Protein AF-0000000084534013 (afdb_homodimer)

Secondary structure (DSSP, 8-state):
---------EEE-----HHHHHHHHHHHHT--PPP--TT-TTTTSS-HHHHHHHHHHHHHT--HHHHHHHHTTS-EEEEEETTEEEEEEEE--SSTTPEEEEEE--TT--GGGGHHHHHHHH-GGGGTS-GGG-EEEEEEPPTTSGGG----STT-SHHHHHHHHHHHHHHTT-SSEEEEESHHHHHHHHHHHHH-TTTEEEEEES--TT-S--SPPPHHHHHTS-HHHHHHHHHHHHHHHHHHHHT-HHHHHHHH-HHHHHHHHHH-HHHHHHHHHHHHHHHS--SS-TT-SS-HHHHHHHHHHHHHHT-HHHHHHHHHHHHTSTTTTPPPPPEEEEEEEEE-TBSSS---HHHHTTTEEEEEEEE-SS-BS-HHHH-HHHHHHHHHHHHHHHHHHHH--/---------EEE-----HHHHHHHHHHHHT--PPP--TT-TTTTSS-HHHHHHHHHHHHHT--HHHHHHHHTTS-EEEEEETTEEEEEEEE--SSTTPEEEEEE--TT--GGGGHHHHHHHH-GGGGTS-GGG-EEEEEEPPTTSGGG----STT-SHHHHHHHHHHHHHHTT-SSEEEEESHHHHHHHHHHHHH-TTTEEEEEES--TT-S--SPPPHHHHHTS-HHHHHHHHHHHHHHHHHHHHTTHHHHHHHH-HHHHHHHHHH-HHHHHHHHHHHHHHHS--SS-TT-SS-HHHHHHHHHHHHHHT-HHHHHHHHHHHHTSTTTTPPPPPEEEEEEEEE-TBSSS---HHHHTTTEEEEEEEE-SS-BS-HHHH-HHHHHHHHHHHHHHHHHHHH--

Solvent-accessible surface area (backbone atoms only — not comparable to full-atom values): 41232 Å² total; per-residue (Å²): 132,79,71,70,79,64,79,60,77,39,82,46,72,90,78,81,58,67,66,60,54,51,50,50,47,54,48,64,75,61,63,42,80,54,80,75,61,75,91,51,63,62,66,42,23,55,39,65,69,62,49,50,52,52,49,50,36,54,72,74,65,53,59,63,68,61,51,52,54,57,58,56,70,48,52,31,31,35,29,53,49,97,85,27,47,38,23,30,34,55,42,72,25,89,48,86,83,34,49,38,32,38,42,32,50,29,84,88,57,41,64,64,45,41,67,65,37,49,56,51,37,23,38,9,55,85,58,81,45,53,63,88,55,15,20,25,37,37,36,42,32,55,69,3,26,32,81,6,28,61,48,67,63,87,62,57,16,52,67,52,47,23,54,47,50,52,51,50,38,50,75,73,67,46,70,56,29,35,30,29,14,28,64,53,8,16,52,20,27,50,45,35,22,45,76,34,55,87,28,30,72,32,30,40,24,58,41,63,90,87,13,39,43,86,55,83,79,47,71,70,62,44,70,74,40,55,75,69,57,34,53,48,46,54,52,12,26,53,40,39,52,50,36,68,63,47,60,43,17,65,57,39,24,22,31,20,30,18,45,25,55,14,34,10,36,44,45,11,69,65,12,37,44,37,60,46,49,43,48,59,55,70,27,28,39,33,86,88,29,73,92,48,44,56,58,67,64,63,51,48,53,43,49,44,41,31,61,78,46,45,10,56,28,38,40,30,37,32,43,25,29,42,68,67,35,92,61,51,91,57,78,78,73,65,24,80,27,46,22,34,40,45,43,33,69,36,27,75,62,47,69,35,66,85,52,40,53,72,37,36,34,70,77,43,81,44,80,49,94,59,30,15,58,50,34,45,62,53,33,25,68,61,50,49,51,51,54,39,52,52,57,52,54,53,53,53,57,75,64,56,130,129,80,73,70,80,64,78,59,77,39,83,45,73,90,76,83,58,67,68,58,54,51,50,50,49,53,50,63,75,61,62,43,79,51,81,75,60,74,91,50,64,63,66,41,23,55,40,65,70,63,49,50,52,52,48,48,38,54,70,74,64,54,58,63,69,61,51,51,53,59,60,56,68,48,51,30,30,36,30,53,51,96,85,28,46,38,24,30,34,54,45,71,26,88,48,86,82,34,49,38,31,40,42,33,50,28,84,91,58,42,64,64,45,41,69,65,36,49,57,49,38,22,38,9,55,84,60,83,45,51,63,87,53,15,20,25,38,36,35,41,30,56,69,4,26,31,80,6,28,61,48,67,64,87,62,56,18,52,66,53,48,24,52,45,50,52,50,50,39,52,74,73,67,45,70,56,29,35,30,29,14,28,64,52,8,16,52,20,28,51,46,35,22,47,77,33,54,87,29,29,72,32,30,37,26,56,40,61,89,88,14,39,43,86,54,82,80,47,72,68,61,44,69,73,40,56,72,70,56,34,53,50,47,54,52,12,27,54,43,39,52,51,36,66,62,48,60,42,16,65,58,40,24,20,32,19,27,20,44,25,55,13,34,10,37,46,44,12,69,64,12,36,44,37,61,46,49,41,49,59,54,71,27,28,38,31,86,87,28,72,92,49,43,57,57,67,65,63,51,48,52,42,49,43,40,32,62,78,46,46,11,54,29,38,42,28,36,32,44,25,31,40,68,68,35,91,62,52,93,55,78,79,72,64,24,80,28,47,24,34,40,45,42,33,69,36,26,74,62,46,70,35,67,84,52,40,53,70,38,35,35,69,77,43,80,44,78,49,92,59,31,16,58,50,33,44,63,52,32,26,67,61,50,50,52,52,53,39,53,52,56,52,53,52,54,53,58,73,64,56,131

Sequence (802 aa):
MTTPPDETIRPFRIDVPDEDLDDLNRRLDRTRWPDELPGVGWQYGVPRDHLKELVHHWRHGYDWRAAEARLNEWPQFMTTIDGADVHFAHIRSPEPDATPLLVTHGWPGSIVEFEHIVGPLTDPAAHGGERADAFHLVLPSIPGFGFSGPTRDQGWEYRRVAAAFAELMRRLGYPRYGVQGGDWGSAVSRELGRTRPESVIGVHLNLIPGAAAAAEPTEDELAALGPAERERTLASWERTKAWNRDKQGYADIQSTRPQTLAYALTDSPVGQLAWIAEKFHEWADTRDRPAGAVDRDHLLTNVMVYWLTGTAGSSARIYYERAHADYWGAPPEPSGAPTAFAAFPQENFLVLRHVAERSNNIVRWTEFDRGGHFAAMEEPELLVGDIRAFFRDLESVTLSPMTTPPDETIRPFRIDVPDEDLDDLNRRLDRTRWPDELPGVGWQYGVPRDHLKELVHHWRHGYDWRAAEARLNEWPQFMTTIDGADVHFAHIRSPEPDATPLLVTHGWPGSIVEFEHIVGPLTDPAAHGGERADAFHLVLPSIPGFGFSGPTRDQGWEYRRVAAAFAELMRRLGYPRYGVQGGDWGSAVSRELGRTRPESVIGVHLNLIPGAAAAAEPTEDELAALGPAERERTLASWERTKAWNRDKQGYADIQSTRPQTLAYALTDSPVGQLAWIAEKFHEWADTRDRPAGAVDRDHLLTNVMVYWLTGTAGSSARIYYERAHADYWGAPPEPSGAPTAFAAFPQENFLVLRHVAERSNNIVRWTEFDRGGHFAAMEEPELLVGDIRAFFRDLESVTLSP

Foldseek 3Di:
DPPPFFFDKFWDADDFDPVLVVVVLVQLVPDDADDDDPPCDCQQAHDRVLLNVLSVCLNPPFDLVVVSVLVRVFTKIWGAFPQWIKIKTWAAAPQNPAAAEEEEEAPPFALLLQSQQQCCQRYVVVVVHDPNLHYGYIYIGQQLFFPRDDGDDAQSALLVSLVRVVSVCVSVPQQAHEYEYFHSSLVNRQNNLAPPVRHYQEYEYQDDPPQFAPDDDDPVRLVVDDPVLSVLNNVQVVLNVVCVVGPCVLLVCLQPPLPVVLVCLQVRLSVLLRSRVRCVQQFKFCVPPNPPLFDSNSSVNSSCSCRSRSSSRRSSSNSNSQCPPPCPPPDDAAGPHAYAYEYAPSESGRGRPVRSVVRYNYPYYHYDDHIGRSCSRRPVPVSSVRSSVVVVVSVVVVPDD/DPPPFFFDKFWDADDFDPVLVVVVLVQLVVDDDDDDDPPPDCQQAHDPVLLNVLSVCLNPPFDLVVVSVLVRVFTKIWGADPRWIKIKTWAAAPQPPAAAEEEEEAPPFALLLQSQQQCCQRYVVVVVHDPNLHYGYIYIGQQLFFPRDDGDDAQSALLVSLVRVVSVCVSVPQQAHEYEYFHSSLVNRQNNLAPPVRHHQEYEYQDDPPQFAPDDDDPVRLVVDDPVLSVLNNVQVVLNVVCVVRPCVLLVCLQPPLPVVLVCLQVRLSVLLRSRVRCVQQFKFCVPPNPPLFDSNSSVNSSCSCRSRSSSRRSSSNSNSQCPPPCPPPDDAAGPHEYEYEYAPSESGRGRPVRSVVRYNYPYYHYDDHIGRSCSRRPVPVSSVVSSVVVVVSVVVVPDD

Organism: Streptomyces rubellomurinus (strain ATCC 31215) (NCBI:txid359131)

Structure (mmCIF, N/CA/C/O backbone):
data_AF-0000000084534013-model_v1
#
loop_
_entity.id
_entity.type
_entity.pdbx_description
1 polymer 'Epoxide hydrolase'
#
loop_
_atom_site.group_PDB
_atom_site.id
_atom_site.type_symbol
_atom_site.label_atom_id
_atom_site.label_alt_id
_atom_site.label_comp_id
_atom_site.label_asym_id
_atom_site.label_entity_id
_atom_site.label_seq_id
_atom_site.pdbx_PDB_ins_code
_atom_site.Cartn_x
_atom_site.Cartn_y
_atom_site.Cartn_z
_atom_site.occupancy
_atom_site.B_iso_or_equiv
_atom_site.auth_seq_id
_atom_site.auth_comp_id
_atom_site.auth_asym_id
_atom_site.auth_atom_id
_atom_site.pdbx_PDB_model_num
ATOM 1 N N . MET A 1 1 ? -7.102 -10.688 -44.281 1 31 1 MET A N 1
ATOM 2 C CA . MET A 1 1 ? -6.441 -11.969 -44.031 1 31 1 MET A CA 1
ATOM 3 C C . MET A 1 1 ? -5.84 -12.023 -42.656 1 31 1 MET A C 1
ATOM 5 O O . MET A 1 1 ? -4.895 -11.289 -42.344 1 31 1 MET A O 1
ATOM 9 N N . THR A 1 2 ? -6.551 -12.266 -41.531 1 38.91 2 THR A N 1
ATOM 10 C CA . THR A 1 2 ? -6.105 -12.266 -40.125 1 38.91 2 THR A CA 1
ATOM 11 C C . THR A 1 2 ? -4.973 -13.266 -39.938 1 38.91 2 THR A C 1
ATOM 13 O O . THR A 1 2 ? -5.086 -14.43 -40.344 1 38.91 2 THR A O 1
ATOM 16 N N . THR A 1 3 ? -3.77 -12.844 -40.094 1 43.31 3 THR A N 1
ATOM 17 C CA . THR A 1 3 ? -2.65 -13.742 -39.844 1 43.31 3 THR A CA 1
ATOM 18 C C . THR A 1 3 ? -2.994 -14.703 -38.688 1 43.31 3 THR A C 1
ATOM 20 O O . THR A 1 3 ? -3.455 -14.281 -37.625 1 43.31 3 THR A O 1
ATOM 23 N N . PRO A 1 4 ? -3.225 -15.906 -39.125 1 53.12 4 PRO A N 1
ATOM 24 C CA . PRO A 1 4 ? -3.521 -16.859 -38.031 1 53.12 4 PRO A CA 1
ATOM 25 C C . PRO A 1 4 ? -2.67 -16.609 -36.812 1 53.12 4 PRO A C 1
ATOM 27 O O . PRO A 1 4 ? -1.533 -16.141 -36.906 1 53.12 4 PRO A O 1
ATOM 30 N N . PRO A 1 5 ? -3.316 -16.625 -35.656 1 65.5 5 PRO A N 1
ATOM 31 C CA . PRO A 1 5 ? -2.547 -16.359 -34.438 1 65.5 5 PRO A CA 1
ATOM 32 C C . PRO A 1 5 ? -1.303 -17.234 -34.312 1 65.5 5 PRO A C 1
ATOM 34 O O . PRO A 1 5 ? -1.322 -18.406 -34.719 1 65.5 5 PRO A O 1
ATOM 37 N N . ASP A 1 6 ? -0.08 -16.781 -34.375 1 74.56 6 ASP A N 1
ATOM 38 C CA . ASP A 1 6 ? 1.193 -17.453 -34.156 1 74.56 6 ASP A CA 1
ATOM 39 C C . ASP A 1 6 ? 1.097 -18.406 -32.938 1 74.56 6 ASP A C 1
ATOM 41 O O . ASP A 1 6 ? 0.949 -17.969 -31.812 1 74.56 6 ASP A O 1
ATOM 45 N N . GLU A 1 7 ? 0.979 -19.719 -33.25 1 89.56 7 GLU A N 1
ATOM 46 C CA . GLU A 1 7 ? 0.875 -20.719 -32.188 1 89.56 7 GLU A CA 1
ATOM 47 C C . GLU A 1 7 ? 2.221 -21.391 -31.938 1 89.56 7 GLU A C 1
ATOM 49 O O . GLU A 1 7 ? 2.277 -22.469 -31.344 1 89.56 7 GLU A O 1
ATOM 54 N N . THR A 1 8 ? 3.193 -20.797 -32.312 1 93.19 8 THR A N 1
ATOM 55 C CA . THR A 1 8 ? 4.527 -21.375 -32.188 1 93.19 8 THR A CA 1
ATOM 56 C C . THR A 1 8 ? 4.953 -21.453 -30.734 1 93.19 8 THR A C 1
ATOM 58 O O . THR A 1 8 ? 4.688 -20.547 -29.953 1 93.19 8 THR A O 1
ATOM 61 N N . ILE A 1 9 ? 5.523 -22.578 -30.328 1 97.44 9 ILE A N 1
ATOM 62 C CA . ILE A 1 9 ? 6.188 -22.797 -29.047 1 97.44 9 ILE A CA 1
ATOM 63 C C . ILE A 1 9 ? 7.699 -22.812 -29.25 1 97.44 9 ILE A C 1
ATOM 65 O O . ILE A 1 9 ? 8.227 -23.672 -29.969 1 97.44 9 ILE A O 1
ATOM 69 N N . ARG A 1 10 ? 8.398 -21.891 -28.688 1 97.81 10 ARG A N 1
ATOM 70 C CA . ARG A 1 10 ? 9.844 -21.766 -28.875 1 97.81 10 ARG A CA 1
ATOM 71 C C . ARG A 1 10 ? 10.602 -22.078 -27.594 1 97.81 10 ARG A C 1
ATOM 73 O O . ARG A 1 10 ? 10.148 -21.703 -26.5 1 97.81 10 ARG A O 1
ATOM 80 N N . PRO A 1 11 ? 11.75 -22.766 -27.734 1 98.12 11 PRO A N 1
ATOM 81 C CA . PRO A 1 11 ? 12.555 -23 -26.531 1 98.12 11 PRO A CA 1
ATOM 82 C C . PRO A 1 11 ? 12.953 -21.703 -25.828 1 98.12 11 PRO A C 1
ATOM 84 O O . PRO A 1 11 ? 13.133 -20.672 -26.484 1 98.12 11 PRO A O 1
ATOM 87 N N . PHE A 1 12 ? 13.047 -21.781 -24.562 1 98.56 12 PHE A N 1
ATOM 88 C CA . PHE A 1 12 ? 13.445 -20.656 -23.734 1 98.56 12 PHE A CA 1
ATOM 89 C C . PHE A 1 12 ? 14.508 -21.094 -22.719 1 98.56 12 PHE A C 1
ATOM 91 O O . PHE A 1 12 ? 14.43 -22.188 -22.156 1 98.56 12 PHE A O 1
ATOM 98 N N . ARG A 1 13 ? 15.516 -20.312 -22.562 1 98.62 13 ARG A N 1
ATOM 99 C CA . ARG A 1 13 ? 16.547 -20.516 -21.531 1 98.62 13 ARG A CA 1
ATOM 100 C C . ARG A 1 13 ? 16.812 -19.234 -20.766 1 98.62 13 ARG A C 1
ATOM 102 O O . ARG A 1 13 ? 16.953 -18.156 -21.344 1 98.62 13 ARG A O 1
ATOM 109 N N . ILE A 1 14 ? 16.781 -19.297 -19.422 1 98.81 14 ILE A N 1
ATOM 110 C CA . ILE A 1 14 ? 17.141 -18.141 -18.594 1 98.81 14 ILE A CA 1
ATOM 111 C C . ILE A 1 14 ? 18.609 -17.797 -18.828 1 98.81 14 ILE A C 1
ATOM 113 O O . ILE A 1 14 ? 19.484 -18.656 -18.719 1 98.81 14 ILE A O 1
ATOM 117 N N . ASP A 1 15 ? 18.875 -16.625 -19.203 1 98.5 15 ASP A N 1
ATOM 118 C CA . ASP A 1 15 ? 20.219 -16.141 -19.484 1 98.5 15 ASP A CA 1
ATOM 119 C C . ASP A 1 15 ? 20.375 -14.68 -19.047 1 98.5 15 ASP A C 1
ATOM 121 O O . ASP A 1 15 ? 20.281 -13.766 -19.875 1 98.5 15 ASP A O 1
ATOM 125 N N . VAL A 1 16 ? 20.734 -14.438 -17.781 1 98.56 16 VAL A N 1
ATOM 126 C CA . VAL A 1 16 ? 20.812 -13.102 -17.188 1 98.56 16 VAL A CA 1
ATOM 127 C C . VAL A 1 16 ? 22.203 -12.508 -17.453 1 98.56 16 VAL A C 1
ATOM 129 O O . VAL A 1 16 ? 23.219 -13.117 -17.094 1 98.56 16 VAL A O 1
ATOM 132 N N . PRO A 1 17 ? 22.312 -11.344 -18.016 1 98.38 17 PRO A N 1
ATOM 133 C CA . PRO A 1 17 ? 23.625 -10.727 -18.219 1 98.38 17 PRO A CA 1
ATOM 134 C C . PRO A 1 17 ? 24.312 -10.375 -16.922 1 98.38 17 PRO A C 1
ATOM 136 O O . PRO A 1 17 ? 23.672 -9.984 -15.945 1 98.38 17 PRO A O 1
ATOM 139 N N . ASP A 1 18 ? 25.625 -10.477 -16.953 1 98.5 18 ASP A N 1
ATOM 140 C CA . ASP A 1 18 ? 26.406 -10.141 -15.766 1 98.5 18 ASP A CA 1
ATOM 141 C C . ASP A 1 18 ? 26.172 -8.695 -15.336 1 98.5 18 ASP A C 1
ATOM 143 O O . ASP A 1 18 ? 26.219 -8.383 -14.148 1 98.5 18 ASP A O 1
ATOM 147 N N . GLU A 1 19 ? 25.922 -7.844 -16.25 1 98.38 19 GLU A N 1
ATOM 148 C CA . GLU A 1 19 ? 25.719 -6.426 -15.961 1 98.38 19 GLU A CA 1
ATOM 149 C C . GLU A 1 19 ? 24.516 -6.219 -15.055 1 98.38 19 GLU A C 1
ATOM 151 O O . GLU A 1 19 ? 24.5 -5.301 -14.227 1 98.38 19 GLU A O 1
ATOM 156 N N . ASP A 1 20 ? 23.484 -7.016 -15.258 1 98.44 20 ASP A N 1
ATOM 157 C CA . ASP A 1 20 ? 22.312 -6.918 -14.406 1 98.44 20 ASP A CA 1
ATOM 158 C C . ASP A 1 20 ? 22.625 -7.336 -12.969 1 98.44 20 ASP A C 1
ATOM 160 O O . ASP A 1 20 ? 22.109 -6.742 -12.023 1 98.44 20 ASP A O 1
ATOM 164 N N . LEU A 1 21 ? 23.422 -8.344 -12.82 1 98.81 21 LEU A N 1
ATOM 165 C CA . LEU A 1 21 ? 23.828 -8.789 -11.492 1 98.81 21 LEU A CA 1
ATOM 166 C C . LEU A 1 21 ? 24.75 -7.77 -10.836 1 98.81 21 LEU A C 1
ATOM 168 O O . LEU A 1 21 ? 24.688 -7.539 -9.625 1 98.81 21 LEU A O 1
ATOM 172 N N . ASP A 1 22 ? 25.641 -7.148 -11.633 1 98.62 22 ASP A N 1
ATOM 173 C CA . ASP A 1 22 ? 26.516 -6.098 -11.117 1 98.62 22 ASP A CA 1
ATOM 174 C C . ASP A 1 22 ? 25.703 -4.906 -10.617 1 98.62 22 ASP A C 1
ATOM 176 O O . ASP A 1 22 ? 26.016 -4.34 -9.57 1 98.62 22 ASP A O 1
ATOM 180 N N . ASP A 1 23 ? 24.75 -4.562 -11.391 1 98.5 23 ASP A N 1
ATOM 181 C CA . ASP A 1 23 ? 23.891 -3.461 -10.977 1 98.5 23 ASP A CA 1
ATOM 182 C C . ASP A 1 23 ? 23.172 -3.783 -9.664 1 98.5 23 ASP A C 1
ATOM 184 O O . ASP A 1 23 ? 23.094 -2.934 -8.773 1 98.5 23 ASP A O 1
ATOM 188 N N . LEU A 1 24 ? 22.609 -5.008 -9.602 1 98.81 24 LEU A N 1
ATOM 189 C CA . LEU A 1 24 ? 21.984 -5.441 -8.367 1 98.81 24 LEU A CA 1
ATOM 190 C C . LEU A 1 24 ? 22.938 -5.312 -7.184 1 98.81 24 LEU A C 1
ATOM 192 O O . LEU A 1 24 ? 22.578 -4.766 -6.145 1 98.81 24 LEU A O 1
ATOM 196 N N . ASN A 1 25 ? 24.109 -5.801 -7.355 1 98.75 25 ASN A N 1
ATOM 197 C CA . ASN A 1 25 ? 25.109 -5.766 -6.285 1 98.75 25 ASN A CA 1
ATOM 198 C C . ASN A 1 25 ? 25.422 -4.336 -5.867 1 98.75 25 ASN A C 1
ATOM 200 O O . ASN A 1 25 ? 25.547 -4.043 -4.676 1 98.75 25 ASN A O 1
ATOM 204 N N . ARG A 1 26 ? 25.578 -3.449 -6.832 1 98.38 26 ARG A N 1
ATOM 205 C CA . ARG A 1 26 ? 25.828 -2.047 -6.523 1 98.38 26 ARG A CA 1
ATOM 206 C C . ARG A 1 26 ? 24.688 -1.437 -5.73 1 98.38 26 ARG A C 1
ATOM 208 O O . ARG A 1 26 ? 24.906 -0.678 -4.785 1 98.38 26 ARG A O 1
ATOM 215 N N . ARG A 1 27 ? 23.516 -1.76 -6.109 1 98.75 27 ARG A N 1
ATOM 216 C CA . ARG A 1 27 ? 22.344 -1.236 -5.418 1 98.75 27 ARG A CA 1
ATOM 217 C C . ARG A 1 27 ? 22.266 -1.776 -3.994 1 98.75 27 ARG A C 1
ATOM 219 O O . ARG A 1 27 ? 21.969 -1.029 -3.057 1 98.75 27 ARG A O 1
ATOM 226 N N . LEU A 1 28 ? 22.453 -3.059 -3.855 1 98.88 28 LEU A N 1
ATOM 227 C CA . LEU A 1 28 ? 22.422 -3.648 -2.521 1 98.88 28 LEU A CA 1
ATOM 228 C C . LEU A 1 28 ? 23.469 -3 -1.619 1 98.88 28 LEU A C 1
ATOM 230 O O . LEU A 1 28 ? 23.203 -2.725 -0.448 1 98.88 28 LEU A O 1
ATOM 234 N N . ASP A 1 29 ? 24.641 -2.707 -2.16 1 98.56 29 ASP A N 1
ATOM 235 C CA . ASP A 1 29 ? 25.75 -2.137 -1.4 1 98.56 29 ASP A CA 1
ATOM 236 C C . ASP A 1 29 ? 25.438 -0.711 -0.953 1 98.56 29 ASP A C 1
ATOM 238 O O . ASP A 1 29 ? 26.016 -0.215 0.015 1 98.56 29 ASP A O 1
ATOM 242 N N . ARG A 1 30 ? 24.5 -0.074 -1.621 1 97.75 30 ARG A N 1
ATOM 243 C CA . ARG A 1 30 ? 24.25 1.337 -1.35 1 97.75 30 ARG A CA 1
ATOM 244 C C . ARG A 1 30 ? 22.875 1.536 -0.73 1 97.75 30 ARG A C 1
ATOM 246 O O . ARG A 1 30 ? 22.328 2.645 -0.745 1 97.75 30 ARG A O 1
ATOM 253 N N . THR A 1 31 ? 22.344 0.505 -0.217 1 98.75 31 THR A N 1
ATOM 254 C CA . THR A 1 31 ? 21.016 0.566 0.348 1 98.75 31 THR A CA 1
ATOM 255 C C . THR A 1 31 ? 20.906 1.685 1.381 1 98.75 31 THR A C 1
ATOM 257 O O . THR A 1 31 ? 21.766 1.813 2.252 1 98.75 31 THR A O 1
ATOM 260 N N . ARG A 1 32 ? 19.891 2.502 1.241 1 98.62 32 ARG A N 1
ATOM 261 C CA . ARG A 1 32 ? 19.516 3.451 2.281 1 98.62 32 ARG A CA 1
ATOM 262 C C . ARG A 1 32 ? 18.438 2.867 3.186 1 98.62 32 ARG A C 1
ATOM 264 O O . ARG A 1 32 ? 17.312 2.604 2.738 1 98.62 32 ARG A O 1
ATOM 271 N N . TRP A 1 33 ? 18.75 2.666 4.43 1 98.69 33 TRP A N 1
ATOM 272 C CA . TRP A 1 33 ? 17.875 1.952 5.352 1 98.69 33 TRP A CA 1
ATOM 273 C C . TRP A 1 33 ? 16.938 2.92 6.086 1 98.69 33 TRP A C 1
ATOM 275 O O . TRP A 1 33 ? 17.375 3.994 6.512 1 98.69 33 TRP A O 1
ATOM 285 N N . PRO A 1 34 ? 15.68 2.596 6.215 1 98.38 34 PRO A N 1
ATOM 286 C CA . PRO A 1 34 ? 14.781 3.414 7.035 1 98.38 34 PRO A CA 1
ATOM 287 C C . PRO A 1 34 ? 15.008 3.213 8.531 1 98.38 34 PRO A C 1
ATOM 289 O O . PRO A 1 34 ? 15.641 2.234 8.938 1 98.38 34 PRO A O 1
ATOM 292 N N . ASP A 1 35 ? 14.391 4.199 9.281 1 96.81 35 ASP A N 1
ATOM 293 C CA . ASP A 1 35 ? 14.281 4.051 10.727 1 96.81 35 ASP A CA 1
ATOM 294 C C . ASP A 1 35 ? 13.289 2.945 11.094 1 96.81 35 ASP A C 1
ATOM 296 O O . ASP A 1 35 ? 12.508 2.502 10.25 1 96.81 35 ASP A O 1
ATOM 300 N N . GLU A 1 36 ? 13.438 2.402 12.305 1 96.75 36 GLU A N 1
ATOM 301 C CA . GLU A 1 36 ? 12.5 1.42 12.844 1 96.75 36 GLU A CA 1
ATOM 302 C C . GLU A 1 36 ? 12.203 1.692 14.32 1 96.75 36 GLU A C 1
ATOM 304 O O . GLU A 1 36 ? 13.094 2.084 15.078 1 96.75 36 GLU A O 1
ATOM 309 N N . LEU A 1 37 ? 10.953 1.488 14.719 1 97.56 37 LEU A N 1
ATOM 310 C CA . LEU A 1 37 ? 10.609 1.547 16.141 1 97.56 37 LEU A CA 1
ATOM 311 C C . LEU A 1 37 ? 11.234 0.387 16.891 1 97.56 37 LEU A C 1
ATOM 313 O O . LEU A 1 37 ? 11.211 -0.755 16.438 1 97.56 37 LEU A O 1
ATOM 317 N N . PRO A 1 38 ? 11.797 0.686 18.062 1 95.88 38 PRO A N 1
ATOM 318 C CA . PRO A 1 38 ? 12.414 -0.395 18.828 1 95.88 38 PRO A CA 1
ATOM 319 C C . PRO A 1 38 ? 11.383 -1.349 19.438 1 95.88 38 PRO A C 1
ATOM 321 O O . PRO A 1 38 ? 10.312 -0.914 19.875 1 95.88 38 PRO A O 1
ATOM 324 N N . GLY A 1 39 ? 11.672 -2.629 19.406 1 95.44 39 GLY A N 1
ATOM 325 C CA . GLY A 1 39 ? 10.953 -3.627 20.172 1 95.44 39 GLY A CA 1
ATOM 326 C C . GLY A 1 39 ? 9.602 -3.98 19.594 1 95.44 39 GLY A C 1
ATOM 327 O O . GLY A 1 39 ? 8.75 -4.555 20.281 1 95.44 39 GLY A O 1
ATOM 328 N N . VAL A 1 40 ? 9.375 -3.699 18.312 1 96.12 40 VAL A N 1
ATOM 329 C CA . VAL A 1 40 ? 8.016 -3.898 17.797 1 96.12 40 VAL A CA 1
ATOM 330 C C . VAL A 1 40 ? 7.961 -5.172 16.969 1 96.12 40 VAL A C 1
ATOM 332 O O . VAL A 1 40 ? 6.883 -5.594 16.531 1 96.12 40 VAL A O 1
ATOM 335 N N . GLY A 1 41 ? 9.117 -5.809 16.734 1 95.25 41 GLY A N 1
ATOM 336 C CA . GLY A 1 41 ? 9.148 -7.027 15.938 1 95.25 41 GLY A CA 1
ATOM 337 C C . GLY A 1 41 ? 8.531 -6.859 14.562 1 95.25 41 GLY A C 1
ATOM 338 O O . GLY A 1 41 ? 8.867 -5.926 13.828 1 95.25 41 GLY A O 1
ATOM 339 N N . TRP A 1 42 ? 7.586 -7.77 14.242 1 94.94 42 TRP A N 1
ATOM 340 C CA . TRP A 1 42 ? 7 -7.809 12.906 1 94.94 42 TRP A CA 1
ATOM 341 C C . TRP A 1 42 ? 5.715 -6.988 12.852 1 94.94 42 TRP A C 1
ATOM 343 O O . TRP A 1 42 ? 5.055 -6.926 11.812 1 94.94 42 TRP A O 1
ATOM 353 N N . GLN A 1 43 ? 5.305 -6.285 13.898 1 96.06 43 GLN A N 1
ATOM 354 C CA . GLN A 1 43 ? 4.012 -5.621 14.023 1 96.06 43 GLN A CA 1
ATOM 355 C C . GLN A 1 43 ? 3.82 -4.582 12.922 1 96.06 43 GLN A C 1
ATOM 357 O O . GLN A 1 43 ? 2.711 -4.398 12.414 1 96.06 43 GLN A O 1
ATOM 362 N N . TYR A 1 44 ? 4.891 -3.859 12.539 1 97.5 44 TYR A N 1
ATOM 363 C CA . TYR A 1 44 ? 4.793 -2.771 11.57 1 97.5 44 TYR A CA 1
ATOM 364 C C . TYR A 1 44 ? 5.242 -3.229 10.188 1 97.5 44 TYR A C 1
ATOM 366 O O . TYR A 1 44 ? 5.188 -2.461 9.227 1 97.5 44 TYR A O 1
ATOM 374 N N . GLY A 1 45 ? 5.758 -4.434 10.016 1 97.5 45 GLY A N 1
ATOM 375 C CA . GLY A 1 45 ? 6.359 -4.992 8.812 1 97.5 45 GLY A CA 1
ATOM 376 C C . GLY A 1 45 ? 7.676 -5.699 9.078 1 97.5 45 GLY A C 1
ATOM 377 O O . GLY A 1 45 ? 7.949 -6.113 10.203 1 97.5 45 GLY A O 1
ATOM 378 N N . VAL A 1 46 ? 8.477 -5.859 8.141 1 97.62 46 VAL A N 1
ATOM 379 C CA . VAL A 1 46 ? 9.734 -6.602 8.227 1 97.62 46 VAL A CA 1
ATOM 380 C C . VAL A 1 46 ? 10.688 -5.895 9.188 1 97.62 46 VAL A C 1
ATOM 382 O O . VAL A 1 46 ? 10.984 -4.711 9.016 1 97.62 46 VAL A O 1
ATOM 385 N N . PRO A 1 47 ? 11.211 -6.625 10.18 1 97.75 47 PRO A N 1
ATOM 386 C CA . PRO A 1 47 ? 12.227 -6.004 11.031 1 97.75 47 PRO A CA 1
ATOM 387 C C . PRO A 1 47 ? 13.508 -5.672 10.266 1 97.75 47 PRO A C 1
ATOM 389 O O . PRO A 1 47 ? 13.945 -6.457 9.422 1 97.75 47 PRO A O 1
ATOM 392 N N . ARG A 1 48 ? 14.055 -4.578 10.602 1 97.94 48 ARG A N 1
ATOM 393 C CA . ARG A 1 48 ? 15.219 -4.082 9.875 1 97.94 48 ARG A CA 1
ATOM 394 C C . ARG A 1 48 ? 16.406 -5.039 10.008 1 97.94 48 ARG A C 1
ATOM 396 O O . ARG A 1 48 ? 17.094 -5.32 9.031 1 97.94 48 ARG A O 1
ATOM 403 N N . ASP A 1 49 ? 16.641 -5.516 11.242 1 97.12 49 ASP A N 1
ATOM 404 C CA . ASP A 1 49 ? 17.781 -6.418 11.445 1 97.12 49 ASP A CA 1
ATOM 405 C C . ASP A 1 49 ? 17.609 -7.699 10.625 1 97.12 49 ASP A C 1
ATOM 407 O O . ASP A 1 49 ? 18.578 -8.203 10.055 1 97.12 49 ASP A O 1
ATOM 411 N N . HIS A 1 50 ? 16.406 -8.234 10.633 1 95.56 50 HIS A N 1
ATOM 412 C CA . HIS A 1 50 ? 16.125 -9.422 9.828 1 95.56 50 HIS A CA 1
ATOM 413 C C . HIS A 1 50 ? 16.422 -9.164 8.352 1 95.56 50 HIS A C 1
ATOM 415 O O . HIS A 1 50 ? 17.062 -9.977 7.691 1 95.56 50 HIS A O 1
ATOM 421 N N . LEU A 1 51 ? 15.984 -8.055 7.836 1 98.12 51 LEU A N 1
ATOM 422 C CA . LEU A 1 51 ? 16.172 -7.75 6.422 1 98.12 51 LEU A CA 1
ATOM 423 C C . LEU A 1 51 ? 17.641 -7.492 6.113 1 98.12 51 LEU A C 1
ATOM 425 O O . LEU A 1 51 ? 18.125 -7.863 5.043 1 98.12 51 LEU A O 1
ATOM 429 N N . LYS A 1 52 ? 18.328 -6.824 6.988 1 98.5 52 LYS A N 1
ATOM 430 C CA . LYS A 1 52 ? 19.75 -6.59 6.797 1 98.5 52 LYS A CA 1
ATOM 431 C C . LYS A 1 52 ? 20.516 -7.906 6.68 1 98.5 52 LYS A C 1
ATOM 433 O O . LYS A 1 52 ? 21.422 -8.039 5.859 1 98.5 52 LYS A O 1
ATOM 438 N N . GLU A 1 53 ? 20.141 -8.836 7.535 1 97.5 53 GLU A N 1
ATOM 439 C CA . GLU A 1 53 ? 20.766 -10.148 7.457 1 97.5 53 GLU A CA 1
ATOM 440 C C . GLU A 1 53 ? 20.484 -10.82 6.117 1 97.5 53 GLU A C 1
ATOM 442 O O . GLU A 1 53 ? 21.375 -11.414 5.508 1 97.5 53 GLU A O 1
ATOM 447 N N . LEU A 1 54 ? 19.266 -10.781 5.707 1 97.75 54 LEU A N 1
ATOM 448 C CA . LEU A 1 54 ? 18.875 -11.375 4.434 1 97.75 54 LEU A CA 1
ATOM 449 C C . LEU A 1 54 ? 19.578 -10.688 3.27 1 97.75 54 LEU A C 1
ATOM 451 O O . LEU A 1 54 ? 20.016 -11.352 2.328 1 97.75 54 LEU A O 1
ATOM 455 N N . VAL A 1 55 ? 19.719 -9.359 3.314 1 98.81 55 VAL A N 1
ATOM 456 C CA . VAL A 1 55 ? 20.391 -8.594 2.271 1 98.81 55 VAL A CA 1
ATOM 457 C C . VAL A 1 55 ? 21.891 -8.945 2.252 1 98.81 55 VAL A C 1
ATOM 459 O O . VAL A 1 55 ? 22.484 -9.07 1.182 1 98.81 55 VAL A O 1
ATOM 462 N N . HIS A 1 56 ? 22.453 -9.086 3.43 1 98.69 56 HIS A N 1
ATOM 463 C CA . HIS A 1 56 ? 23.844 -9.492 3.5 1 98.69 56 HIS A CA 1
ATOM 464 C C . HIS A 1 56 ? 24.062 -10.859 2.85 1 98.69 56 HIS A C 1
ATOM 466 O O . HIS A 1 56 ? 25 -11.039 2.076 1 98.69 56 HIS A O 1
ATOM 472 N N . HIS A 1 57 ? 23.188 -11.789 3.207 1 98.5 57 HIS A N 1
ATOM 473 C CA . HIS A 1 57 ? 23.266 -13.109 2.594 1 98.5 57 HIS A CA 1
ATOM 474 C C . HIS A 1 57 ? 23.047 -13.031 1.088 1 98.5 57 HIS A C 1
ATOM 476 O O . HIS A 1 57 ? 23.75 -13.695 0.319 1 98.5 57 HIS A O 1
ATOM 482 N N . TRP A 1 58 ? 22.094 -12.219 0.677 1 98.81 58 TRP A N 1
ATOM 483 C CA . TRP A 1 58 ? 21.812 -12.016 -0.74 1 98.81 58 TRP A CA 1
ATOM 484 C C . TRP A 1 58 ? 23.047 -11.508 -1.475 1 98.81 58 TRP A C 1
ATOM 486 O O . TRP A 1 58 ? 23.391 -12.008 -2.549 1 98.81 58 TRP A O 1
ATOM 496 N N . ARG A 1 59 ? 23.75 -10.578 -0.898 1 98.81 59 ARG A N 1
ATOM 497 C CA . ARG A 1 59 ? 24.891 -9.891 -1.499 1 98.81 59 ARG A CA 1
ATOM 498 C C . ARG A 1 59 ? 26.141 -10.773 -1.481 1 98.81 59 ARG A C 1
ATOM 500 O O . ARG A 1 59 ? 26.953 -10.727 -2.404 1 98.81 59 ARG A O 1
ATOM 507 N N . HIS A 1 60 ? 26.312 -11.625 -0.462 1 98.56 60 HIS A N 1
ATOM 508 C CA . HIS A 1 60 ? 27.625 -12.203 -0.255 1 98.56 60 HIS A CA 1
ATOM 509 C C . HIS A 1 60 ? 27.562 -13.727 -0.16 1 98.56 60 HIS A C 1
ATOM 511 O O . HIS A 1 60 ? 28.578 -14.406 -0.229 1 98.56 60 HIS A O 1
ATOM 517 N N . GLY A 1 61 ? 26.391 -14.227 0.063 1 98.5 61 GLY A N 1
ATOM 518 C CA . GLY A 1 61 ? 26.266 -15.656 0.292 1 98.5 61 GLY A CA 1
ATOM 519 C C . GLY A 1 61 ? 25.453 -16.359 -0.772 1 98.5 61 GLY A C 1
ATOM 520 O O . GLY A 1 61 ? 25.719 -17.516 -1.104 1 98.5 61 GLY A O 1
ATOM 521 N N . TYR A 1 62 ? 24.5 -15.797 -1.327 1 98.56 62 TYR A N 1
ATOM 522 C CA . TYR A 1 62 ? 23.594 -16.328 -2.336 1 98.56 62 TYR A CA 1
ATOM 523 C C . TYR A 1 62 ? 24.266 -16.375 -3.705 1 98.56 62 TYR A C 1
ATOM 525 O O . TYR A 1 62 ? 25 -15.445 -4.07 1 98.56 62 TYR A O 1
ATOM 533 N N . ASP A 1 63 ? 23.938 -17.422 -4.461 1 98.62 63 ASP A N 1
ATOM 534 C CA . ASP A 1 63 ? 24.531 -17.625 -5.781 1 98.62 63 ASP A CA 1
ATOM 535 C C . ASP A 1 63 ? 23.453 -17.734 -6.855 1 98.62 63 ASP A C 1
ATOM 537 O O . ASP A 1 63 ? 22.938 -18.812 -7.125 1 98.62 63 ASP A O 1
ATOM 541 N N . TRP A 1 64 ? 23.219 -16.688 -7.645 1 98.81 64 TRP A N 1
ATOM 542 C CA . TRP A 1 64 ? 22.219 -16.703 -8.711 1 98.81 64 TRP A CA 1
ATOM 543 C C . TRP A 1 64 ? 22.594 -17.688 -9.805 1 98.81 64 TRP A C 1
ATOM 545 O O . TRP A 1 64 ? 21.734 -18.375 -10.359 1 98.81 64 TRP A O 1
ATOM 555 N N . ARG A 1 65 ? 23.859 -17.703 -10.125 1 98.81 65 ARG A N 1
ATOM 556 C CA . ARG A 1 65 ? 24.281 -18.562 -11.227 1 98.81 65 ARG A CA 1
ATOM 557 C C . ARG A 1 65 ? 23.969 -20.031 -10.93 1 98.81 65 ARG A C 1
ATOM 559 O O . ARG A 1 65 ? 23.578 -20.781 -11.828 1 98.81 65 ARG A O 1
ATOM 566 N N . ALA A 1 66 ? 24.141 -20.391 -9.711 1 98.81 66 ALA A N 1
ATOM 567 C CA . ALA A 1 66 ? 23.734 -21.75 -9.32 1 98.81 66 ALA A CA 1
ATOM 568 C C . ALA A 1 66 ? 22.234 -21.938 -9.461 1 98.81 66 ALA A C 1
ATOM 570 O O . ALA A 1 66 ? 21.766 -22.984 -9.938 1 98.81 66 ALA A O 1
ATOM 571 N N . ALA A 1 67 ? 21.469 -20.969 -9.023 1 98.75 67 ALA A N 1
ATOM 572 C CA . ALA A 1 67 ? 20 -21.031 -9.133 1 98.75 67 ALA A CA 1
ATOM 573 C C . ALA A 1 67 ? 19.578 -21.062 -10.602 1 98.75 67 ALA A C 1
ATOM 575 O O . ALA A 1 67 ? 18.672 -21.828 -10.969 1 98.75 67 ALA A O 1
ATOM 576 N N . GLU A 1 68 ? 20.172 -20.219 -11.359 1 98.81 68 GLU A N 1
ATOM 577 C CA . GLU A 1 68 ? 19.922 -20.156 -12.797 1 98.81 68 GLU A CA 1
ATOM 578 C C . GLU A 1 68 ? 20.156 -21.516 -13.461 1 98.81 68 GLU A C 1
ATOM 580 O O . GLU A 1 68 ? 19.344 -21.969 -14.266 1 98.81 68 GLU A O 1
ATOM 585 N N . ALA A 1 69 ? 21.25 -22.109 -13.164 1 98.75 69 ALA A N 1
ATOM 586 C CA . ALA A 1 69 ? 21.578 -23.422 -13.703 1 98.75 69 ALA A CA 1
ATOM 587 C C . ALA A 1 69 ? 20.547 -24.469 -13.297 1 98.75 69 ALA A C 1
ATOM 589 O O . ALA A 1 69 ? 20.141 -25.297 -14.109 1 98.75 69 ALA A O 1
ATOM 590 N N . ARG A 1 70 ? 20.125 -24.438 -12.078 1 98.38 70 ARG A N 1
ATOM 591 C CA . ARG A 1 70 ? 19.141 -25.391 -11.578 1 98.38 70 ARG A CA 1
ATOM 592 C C . ARG A 1 70 ? 17.812 -25.219 -12.305 1 98.38 70 ARG A C 1
ATOM 594 O O . ARG A 1 70 ? 17.188 -26.219 -12.703 1 98.38 70 ARG A O 1
ATOM 601 N N . LEU A 1 71 ? 17.344 -24.016 -12.477 1 98.75 71 LEU A N 1
ATOM 602 C CA . LEU A 1 71 ? 16.094 -23.766 -13.188 1 98.75 71 LEU A CA 1
ATOM 603 C C . LEU A 1 71 ? 16.203 -24.219 -14.641 1 98.75 71 LEU A C 1
ATOM 605 O O . LEU A 1 71 ? 15.25 -24.75 -15.203 1 98.75 71 LEU A O 1
ATOM 609 N N . ASN A 1 72 ? 17.375 -24.047 -15.188 1 98.75 72 ASN A N 1
ATOM 610 C CA . ASN A 1 72 ? 17.594 -24.375 -16.594 1 98.75 72 ASN A CA 1
ATOM 611 C C . ASN A 1 72 ? 17.734 -25.875 -16.797 1 98.75 72 ASN A C 1
ATOM 613 O O . ASN A 1 72 ? 17.875 -26.344 -17.922 1 98.75 72 ASN A O 1
ATOM 617 N N . GLU A 1 73 ? 17.734 -26.609 -15.727 1 98.31 73 GLU A N 1
ATOM 618 C CA . GLU A 1 73 ? 17.625 -28.062 -15.891 1 98.31 73 GLU A CA 1
ATOM 619 C C . GLU A 1 73 ? 16.266 -28.453 -16.469 1 98.31 73 GLU A C 1
ATOM 621 O O . GLU A 1 73 ? 16.125 -29.531 -17.062 1 98.31 73 GLU A O 1
ATOM 626 N N . TRP A 1 74 ? 15.211 -27.688 -16.234 1 98.69 74 TRP A N 1
ATOM 627 C CA . TRP A 1 74 ? 13.898 -27.922 -16.812 1 98.69 74 TRP A CA 1
ATOM 628 C C . TRP A 1 74 ? 13.852 -27.469 -18.266 1 98.69 74 TRP A C 1
ATOM 630 O O . TRP A 1 74 ? 14.367 -26.406 -18.609 1 98.69 74 TRP A O 1
ATOM 640 N N . PRO A 1 75 ? 13.258 -28.344 -19.172 1 98.75 75 PRO A N 1
ATOM 641 C CA . PRO A 1 75 ? 12.914 -27.766 -20.469 1 98.75 75 PRO A CA 1
ATOM 642 C C . PRO A 1 75 ? 11.914 -26.609 -20.359 1 98.75 75 PRO A C 1
ATOM 644 O O . PRO A 1 75 ? 10.859 -26.766 -19.734 1 98.75 75 PRO A O 1
ATOM 647 N N . GLN A 1 76 ? 12.258 -25.453 -20.844 1 98.88 76 GLN A N 1
ATOM 648 C CA . GLN A 1 76 ? 11.414 -24.266 -20.766 1 98.88 76 GLN A CA 1
ATOM 649 C C . GLN A 1 76 ? 11.086 -23.719 -22.156 1 98.88 76 GLN A C 1
ATOM 651 O O . GLN A 1 76 ? 11.852 -23.922 -23.109 1 98.88 76 GLN A O 1
ATOM 656 N N . PHE A 1 77 ? 9.945 -23.016 -22.219 1 98.88 77 PHE A N 1
ATOM 657 C CA . PHE A 1 77 ? 9.438 -22.578 -23.516 1 98.88 77 PHE A CA 1
ATOM 658 C C . PHE A 1 77 ? 8.695 -21.25 -23.391 1 98.88 77 PHE A C 1
ATOM 660 O O . PHE A 1 77 ? 8.391 -20.812 -22.266 1 98.88 77 PHE A O 1
ATOM 667 N N . MET A 1 78 ? 8.492 -20.609 -24.531 1 98.5 78 MET A N 1
ATOM 668 C CA . MET A 1 78 ? 7.715 -19.375 -24.656 1 98.5 78 MET A CA 1
ATOM 669 C C . MET A 1 78 ? 6.707 -19.484 -25.797 1 98.5 78 MET A C 1
ATOM 671 O O . MET A 1 78 ? 7.012 -20.047 -26.844 1 98.5 78 MET A O 1
ATOM 675 N N . THR A 1 79 ? 5.566 -19.031 -25.609 1 98.44 79 THR A N 1
ATOM 676 C CA . THR A 1 79 ? 4.562 -18.875 -26.656 1 98.44 79 THR A CA 1
ATOM 677 C C . THR A 1 79 ? 3.746 -17.594 -26.422 1 98.44 79 THR A C 1
ATOM 679 O O . THR A 1 79 ? 3.889 -16.938 -25.391 1 98.44 79 THR A O 1
ATOM 682 N N . THR A 1 80 ? 3.092 -17.094 -27.453 1 97.88 80 THR A N 1
ATOM 683 C CA . THR A 1 80 ? 2.248 -15.906 -27.312 1 97.88 80 THR A CA 1
ATOM 684 C C . THR A 1 80 ? 0.773 -16.281 -27.422 1 97.88 80 THR A C 1
ATOM 686 O O . THR A 1 80 ? 0.346 -16.844 -28.438 1 97.88 80 THR A O 1
ATOM 689 N N . ILE A 1 81 ? 0.083 -16.031 -26.359 1 97.88 81 ILE A N 1
ATOM 690 C CA . ILE A 1 81 ? -1.346 -16.328 -26.312 1 97.88 81 ILE A CA 1
ATOM 691 C C . ILE A 1 81 ? -2.123 -15.062 -25.969 1 97.88 81 ILE A C 1
ATOM 693 O O . ILE A 1 81 ? -1.839 -14.414 -24.969 1 97.88 81 ILE A O 1
ATOM 697 N N . ASP A 1 82 ? -3.084 -14.703 -26.797 1 96.75 82 ASP A N 1
ATOM 698 C CA . ASP A 1 82 ? -3.939 -13.547 -26.562 1 96.75 82 ASP A CA 1
ATOM 699 C C . ASP A 1 82 ? -3.107 -12.289 -26.328 1 96.75 82 ASP A C 1
ATOM 701 O O . ASP A 1 82 ? -3.363 -11.531 -25.391 1 96.75 82 ASP A O 1
ATOM 705 N N . GLY A 1 83 ? -2.016 -12.164 -26.984 1 94.88 83 GLY A N 1
ATOM 706 C CA . GLY A 1 83 ? -1.2 -10.961 -26.984 1 94.88 83 GLY A CA 1
ATOM 707 C C . GLY A 1 83 ? -0.167 -10.938 -25.875 1 94.88 83 GLY A C 1
ATOM 708 O O . GLY A 1 83 ? 0.642 -10.016 -25.797 1 94.88 83 GLY A O 1
ATOM 709 N N . ALA A 1 84 ? -0.134 -11.961 -25.047 1 96.69 84 ALA A N 1
ATOM 710 C CA . ALA A 1 84 ? 0.825 -12.016 -23.953 1 96.69 84 ALA A CA 1
ATOM 711 C C . ALA A 1 84 ? 1.809 -13.164 -24.125 1 96.69 84 ALA A C 1
ATOM 713 O O . ALA A 1 84 ? 1.427 -14.25 -24.578 1 96.69 84 ALA A O 1
ATOM 714 N N . ASP A 1 85 ? 3.012 -12.852 -23.781 1 96.44 85 ASP A N 1
ATOM 715 C CA . ASP A 1 85 ? 3.986 -13.93 -23.719 1 96.44 85 ASP A CA 1
ATOM 716 C C . ASP A 1 85 ? 3.732 -14.828 -22.5 1 96.44 85 ASP A C 1
ATOM 718 O O . ASP A 1 85 ? 3.512 -14.336 -21.391 1 96.44 85 ASP A O 1
ATOM 722 N N . VAL A 1 86 ? 3.717 -16.125 -22.797 1 98.62 86 VAL A N 1
ATOM 723 C CA . VAL A 1 86 ? 3.525 -17.109 -21.75 1 98.62 86 VAL A CA 1
ATOM 724 C C . VAL A 1 86 ? 4.742 -18.031 -21.672 1 98.62 86 VAL A C 1
ATOM 726 O O . VAL A 1 86 ? 4.945 -18.875 -22.547 1 98.62 86 VAL A O 1
ATOM 729 N N . HIS A 1 87 ? 5.523 -17.828 -20.672 1 98.94 87 HIS A N 1
ATOM 730 C CA . HIS A 1 87 ? 6.629 -18.703 -20.328 1 98.94 87 HIS A CA 1
ATOM 731 C C . HIS A 1 87 ? 6.141 -19.922 -19.562 1 98.94 87 HIS A C 1
ATOM 733 O O . HIS A 1 87 ? 5.246 -19.812 -18.719 1 98.94 87 HIS A O 1
ATOM 739 N N . PHE A 1 88 ? 6.746 -21.094 -19.859 1 98.94 88 PHE A N 1
ATOM 740 C CA . PHE A 1 88 ? 6.402 -22.266 -19.062 1 98.94 88 PHE A CA 1
ATOM 741 C C . PHE A 1 88 ? 7.52 -23.297 -19.109 1 98.94 88 PHE A C 1
ATOM 743 O O . PHE A 1 88 ? 8.281 -23.344 -20.078 1 98.94 88 PHE A O 1
ATOM 750 N N . ALA A 1 89 ? 7.637 -24.047 -18.031 1 98.94 89 ALA A N 1
ATOM 751 C CA . ALA A 1 89 ? 8.406 -25.281 -18.062 1 98.94 89 ALA A CA 1
ATOM 752 C C . ALA A 1 89 ? 7.516 -26.469 -18.438 1 98.94 89 ALA A C 1
ATOM 754 O O . ALA A 1 89 ? 6.355 -26.531 -18.016 1 98.94 89 ALA A O 1
ATOM 755 N N . HIS A 1 90 ? 8.008 -27.297 -19.25 1 98.88 90 HIS A N 1
ATOM 756 C CA . HIS A 1 90 ? 7.348 -28.547 -19.641 1 98.88 90 HIS A CA 1
ATOM 757 C C . HIS A 1 90 ? 8.25 -29.75 -19.375 1 98.88 90 HIS A C 1
ATOM 759 O O . HIS A 1 90 ? 9.109 -30.062 -20.203 1 98.88 90 HIS A O 1
ATOM 765 N N . ILE A 1 91 ? 7.961 -30.422 -18.25 1 98.75 91 ILE A N 1
ATOM 766 C CA . ILE A 1 91 ? 8.797 -31.547 -17.828 1 98.75 91 ILE A CA 1
ATOM 767 C C . ILE A 1 91 ? 8.055 -32.875 -18.047 1 98.75 91 ILE A C 1
ATOM 769 O O . ILE A 1 91 ? 7.141 -33.188 -17.297 1 98.75 91 ILE A O 1
ATOM 773 N N . ARG A 1 92 ? 8.469 -33.625 -18.969 1 98.25 92 ARG A N 1
ATOM 774 C CA . ARG A 1 92 ? 7.82 -34.875 -19.297 1 98.25 92 ARG A CA 1
ATOM 775 C C . ARG A 1 92 ? 8.352 -36 -18.422 1 98.25 92 ARG A C 1
ATOM 777 O O . ARG A 1 92 ? 9.547 -36.062 -18.109 1 98.25 92 ARG A O 1
ATOM 784 N N . SER A 1 93 ? 7.469 -36.781 -18.016 1 98.5 93 SER A N 1
ATOM 785 C CA . SER A 1 93 ? 7.824 -37.969 -17.234 1 98.5 93 SER A CA 1
ATOM 786 C C . SER A 1 93 ? 8.508 -39 -18.109 1 98.5 93 SER A C 1
ATOM 788 O O . SER A 1 93 ? 8.258 -39.062 -19.312 1 98.5 93 SER A O 1
ATOM 790 N N . PRO A 1 94 ? 9.367 -39.844 -17.469 1 97.19 94 PRO A N 1
ATOM 791 C CA . PRO A 1 94 ? 9.859 -41 -18.203 1 97.19 94 PRO A CA 1
ATOM 792 C C . PRO A 1 94 ? 8.758 -42.031 -18.516 1 97.19 94 PRO A C 1
ATOM 794 O O . PRO A 1 94 ? 8.953 -42.906 -19.375 1 97.19 94 PRO A O 1
ATOM 797 N N . GLU A 1 95 ? 7.668 -41.906 -17.828 1 97.5 95 GLU A N 1
ATOM 798 C CA . GLU A 1 95 ? 6.5 -42.719 -18.125 1 97.5 95 GLU A CA 1
ATOM 799 C C . GLU A 1 95 ? 5.652 -42.125 -19.234 1 97.5 95 GLU A C 1
ATOM 801 O O . GLU A 1 95 ? 5.012 -41.062 -19.031 1 97.5 95 GLU A O 1
ATOM 806 N N . PRO A 1 96 ? 5.609 -42.719 -20.391 1 95.94 96 PRO A N 1
ATOM 807 C CA . PRO A 1 96 ? 4.969 -42.094 -21.547 1 95.94 96 PRO A CA 1
ATOM 808 C C . PRO A 1 96 ? 3.471 -41.875 -21.359 1 95.94 96 PRO A C 1
ATOM 810 O O . PRO A 1 96 ? 2.895 -40.938 -21.938 1 95.94 96 PRO A O 1
ATOM 813 N N . ASP A 1 97 ? 2.83 -42.688 -20.5 1 94.88 97 ASP A N 1
ATOM 814 C CA . ASP A 1 97 ? 1.384 -42.594 -20.328 1 94.88 97 ASP A CA 1
ATOM 815 C C . ASP A 1 97 ? 1.033 -41.781 -19.094 1 94.88 97 ASP A C 1
ATOM 817 O O . ASP A 1 97 ? -0.088 -41.844 -18.578 1 94.88 97 ASP A O 1
ATOM 821 N N . ALA A 1 98 ? 2.027 -41.031 -18.562 1 98 98 ALA A N 1
ATOM 822 C CA . ALA A 1 98 ? 1.787 -40.188 -17.391 1 98 98 ALA A CA 1
ATOM 823 C C . ALA A 1 98 ? 0.675 -39.188 -17.656 1 98 98 ALA A C 1
ATOM 825 O O . ALA A 1 98 ? 0.469 -38.781 -18.797 1 98 98 ALA A O 1
ATOM 826 N N . THR A 1 99 ? -0.084 -38.812 -16.625 1 97.75 99 THR A N 1
ATOM 827 C CA . THR A 1 99 ? -1.172 -37.844 -16.719 1 97.75 99 THR A CA 1
ATOM 828 C C . THR A 1 99 ? -0.625 -36.438 -16.812 1 97.75 99 THR A C 1
ATOM 830 O O . THR A 1 99 ? 0.166 -36 -15.969 1 97.75 99 THR A O 1
ATOM 833 N N . PRO A 1 100 ? -0.977 -35.656 -17.875 1 98.75 100 PRO A N 1
ATOM 834 C CA . PRO A 1 100 ? -0.582 -34.25 -17.875 1 98.75 100 PRO A CA 1
ATOM 835 C C . PRO A 1 100 ? -1.178 -33.469 -16.703 1 98.75 100 PRO A C 1
ATOM 837 O O . PRO A 1 100 ? -2.352 -33.656 -16.375 1 98.75 100 PRO A O 1
ATOM 840 N N . LEU A 1 101 ? -0.402 -32.688 -16.031 1 98.94 101 LEU A N 1
ATOM 841 C CA . LEU A 1 101 ? -0.821 -31.891 -14.891 1 98.94 101 LEU A CA 1
ATOM 842 C C . LEU A 1 101 ? -0.316 -30.469 -15.023 1 98.94 101 LEU A C 1
ATOM 844 O O . LEU A 1 101 ? 0.885 -30.234 -15.188 1 98.94 101 LEU A O 1
ATOM 848 N N . LEU A 1 102 ? -1.224 -29.531 -15.047 1 98.94 102 LEU A N 1
ATOM 849 C CA . LEU A 1 102 ? -0.918 -28.094 -15.016 1 98.94 102 LEU A CA 1
ATOM 850 C C . LEU A 1 102 ? -0.859 -27.594 -13.578 1 98.94 102 LEU A C 1
ATOM 852 O O . LEU A 1 102 ? -1.825 -27.734 -12.82 1 98.94 102 LEU A O 1
ATOM 856 N N . VAL A 1 103 ? 0.294 -27.062 -13.18 1 98.94 103 VAL A N 1
ATOM 857 C CA . VAL A 1 103 ? 0.461 -26.5 -11.836 1 98.94 103 VAL A CA 1
ATOM 858 C C . VAL A 1 103 ? 0.715 -25 -11.922 1 98.94 103 VAL A C 1
ATOM 860 O O . VAL A 1 103 ? 1.652 -24.562 -12.594 1 98.94 103 VAL A O 1
ATOM 863 N N . THR A 1 104 ? -0.113 -24.219 -11.266 1 98.94 104 THR A N 1
ATOM 864 C CA . THR A 1 104 ? -0.06 -22.766 -11.383 1 98.94 104 THR A CA 1
ATOM 865 C C . THR A 1 104 ? 0.274 -22.125 -10.039 1 98.94 104 THR A C 1
ATOM 867 O O . THR A 1 104 ? -0.316 -22.484 -9.016 1 98.94 104 THR A O 1
ATOM 870 N N . HIS A 1 105 ? 1.229 -21.188 -10.031 1 98.81 105 HIS A N 1
ATOM 871 C CA . HIS A 1 105 ? 1.636 -20.469 -8.836 1 98.81 105 HIS A CA 1
ATOM 872 C C . HIS A 1 105 ? 0.716 -19.281 -8.562 1 98.81 105 HIS A C 1
ATOM 874 O O . HIS A 1 105 ? -0.202 -19.016 -9.344 1 98.81 105 HIS A O 1
ATOM 880 N N . GLY A 1 106 ? 0.9 -18.641 -7.406 1 98.62 106 GLY A N 1
ATOM 881 C CA . GLY A 1 106 ? 0.222 -17.406 -7.07 1 98.62 106 GLY A CA 1
ATOM 882 C C . GLY A 1 106 ? 1.176 -16.25 -6.828 1 98.62 106 GLY A C 1
ATOM 883 O O . GLY A 1 106 ? 2.281 -16.219 -7.375 1 98.62 106 GLY A O 1
ATOM 884 N N . TRP A 1 107 ? 0.738 -15.242 -6.172 1 98.56 107 TRP A N 1
ATOM 885 C CA . TRP A 1 107 ? 1.548 -14.102 -5.746 1 98.56 107 TRP A CA 1
ATOM 886 C C . TRP A 1 107 ? 1.935 -14.234 -4.273 1 98.56 107 TRP A C 1
ATOM 888 O O . TRP A 1 107 ? 1.127 -14.664 -3.449 1 98.56 107 TRP A O 1
ATOM 898 N N . PRO A 1 108 ? 3.121 -13.922 -3.92 1 98.38 108 PRO A N 1
ATOM 899 C CA . PRO A 1 108 ? 4.246 -13.422 -4.719 1 98.38 108 PRO A CA 1
ATOM 900 C C . PRO A 1 108 ? 5.207 -14.539 -5.133 1 98.38 108 PRO A C 1
ATOM 902 O O . PRO A 1 108 ? 6.426 -14.367 -5.047 1 98.38 108 PRO A O 1
ATOM 905 N N . GLY A 1 109 ? 4.629 -15.617 -5.57 1 98.38 109 GLY A N 1
ATOM 906 C CA . GLY A 1 109 ? 5.438 -16.75 -6.012 1 98.38 109 GLY A CA 1
ATOM 907 C C . GLY A 1 109 ? 5.723 -16.719 -7.504 1 98.38 109 GLY A C 1
ATOM 908 O O . GLY A 1 109 ? 5.48 -15.719 -8.172 1 98.38 109 GLY A O 1
ATOM 909 N N . SER A 1 110 ? 6.352 -17.734 -8.008 1 98.75 110 SER A N 1
ATOM 910 C CA . SER A 1 110 ? 6.707 -18.078 -9.383 1 98.75 110 SER A CA 1
ATOM 911 C C . SER A 1 110 ? 6.91 -19.578 -9.531 1 98.75 110 SER A C 1
ATOM 913 O O . SER A 1 110 ? 6.641 -20.344 -8.609 1 98.75 110 SER A O 1
ATOM 915 N N . ILE A 1 111 ? 7.371 -19.969 -10.719 1 98.81 111 ILE A N 1
ATOM 916 C CA . ILE A 1 111 ? 7.598 -21.391 -10.945 1 98.81 111 ILE A CA 1
ATOM 917 C C . ILE A 1 111 ? 8.672 -21.906 -9.992 1 98.81 111 ILE A C 1
ATOM 919 O O . ILE A 1 111 ? 8.828 -23.109 -9.805 1 98.81 111 ILE A O 1
ATOM 923 N N . VAL A 1 112 ? 9.406 -20.969 -9.336 1 98.75 112 VAL A N 1
ATOM 924 C CA . VAL A 1 112 ? 10.469 -21.328 -8.398 1 98.75 112 VAL A CA 1
ATOM 925 C C . VAL A 1 112 ? 9.883 -22.094 -7.215 1 98.75 112 VAL A C 1
ATOM 927 O O . VAL A 1 112 ? 10.539 -22.969 -6.648 1 98.75 112 VAL A O 1
ATOM 930 N N . GLU A 1 113 ? 8.648 -21.891 -6.922 1 98 113 GLU A N 1
ATOM 931 C CA . GLU A 1 113 ? 7.973 -22.531 -5.805 1 98 113 GLU A CA 1
ATOM 932 C C . GLU A 1 113 ? 7.941 -24.047 -5.977 1 98 113 GLU A C 1
ATOM 934 O O . GLU A 1 113 ? 7.824 -24.781 -4.996 1 98 113 GLU A O 1
ATOM 939 N N . PHE A 1 114 ? 8.109 -24.5 -7.199 1 98.62 114 PHE A N 1
ATOM 940 C CA . PHE A 1 114 ? 7.762 -25.891 -7.492 1 98.62 114 PHE A CA 1
ATOM 941 C C . PHE A 1 114 ? 9.016 -26.75 -7.57 1 98.62 114 PHE A C 1
ATOM 943 O O . PHE A 1 114 ? 8.938 -27.922 -7.945 1 98.62 114 PHE A O 1
ATOM 950 N N . GLU A 1 115 ? 10.141 -26.203 -7.211 1 97.88 115 GLU A N 1
ATOM 951 C CA . GLU A 1 115 ? 11.422 -26.891 -7.363 1 97.88 115 GLU A CA 1
ATOM 952 C C . GLU A 1 115 ? 11.406 -28.25 -6.668 1 97.88 115 GLU A C 1
ATOM 954 O O . GLU A 1 115 ? 11.977 -29.219 -7.172 1 97.88 115 GLU A O 1
ATOM 959 N N . HIS A 1 116 ? 10.68 -28.344 -5.559 1 97.31 116 HIS A N 1
ATOM 960 C CA . HIS A 1 116 ? 10.781 -29.547 -4.746 1 97.31 116 HIS A CA 1
ATOM 961 C C . HIS A 1 116 ? 9.68 -30.547 -5.094 1 97.31 116 HIS A C 1
ATOM 963 O O . HIS A 1 116 ? 9.711 -31.688 -4.648 1 97.31 116 HIS A O 1
ATOM 969 N N . ILE A 1 117 ? 8.773 -30.141 -5.945 1 98.56 117 ILE A N 1
ATOM 970 C CA . ILE A 1 117 ? 7.684 -31.078 -6.223 1 98.56 117 ILE A CA 1
ATOM 971 C C . ILE A 1 117 ? 7.832 -31.641 -7.637 1 98.56 117 ILE A C 1
ATOM 973 O O . ILE A 1 117 ? 7.203 -32.625 -7.988 1 98.56 117 ILE A O 1
ATOM 977 N N . VAL A 1 118 ? 8.664 -31.062 -8.453 1 98.69 118 VAL A N 1
ATOM 978 C CA . VAL A 1 118 ? 8.797 -31.438 -9.859 1 98.69 118 VAL A CA 1
ATOM 979 C C . VAL A 1 118 ? 9.305 -32.875 -9.953 1 98.69 118 VAL A C 1
ATOM 981 O O . VAL A 1 118 ? 8.695 -33.719 -10.617 1 98.69 118 VAL A O 1
ATOM 984 N N . GLY A 1 119 ? 10.422 -33.219 -9.312 1 98.25 119 GLY A N 1
ATOM 985 C CA . GLY A 1 119 ? 10.984 -34.562 -9.352 1 98.25 119 GLY A CA 1
ATOM 986 C C . GLY A 1 119 ? 10.016 -35.625 -8.883 1 98.25 119 GLY A C 1
ATOM 987 O O . GLY A 1 119 ? 9.648 -36.5 -9.648 1 98.25 119 GLY A O 1
ATOM 988 N N . PRO A 1 120 ? 9.492 -35.469 -7.676 1 98.5 120 PRO A N 1
ATOM 989 C CA . PRO A 1 120 ? 8.578 -36.438 -7.102 1 98.5 120 PRO A CA 1
ATOM 990 C C . PRO A 1 120 ? 7.309 -36.625 -7.93 1 98.5 120 PRO A C 1
ATOM 992 O O . PRO A 1 120 ? 6.742 -37.719 -7.965 1 98.5 120 PRO A O 1
ATOM 995 N N . LEU A 1 121 ? 6.867 -35.625 -8.664 1 98.81 121 LEU A N 1
ATOM 996 C CA . LEU A 1 121 ? 5.637 -35.719 -9.445 1 98.81 121 LEU A CA 1
ATOM 997 C C . LEU A 1 121 ? 5.914 -36.344 -10.82 1 98.81 121 LEU A C 1
ATOM 999 O O . LEU A 1 121 ? 5.09 -37.062 -11.359 1 98.81 121 LEU A O 1
ATOM 1003 N N . THR A 1 122 ? 7.086 -36.062 -11.422 1 98.69 122 THR A N 1
ATOM 1004 C CA . THR A 1 122 ? 7.359 -36.5 -12.781 1 98.69 122 THR A CA 1
ATOM 1005 C C . THR A 1 122 ? 7.988 -37.875 -12.773 1 98.69 122 THR A C 1
ATOM 1007 O O . THR A 1 122 ? 7.836 -38.656 -13.734 1 98.69 122 THR A O 1
ATOM 1010 N N . ASP A 1 123 ? 8.719 -38.188 -11.75 1 98.19 123 ASP A N 1
ATOM 1011 C CA . ASP A 1 123 ? 9.422 -39.469 -11.656 1 98.19 123 ASP A CA 1
ATOM 1012 C C . ASP A 1 123 ? 9.234 -40.094 -10.273 1 98.19 123 ASP A C 1
ATOM 1014 O O . ASP A 1 123 ? 10.211 -40.281 -9.531 1 98.19 123 ASP A O 1
ATOM 1018 N N . PRO A 1 124 ? 8 -40.469 -10 1 97.25 124 PRO A N 1
ATOM 1019 C CA . PRO A 1 124 ? 7.742 -41.031 -8.672 1 97.25 124 PRO A CA 1
ATOM 1020 C C . PRO A 1 124 ? 8.609 -42.25 -8.375 1 97.25 124 PRO A C 1
ATOM 1022 O O . PRO A 1 124 ? 9.023 -42.438 -7.227 1 97.25 124 PRO A O 1
ATOM 1025 N N . ALA A 1 125 ? 8.938 -43.031 -9.344 1 96.25 125 ALA A N 1
ATOM 1026 C CA . ALA A 1 125 ? 9.75 -44.219 -9.125 1 96.25 125 ALA A CA 1
ATOM 1027 C C . ALA A 1 125 ? 11.109 -43.844 -8.547 1 96.25 125 ALA A C 1
ATOM 1029 O O . ALA A 1 125 ? 11.641 -44.562 -7.688 1 96.25 125 ALA A O 1
ATOM 1030 N N . ALA A 1 126 ? 11.664 -42.844 -8.977 1 96.62 126 ALA A N 1
ATOM 1031 C CA . ALA A 1 126 ? 12.977 -42.375 -8.516 1 96.62 126 ALA A CA 1
ATOM 1032 C C . ALA A 1 126 ? 12.867 -41.688 -7.164 1 96.62 126 ALA A C 1
ATOM 1034 O O . ALA A 1 126 ? 13.883 -41.406 -6.516 1 96.62 126 ALA A O 1
ATOM 1035 N N . HIS A 1 127 ? 11.656 -41.438 -6.703 1 95.56 127 HIS A N 1
ATOM 1036 C CA . HIS A 1 127 ? 11.461 -40.688 -5.473 1 95.56 127 HIS A CA 1
ATOM 1037 C C . HIS A 1 127 ? 10.586 -41.469 -4.488 1 95.56 127 HIS A C 1
ATOM 1039 O O . HIS A 1 127 ? 9.82 -40.875 -3.73 1 95.56 127 HIS A O 1
ATOM 1045 N N . GLY A 1 128 ? 10.539 -42.688 -4.602 1 92.62 128 GLY A N 1
ATOM 1046 C CA . GLY A 1 128 ? 9.914 -43.562 -3.609 1 92.62 128 GLY A CA 1
ATOM 1047 C C . GLY A 1 128 ? 8.438 -43.781 -3.863 1 92.62 128 GLY A C 1
ATOM 1048 O O . GLY A 1 128 ? 7.711 -44.25 -2.977 1 92.62 128 GLY A O 1
ATOM 1049 N N . GLY A 1 129 ? 7.961 -43.406 -5.062 1 94.12 129 GLY A N 1
ATOM 1050 C CA . GLY A 1 129 ? 6.559 -43.594 -5.41 1 94.12 129 GLY A CA 1
ATOM 1051 C C . GLY A 1 129 ? 6.344 -44.625 -6.5 1 94.12 129 GLY A C 1
ATOM 1052 O O . GLY A 1 129 ? 7.262 -45.375 -6.844 1 94.12 129 GLY A O 1
ATOM 1053 N N . GLU A 1 130 ? 5.098 -44.719 -6.938 1 95.88 130 GLU A N 1
ATOM 1054 C CA . GLU A 1 130 ? 4.719 -45.656 -7.98 1 95.88 130 GLU A CA 1
ATOM 1055 C C . GLU A 1 130 ? 4.773 -45.031 -9.359 1 95.88 130 GLU A C 1
ATOM 1057 O O . GLU A 1 130 ? 4.348 -43.875 -9.531 1 95.88 130 GLU A O 1
ATOM 1062 N N . ARG A 1 131 ? 5.219 -45.75 -10.344 1 96.38 131 ARG A N 1
ATOM 1063 C CA . ARG A 1 131 ? 5.332 -45.25 -11.719 1 96.38 131 ARG A CA 1
ATOM 1064 C C . ARG A 1 131 ? 3.984 -44.781 -12.242 1 96.38 131 ARG A C 1
ATOM 1066 O O . ARG A 1 131 ? 3.92 -43.812 -13.016 1 96.38 131 ARG A O 1
ATOM 1073 N N . ALA A 1 132 ? 2.963 -45.438 -11.781 1 95.25 132 ALA A N 1
ATOM 1074 C CA . ALA A 1 132 ? 1.624 -45.156 -12.289 1 95.25 132 ALA A CA 1
ATOM 1075 C C . ALA A 1 132 ? 1.134 -43.781 -11.828 1 95.25 132 ALA A C 1
ATOM 1077 O O . ALA A 1 132 ? 0.174 -43.25 -12.383 1 95.25 132 ALA A O 1
ATOM 1078 N N . ASP A 1 133 ? 1.852 -43.219 -10.859 1 96.69 133 ASP A N 1
ATOM 1079 C CA . ASP A 1 133 ? 1.434 -41.938 -10.289 1 96.69 133 ASP A CA 1
ATOM 1080 C C . ASP A 1 133 ? 2.168 -40.781 -10.945 1 96.69 133 ASP A C 1
ATOM 1082 O O . ASP A 1 133 ? 2.15 -39.656 -10.438 1 96.69 133 ASP A O 1
ATOM 1086 N N . ALA A 1 134 ? 2.797 -41.031 -12.039 1 98.38 134 ALA A N 1
ATOM 1087 C CA . ALA A 1 134 ? 3.645 -40.031 -12.68 1 98.38 134 ALA A CA 1
ATOM 1088 C C . ALA A 1 134 ? 2.807 -39.031 -13.445 1 98.38 134 ALA A C 1
ATOM 1090 O O . ALA A 1 134 ? 1.726 -39.344 -13.945 1 98.38 134 ALA A O 1
ATOM 1091 N N . PHE A 1 135 ? 3.348 -37.812 -13.57 1 98.81 135 PHE A N 1
ATOM 1092 C CA . PHE A 1 135 ? 2.701 -36.75 -14.312 1 98.81 135 PHE A CA 1
ATOM 1093 C C . PHE A 1 135 ? 3.658 -36.125 -15.336 1 98.81 135 PHE A C 1
ATOM 1095 O O . PHE A 1 135 ? 4.859 -36.031 -15.086 1 98.81 135 PHE A O 1
ATOM 1102 N N . HIS A 1 136 ? 3.193 -35.781 -16.547 1 98.81 136 HIS A N 1
ATOM 1103 C CA . HIS A 1 136 ? 3.816 -34.75 -17.344 1 98.81 136 HIS A CA 1
ATOM 1104 C C . HIS A 1 136 ? 3.469 -33.344 -16.797 1 98.81 136 HIS A C 1
ATOM 1106 O O . HIS A 1 136 ? 2.305 -32.938 -16.828 1 98.81 136 HIS A O 1
ATOM 1112 N N . LEU A 1 137 ? 4.461 -32.594 -16.359 1 98.88 137 LEU A N 1
ATOM 1113 C CA . LEU A 1 137 ? 4.18 -31.359 -15.656 1 98.88 137 LEU A CA 1
ATOM 1114 C C . LEU A 1 137 ? 4.324 -30.156 -16.578 1 98.88 137 LEU A C 1
ATOM 1116 O O . LEU A 1 137 ? 5.293 -30.062 -17.344 1 98.88 137 LEU A O 1
ATOM 1120 N N . VAL A 1 138 ? 3.346 -29.312 -16.547 1 98.94 138 VAL A N 1
ATOM 1121 C CA . VAL A 1 138 ? 3.396 -27.984 -17.172 1 98.94 138 VAL A CA 1
ATOM 1122 C C . VAL A 1 138 ? 3.312 -26.906 -16.109 1 98.94 138 VAL A C 1
ATOM 1124 O O . VAL A 1 138 ? 2.342 -26.844 -15.344 1 98.94 138 VAL A O 1
ATOM 1127 N N . LEU A 1 139 ? 4.348 -26.078 -16 1 98.94 139 LEU A N 1
ATOM 1128 C CA . LEU A 1 139 ? 4.457 -25.016 -15.008 1 98.94 139 LEU A CA 1
ATOM 1129 C C . LEU A 1 139 ? 4.531 -23.656 -15.68 1 98.94 139 LEU A C 1
ATOM 1131 O O . LEU A 1 139 ? 5.621 -23.141 -15.922 1 98.94 139 LEU A O 1
ATOM 1135 N N . PRO A 1 140 ? 3.455 -23.016 -15.922 1 98.94 140 PRO A N 1
ATOM 1136 C CA . PRO A 1 140 ? 3.51 -21.688 -16.547 1 98.94 140 PRO A CA 1
ATOM 1137 C C . PRO A 1 140 ? 3.672 -20.562 -15.523 1 98.94 140 PRO A C 1
ATOM 1139 O O . PRO A 1 140 ? 3.174 -20.672 -14.398 1 98.94 140 PRO A O 1
ATOM 1142 N N . SER A 1 141 ? 4.402 -19.562 -15.961 1 98.94 141 SER A N 1
ATOM 1143 C CA . SER A 1 141 ? 4.316 -18.297 -15.25 1 98.94 141 SER A CA 1
ATOM 1144 C C . SER A 1 141 ? 3.049 -17.531 -15.633 1 98.94 141 SER A C 1
ATOM 1146 O O . SER A 1 141 ? 2.697 -17.453 -16.812 1 98.94 141 SER A O 1
ATOM 1148 N N . ILE A 1 142 ? 2.35 -17.062 -14.648 1 98.94 142 ILE A N 1
ATOM 1149 C CA . ILE A 1 142 ? 1.142 -16.281 -14.898 1 98.94 142 ILE A CA 1
ATOM 1150 C C . ILE A 1 142 ? 1.486 -15.047 -15.719 1 98.94 142 ILE A C 1
ATOM 1152 O O . ILE A 1 142 ? 2.498 -14.383 -15.477 1 98.94 142 ILE A O 1
ATOM 1156 N N . PRO A 1 143 ? 0.691 -14.711 -16.781 1 98.75 143 PRO A N 1
ATOM 1157 C CA . PRO A 1 143 ? 0.95 -13.469 -17.5 1 98.75 143 PRO A CA 1
ATOM 1158 C C . PRO A 1 143 ? 1.13 -12.273 -16.562 1 98.75 143 PRO A C 1
ATOM 1160 O O . PRO A 1 143 ? 0.312 -12.055 -15.664 1 98.75 143 PRO A O 1
ATOM 1163 N N . GLY A 1 144 ? 2.207 -11.539 -16.781 1 98.56 144 GLY A N 1
ATOM 1164 C CA . GLY A 1 144 ? 2.535 -10.414 -15.922 1 98.56 144 GLY A CA 1
ATOM 1165 C C . GLY A 1 144 ? 3.555 -10.758 -14.859 1 98.56 144 GLY A C 1
ATOM 1166 O O . GLY A 1 144 ? 4.145 -9.867 -14.242 1 98.56 144 GLY A O 1
ATOM 1167 N N . PHE A 1 145 ? 3.799 -12.078 -14.648 1 98.81 145 PHE A N 1
ATOM 1168 C CA . PHE A 1 145 ? 4.719 -12.547 -13.617 1 98.81 145 PHE A CA 1
ATOM 1169 C C . PHE A 1 145 ? 6.012 -13.062 -14.234 1 98.81 145 PHE A C 1
ATOM 1171 O O . PHE A 1 145 ? 5.984 -13.789 -15.227 1 98.81 145 PHE A O 1
ATOM 1178 N N . GLY A 1 146 ? 7.09 -12.75 -13.602 1 98.62 146 GLY A N 1
ATOM 1179 C CA . GLY A 1 146 ? 8.359 -13.344 -13.969 1 98.62 146 GLY A CA 1
ATOM 1180 C C . GLY A 1 146 ? 8.625 -13.305 -15.461 1 98.62 146 GLY A C 1
ATOM 1181 O O . GLY A 1 146 ? 8.516 -12.25 -16.094 1 98.62 146 GLY A O 1
ATOM 1182 N N . PHE A 1 147 ? 8.82 -14.461 -16.047 1 98.69 147 PHE A N 1
ATOM 1183 C CA . PHE A 1 147 ? 9.273 -14.562 -17.422 1 98.69 147 PHE A CA 1
ATOM 1184 C C . PHE A 1 147 ? 8.102 -14.406 -18.391 1 98.69 147 PHE A C 1
ATOM 1186 O O . PHE A 1 147 ? 8.297 -14.227 -19.594 1 98.69 147 PHE A O 1
ATOM 1193 N N . SER A 1 148 ? 6.863 -14.406 -17.859 1 98.69 148 SER A N 1
ATOM 1194 C CA . SER A 1 148 ? 5.688 -14.133 -18.688 1 98.69 148 SER A CA 1
ATOM 1195 C C . SER A 1 148 ? 5.367 -12.641 -18.719 1 98.69 148 SER A C 1
ATOM 1197 O O . SER A 1 148 ? 4.367 -12.227 -19.312 1 98.69 148 SER A O 1
ATOM 1199 N N . GLY A 1 149 ? 6.133 -11.836 -18.031 1 95.25 149 GLY A N 1
ATOM 1200 C CA . GLY A 1 149 ? 5.797 -10.422 -17.922 1 95.25 149 GLY A CA 1
ATOM 1201 C C . GLY A 1 149 ? 6.773 -9.523 -18.641 1 95.25 149 GLY A C 1
ATOM 1202 O O . GLY A 1 149 ? 7.855 -9.961 -19.047 1 95.25 149 GLY A O 1
ATOM 1203 N N . PRO A 1 150 ? 6.395 -8.328 -18.766 1 97.88 150 PRO A N 1
ATOM 1204 C CA . PRO A 1 150 ? 5.129 -7.703 -18.375 1 97.88 150 PRO A CA 1
ATOM 1205 C C . PRO A 1 150 ? 4.027 -7.895 -19.422 1 97.88 150 PRO A C 1
ATOM 1207 O O . PRO A 1 150 ? 4.32 -8.141 -20.594 1 97.88 150 PRO A O 1
ATOM 1210 N N . THR A 1 151 ? 2.713 -7.832 -18.938 1 96.88 151 THR A N 1
ATOM 1211 C CA . THR A 1 151 ? 1.597 -7.805 -19.875 1 96.88 151 THR A CA 1
ATOM 1212 C C . THR A 1 151 ? 1.49 -6.438 -20.547 1 96.88 151 THR A C 1
ATOM 1214 O O . THR A 1 151 ? 1.937 -5.43 -20 1 96.88 151 THR A O 1
ATOM 1217 N N . ARG A 1 152 ? 0.812 -6.398 -21.703 1 94.56 152 ARG A N 1
ATOM 1218 C CA . ARG A 1 152 ? 0.703 -5.16 -22.469 1 94.56 152 ARG A CA 1
ATOM 1219 C C . ARG A 1 152 ? -0.753 -4.734 -22.609 1 94.56 152 ARG A C 1
ATOM 1221 O O . ARG A 1 152 ? -1.038 -3.633 -23.094 1 94.56 152 ARG A O 1
ATOM 1228 N N . ASP A 1 153 ? -1.647 -5.621 -22.188 1 96.5 153 ASP A N 1
ATOM 1229 C CA . ASP A 1 153 ? -3.074 -5.324 -22.266 1 96.5 153 ASP A CA 1
ATOM 1230 C C . ASP A 1 153 ? -3.736 -5.445 -20.906 1 96.5 153 ASP A C 1
ATOM 1232 O O . ASP A 1 153 ? -3.252 -6.176 -20.031 1 96.5 153 ASP A O 1
ATOM 1236 N N . GLN A 1 154 ? -4.852 -4.715 -20.812 1 97.44 154 GLN A N 1
ATOM 1237 C CA . GLN A 1 154 ? -5.645 -4.785 -19.594 1 97.44 154 GLN A CA 1
ATOM 1238 C C . GLN A 1 154 ? -6.395 -6.109 -19.5 1 97.44 154 GLN A C 1
ATOM 1240 O O . GLN A 1 154 ? -6.531 -6.824 -20.484 1 97.44 154 GLN A O 1
ATOM 1245 N N . GLY A 1 155 ? -6.801 -6.473 -18.344 1 97.88 155 GLY A N 1
ATOM 1246 C CA . GLY A 1 155 ? -7.805 -7.516 -18.188 1 97.88 155 GLY A CA 1
ATOM 1247 C C . GLY A 1 155 ? -7.219 -8.844 -17.734 1 97.88 155 GLY A C 1
ATOM 1248 O O . GLY A 1 155 ? -7.953 -9.805 -17.516 1 97.88 155 GLY A O 1
ATOM 1249 N N . TRP A 1 156 ? -5.895 -8.914 -17.562 1 98.25 156 TRP A N 1
ATOM 1250 C CA . TRP A 1 156 ? -5.277 -10.18 -17.172 1 98.25 156 TRP A CA 1
ATOM 1251 C C . TRP A 1 156 ? -5.551 -10.5 -15.711 1 98.25 156 TRP A C 1
ATOM 1253 O O . TRP A 1 156 ? -4.637 -10.469 -14.883 1 98.25 156 TRP A O 1
ATOM 1263 N N . GLU A 1 157 ? -6.777 -10.805 -15.422 1 97.69 157 GLU A N 1
ATOM 1264 C CA . GLU A 1 157 ? -7.199 -11.43 -14.172 1 97.69 157 GLU A CA 1
ATOM 1265 C C . GLU A 1 157 ? -7.359 -12.938 -14.344 1 97.69 157 GLU A C 1
ATOM 1267 O O . GLU A 1 157 ? -6.973 -13.5 -15.367 1 97.69 157 GLU A O 1
ATOM 1272 N N . TYR A 1 158 ? -7.797 -13.742 -13.312 1 97.56 158 TYR A N 1
ATOM 1273 C CA . TYR A 1 158 ? -7.645 -15.188 -13.273 1 97.56 158 TYR A CA 1
ATOM 1274 C C . TYR A 1 158 ? -8.477 -15.852 -14.359 1 97.56 158 TYR A C 1
ATOM 1276 O O . TYR A 1 158 ? -8.102 -16.906 -14.875 1 97.56 158 TYR A O 1
ATOM 1284 N N . ARG A 1 159 ? -9.625 -15.305 -14.828 1 98.06 159 ARG A N 1
ATOM 1285 C CA . ARG A 1 159 ? -10.43 -15.93 -15.875 1 98.06 159 ARG A CA 1
ATOM 1286 C C . ARG A 1 159 ? -9.703 -15.875 -17.219 1 98.06 159 ARG A C 1
ATOM 1288 O O . ARG A 1 159 ? -9.688 -16.859 -17.969 1 98.06 159 ARG A O 1
ATOM 1295 N N . ARG A 1 160 ? -9.148 -14.703 -17.531 1 98.5 160 ARG A N 1
ATOM 1296 C CA . ARG A 1 160 ? -8.383 -14.562 -18.766 1 98.5 160 ARG A CA 1
ATOM 1297 C C . ARG A 1 160 ? -7.137 -15.438 -18.734 1 98.5 160 ARG A C 1
ATOM 1299 O O . ARG A 1 160 ? -6.762 -16.031 -19.75 1 98.5 160 ARG A O 1
ATOM 1306 N N . VAL A 1 161 ? -6.477 -15.539 -17.594 1 98.81 161 VAL A N 1
ATOM 1307 C CA . VAL A 1 161 ? -5.316 -16.406 -17.438 1 98.81 161 VAL A CA 1
ATOM 1308 C C . VAL A 1 161 ? -5.723 -17.859 -17.672 1 98.81 161 VAL A C 1
ATOM 1310 O O . VAL A 1 161 ? -5.023 -18.609 -18.359 1 98.81 161 VAL A O 1
ATOM 1313 N N . ALA A 1 162 ? -6.852 -18.266 -17.062 1 98.81 162 ALA A N 1
ATOM 1314 C CA . ALA A 1 162 ? -7.336 -19.625 -17.25 1 98.81 162 ALA A CA 1
ATOM 1315 C C . ALA A 1 162 ? -7.566 -19.938 -18.719 1 98.81 162 ALA A C 1
ATOM 1317 O O . ALA A 1 162 ? -7.199 -21.016 -19.203 1 98.81 162 ALA A O 1
ATOM 1318 N N . ALA A 1 163 ? -8.172 -18.984 -19.406 1 98.75 163 ALA A N 1
ATOM 1319 C CA . ALA A 1 163 ? -8.398 -19.156 -20.828 1 98.75 163 ALA A CA 1
ATOM 1320 C C . ALA A 1 163 ? -7.086 -19.328 -21.578 1 98.75 163 ALA A C 1
ATOM 1322 O O . ALA A 1 163 ? -6.977 -20.172 -22.484 1 98.75 163 ALA A O 1
ATOM 1323 N N . ALA A 1 164 ? -6.117 -18.562 -21.219 1 98.69 164 ALA A N 1
ATOM 1324 C CA . ALA A 1 164 ? -4.801 -18.656 -21.859 1 98.69 164 ALA A CA 1
ATOM 1325 C C . ALA A 1 164 ? -4.156 -20 -21.578 1 98.69 164 ALA A C 1
ATOM 1327 O O . ALA A 1 164 ? -3.541 -20.594 -22.469 1 98.69 164 ALA A O 1
ATOM 1328 N N . PHE A 1 165 ? -4.293 -20.516 -20.375 1 98.88 165 PHE A N 1
ATOM 1329 C CA . PHE A 1 165 ? -3.658 -21.781 -20 1 98.88 165 PHE A CA 1
ATOM 1330 C C . PHE A 1 165 ? -4.391 -22.953 -20.641 1 98.88 165 PHE A C 1
ATOM 1332 O O . PHE A 1 165 ? -3.771 -23.969 -20.969 1 98.88 165 PHE A O 1
ATOM 1339 N N . ALA A 1 166 ? -5.723 -22.812 -20.859 1 98.81 166 ALA A N 1
ATOM 1340 C CA . ALA A 1 166 ? -6.438 -23.812 -21.641 1 98.81 166 ALA A CA 1
ATOM 1341 C C . ALA A 1 166 ? -5.871 -23.906 -23.047 1 98.81 166 ALA A C 1
ATOM 1343 O O . ALA A 1 166 ? -5.664 -25 -23.578 1 98.81 166 ALA A O 1
ATOM 1344 N N . GLU A 1 167 ? -5.645 -22.734 -23.625 1 98.62 167 GLU A N 1
ATOM 1345 C CA . GLU A 1 167 ? -5.051 -22.688 -24.953 1 98.62 167 GLU A CA 1
ATOM 1346 C C . GLU A 1 167 ? -3.646 -23.297 -24.953 1 98.62 167 GLU A C 1
ATOM 1348 O O . GLU A 1 167 ? -3.268 -24 -25.891 1 98.62 167 GLU A O 1
ATOM 1353 N N . LEU A 1 168 ? -2.852 -23.016 -23.906 1 98.81 168 LEU A N 1
ATOM 1354 C CA . LEU A 1 168 ? -1.514 -23.578 -23.781 1 98.81 168 LEU A CA 1
ATOM 1355 C C . LEU A 1 168 ? -1.564 -25.109 -23.781 1 98.81 168 LEU A C 1
ATOM 1357 O O . LEU A 1 168 ? -0.817 -25.75 -24.531 1 98.81 168 LEU A O 1
ATOM 1361 N N . MET A 1 169 ? -2.428 -25.734 -22.984 1 98.75 169 MET A N 1
ATOM 1362 C CA . MET A 1 169 ? -2.547 -27.188 -22.906 1 98.75 169 MET A CA 1
ATOM 1363 C C . MET A 1 169 ? -3.002 -27.781 -24.234 1 98.75 169 MET A C 1
ATOM 1365 O O . MET A 1 169 ? -2.539 -28.844 -24.625 1 98.75 169 MET A O 1
ATOM 1369 N N . ARG A 1 170 ? -3.9 -27.062 -24.906 1 98.12 170 ARG A N 1
ATOM 1370 C CA . ARG A 1 170 ? -4.316 -27.484 -26.234 1 98.12 170 ARG A CA 1
ATOM 1371 C C . ARG A 1 170 ? -3.131 -27.531 -27.203 1 98.12 170 ARG A C 1
ATOM 1373 O O . ARG A 1 170 ? -2.945 -28.516 -27.906 1 98.12 170 ARG A O 1
ATOM 1380 N N . ARG A 1 171 ? -2.332 -26.484 -27.172 1 97.94 171 ARG A N 1
ATOM 1381 C CA . ARG A 1 171 ? -1.175 -26.406 -28.062 1 97.94 171 ARG A CA 1
ATOM 1382 C C . ARG A 1 171 ? -0.181 -27.516 -27.766 1 97.94 171 ARG A C 1
ATOM 1384 O O . ARG A 1 171 ? 0.511 -28 -28.672 1 97.94 171 ARG A O 1
ATOM 1391 N N . LEU A 1 172 ? -0.086 -27.906 -26.516 1 98.31 172 LEU A N 1
ATOM 1392 C CA . LEU A 1 172 ? 0.863 -28.938 -26.109 1 98.31 172 LEU A CA 1
ATOM 1393 C C . LEU A 1 172 ? 0.333 -30.328 -26.422 1 98.31 172 LEU A C 1
ATOM 1395 O O . LEU A 1 172 ? 1.023 -31.328 -26.203 1 98.31 172 LEU A O 1
ATOM 1399 N N . GLY A 1 173 ? -0.927 -30.391 -26.891 1 97.56 173 GLY A N 1
ATOM 1400 C CA . GLY A 1 173 ? -1.513 -31.641 -27.312 1 97.56 173 GLY A CA 1
ATOM 1401 C C . GLY A 1 173 ? -2.133 -32.438 -26.172 1 97.56 173 GLY A C 1
ATOM 1402 O O . GLY A 1 173 ? -2.217 -33.656 -26.234 1 97.56 173 GLY A O 1
ATOM 1403 N N . TYR A 1 174 ? -2.504 -31.766 -25.125 1 98.31 174 TYR A N 1
ATOM 1404 C CA . TYR A 1 174 ? -3.137 -32.438 -24 1 98.31 174 TYR A CA 1
ATOM 1405 C C . TYR A 1 174 ? -4.648 -32.25 -24.016 1 98.31 174 TYR A C 1
ATOM 1407 O O . TYR A 1 174 ? -5.156 -31.25 -23.484 1 98.31 174 TYR A O 1
ATOM 1415 N N . PRO A 1 175 ? -5.43 -33.156 -24.516 1 96.88 175 PRO A N 1
ATOM 1416 C CA . PRO A 1 175 ? -6.887 -33 -24.531 1 96.88 175 PRO A CA 1
ATOM 1417 C C . PRO A 1 175 ? -7.52 -33.219 -23.156 1 96.88 175 PRO A C 1
ATOM 1419 O O . PRO A 1 175 ? -8.625 -32.719 -22.906 1 96.88 175 PRO A O 1
ATOM 1422 N N . ARG A 1 176 ? -6.875 -34.031 -22.375 1 97.69 176 ARG A N 1
ATOM 1423 C CA . ARG A 1 176 ? -7.297 -34.281 -20.984 1 97.69 176 ARG A CA 1
ATOM 1424 C C . ARG A 1 176 ? -6.137 -34.062 -20.016 1 97.69 176 ARG A C 1
ATOM 1426 O O . ARG A 1 176 ? -5.023 -34.531 -20.281 1 97.69 176 ARG A O 1
ATOM 1433 N N . TYR A 1 177 ? -6.359 -33.344 -18.969 1 98.69 177 TYR A N 1
ATOM 1434 C CA . TYR A 1 177 ? -5.281 -33 -18.031 1 98.69 177 TYR A CA 1
ATOM 1435 C C . TYR A 1 177 ? -5.836 -32.656 -16.672 1 98.69 177 TYR A C 1
ATOM 1437 O O . TYR A 1 177 ? -7.023 -32.344 -16.531 1 98.69 177 TYR A O 1
ATOM 1445 N N . GLY A 1 178 ? -5.027 -32.781 -15.617 1 98.88 178 GLY A N 1
ATOM 1446 C CA . GLY A 1 178 ? -5.332 -32.281 -14.289 1 98.88 178 GLY A CA 1
ATOM 1447 C C . GLY A 1 178 ? -4.836 -30.859 -14.07 1 98.88 178 GLY A C 1
ATOM 1448 O O . GLY A 1 178 ? -4.012 -30.359 -14.844 1 98.88 178 GLY A O 1
ATOM 1449 N N . VAL A 1 179 ? -5.355 -30.203 -13.047 1 98.94 179 VAL A N 1
ATOM 1450 C CA . VAL A 1 179 ? -4.898 -28.875 -12.688 1 98.94 179 VAL A CA 1
ATOM 1451 C C . VAL A 1 179 ? -4.703 -28.781 -11.172 1 98.94 179 VAL A C 1
ATOM 1453 O O . VAL A 1 179 ? -5.461 -29.391 -10.406 1 98.94 179 VAL A O 1
ATOM 1456 N N . GLN A 1 180 ? -3.686 -28.109 -10.773 1 98.94 180 GLN A N 1
ATOM 1457 C CA . GLN A 1 180 ? -3.33 -27.906 -9.375 1 98.94 180 GLN A CA 1
ATOM 1458 C C . GLN A 1 180 ? -2.896 -26.469 -9.117 1 98.94 180 GLN A C 1
ATOM 1460 O O . GLN A 1 180 ? -2.195 -25.859 -9.938 1 98.94 180 GLN A O 1
ATOM 1465 N N . GLY A 1 181 ? -3.316 -25.875 -7.969 1 98.62 181 GLY A N 1
ATOM 1466 C CA . GLY A 1 181 ? -2.775 -24.562 -7.637 1 98.62 181 GLY A CA 1
ATOM 1467 C C . GLY A 1 181 ? -3.221 -24.062 -6.277 1 98.62 181 GLY A C 1
ATOM 1468 O O . GLY A 1 181 ? -4.238 -24.516 -5.742 1 98.62 181 GLY A O 1
ATOM 1469 N N . GLY A 1 182 ? -2.461 -23.219 -5.672 1 98.06 182 GLY A N 1
ATOM 1470 C CA . GLY A 1 182 ? -2.795 -22.391 -4.527 1 98.06 182 GLY A CA 1
ATOM 1471 C C . GLY A 1 182 ? -2.908 -20.922 -4.875 1 98.06 182 GLY A C 1
ATOM 1472 O O . GLY A 1 182 ? -2.648 -20.516 -6.016 1 98.06 182 GLY A O 1
ATOM 1473 N N . ASP A 1 183 ? -3.418 -20.109 -3.932 1 97.88 183 ASP A N 1
ATOM 1474 C CA . ASP A 1 183 ? -3.484 -18.672 -4.137 1 97.88 183 ASP A CA 1
ATOM 1475 C C . ASP A 1 183 ? -4.164 -18.328 -5.461 1 97.88 183 ASP A C 1
ATOM 1477 O O . ASP A 1 183 ? -5.262 -18.812 -5.742 1 97.88 183 ASP A O 1
ATOM 1481 N N . TRP A 1 184 ? -3.535 -17.531 -6.371 1 98.62 184 TRP A N 1
ATOM 1482 C CA . TRP A 1 184 ? -4.086 -17.25 -7.691 1 98.62 184 TRP A CA 1
ATOM 1483 C C . TRP A 1 184 ? -4.148 -18.531 -8.531 1 98.62 184 TRP A C 1
ATOM 1485 O O . TRP A 1 184 ? -5.047 -18.688 -9.359 1 98.62 184 TRP A O 1
ATOM 1495 N N . GLY A 1 185 ? -3.197 -19.391 -8.32 1 98.75 185 GLY A N 1
ATOM 1496 C CA . GLY A 1 185 ? -3.252 -20.688 -8.992 1 98.75 185 GLY A CA 1
ATOM 1497 C C . GLY A 1 185 ? -4.512 -21.469 -8.688 1 98.75 185 GLY A C 1
ATOM 1498 O O . GLY A 1 185 ? -5.008 -22.203 -9.539 1 98.75 185 GLY A O 1
ATOM 1499 N N . SER A 1 186 ? -5.004 -21.312 -7.492 1 98.25 186 SER A N 1
ATOM 1500 C CA . SER A 1 186 ? -6.262 -21.953 -7.145 1 98.25 186 SER A CA 1
ATOM 1501 C C . SER A 1 186 ? -7.43 -21.359 -7.922 1 98.25 186 SER A C 1
ATOM 1503 O O . SER A 1 186 ? -8.312 -22.094 -8.383 1 98.25 186 SER A O 1
ATOM 1505 N N . ALA A 1 187 ? -7.422 -20.016 -8.055 1 97.38 187 ALA A N 1
ATOM 1506 C CA . ALA A 1 187 ? -8.477 -19.359 -8.828 1 97.38 187 ALA A CA 1
ATOM 1507 C C . ALA A 1 187 ? -8.43 -19.781 -10.289 1 97.38 187 ALA A C 1
ATOM 1509 O O . ALA A 1 187 ? -9.469 -20.094 -10.883 1 97.38 187 ALA A O 1
ATOM 1510 N N . VAL A 1 188 ? -7.254 -19.844 -10.812 1 98.62 188 VAL A N 1
ATOM 1511 C CA . VAL A 1 188 ? -7.059 -20.219 -12.211 1 98.62 188 VAL A CA 1
ATOM 1512 C C . VAL A 1 188 ? -7.469 -21.672 -12.422 1 98.62 188 VAL A C 1
ATOM 1514 O O . VAL A 1 188 ? -8.195 -21.984 -13.367 1 98.62 188 VAL A O 1
ATOM 1517 N N . SER A 1 189 ? -7.047 -22.562 -11.539 1 98.69 189 SER A N 1
ATOM 1518 C CA . SER A 1 189 ? -7.336 -23.984 -11.656 1 98.69 189 SER A CA 1
ATOM 1519 C C . SER A 1 189 ? -8.828 -24.25 -11.547 1 98.69 189 SER A C 1
ATOM 1521 O O . SER A 1 189 ? -9.391 -25.031 -12.328 1 98.69 189 SER A O 1
ATOM 1523 N N . ARG A 1 190 ? -9.438 -23.625 -10.594 1 97.56 190 ARG A N 1
ATOM 1524 C CA . ARG A 1 190 ? -10.883 -23.766 -10.438 1 97.56 190 ARG A CA 1
ATOM 1525 C C . ARG A 1 190 ? -11.625 -23.281 -11.672 1 97.56 190 ARG A C 1
ATOM 1527 O O . ARG A 1 190 ? -12.594 -23.906 -12.109 1 97.56 190 ARG A O 1
ATOM 1534 N N . GLU A 1 191 ? -11.188 -22.156 -12.18 1 97.94 191 GLU A N 1
ATOM 1535 C CA . GLU A 1 191 ? -11.812 -21.609 -13.375 1 97.94 191 GLU A CA 1
ATOM 1536 C C . GLU A 1 191 ? -11.672 -22.547 -14.562 1 97.94 191 GLU A C 1
ATOM 1538 O O . GLU A 1 191 ? -12.609 -22.719 -15.344 1 97.94 191 GLU A O 1
ATOM 1543 N N . LEU A 1 192 ? -10.531 -23.172 -14.703 1 98.56 192 LEU A N 1
ATOM 1544 C CA . LEU A 1 192 ? -10.32 -24.172 -15.758 1 98.56 192 LEU A CA 1
ATOM 1545 C C . LEU A 1 192 ? -11.281 -25.344 -15.594 1 98.56 192 LEU A C 1
ATOM 1547 O O . LEU A 1 192 ? -11.891 -25.781 -16.562 1 98.56 192 LEU A O 1
ATOM 1551 N N . GLY A 1 193 ? -11.398 -25.859 -14.375 1 98.12 193 GLY A N 1
ATOM 1552 C CA . GLY A 1 193 ? -12.352 -26.938 -14.117 1 98.12 193 GLY A CA 1
ATOM 1553 C C . GLY A 1 193 ? -13.773 -26.578 -14.508 1 98.12 193 GLY A C 1
ATOM 1554 O O . GLY A 1 193 ? -14.5 -27.406 -15.055 1 98.12 193 GLY A O 1
ATOM 1555 N N . ARG A 1 194 ? -14.133 -25.359 -14.242 1 97.44 194 ARG A N 1
ATOM 1556 C CA . ARG A 1 194 ? -15.492 -24.891 -14.5 1 97.44 194 ARG A CA 1
ATOM 1557 C C . ARG A 1 194 ? -15.742 -24.719 -15.992 1 97.44 194 ARG A C 1
ATOM 1559 O O . ARG A 1 194 ? -16.797 -25.125 -16.5 1 97.44 194 ARG A O 1
ATOM 1566 N N . THR A 1 195 ? -14.781 -24.172 -16.719 1 97.81 195 THR A N 1
ATOM 1567 C CA . THR A 1 195 ? -15.016 -23.719 -18.094 1 97.81 195 THR A CA 1
ATOM 1568 C C . THR A 1 195 ? -14.602 -24.797 -19.094 1 97.81 195 THR A C 1
ATOM 1570 O O . THR A 1 195 ? -14.992 -24.734 -20.266 1 97.81 195 THR A O 1
ATOM 1573 N N . ARG A 1 196 ? -13.789 -25.75 -18.641 1 97.75 196 ARG A N 1
ATOM 1574 C CA . ARG A 1 196 ? -13.312 -26.812 -19.531 1 97.75 196 ARG A CA 1
ATOM 1575 C C . ARG A 1 196 ? -13.57 -28.188 -18.922 1 97.75 196 ARG A C 1
ATOM 1577 O O . ARG A 1 196 ? -12.648 -29 -18.797 1 97.75 196 ARG A O 1
ATOM 1584 N N . PRO A 1 197 ? -14.773 -28.531 -18.578 1 95.31 197 PRO A N 1
ATOM 1585 C CA . PRO A 1 197 ? -15.062 -29.781 -17.891 1 95.31 197 PRO A CA 1
ATOM 1586 C C . PRO A 1 197 ? -14.742 -31.016 -18.75 1 95.31 197 PRO A C 1
ATOM 1588 O O . PRO A 1 197 ? -14.5 -32.094 -18.219 1 95.31 197 PRO A O 1
ATOM 1591 N N . GLU A 1 198 ? -14.727 -30.828 -20.047 1 96.31 198 GLU A N 1
ATOM 1592 C CA . GLU A 1 198 ? -14.43 -31.953 -20.938 1 96.31 198 GLU A CA 1
ATOM 1593 C C . GLU A 1 198 ? -12.938 -32.281 -20.953 1 96.31 198 GLU A C 1
ATOM 1595 O O . GLU A 1 198 ? -12.539 -33.406 -21.234 1 96.31 198 GLU A O 1
ATOM 1600 N N . SER A 1 199 ? -12.125 -31.266 -20.625 1 98 199 SER A N 1
ATOM 1601 C CA . SER A 1 199 ? -10.68 -31.422 -20.703 1 98 199 SER A CA 1
ATOM 1602 C C . SER A 1 199 ? -10.062 -31.625 -19.328 1 98 199 SER A C 1
ATOM 1604 O O . SER A 1 199 ? -9.055 -32.312 -19.188 1 98 199 SER A O 1
ATOM 1606 N N . VAL A 1 200 ? -10.656 -31.047 -18.297 1 98.62 200 VAL A N 1
ATOM 1607 C CA . VAL A 1 200 ? -10.078 -31.094 -16.953 1 98.62 200 VAL A CA 1
ATOM 1608 C C . VAL A 1 200 ? -10.617 -32.312 -16.203 1 98.62 200 VAL A C 1
ATOM 1610 O O . VAL A 1 200 ? -11.805 -32.375 -15.875 1 98.62 200 VAL A O 1
ATOM 1613 N N . ILE A 1 201 ? -9.711 -33.219 -15.883 1 97.69 201 ILE A N 1
ATOM 1614 C CA . ILE A 1 201 ? -10.148 -34.5 -15.305 1 97.69 201 ILE A CA 1
ATOM 1615 C C . ILE A 1 201 ? -10.312 -34.344 -13.797 1 97.69 201 ILE A C 1
ATOM 1617 O O . ILE A 1 201 ? -11.055 -35.094 -13.164 1 97.69 201 ILE A O 1
ATOM 1621 N N . GLY A 1 202 ? -9.609 -33.375 -13.195 1 98.62 202 GLY A N 1
ATOM 1622 C CA . GLY A 1 202 ? -9.648 -33.125 -11.766 1 98.62 202 GLY A CA 1
ATOM 1623 C C . GLY A 1 202 ? -8.953 -31.828 -11.375 1 98.62 202 GLY A C 1
ATOM 1624 O O . GLY A 1 202 ? -7.996 -31.406 -12.023 1 98.62 202 GLY A O 1
ATOM 1625 N N . VAL A 1 203 ? -9.43 -31.219 -10.297 1 98.81 203 VAL A N 1
ATOM 1626 C CA . VAL A 1 203 ? -8.906 -29.969 -9.766 1 98.81 203 VAL A CA 1
ATOM 1627 C C . VAL A 1 203 ? -8.367 -30.188 -8.352 1 98.81 203 VAL A C 1
ATOM 1629 O O . VAL A 1 203 ? -9.117 -30.594 -7.461 1 98.81 203 VAL A O 1
ATOM 1632 N N . HIS A 1 204 ? -7.105 -29.984 -8.148 1 98.94 204 HIS A N 1
ATOM 1633 C CA . HIS A 1 204 ? -6.504 -30.062 -6.82 1 98.94 204 HIS A CA 1
ATOM 1634 C C . HIS A 1 204 ? -6.121 -28.688 -6.301 1 98.94 204 HIS A C 1
ATOM 1636 O O . HIS A 1 204 ? -5.402 -27.938 -6.973 1 98.94 204 HIS A O 1
ATOM 1642 N N . LEU A 1 205 ? -6.586 -28.344 -5.113 1 98.81 205 LEU A N 1
ATOM 1643 C CA . LEU A 1 205 ? -6.391 -27 -4.586 1 98.81 205 LEU A CA 1
ATOM 1644 C C . LEU A 1 205 ? -5.809 -27.047 -3.18 1 98.81 205 LEU A C 1
ATOM 1646 O O . LEU A 1 205 ? -6.145 -27.922 -2.391 1 98.81 205 LEU A O 1
ATOM 1650 N N . ASN A 1 206 ? -4.934 -26.109 -2.867 1 98.69 206 ASN A N 1
ATOM 1651 C CA . ASN A 1 206 ? -4.512 -25.938 -1.48 1 98.69 206 ASN A CA 1
ATOM 1652 C C . ASN A 1 206 ? -4.941 -24.578 -0.933 1 98.69 206 ASN A C 1
ATOM 1654 O O . ASN A 1 206 ? -4.375 -24.094 0.052 1 98.69 206 ASN A O 1
ATOM 1658 N N . LEU A 1 207 ? -5.852 -23.922 -1.59 1 97.94 207 LEU A N 1
ATOM 1659 C CA . LEU A 1 207 ? -6.672 -22.781 -1.179 1 97.94 207 LEU A CA 1
ATOM 1660 C C . LEU A 1 207 ? -7.953 -22.719 -1.997 1 97.94 207 LEU A C 1
ATOM 1662 O O . LEU A 1 207 ? -7.949 -23.016 -3.193 1 97.94 207 LEU A O 1
ATOM 1666 N N . ILE A 1 208 ? -9.07 -22.438 -1.402 1 97.06 208 ILE A N 1
ATOM 1667 C CA . ILE A 1 208 ? -10.312 -22.188 -2.123 1 97.06 208 ILE A CA 1
ATOM 1668 C C . ILE A 1 208 ? -10.773 -20.75 -1.859 1 97.06 208 ILE A C 1
ATOM 1670 O O . ILE A 1 208 ? -11.406 -20.469 -0.838 1 97.06 208 ILE A O 1
ATOM 1674 N N . PRO A 1 209 ? -10.508 -19.859 -2.789 1 93.12 209 PRO A N 1
ATOM 1675 C CA . PRO A 1 209 ? -10.914 -18.469 -2.572 1 93.12 209 PRO A CA 1
ATOM 1676 C C . PRO A 1 209 ? -12.406 -18.328 -2.285 1 93.12 209 PRO A C 1
ATOM 1678 O O . PRO A 1 209 ? -13.227 -19 -2.924 1 93.12 209 PRO A O 1
ATOM 1681 N N . GLY A 1 210 ? -12.758 -17.516 -1.279 1 92.69 210 GLY A N 1
ATOM 1682 C CA . GLY A 1 210 ? -14.148 -17.203 -0.988 1 92.69 210 GLY A CA 1
ATOM 1683 C C . GLY A 1 210 ? -14.805 -18.234 -0.086 1 92.69 210 GLY A C 1
ATOM 1684 O O . GLY A 1 210 ? -16.016 -18.172 0.156 1 92.69 210 GLY A O 1
ATOM 1685 N N . ALA A 1 211 ? -14.023 -19.172 0.45 1 96.5 211 ALA A N 1
ATOM 1686 C CA . ALA A 1 211 ? -14.641 -20.25 1.221 1 96.5 211 ALA A CA 1
ATOM 1687 C C . ALA A 1 211 ? -14.344 -20.094 2.709 1 96.5 211 ALA A C 1
ATOM 1689 O O . ALA A 1 211 ? -14.547 -21.031 3.488 1 96.5 211 ALA A O 1
ATOM 1690 N N . ALA A 1 212 ? -13.758 -19 3.158 1 97.19 212 ALA A N 1
ATOM 1691 C CA . ALA A 1 212 ? -13.594 -18.656 4.566 1 97.19 212 ALA A CA 1
ATOM 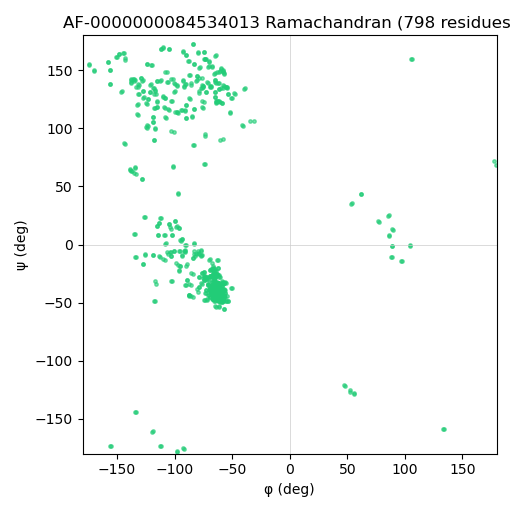1692 C C . ALA A 1 212 ? -14.75 -17.781 5.055 1 97.19 212 ALA A C 1
ATOM 1694 O O . ALA A 1 212 ? -15.555 -17.312 4.254 1 97.19 212 ALA A O 1
ATOM 1695 N N . ALA A 1 213 ? -14.852 -17.641 6.348 1 96.75 213 ALA A N 1
ATOM 1696 C CA . ALA A 1 213 ? -15.875 -16.766 6.898 1 96.75 213 ALA A CA 1
ATOM 1697 C C . ALA A 1 213 ? -15.633 -15.312 6.484 1 96.75 213 ALA A C 1
ATOM 1699 O O . ALA A 1 213 ? -14.562 -14.75 6.758 1 96.75 213 ALA A O 1
ATOM 1700 N N . ALA A 1 214 ? -16.594 -14.742 5.828 1 93 214 ALA A N 1
ATOM 1701 C CA . ALA A 1 214 ? -16.453 -13.391 5.312 1 93 214 ALA A CA 1
ATOM 1702 C C . ALA A 1 214 ? -17.078 -12.367 6.258 1 93 214 ALA A C 1
ATOM 1704 O O . ALA A 1 214 ? -16.844 -11.164 6.133 1 93 214 ALA A O 1
ATOM 1705 N N . ALA A 1 215 ? -17.875 -12.773 7.105 1 95.5 215 ALA A N 1
ATOM 1706 C CA . ALA A 1 215 ? -18.531 -11.961 8.117 1 95.5 215 ALA A CA 1
ATOM 1707 C C . ALA A 1 215 ? -18.688 -12.727 9.43 1 95.5 215 ALA A C 1
ATOM 1709 O O . ALA A 1 215 ? -18.453 -13.938 9.477 1 95.5 215 ALA A O 1
ATOM 1710 N N . GLU A 1 216 ? -18.969 -12.039 10.445 1 96.88 216 GLU A N 1
ATOM 1711 C CA . GLU A 1 216 ? -19.25 -12.703 11.719 1 96.88 216 GLU A CA 1
ATOM 1712 C C . GLU A 1 216 ? -20.422 -13.672 11.594 1 96.88 216 GLU A C 1
ATOM 1714 O O . GLU A 1 216 ? -21.516 -13.289 11.172 1 96.88 216 GLU A O 1
ATOM 1719 N N . PRO A 1 217 ? -20.141 -14.93 11.914 1 97.62 217 PRO A N 1
ATOM 1720 C CA . PRO A 1 217 ? -21.25 -15.891 11.797 1 97.62 217 PRO A CA 1
ATOM 1721 C C . PRO A 1 217 ? -22.406 -15.57 12.734 1 97.62 217 PRO A C 1
ATOM 1723 O O . PRO A 1 217 ? -22.188 -15.18 13.883 1 97.62 217 PRO A O 1
ATOM 1726 N N . THR A 1 218 ? -23.594 -15.711 12.234 1 97.38 218 THR A N 1
ATOM 1727 C CA . THR A 1 218 ? -24.781 -15.484 13.047 1 97.38 218 THR A CA 1
ATOM 1728 C C . THR A 1 218 ? -25.078 -16.703 13.93 1 97.38 218 THR A C 1
ATOM 1730 O O . THR A 1 218 ? -24.562 -17.797 13.68 1 97.38 218 THR A O 1
ATOM 1733 N N . GLU A 1 219 ? -25.953 -16.422 14.906 1 96.88 219 GLU A N 1
ATOM 1734 C CA . GLU A 1 219 ? -26.375 -17.516 15.773 1 96.88 219 GLU A CA 1
ATOM 1735 C C . GLU A 1 219 ? -27.078 -18.609 14.977 1 96.88 219 GLU A C 1
ATOM 1737 O O . GLU A 1 219 ? -26.891 -19.812 15.242 1 96.88 219 GLU A O 1
ATOM 1742 N N . ASP A 1 220 ? -27.844 -18.219 14.07 1 97.06 220 ASP A N 1
ATOM 1743 C CA . ASP A 1 220 ? -28.578 -19.172 13.234 1 97.06 220 ASP A CA 1
ATOM 1744 C C . ASP A 1 220 ? -27.625 -20 12.383 1 97.06 220 ASP A C 1
ATOM 1746 O O . ASP A 1 220 ? -27.812 -21.219 12.227 1 97.06 220 ASP A O 1
ATOM 1750 N N . GLU A 1 221 ? -26.641 -19.438 11.812 1 95.69 221 GLU A N 1
ATOM 1751 C CA . GLU A 1 221 ? -25.625 -20.125 11.016 1 95.69 221 GLU A CA 1
ATOM 1752 C C . GLU A 1 221 ? -24.875 -21.156 11.852 1 95.69 221 GLU A C 1
ATOM 1754 O O . GLU A 1 221 ? -24.641 -22.281 11.414 1 95.69 221 GLU A O 1
ATOM 1759 N N . LEU A 1 222 ? -24.531 -20.719 13.047 1 97.25 222 LEU A N 1
ATOM 1760 C CA . LEU A 1 222 ? -23.766 -21.594 13.938 1 97.25 222 LEU A CA 1
ATOM 1761 C C . LEU A 1 222 ? -24.609 -22.766 14.422 1 97.25 222 LEU A C 1
ATOM 1763 O O . LEU A 1 222 ? -24.109 -23.875 14.562 1 97.25 222 LEU A O 1
ATOM 1767 N N . ALA A 1 223 ? -25.891 -22.5 14.648 1 96.88 223 ALA A N 1
ATOM 1768 C CA . ALA A 1 223 ? -26.797 -23.516 15.156 1 96.88 223 ALA A CA 1
ATOM 1769 C C . ALA A 1 223 ? -27 -24.625 14.133 1 96.88 223 ALA A C 1
ATOM 1771 O O . ALA A 1 223 ? -27.281 -25.781 14.492 1 96.88 223 ALA A O 1
ATOM 1772 N N . ALA A 1 224 ? -26.812 -24.312 12.922 1 96.88 224 ALA A N 1
ATOM 1773 C CA . ALA A 1 224 ? -27.047 -25.25 11.836 1 96.88 224 ALA A CA 1
ATOM 1774 C C . ALA A 1 224 ? -25.844 -26.156 11.625 1 96.88 224 ALA A C 1
ATOM 1776 O O . ALA A 1 224 ? -25.906 -27.141 10.883 1 96.88 224 ALA A O 1
ATOM 1777 N N . LEU A 1 225 ? -24.766 -25.938 12.312 1 97.12 225 LEU A N 1
ATOM 1778 C CA . LEU A 1 225 ? -23.5 -26.656 12.094 1 97.12 225 LEU A CA 1
ATOM 1779 C C . LEU A 1 225 ? -23.234 -27.625 13.234 1 97.12 225 LEU A C 1
ATOM 1781 O O . LEU A 1 225 ? -23.672 -27.406 14.367 1 97.12 225 LEU A O 1
ATOM 1785 N N . GLY A 1 226 ? -22.578 -28.719 12.922 1 96.56 226 GLY A N 1
ATOM 1786 C CA . GLY A 1 226 ? -22.062 -29.594 13.969 1 96.56 226 GLY A CA 1
ATOM 1787 C C . GLY A 1 226 ? -20.984 -28.938 14.82 1 96.56 226 GLY A C 1
ATOM 1788 O O . GLY A 1 226 ? -20.453 -27.891 14.445 1 96.56 226 GLY A O 1
ATOM 1789 N N . PRO A 1 227 ? -20.703 -29.469 15.977 1 96 227 PRO A N 1
ATOM 1790 C CA . PRO A 1 227 ? -19.781 -28.844 16.922 1 96 227 PRO A CA 1
ATOM 1791 C C . PRO A 1 227 ? -18.406 -28.547 16.328 1 96 227 PRO A C 1
ATOM 1793 O O . PRO A 1 227 ? -17.875 -27.453 16.5 1 96 227 PRO A O 1
ATOM 1796 N N . ALA A 1 228 ? -17.844 -29.469 15.602 1 94.81 228 ALA A N 1
ATOM 1797 C CA . ALA A 1 228 ? -16.516 -29.281 15.031 1 94.81 228 ALA A CA 1
ATOM 1798 C C . ALA A 1 228 ? -16.531 -28.188 13.977 1 94.81 228 ALA A C 1
ATOM 1800 O O . ALA A 1 228 ? -15.609 -27.359 13.93 1 94.81 228 ALA A O 1
ATOM 1801 N N . GLU A 1 229 ? -17.531 -28.141 13.148 1 95.38 229 GLU A N 1
ATOM 1802 C CA . GLU A 1 229 ? -17.641 -27.141 12.094 1 95.38 229 GLU A CA 1
ATOM 1803 C C . GLU A 1 229 ? -17.938 -25.766 12.672 1 95.38 229 GLU A C 1
ATOM 1805 O O . GLU A 1 229 ? -17.484 -24.75 12.133 1 95.38 229 GLU A O 1
ATOM 1810 N N . ARG A 1 230 ? -18.688 -25.75 13.742 1 96.75 230 ARG A N 1
ATOM 1811 C CA . ARG A 1 230 ? -18.938 -24.5 14.445 1 96.75 230 ARG A CA 1
ATOM 1812 C C . ARG A 1 230 ? -17.641 -23.875 14.945 1 96.75 230 ARG A C 1
ATOM 1814 O O . ARG A 1 230 ? -17.406 -22.688 14.742 1 96.75 230 ARG A O 1
ATOM 1821 N N . GLU A 1 231 ? -16.891 -24.719 15.578 1 97 231 GLU A N 1
ATOM 1822 C CA . GLU A 1 231 ? -15.602 -24.25 16.094 1 97 231 GLU A CA 1
ATOM 1823 C C . GLU A 1 231 ? -14.711 -23.75 14.953 1 97 231 GLU A C 1
ATOM 1825 O O . GLU A 1 231 ? -14.07 -22.703 15.078 1 97 231 GLU A O 1
ATOM 1830 N N . ARG A 1 232 ? -14.672 -24.469 13.883 1 97.19 232 ARG A N 1
ATOM 1831 C CA . ARG A 1 232 ? -13.867 -24.094 12.727 1 97.19 232 ARG A CA 1
ATOM 1832 C C . ARG A 1 232 ? -14.359 -22.781 12.117 1 97.19 232 ARG A C 1
ATOM 1834 O O . ARG A 1 232 ? -13.555 -21.953 11.68 1 97.19 232 ARG A O 1
ATOM 1841 N N . THR A 1 233 ? -15.641 -22.625 12.094 1 98.44 233 THR A N 1
ATOM 1842 C CA . THR A 1 233 ? -16.234 -21.422 11.539 1 98.44 233 THR A CA 1
ATOM 1843 C C . THR A 1 233 ? -15.836 -20.188 12.359 1 98.44 233 THR A C 1
ATOM 1845 O O . THR A 1 233 ? -15.484 -19.156 11.805 1 98.44 233 THR A O 1
ATOM 1848 N N . LEU A 1 234 ? -15.891 -20.328 13.641 1 98.31 234 LEU A N 1
ATOM 1849 C CA . LEU A 1 234 ? -15.484 -19.234 14.523 1 98.31 234 LEU A CA 1
ATOM 1850 C C . LEU A 1 234 ? -14 -18.938 14.375 1 98.31 234 LEU A C 1
ATOM 1852 O O . LEU A 1 234 ? -13.602 -17.766 14.336 1 98.31 234 LEU A O 1
ATOM 1856 N N . ALA A 1 235 ? -13.203 -19.953 14.258 1 98.12 235 ALA A N 1
ATOM 1857 C CA . ALA A 1 235 ? -11.766 -19.781 14.039 1 98.12 235 ALA A CA 1
ATOM 1858 C C . ALA A 1 235 ? -11.5 -19.094 12.695 1 98.12 235 ALA A C 1
ATOM 1860 O O . ALA A 1 235 ? -10.602 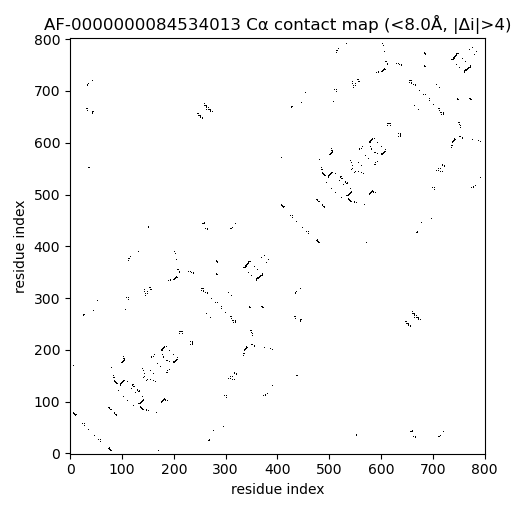-18.25 12.586 1 98.12 235 ALA A O 1
ATOM 1861 N N . SER A 1 236 ? -12.25 -19.516 11.719 1 98.62 236 SER A N 1
ATOM 1862 C CA . SER A 1 236 ? -12.148 -18.922 10.391 1 98.62 236 SER A CA 1
ATOM 1863 C C . SER A 1 236 ? -12.445 -17.438 10.43 1 98.62 236 SER A C 1
ATOM 1865 O O . SER A 1 236 ? -11.727 -16.641 9.82 1 98.62 236 SER A O 1
ATOM 1867 N N . TRP A 1 237 ? -13.43 -17.047 11.141 1 98.5 237 TRP A N 1
ATOM 1868 C CA . TRP A 1 237 ? -13.797 -15.648 11.258 1 98.5 237 TRP A CA 1
ATOM 1869 C C . TRP A 1 237 ? -12.711 -14.859 11.984 1 98.5 237 TRP A C 1
ATOM 1871 O O . TRP A 1 237 ? -12.359 -13.75 11.578 1 98.5 237 TRP A O 1
ATOM 1881 N N . GLU A 1 238 ? -12.188 -15.414 13.055 1 98 238 GLU A N 1
ATOM 1882 C CA . GLU A 1 238 ? -11.117 -14.75 13.789 1 98 238 GLU A CA 1
ATOM 1883 C C . GLU A 1 238 ? -9.914 -14.5 12.883 1 98 238 GLU A C 1
ATOM 1885 O O . GLU A 1 238 ? -9.289 -13.43 12.953 1 98 238 GLU A O 1
ATOM 1890 N N . ARG A 1 239 ? -9.586 -15.453 12.055 1 97.62 239 ARG A N 1
ATOM 1891 C CA . ARG A 1 239 ? -8.461 -15.32 11.133 1 97.62 239 ARG A CA 1
ATOM 1892 C C . ARG A 1 239 ? -8.75 -14.258 10.07 1 97.62 239 ARG A C 1
ATOM 1894 O O . ARG A 1 239 ? -7.863 -13.484 9.711 1 97.62 239 ARG A O 1
ATOM 1901 N N . THR A 1 240 ? -9.969 -14.266 9.617 1 97.88 240 THR A N 1
ATOM 1902 C CA . THR A 1 240 ? -10.367 -13.258 8.633 1 97.88 240 THR A CA 1
ATOM 1903 C C . THR A 1 240 ? -10.312 -11.859 9.242 1 97.88 240 THR A C 1
ATOM 1905 O O . THR A 1 240 ? -9.844 -10.922 8.594 1 97.88 240 THR A O 1
ATOM 1908 N N . LYS A 1 241 ? -10.766 -11.703 10.438 1 96.5 241 LYS A N 1
ATOM 1909 C CA . LYS A 1 241 ? -10.719 -10.422 11.141 1 96.5 241 LYS A CA 1
ATOM 1910 C C . LYS A 1 241 ? -9.281 -9.914 11.273 1 96.5 241 LYS A C 1
ATOM 1912 O O . LYS A 1 241 ? -9.008 -8.742 11.031 1 96.5 241 LYS A O 1
ATOM 1917 N N . ALA A 1 242 ? -8.422 -10.812 11.633 1 95.75 242 ALA A N 1
ATOM 1918 C CA . ALA A 1 242 ? -7.016 -10.453 11.781 1 95.75 242 ALA A CA 1
ATOM 1919 C C . ALA A 1 242 ? -6.406 -10.062 10.438 1 95.75 242 ALA A C 1
ATOM 1921 O O . ALA A 1 242 ? -5.602 -9.125 10.367 1 95.75 242 ALA A O 1
ATOM 1922 N N . TRP A 1 243 ? -6.758 -10.797 9.383 1 96.38 243 TRP A N 1
ATOM 1923 C CA . TRP A 1 243 ? -6.293 -10.5 8.031 1 96.38 243 TRP A CA 1
ATOM 1924 C C . TRP A 1 243 ? -6.715 -9.094 7.609 1 96.38 243 TRP A C 1
ATOM 1926 O O . TRP A 1 243 ? -5.891 -8.305 7.145 1 96.38 243 TRP A O 1
ATOM 1936 N N . ASN A 1 244 ? -7.996 -8.805 7.805 1 94.44 244 ASN A N 1
ATOM 1937 C CA . ASN A 1 244 ? -8.555 -7.516 7.41 1 94.44 244 ASN A CA 1
ATOM 1938 C C . ASN A 1 244 ? -7.914 -6.367 8.188 1 94.44 244 ASN A C 1
ATOM 1940 O O . ASN A 1 244 ? -7.719 -5.277 7.645 1 94.44 244 ASN A O 1
ATOM 1944 N N . ARG A 1 245 ? -7.57 -6.582 9.328 1 93.31 245 ARG A N 1
ATOM 1945 C CA . ARG A 1 245 ? -7.051 -5.543 10.211 1 93.31 245 ARG A CA 1
ATOM 1946 C C . ARG A 1 245 ? -5.59 -5.242 9.906 1 93.31 245 ARG A C 1
ATOM 1948 O O . ARG A 1 245 ? -5.18 -4.078 9.898 1 93.31 245 ARG A O 1
ATOM 1955 N N . ASP A 1 246 ? -4.832 -6.312 9.547 1 95.44 246 ASP A N 1
ATOM 1956 C CA . ASP A 1 246 ? -3.395 -6.078 9.641 1 95.44 246 ASP A CA 1
ATOM 1957 C C . ASP A 1 246 ? -2.666 -6.578 8.398 1 95.44 246 ASP A C 1
ATOM 1959 O O . ASP A 1 246 ? -1.486 -6.281 8.203 1 95.44 246 ASP A O 1
ATOM 1963 N N . LYS A 1 247 ? -3.311 -7.309 7.535 1 96.5 247 LYS A N 1
ATOM 1964 C CA . LYS A 1 247 ? -2.5 -8.039 6.566 1 96.5 247 LYS A CA 1
ATOM 1965 C C . LYS A 1 247 ? -2.941 -7.738 5.137 1 96.5 247 LYS A C 1
ATOM 1967 O O . LYS A 1 247 ? -2.244 -8.078 4.18 1 96.5 247 LYS A O 1
ATOM 1972 N N . GLN A 1 248 ? -4.016 -7.051 4.953 1 96.94 248 GLN A N 1
ATOM 1973 C CA . GLN A 1 248 ? -4.629 -6.93 3.637 1 96.94 248 GLN A CA 1
ATOM 1974 C C . GLN A 1 248 ? -4.102 -5.703 2.895 1 96.94 248 GLN A C 1
ATOM 1976 O O . GLN A 1 248 ? -4.363 -5.535 1.702 1 96.94 248 GLN A O 1
ATOM 1981 N N . GLY A 1 249 ? -3.291 -4.859 3.514 1 98.31 249 GLY A N 1
ATOM 1982 C CA . GLY A 1 249 ? -2.867 -3.59 2.943 1 98.31 249 GLY A CA 1
ATOM 1983 C C . GLY A 1 249 ? -2.15 -3.742 1.615 1 98.31 249 GLY A C 1
ATOM 1984 O O . GLY A 1 249 ? -2.334 -2.928 0.708 1 98.31 249 GLY A O 1
ATOM 1985 N N . TYR A 1 250 ? -1.292 -4.789 1.447 1 98.56 250 TYR A N 1
ATOM 1986 C CA . TYR A 1 250 ? -0.568 -5.008 0.2 1 98.56 250 TYR A CA 1
ATOM 1987 C C . TYR A 1 250 ? -1.533 -5.215 -0.961 1 98.56 250 TYR A C 1
ATOM 1989 O O . TYR A 1 250 ? -1.325 -4.676 -2.053 1 98.56 250 TYR A O 1
ATOM 1997 N N . ALA A 1 251 ? -2.588 -6.02 -0.722 1 98.44 251 ALA A N 1
ATOM 1998 C CA . ALA A 1 251 ? -3.57 -6.316 -1.763 1 98.44 251 ALA A CA 1
ATOM 1999 C C . ALA A 1 251 ? -4.367 -5.07 -2.135 1 98.44 251 ALA A C 1
ATOM 2001 O O . ALA A 1 251 ? -4.695 -4.863 -3.305 1 98.44 251 ALA A O 1
ATOM 2002 N N . ASP A 1 252 ? -4.637 -4.219 -1.141 1 98.5 252 ASP A N 1
ATOM 2003 C CA . ASP A 1 252 ? -5.414 -3.006 -1.386 1 98.5 252 ASP A CA 1
ATOM 2004 C C . ASP A 1 252 ? -4.652 -2.039 -2.291 1 98.5 252 ASP A C 1
ATOM 2006 O O . ASP A 1 252 ? -5.219 -1.489 -3.236 1 98.5 252 ASP A O 1
ATOM 2010 N N . ILE A 1 253 ? -3.4 -1.827 -1.975 1 98.81 253 ILE A N 1
ATOM 2011 C CA . ILE A 1 253 ? -2.635 -0.894 -2.793 1 98.81 253 ILE A CA 1
ATOM 2012 C C . ILE A 1 253 ? -2.428 -1.481 -4.188 1 98.81 253 ILE A C 1
ATOM 2014 O O . ILE A 1 253 ? -2.479 -0.759 -5.188 1 98.81 253 ILE A O 1
ATOM 2018 N N . GLN A 1 254 ? -2.232 -2.779 -4.336 1 98.81 254 GLN A N 1
ATOM 2019 C CA . GLN A 1 254 ? -2.092 -3.404 -5.648 1 98.81 254 GLN A CA 1
ATOM 2020 C C . GLN A 1 254 ? -3.404 -3.357 -6.426 1 98.81 254 GLN A C 1
ATOM 2022 O O . GLN A 1 254 ? -3.4 -3.279 -7.656 1 98.81 254 GLN A O 1
ATOM 2027 N N . SER A 1 255 ? -4.551 -3.322 -5.723 1 98.44 255 SER A N 1
ATOM 2028 C CA . SER A 1 255 ? -5.867 -3.318 -6.355 1 98.44 255 SER A CA 1
ATOM 2029 C C . SER A 1 255 ? -6.277 -1.907 -6.762 1 98.44 255 SER A C 1
ATOM 2031 O O . SER A 1 255 ? -7.277 -1.725 -7.465 1 98.44 255 SER A O 1
ATOM 2033 N N . THR A 1 256 ? -5.543 -0.868 -6.297 1 98.44 256 THR A N 1
ATOM 2034 C CA . THR A 1 256 ? -5.977 0.5 -6.555 1 98.44 256 THR A CA 1
ATOM 2035 C C . THR A 1 256 ? -4.949 1.246 -7.398 1 98.44 256 THR A C 1
ATOM 2037 O O . THR A 1 256 ? -5.293 1.872 -8.406 1 98.44 256 THR A O 1
ATOM 2040 N N . ARG A 1 257 ? -3.648 1.144 -6.961 1 98.38 257 ARG A N 1
ATOM 2041 C CA . ARG A 1 257 ? -2.609 1.911 -7.637 1 98.38 257 ARG A CA 1
ATOM 2042 C C . ARG A 1 257 ? -1.345 1.079 -7.82 1 98.38 257 ARG A C 1
ATOM 2044 O O . ARG A 1 257 ? -0.271 1.462 -7.348 1 98.38 257 ARG A O 1
ATOM 2051 N N . PRO A 1 258 ? -1.378 0.016 -8.586 1 98.56 258 PRO A N 1
ATOM 2052 C CA . PRO A 1 258 ? -0.203 -0.843 -8.742 1 98.56 258 PRO A CA 1
ATOM 2053 C C . PRO A 1 258 ? 0.958 -0.131 -9.438 1 98.56 258 PRO A C 1
ATOM 2055 O O . PRO A 1 258 ? 2.123 -0.413 -9.141 1 98.56 258 PRO A O 1
ATOM 2058 N N . GLN A 1 259 ? 0.674 0.802 -10.336 1 98.69 259 GLN A N 1
ATOM 2059 C CA . GLN A 1 259 ? 1.729 1.496 -11.062 1 98.69 259 GLN A CA 1
ATOM 2060 C C . GLN A 1 259 ? 2.529 2.408 -10.141 1 98.69 259 GLN A C 1
ATOM 2062 O O . GLN A 1 259 ? 3.754 2.498 -10.25 1 98.69 259 GLN A O 1
ATOM 2067 N N . THR A 1 260 ? 1.863 3.107 -9.258 1 98.81 260 THR A N 1
ATOM 2068 C CA . THR A 1 260 ? 2.553 3.969 -8.297 1 98.81 260 THR A CA 1
ATOM 2069 C C . THR A 1 260 ? 3.506 3.156 -7.43 1 98.81 260 THR A C 1
ATOM 2071 O O . THR A 1 260 ? 4.66 3.539 -7.238 1 98.81 260 THR A O 1
ATOM 2074 N N . LEU A 1 261 ? 3.027 2.049 -6.914 1 98.81 261 LEU A N 1
ATOM 2075 C CA . LEU A 1 261 ? 3.832 1.15 -6.094 1 98.81 261 LEU A CA 1
ATOM 2076 C C . LEU A 1 261 ? 5.012 0.602 -6.891 1 98.81 261 LEU A C 1
ATOM 2078 O O . LEU A 1 261 ? 6.113 0.456 -6.352 1 98.81 261 LEU A O 1
ATOM 2082 N N . ALA A 1 262 ? 4.832 0.36 -8.164 1 98.88 262 ALA A N 1
ATOM 2083 C CA . ALA A 1 262 ? 5.801 -0.315 -9.023 1 98.88 262 ALA A CA 1
ATOM 2084 C C . ALA A 1 262 ? 7.09 0.493 -9.141 1 98.88 262 ALA A C 1
ATOM 2086 O O . ALA A 1 262 ? 8.18 -0.076 -9.273 1 98.88 262 ALA A O 1
ATOM 2087 N N . TYR A 1 263 ? 7.004 1.813 -9.109 1 98.94 263 TYR A N 1
ATOM 2088 C CA . TYR A 1 263 ? 8.195 2.637 -9.258 1 98.94 263 TYR A CA 1
ATOM 2089 C C . TYR A 1 263 ? 9.203 2.33 -8.156 1 98.94 263 TYR A C 1
ATOM 2091 O O . TYR A 1 263 ? 10.398 2.16 -8.422 1 98.94 263 TYR A O 1
ATOM 2099 N N . ALA A 1 264 ? 8.734 2.219 -6.934 1 98.94 264 ALA A N 1
ATOM 2100 C CA . ALA A 1 264 ? 9.625 1.96 -5.809 1 98.94 264 ALA A CA 1
ATOM 2101 C C . ALA A 1 264 ? 10.172 0.537 -5.863 1 98.94 264 ALA A C 1
ATOM 2103 O O . ALA A 1 264 ? 11.383 0.323 -5.699 1 98.94 264 ALA A O 1
ATOM 2104 N N . LEU A 1 265 ? 9.336 -0.423 -6.152 1 98.94 265 LEU A N 1
ATOM 2105 C CA . LEU A 1 265 ? 9.711 -1.829 -6.074 1 98.94 265 LEU A CA 1
ATOM 2106 C C . LEU A 1 265 ? 10.617 -2.217 -7.238 1 98.94 265 LEU A C 1
ATOM 2108 O O . LEU A 1 265 ? 11.438 -3.131 -7.113 1 98.94 265 LEU A O 1
ATOM 2112 N N . THR A 1 266 ? 10.492 -1.53 -8.367 1 98.81 266 THR A N 1
ATOM 2113 C CA . THR A 1 266 ? 11.352 -1.799 -9.516 1 98.81 266 THR A CA 1
ATOM 2114 C C . THR A 1 266 ? 12.727 -1.155 -9.32 1 98.81 266 THR A C 1
ATOM 2116 O O . THR A 1 266 ? 13.734 -1.68 -9.805 1 98.81 266 THR A O 1
ATOM 2119 N N . ASP A 1 267 ? 12.75 -0.098 -8.578 1 98.88 267 ASP A N 1
ATOM 2120 C CA . ASP A 1 267 ? 13.961 0.706 -8.477 1 98.88 267 ASP A CA 1
ATOM 2121 C C . ASP A 1 267 ? 14.773 0.317 -7.246 1 98.88 267 ASP A C 1
ATOM 2123 O O . ASP A 1 267 ? 15.977 0.589 -7.18 1 98.88 267 ASP A O 1
ATOM 2127 N N . SER A 1 268 ? 14.18 -0.287 -6.223 1 98.94 268 SER A N 1
ATOM 2128 C CA . SER A 1 268 ? 14.852 -0.674 -4.984 1 98.94 268 SER A CA 1
ATOM 2129 C C . SER A 1 268 ? 14.797 -2.184 -4.777 1 98.94 268 SER A C 1
ATOM 2131 O O . SER A 1 268 ? 13.758 -2.73 -4.414 1 98.94 268 SER A O 1
ATOM 2133 N N . PRO A 1 269 ? 15.953 -2.863 -4.918 1 98.88 269 PRO A N 1
ATOM 2134 C CA . PRO A 1 269 ? 15.922 -4.309 -4.684 1 98.88 269 PRO A CA 1
ATOM 2135 C C . PRO A 1 269 ? 15.602 -4.664 -3.232 1 98.88 269 PRO A C 1
ATOM 2137 O O . PRO A 1 269 ? 14.93 -5.664 -2.975 1 98.88 269 PRO A O 1
ATOM 2140 N N . VAL A 1 270 ? 16.047 -3.848 -2.305 1 98.94 270 VAL A N 1
ATOM 2141 C CA . VAL A 1 270 ? 15.75 -4.121 -0.903 1 98.94 270 VAL A CA 1
ATOM 2142 C C . VAL A 1 270 ? 14.258 -3.904 -0.636 1 98.94 270 VAL A C 1
ATOM 2144 O O . VAL A 1 270 ? 13.648 -4.633 0.154 1 98.94 270 VAL A O 1
ATOM 2147 N N . GLY A 1 271 ? 13.703 -2.869 -1.278 1 98.94 271 GLY A N 1
ATOM 2148 C CA . GLY A 1 271 ? 12.266 -2.699 -1.212 1 98.94 271 GLY A CA 1
ATOM 2149 C C . GLY A 1 271 ? 11.492 -3.895 -1.745 1 98.94 271 GLY A C 1
ATOM 2150 O O . GLY A 1 271 ? 10.523 -4.34 -1.131 1 98.94 271 GLY A O 1
ATOM 2151 N N . GLN A 1 272 ? 11.922 -4.406 -2.869 1 98.81 272 GLN A N 1
ATOM 2152 C CA . GLN A 1 272 ? 11.273 -5.578 -3.449 1 98.81 272 GLN A CA 1
ATOM 2153 C C . GLN A 1 272 ? 11.422 -6.793 -2.535 1 98.81 272 GLN A C 1
ATOM 2155 O O . GLN A 1 272 ? 10.461 -7.543 -2.336 1 98.81 272 GLN A O 1
ATOM 2160 N N . LEU A 1 273 ? 12.609 -6.957 -2 1 98.88 273 LEU A N 1
ATOM 2161 C CA . LEU A 1 273 ? 12.844 -8.055 -1.065 1 98.88 273 LEU A CA 1
ATOM 2162 C C . LEU A 1 273 ? 11.906 -7.953 0.134 1 98.88 273 LEU A C 1
ATOM 2164 O O . LEU A 1 273 ? 11.266 -8.938 0.511 1 98.88 273 LEU A O 1
ATOM 2168 N N . ALA A 1 274 ? 11.797 -6.789 0.733 1 98.88 274 ALA A N 1
ATOM 2169 C CA . ALA A 1 274 ? 10.938 -6.605 1.9 1 98.88 274 ALA A CA 1
ATOM 2170 C C . ALA A 1 274 ? 9.484 -6.93 1.567 1 98.88 274 ALA A C 1
ATOM 2172 O O . ALA A 1 274 ? 8.789 -7.59 2.348 1 98.88 274 ALA A O 1
ATOM 2173 N N . TRP A 1 275 ? 9.031 -6.48 0.394 1 98.88 275 TRP A N 1
ATOM 2174 C CA . TRP A 1 275 ? 7.648 -6.641 -0.057 1 98.88 275 TRP A CA 1
ATOM 2175 C C . TRP A 1 275 ? 7.281 -8.117 -0.177 1 98.88 275 TRP A C 1
ATOM 2177 O O . TRP A 1 275 ? 6.184 -8.523 0.218 1 98.88 275 TRP A O 1
ATOM 2187 N N . ILE A 1 276 ? 8.203 -8.906 -0.66 1 98.62 276 ILE A N 1
ATOM 2188 C CA . ILE A 1 276 ? 7.965 -10.328 -0.894 1 98.62 276 ILE A CA 1
ATOM 2189 C C . ILE A 1 276 ? 8.273 -11.117 0.376 1 98.62 276 ILE A C 1
ATOM 2191 O O . ILE A 1 276 ? 7.473 -11.961 0.801 1 98.62 276 ILE A O 1
ATOM 2195 N N . ALA A 1 277 ? 9.344 -10.836 1.065 1 97.12 277 ALA A N 1
ATOM 2196 C CA . ALA A 1 277 ? 9.805 -11.594 2.225 1 97.12 277 ALA A CA 1
ATOM 2197 C C . ALA A 1 277 ? 8.805 -11.508 3.373 1 97.12 277 ALA A C 1
ATOM 2199 O O . ALA A 1 277 ? 8.633 -12.469 4.129 1 97.12 277 ALA A O 1
ATOM 2200 N N . GLU A 1 278 ? 8.188 -10.367 3.467 1 97.06 278 GLU A N 1
ATOM 2201 C CA . GLU A 1 278 ? 7.176 -10.25 4.516 1 97.06 278 GLU A CA 1
ATOM 2202 C C . GLU A 1 278 ? 6.098 -11.32 4.359 1 97.06 278 GLU A C 1
ATOM 2204 O O . GLU A 1 278 ? 5.668 -11.93 5.344 1 97.06 278 GLU A O 1
ATOM 2209 N N . LYS A 1 279 ? 5.629 -11.531 3.143 1 97.31 279 LYS A N 1
ATOM 2210 C CA . LYS A 1 279 ? 4.551 -12.484 2.902 1 97.31 279 LYS A CA 1
ATOM 2211 C C . LYS A 1 279 ? 5.031 -13.922 3.123 1 97.31 279 LYS A C 1
ATOM 2213 O O . LYS A 1 279 ? 4.301 -14.75 3.668 1 97.31 279 LYS A O 1
ATOM 2218 N N . PHE A 1 280 ? 6.254 -14.203 2.684 1 96.19 280 PHE A N 1
ATOM 2219 C CA . PHE A 1 280 ? 6.801 -15.539 2.908 1 96.19 280 PHE A CA 1
ATOM 2220 C C . PHE A 1 280 ? 6.93 -15.828 4.398 1 96.19 280 PHE A C 1
ATOM 2222 O O . PHE A 1 280 ? 6.766 -16.969 4.832 1 96.19 280 PHE A O 1
ATOM 2229 N N . HIS A 1 281 ? 7.211 -14.805 5.137 1 94.44 281 HIS A N 1
ATOM 2230 C CA . HIS A 1 281 ? 7.266 -14.969 6.582 1 94.44 281 HIS A CA 1
ATOM 2231 C C . HIS A 1 281 ? 5.867 -15.109 7.176 1 94.44 281 HIS A C 1
ATOM 2233 O O . HIS A 1 281 ? 5.605 -16.047 7.945 1 94.44 281 HIS A O 1
ATOM 2239 N N . GLU A 1 282 ? 4.977 -14.266 6.805 1 94.81 282 GLU A N 1
ATOM 2240 C CA . GLU A 1 282 ? 3.658 -14.18 7.426 1 94.81 282 GLU A CA 1
ATOM 2241 C C . GLU A 1 282 ? 2.783 -15.367 7.031 1 94.81 282 GLU A C 1
ATOM 2243 O O . GLU A 1 282 ? 1.939 -15.812 7.812 1 94.81 282 GLU A O 1
ATOM 2248 N N . TRP A 1 283 ? 3.021 -15.891 5.863 1 96.38 283 TRP A N 1
ATOM 2249 C CA . TRP A 1 283 ? 2.072 -16.844 5.309 1 96.38 283 TRP A CA 1
ATOM 2250 C C . TRP A 1 283 ? 2.598 -18.281 5.441 1 96.38 283 TRP A C 1
ATOM 2252 O O . TRP A 1 283 ? 1.862 -19.234 5.211 1 96.38 283 TRP A O 1
ATOM 2262 N N . ALA A 1 284 ? 3.822 -18.406 5.809 1 95.81 284 ALA A N 1
ATOM 2263 C CA . ALA A 1 284 ? 4.402 -19.719 6.031 1 95.81 284 ALA A CA 1
ATOM 2264 C C . ALA A 1 284 ? 4.168 -20.188 7.469 1 95.81 284 ALA A C 1
ATOM 2266 O O . ALA A 1 284 ? 3.822 -19.391 8.336 1 95.81 284 ALA A O 1
ATOM 2267 N N . ASP A 1 285 ? 4.223 -21.438 7.684 1 95 285 ASP A N 1
ATOM 2268 C CA . ASP A 1 285 ? 4.152 -22.016 9.023 1 95 285 ASP A CA 1
ATOM 2269 C C . ASP A 1 285 ? 5.457 -21.781 9.789 1 95 285 ASP A C 1
ATOM 2271 O O . ASP A 1 285 ? 6.375 -22.594 9.703 1 95 285 ASP A O 1
ATOM 2275 N N . THR A 1 286 ? 5.496 -20.688 10.57 1 86.56 286 THR A N 1
ATOM 2276 C CA . THR A 1 286 ? 6.719 -20.344 11.281 1 86.56 286 THR A CA 1
ATOM 2277 C C . THR A 1 286 ? 6.609 -20.703 12.758 1 86.56 286 THR A C 1
ATOM 2279 O O . THR A 1 286 ? 7.41 -20.25 13.578 1 86.56 286 THR A O 1
ATOM 2282 N N . ARG A 1 287 ? 5.652 -21.5 13.188 1 77.12 287 ARG A N 1
ATOM 2283 C CA . ARG A 1 287 ? 5.418 -21.828 14.594 1 77.12 287 ARG A CA 1
ATOM 2284 C C . ARG A 1 287 ? 6.625 -22.531 15.195 1 77.12 287 ARG A C 1
ATOM 2286 O O . ARG A 1 287 ? 7.105 -22.141 16.266 1 77.12 287 ARG A O 1
ATOM 2293 N N . ASP A 1 288 ? 7.043 -23.453 14.367 1 64.19 288 ASP A N 1
ATOM 2294 C CA . ASP A 1 288 ? 8.156 -24.219 14.922 1 64.19 288 ASP A CA 1
ATOM 2295 C C . ASP A 1 288 ? 9.469 -23.844 14.242 1 64.19 288 ASP A C 1
ATOM 2297 O O . ASP A 1 288 ? 10.523 -24.391 14.57 1 64.19 288 ASP A O 1
ATOM 2301 N N . ARG A 1 289 ? 9.422 -23.047 13.234 1 64.44 289 ARG A N 1
ATOM 2302 C CA . ARG A 1 289 ? 10.625 -22.641 12.508 1 64.44 289 ARG A CA 1
ATOM 2303 C C . ARG A 1 289 ? 10.609 -21.141 12.234 1 64.44 289 ARG A C 1
ATOM 2305 O O . ARG A 1 289 ? 10.586 -20.719 11.078 1 64.44 289 ARG A O 1
ATOM 2312 N N . PRO A 1 290 ? 10.594 -20.453 13.383 1 54.38 290 PRO A N 1
ATOM 2313 C CA . PRO A 1 290 ? 10.406 -19.016 13.164 1 54.38 290 PRO A CA 1
ATOM 2314 C C . PRO A 1 290 ? 11.383 -18.438 12.141 1 54.38 290 PRO A C 1
ATOM 2316 O O . PRO A 1 290 ? 11.008 -17.594 11.336 1 54.38 290 PRO A O 1
ATOM 2319 N N . ALA A 1 291 ? 12.625 -19.016 12.242 1 56.34 291 ALA A N 1
ATOM 2320 C CA . ALA A 1 291 ? 13.648 -18.453 11.367 1 56.34 291 ALA A CA 1
ATOM 2321 C C . ALA A 1 291 ? 13.57 -19.062 9.969 1 56.34 291 ALA A C 1
ATOM 2323 O O . ALA A 1 291 ? 14.109 -18.5 9.016 1 56.34 291 ALA A O 1
ATOM 2324 N N . GLY A 1 292 ? 12.516 -20.062 9.734 1 63.72 292 GLY A N 1
ATOM 2325 C CA . GLY A 1 292 ? 12.773 -20.484 8.367 1 63.72 292 GLY A CA 1
ATOM 2326 C C . GLY A 1 292 ? 11.828 -21.594 7.902 1 63.72 292 GLY A C 1
ATOM 2327 O O . GLY A 1 292 ? 12.227 -22.75 7.797 1 63.72 292 GLY A O 1
ATOM 2328 N N . ALA A 1 293 ? 10.656 -21.281 7.688 1 75.19 293 ALA A N 1
ATOM 2329 C CA . ALA A 1 293 ? 9.781 -22.266 7.051 1 75.19 293 ALA A CA 1
ATOM 2330 C C . ALA A 1 293 ? 10.094 -22.406 5.562 1 75.19 293 ALA A C 1
ATOM 2332 O O . ALA A 1 293 ? 9.906 -23.469 4.977 1 75.19 293 ALA A O 1
ATOM 2333 N N . VAL A 1 294 ? 10.664 -21.391 5.059 1 87.56 294 VAL A N 1
ATOM 2334 C CA . VAL A 1 294 ? 11.102 -21.359 3.666 1 87.56 294 VAL A CA 1
ATOM 2335 C C . VAL A 1 294 ? 12.602 -21.109 3.598 1 87.56 294 VAL A C 1
ATOM 2337 O O . VAL A 1 294 ? 13.117 -20.219 4.293 1 87.56 294 VAL A O 1
ATOM 2340 N N . ASP A 1 295 ? 13.25 -21.938 2.82 1 92.25 295 ASP A N 1
ATOM 2341 C CA . ASP A 1 295 ? 14.688 -21.781 2.631 1 92.25 295 ASP A CA 1
ATOM 2342 C C . ASP A 1 295 ? 15.023 -20.391 2.082 1 92.25 295 ASP A C 1
ATOM 2344 O O . ASP A 1 295 ? 14.375 -19.922 1.143 1 92.25 295 ASP A O 1
ATOM 2348 N N . ARG A 1 296 ? 16.109 -19.766 2.658 1 94.38 296 ARG A N 1
ATOM 2349 C CA . ARG A 1 296 ? 16.453 -18.406 2.305 1 94.38 296 ARG A CA 1
ATOM 2350 C C . ARG A 1 296 ? 16.859 -18.297 0.841 1 94.38 296 ARG A C 1
ATOM 2352 O O . ARG A 1 296 ? 16.5 -17.344 0.154 1 94.38 296 ARG A O 1
ATOM 2359 N N . ASP A 1 297 ? 17.641 -19.25 0.384 1 97.31 297 ASP A N 1
ATOM 2360 C CA . ASP A 1 297 ? 18.078 -19.203 -1.008 1 97.31 297 ASP A CA 1
ATOM 2361 C C . ASP A 1 297 ? 16.906 -19.422 -1.961 1 97.31 297 ASP A C 1
ATOM 2363 O O . ASP A 1 297 ? 16.844 -18.828 -3.037 1 97.31 297 ASP A O 1
ATOM 2367 N N . HIS A 1 298 ? 16.016 -20.359 -1.568 1 97.25 298 HIS A N 1
ATOM 2368 C CA . HIS A 1 298 ? 14.805 -20.609 -2.354 1 97.25 298 HIS A CA 1
ATOM 2369 C C . HIS A 1 298 ? 13.953 -19.344 -2.451 1 97.25 298 HIS A C 1
ATOM 2371 O O . HIS A 1 298 ? 13.461 -19 -3.527 1 97.25 298 HIS A O 1
ATOM 2377 N N . LEU A 1 299 ? 13.812 -18.625 -1.352 1 97.31 299 LEU A N 1
ATOM 2378 C CA . LEU A 1 299 ? 13.109 -17.344 -1.325 1 97.31 299 LEU A CA 1
ATOM 2379 C C . LEU A 1 299 ? 13.812 -16.312 -2.211 1 97.31 299 LEU A C 1
ATOM 2381 O O . LEU A 1 299 ? 13.172 -15.641 -3.016 1 97.31 299 LEU A O 1
ATOM 2385 N N . LEU A 1 300 ? 15.117 -16.203 -2.084 1 98.62 300 LEU A N 1
ATOM 2386 C CA . LEU A 1 300 ? 15.883 -15.203 -2.83 1 98.62 300 LEU A CA 1
ATOM 2387 C C . LEU A 1 300 ? 15.836 -15.492 -4.328 1 98.62 300 LEU A C 1
ATOM 2389 O O . LEU A 1 300 ? 15.805 -14.562 -5.141 1 98.62 300 LEU A O 1
ATOM 2393 N N . THR A 1 301 ? 15.836 -16.781 -4.715 1 98.81 301 THR A N 1
ATOM 2394 C CA . THR A 1 301 ? 15.688 -17.109 -6.125 1 98.81 301 THR A CA 1
ATOM 2395 C C . THR A 1 301 ? 14.359 -16.594 -6.668 1 98.81 301 THR A C 1
ATOM 2397 O O . THR A 1 301 ? 14.305 -16.062 -7.777 1 98.81 301 THR A O 1
ATOM 2400 N N . ASN A 1 302 ? 13.336 -16.766 -5.871 1 98.75 302 ASN A N 1
ATOM 2401 C CA . ASN A 1 302 ? 12.039 -16.219 -6.246 1 98.75 302 ASN A CA 1
ATOM 2402 C C . ASN A 1 302 ? 12.094 -14.695 -6.387 1 98.75 302 ASN A C 1
ATOM 2404 O O . ASN A 1 302 ? 11.594 -14.141 -7.367 1 98.75 302 ASN A O 1
ATOM 2408 N N . VAL A 1 303 ? 12.703 -14 -5.457 1 98.88 303 VAL A N 1
ATOM 2409 C CA . VAL A 1 303 ? 12.852 -12.547 -5.488 1 98.88 303 VAL A CA 1
ATOM 2410 C C . VAL A 1 303 ? 13.648 -12.133 -6.723 1 98.88 303 VAL A C 1
ATOM 2412 O O . VAL A 1 303 ? 13.32 -11.141 -7.379 1 98.88 303 VAL A O 1
ATOM 2415 N N . MET A 1 304 ? 14.664 -12.914 -7.066 1 98.94 304 MET A N 1
ATOM 2416 C CA . MET A 1 304 ? 15.5 -12.641 -8.227 1 98.94 304 MET A CA 1
ATOM 2417 C C . MET A 1 304 ? 14.68 -12.656 -9.516 1 98.94 304 MET A C 1
ATOM 2419 O O . MET A 1 304 ? 14.898 -11.836 -10.406 1 98.94 304 MET A O 1
ATOM 2423 N N . VAL A 1 305 ? 13.727 -13.594 -9.594 1 98.88 305 VAL A N 1
ATOM 2424 C CA . VAL A 1 305 ? 12.891 -13.672 -10.789 1 98.88 305 VAL A CA 1
ATOM 2425 C C . VAL A 1 305 ? 12.117 -12.367 -10.969 1 98.88 305 VAL A C 1
ATOM 2427 O O . VAL A 1 305 ? 12.086 -11.805 -12.07 1 98.88 305 VAL A O 1
ATOM 2430 N N . TYR A 1 306 ? 11.578 -11.828 -9.938 1 98.81 306 TYR A N 1
ATOM 2431 C CA . TYR A 1 306 ? 10.844 -10.562 -10.008 1 98.81 306 TYR A CA 1
ATOM 2432 C C . TYR A 1 306 ? 11.789 -9.406 -10.336 1 98.81 306 TYR A C 1
ATOM 2434 O O . TYR A 1 306 ? 11.461 -8.555 -11.164 1 98.81 306 TYR A O 1
ATOM 2442 N N . TRP A 1 307 ? 12.953 -9.383 -9.688 1 98.81 307 TRP A N 1
ATOM 2443 C CA . TRP A 1 307 ? 13.898 -8.281 -9.852 1 98.81 307 TRP A CA 1
ATOM 2444 C C . TRP A 1 307 ? 14.445 -8.242 -11.273 1 98.81 307 TRP A C 1
ATOM 2446 O O . TRP A 1 307 ? 14.414 -7.195 -11.93 1 98.81 307 TRP A O 1
ATOM 2456 N N . LEU A 1 308 ? 14.875 -9.391 -11.75 1 98.81 308 LEU A N 1
ATOM 2457 C CA . LEU A 1 308 ? 15.586 -9.453 -13.023 1 98.81 308 LEU A CA 1
ATOM 2458 C C . LEU A 1 308 ? 14.625 -9.234 -14.195 1 98.81 308 LEU A C 1
ATOM 2460 O O . LEU A 1 308 ? 15.016 -8.672 -15.219 1 98.81 308 LEU A O 1
ATOM 2464 N N . THR A 1 309 ? 13.336 -9.594 -14.008 1 98.62 309 THR A N 1
ATOM 2465 C CA . THR A 1 309 ? 12.359 -9.422 -15.078 1 98.62 309 THR A CA 1
ATOM 2466 C C . THR A 1 309 ? 11.633 -8.086 -14.938 1 98.62 309 THR A C 1
ATOM 2468 O O . THR A 1 309 ? 10.891 -7.68 -15.836 1 98.62 309 THR A O 1
ATOM 2471 N N . GLY A 1 310 ? 11.805 -7.344 -13.82 1 98.38 310 GLY A N 1
ATOM 2472 C CA . GLY A 1 310 ? 11.133 -6.074 -13.594 1 98.38 310 GLY A CA 1
ATOM 2473 C C . GLY A 1 310 ? 9.625 -6.199 -13.555 1 98.38 310 GLY A C 1
ATOM 2474 O O . GLY A 1 310 ? 8.906 -5.398 -14.164 1 98.38 310 GLY A O 1
ATOM 2475 N N . THR A 1 311 ? 9.125 -7.266 -12.844 1 98.75 311 THR A N 1
ATOM 2476 C CA . THR A 1 311 ? 7.703 -7.562 -12.977 1 98.75 311 THR A CA 1
ATOM 2477 C C . THR A 1 311 ? 6.973 -7.293 -11.664 1 98.75 311 THR A C 1
ATOM 2479 O O . THR A 1 311 ? 5.887 -7.828 -11.43 1 98.75 311 THR A O 1
ATOM 2482 N N . ALA A 1 312 ? 7.559 -6.414 -10.781 1 98.38 312 ALA A N 1
ATOM 2483 C CA . ALA A 1 312 ? 6.824 -6.039 -9.578 1 98.38 312 ALA A CA 1
ATOM 2484 C C . ALA A 1 312 ? 5.48 -5.406 -9.93 1 98.38 312 ALA A C 1
ATOM 2486 O O . ALA A 1 312 ? 4.445 -5.793 -9.383 1 98.38 312 ALA A O 1
ATOM 2487 N N . GLY A 1 313 ? 5.469 -4.488 -10.867 1 98.25 313 GLY A N 1
ATOM 2488 C CA . GLY A 1 313 ? 4.266 -3.771 -11.258 1 98.25 313 GLY A CA 1
ATOM 2489 C C . GLY A 1 313 ? 3.283 -4.629 -12.023 1 98.25 313 GLY A C 1
ATOM 2490 O O . GLY A 1 313 ? 2.102 -4.691 -11.68 1 98.25 313 GLY A O 1
ATOM 2491 N N . SER A 1 314 ? 3.742 -5.359 -13 1 98.56 314 SER A N 1
ATOM 2492 C CA . SER A 1 314 ? 2.846 -6.113 -13.875 1 98.56 314 SER A CA 1
ATOM 2493 C C . SER A 1 314 ? 2.221 -7.289 -13.133 1 98.56 314 SER A C 1
ATOM 2495 O O . SER A 1 314 ? 1.069 -7.648 -13.391 1 98.56 314 SER A O 1
ATOM 2497 N N . SER A 1 315 ? 2.957 -7.914 -12.227 1 98.75 315 SER A N 1
ATOM 2498 C CA . SER A 1 315 ? 2.375 -8.992 -11.438 1 98.75 315 SER A CA 1
ATOM 2499 C C . SER A 1 315 ? 1.302 -8.469 -10.492 1 98.75 315 SER A C 1
ATOM 2501 O O . SER A 1 315 ? 0.316 -9.156 -10.219 1 98.75 315 SER A O 1
ATOM 2503 N N . ALA A 1 316 ? 1.483 -7.246 -10.016 1 98.62 316 ALA A N 1
ATOM 2504 C CA . ALA A 1 316 ? 0.521 -6.637 -9.102 1 98.62 316 ALA A CA 1
ATOM 2505 C C . ALA A 1 316 ? -0.793 -6.332 -9.812 1 98.62 316 ALA A C 1
ATOM 2507 O O . ALA A 1 316 ? -1.849 -6.262 -9.18 1 98.62 316 ALA A O 1
ATOM 2508 N N . ARG A 1 317 ? -0.795 -6.203 -11.141 1 98.62 317 ARG A N 1
ATOM 2509 C CA . ARG A 1 317 ? -1.96 -5.773 -11.906 1 98.62 317 ARG A CA 1
ATOM 2510 C C . ARG A 1 317 ? -3.084 -6.801 -11.82 1 98.62 317 ARG A C 1
ATOM 2512 O O . ARG A 1 317 ? -4.25 -6.469 -12.031 1 98.62 317 ARG A O 1
ATOM 2519 N N . ILE A 1 318 ? -2.738 -8.031 -11.492 1 98.69 318 ILE A N 1
ATOM 2520 C CA . ILE A 1 318 ? -3.781 -9.055 -11.406 1 98.69 318 ILE A CA 1
ATOM 2521 C C . ILE A 1 318 ? -4.785 -8.672 -10.32 1 98.69 318 ILE A C 1
ATOM 2523 O O . ILE A 1 318 ? -5.98 -8.945 -10.453 1 98.69 318 ILE A O 1
ATOM 2527 N N . TYR A 1 319 ? -4.352 -8.031 -9.281 1 98.44 319 TYR A N 1
ATOM 2528 C CA . TYR A 1 319 ? -5.23 -7.562 -8.219 1 98.44 319 TYR A CA 1
ATOM 2529 C C . TYR A 1 319 ? -6.152 -6.461 -8.719 1 98.44 319 TYR A C 1
ATOM 2531 O O . TYR A 1 319 ? -7.355 -6.477 -8.445 1 98.44 319 TYR A O 1
ATOM 2539 N N . TYR A 1 320 ? -5.582 -5.484 -9.422 1 98.56 320 TYR A N 1
ATOM 2540 C CA . TYR A 1 320 ? -6.367 -4.383 -9.961 1 98.56 320 TYR A CA 1
ATOM 2541 C C . TYR A 1 320 ? -7.406 -4.891 -10.953 1 98.56 320 TYR A C 1
ATOM 2543 O O . TYR A 1 320 ? -8.578 -4.516 -10.883 1 98.56 320 TYR A O 1
ATOM 2551 N N . GLU A 1 321 ? -6.898 -5.754 -11.898 1 98.44 321 GLU A N 1
ATOM 2552 C CA . GLU A 1 321 ? -7.781 -6.277 -12.938 1 98.44 321 GLU A CA 1
ATOM 2553 C C . 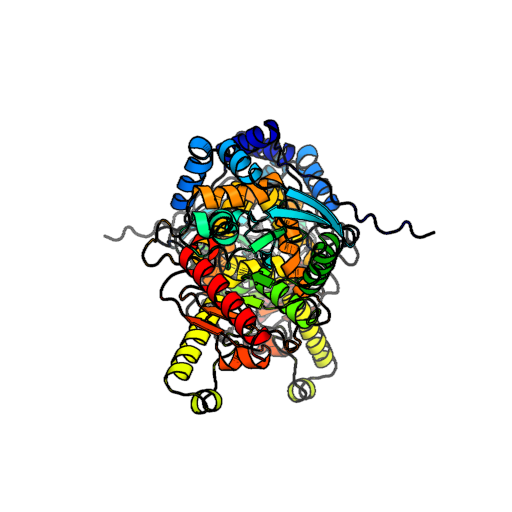GLU A 1 321 ? -8.945 -7.055 -12.336 1 98.44 321 GLU A C 1
ATOM 2555 O O . GLU A 1 321 ? -10.086 -6.922 -12.781 1 98.44 321 GLU A O 1
ATOM 2560 N N . ARG A 1 322 ? -8.672 -7.805 -11.328 1 97.56 322 ARG A N 1
ATOM 2561 C CA . ARG A 1 322 ? -9.727 -8.555 -10.656 1 97.56 322 ARG A CA 1
ATOM 2562 C C . ARG A 1 322 ? -10.719 -7.609 -9.977 1 97.56 322 ARG A C 1
ATOM 2564 O O . ARG A 1 322 ? -11.93 -7.789 -10.086 1 97.56 322 ARG A O 1
ATOM 2571 N N . ALA A 1 323 ? -10.234 -6.625 -9.289 1 96.88 323 ALA A N 1
ATOM 2572 C CA . ALA A 1 323 ? -11.062 -5.707 -8.516 1 96.88 323 ALA A CA 1
ATOM 2573 C C . ALA A 1 323 ? -11.945 -4.867 -9.438 1 96.88 323 ALA A C 1
ATOM 2575 O O . ALA A 1 323 ? -12.969 -4.32 -9 1 96.88 323 ALA A O 1
ATOM 2576 N N . HIS A 1 324 ? -11.578 -4.762 -10.727 1 96.81 324 HIS A N 1
ATOM 2577 C CA . HIS A 1 324 ? -12.312 -3.9 -11.641 1 96.81 324 HIS A CA 1
ATOM 2578 C C . HIS A 1 324 ? -13.008 -4.715 -12.734 1 96.81 324 HIS A C 1
ATOM 2580 O O . HIS A 1 324 ? -13.484 -4.156 -13.719 1 96.81 324 HIS A O 1
ATOM 2586 N N . ALA A 1 325 ? -12.938 -6.023 -12.508 1 96.5 325 ALA A N 1
ATOM 2587 C CA . ALA A 1 325 ? -13.641 -6.883 -13.453 1 96.5 325 ALA A CA 1
ATOM 2588 C C . ALA A 1 325 ? -15.148 -6.691 -13.344 1 96.5 325 ALA A C 1
ATOM 2590 O O . ALA A 1 325 ? -15.672 -6.422 -12.266 1 96.5 325 ALA A O 1
ATOM 2591 N N . ASP A 1 326 ? -15.906 -6.934 -14.398 1 93.19 326 ASP A N 1
ATOM 2592 C CA . ASP A 1 326 ? -17.359 -6.719 -14.461 1 93.19 326 ASP A CA 1
ATOM 2593 C C . ASP A 1 326 ? -18.094 -7.625 -13.477 1 93.19 326 ASP A C 1
ATOM 2595 O O . ASP A 1 326 ? -19.156 -7.27 -12.969 1 93.19 326 ASP A O 1
ATOM 2599 N N . TYR A 1 327 ? -17.484 -8.742 -13.188 1 90.31 327 TYR A N 1
ATOM 2600 C CA . TYR A 1 327 ? -18.156 -9.727 -12.352 1 90.31 327 TYR A CA 1
ATOM 2601 C C . TYR A 1 327 ? -17.766 -9.562 -10.891 1 90.31 327 TYR A C 1
ATOM 2603 O O . TYR A 1 327 ? -18.156 -10.367 -10.039 1 90.31 327 TYR A O 1
ATOM 2611 N N . TRP A 1 328 ? -17 -8.578 -10.688 1 87.94 328 TRP A N 1
ATOM 2612 C CA . TRP A 1 328 ? -16.562 -8.359 -9.312 1 87.94 328 TRP A CA 1
ATOM 2613 C C . TRP A 1 328 ? -17.75 -8.258 -8.367 1 87.94 328 TRP A C 1
ATOM 2615 O O . TRP A 1 328 ? -18.734 -7.582 -8.672 1 87.94 328 TRP A O 1
ATOM 2625 N N . GLY A 1 329 ? -17.672 -8.953 -7.207 1 82.88 329 GLY A N 1
ATOM 2626 C CA . GLY A 1 329 ? -18.734 -8.914 -6.223 1 82.88 329 GLY A CA 1
ATOM 2627 C C . GLY A 1 329 ? -19.797 -9.977 -6.449 1 82.88 329 GLY A C 1
ATOM 2628 O O . GLY A 1 329 ? -20.625 -10.242 -5.566 1 82.88 329 GLY A O 1
ATOM 2629 N N . ALA A 1 330 ? -19.734 -10.625 -7.617 1 86.44 330 ALA A N 1
ATOM 2630 C CA . ALA A 1 330 ? -20.688 -11.695 -7.902 1 86.44 330 ALA A CA 1
ATOM 2631 C C . ALA A 1 330 ? -20.281 -13 -7.234 1 86.44 330 ALA A C 1
ATOM 2633 O O . ALA A 1 330 ? -19.078 -13.266 -7.062 1 86.44 330 ALA A O 1
ATOM 2634 N N . PRO A 1 331 ? -21.25 -13.75 -6.797 1 85.31 331 PRO A N 1
ATOM 2635 C CA . PRO A 1 331 ? -20.906 -15.062 -6.242 1 85.31 331 PRO A CA 1
ATOM 2636 C C . PRO A 1 331 ? -20.203 -15.961 -7.258 1 85.31 331 PRO A C 1
ATOM 2638 O O . PRO A 1 331 ? -20.422 -15.828 -8.461 1 85.31 331 PRO A O 1
ATOM 2641 N N . PRO A 1 332 ? -19.391 -16.812 -6.727 1 85.31 332 PRO A N 1
ATOM 2642 C CA . PRO A 1 332 ? -18.719 -17.734 -7.641 1 85.31 332 PRO A CA 1
ATOM 2643 C C . PRO A 1 332 ? -19.688 -18.672 -8.352 1 85.31 332 PRO A C 1
ATOM 2645 O O . PRO A 1 332 ? -20.688 -19.109 -7.754 1 85.31 332 PRO A O 1
ATOM 2648 N N . GLU A 1 333 ? -19.453 -18.891 -9.586 1 89 333 GLU A N 1
ATOM 2649 C CA . GLU A 1 333 ? -20.234 -19.875 -10.336 1 89 333 GLU A CA 1
ATOM 2650 C C . GLU A 1 333 ? -19.812 -21.297 -9.977 1 89 333 GLU A C 1
ATOM 2652 O O . GLU A 1 333 ? -18.609 -21.594 -9.852 1 89 333 GLU A O 1
ATOM 2657 N N . PRO A 1 334 ? -20.766 -22.141 -9.797 1 92.5 334 PRO A N 1
ATOM 2658 C CA . PRO A 1 334 ? -20.438 -23.516 -9.43 1 92.5 334 PRO A CA 1
ATOM 2659 C C . PRO A 1 334 ? -19.609 -24.234 -10.492 1 92.5 334 PRO A C 1
ATOM 2661 O O . PRO A 1 334 ? -19.734 -23.938 -11.688 1 92.5 334 PRO A O 1
ATOM 2664 N N . SER A 1 335 ? -18.781 -25.109 -10.031 1 93.62 335 SER A N 1
ATOM 2665 C CA . SER A 1 335 ? -18.016 -26 -10.891 1 93.62 335 SER A CA 1
ATOM 2666 C C . SER A 1 335 ? -18.359 -27.453 -10.617 1 93.62 335 SER A C 1
ATOM 2668 O O . SER A 1 335 ? -18.406 -27.875 -9.453 1 93.62 335 SER A O 1
ATOM 2670 N N . GLY A 1 336 ? -18.562 -28.234 -11.68 1 93.94 336 GLY A N 1
ATOM 2671 C CA . GLY A 1 336 ? -18.859 -29.641 -11.531 1 93.94 336 GLY A CA 1
ATOM 2672 C C . GLY A 1 336 ? -17.609 -30.516 -11.547 1 93.94 336 GLY A C 1
ATOM 2673 O O . GLY A 1 336 ? -17.688 -31.734 -11.328 1 93.94 336 GLY A O 1
ATOM 2674 N N . ALA A 1 337 ? -16.469 -29.953 -11.789 1 96.62 337 ALA A N 1
ATOM 2675 C CA . ALA A 1 337 ? -15.234 -30.719 -11.883 1 96.62 337 ALA A CA 1
ATOM 2676 C C . ALA A 1 337 ? -14.875 -31.359 -10.547 1 96.62 337 ALA A C 1
ATOM 2678 O O . ALA A 1 337 ? -14.977 -30.703 -9.5 1 96.62 337 ALA A O 1
ATOM 2679 N N . PRO A 1 338 ? -14.539 -32.75 -10.562 1 98.25 338 PRO A N 1
ATOM 2680 C CA . PRO A 1 338 ? -14.039 -33.312 -9.305 1 98.25 338 PRO A CA 1
ATOM 2681 C C . PRO A 1 338 ? -12.906 -32.469 -8.703 1 98.25 338 PRO A C 1
ATOM 2683 O O . PRO A 1 338 ? -11.93 -32.156 -9.391 1 98.25 338 PRO A O 1
ATOM 2686 N N . THR A 1 339 ? -13.07 -32.062 -7.414 1 98.56 339 THR A N 1
ATOM 2687 C CA . THR A 1 339 ? -12.141 -31.141 -6.777 1 98.56 339 THR A CA 1
ATOM 2688 C C . THR A 1 339 ? -11.625 -31.719 -5.461 1 98.56 339 THR A C 1
ATOM 2690 O O . THR A 1 339 ? -12.398 -32.219 -4.648 1 98.56 339 THR A O 1
ATOM 2693 N N . ALA A 1 340 ? -10.336 -31.75 -5.328 1 98.88 340 ALA A N 1
ATOM 2694 C CA . ALA A 1 340 ? -9.688 -32.094 -4.062 1 98.88 340 ALA A CA 1
ATOM 2695 C C . ALA A 1 340 ? -9.164 -30.828 -3.369 1 98.88 340 ALA A C 1
ATOM 2697 O O . ALA A 1 340 ? -8.688 -29.906 -4.027 1 98.88 340 ALA A O 1
ATOM 2698 N N . PHE A 1 341 ? -9.312 -30.859 -2.041 1 98.69 341 PHE A N 1
ATOM 2699 C CA . PHE A 1 341 ? -8.789 -29.766 -1.238 1 98.69 341 PHE A CA 1
ATOM 2700 C C . PHE A 1 341 ? -7.82 -30.281 -0.18 1 98.69 341 PHE A C 1
ATOM 2702 O O . PHE A 1 341 ? -8.172 -31.141 0.622 1 98.69 341 PHE A O 1
ATOM 2709 N N . ALA A 1 342 ? -6.574 -29.766 -0.27 1 98.81 342 ALA A N 1
ATOM 2710 C CA . ALA A 1 342 ? -5.559 -29.984 0.752 1 98.81 342 ALA A CA 1
ATOM 2711 C C . ALA A 1 342 ? -5.469 -28.797 1.711 1 98.81 342 ALA A C 1
ATOM 2713 O O . ALA A 1 342 ? -5.027 -27.719 1.327 1 98.81 342 ALA A O 1
ATOM 2714 N N . ALA A 1 343 ? -5.832 -29.031 2.969 1 98.19 343 ALA A N 1
ATOM 2715 C CA . ALA A 1 343 ? -5.875 -27.953 3.967 1 98.19 343 ALA A CA 1
ATOM 2716 C C . ALA A 1 343 ? -4.605 -27.938 4.809 1 98.19 343 ALA A C 1
ATOM 2718 O O . ALA A 1 343 ? -4.34 -28.875 5.562 1 98.19 343 ALA A O 1
ATOM 2719 N N . PHE A 1 344 ? -3.875 -26.922 4.66 1 97.88 344 PHE A N 1
ATOM 2720 C CA . PHE A 1 344 ? -2.719 -26.703 5.523 1 97.88 344 PHE A CA 1
ATOM 2721 C C . PHE A 1 344 ? -3.062 -25.734 6.656 1 97.88 344 PHE A C 1
ATOM 2723 O O . PHE A 1 344 ? -3.734 -24.734 6.438 1 97.88 344 PHE A O 1
ATOM 2730 N N . PRO A 1 345 ? -2.65 -26 7.875 1 95.56 345 PRO A N 1
ATOM 2731 C CA . PRO A 1 345 ? -3.188 -25.312 9.055 1 95.56 345 PRO A CA 1
ATOM 2732 C C . PRO A 1 345 ? -2.795 -23.844 9.109 1 95.56 345 PRO A C 1
ATOM 2734 O O . PRO A 1 345 ? -3.52 -23.031 9.695 1 95.56 345 PRO A O 1
ATOM 2737 N N . GLN A 1 346 ? -1.661 -23.438 8.523 1 95.19 346 GLN A N 1
ATOM 2738 C CA . GLN A 1 346 ? -1.207 -22.047 8.641 1 95.19 346 GLN A CA 1
ATOM 2739 C C . GLN A 1 346 ? -1.447 -21.281 7.348 1 95.19 346 GLN A C 1
ATOM 2741 O O . GLN A 1 346 ? -0.798 -20.266 7.094 1 95.19 346 GLN A O 1
ATOM 2746 N N . GLU A 1 347 ? -2.35 -21.891 6.527 1 96.44 347 GLU A N 1
ATOM 2747 C CA . GLU A 1 347 ? -2.85 -21.125 5.395 1 96.44 347 GLU A CA 1
ATOM 2748 C C . GLU A 1 347 ? -3.516 -19.828 5.855 1 96.44 347 GLU A C 1
ATOM 2750 O O . GLU A 1 347 ? -4.023 -19.75 6.977 1 96.44 347 GLU A O 1
ATOM 2755 N N . ASN A 1 348 ? -3.486 -18.766 5.066 1 95.94 348 ASN A N 1
ATOM 2756 C CA . ASN A 1 348 ? -3.98 -17.438 5.414 1 95.94 348 ASN A CA 1
ATOM 2757 C C . ASN A 1 348 ? -5.449 -17.469 5.816 1 95.94 348 ASN A C 1
ATOM 2759 O O . ASN A 1 348 ? -5.875 -16.734 6.707 1 95.94 348 ASN A O 1
ATOM 2763 N N . PHE A 1 349 ? -6.199 -18.297 5.098 1 97.38 349 PHE A N 1
ATOM 2764 C CA . PHE A 1 349 ? -7.629 -18.422 5.34 1 97.38 349 PHE A CA 1
ATOM 2765 C C . PHE A 1 349 ? -8 -19.844 5.703 1 97.38 349 PHE A C 1
ATOM 2767 O O . PHE A 1 349 ? -7.453 -20.797 5.141 1 97.38 349 PHE A O 1
ATOM 2774 N N . LEU A 1 350 ? -8.867 -19.906 6.688 1 97.69 350 LEU A N 1
ATOM 2775 C CA . LEU A 1 350 ? -9.383 -21.219 7.066 1 97.69 350 LEU A CA 1
ATOM 2776 C C . LEU A 1 350 ? -10.641 -21.547 6.273 1 97.69 350 LEU A C 1
ATOM 2778 O O . LEU A 1 350 ? -11.727 -21.031 6.566 1 97.69 350 LEU A O 1
ATOM 2782 N N . VAL A 1 351 ? -10.477 -22.484 5.371 1 97.81 351 VAL A N 1
ATOM 2783 C CA . VAL A 1 351 ? -11.555 -22.844 4.453 1 97.81 351 VAL A CA 1
ATOM 2784 C C . VAL A 1 351 ? -12.609 -23.672 5.188 1 97.81 351 VAL A C 1
ATOM 2786 O O . VAL A 1 351 ? -12.273 -24.562 5.98 1 97.81 351 VAL A O 1
ATOM 2789 N N . LEU A 1 352 ? -13.82 -23.328 4.938 1 97.88 352 LEU A N 1
ATOM 2790 C CA . LEU A 1 352 ? -14.961 -24.031 5.508 1 97.88 352 LEU A CA 1
ATOM 2791 C C . LEU A 1 352 ? -15.602 -24.969 4.477 1 97.88 352 LEU A C 1
ATOM 2793 O O . LEU A 1 352 ? -16.016 -24.516 3.41 1 97.88 352 LEU A O 1
ATOM 2797 N N . ARG A 1 353 ? -15.703 -26.234 4.793 1 96.69 353 ARG A N 1
ATOM 2798 C CA . ARG A 1 353 ? -16.188 -27.219 3.832 1 96.69 353 ARG A CA 1
ATOM 2799 C C . ARG A 1 353 ? -17.609 -26.891 3.387 1 96.69 353 ARG A C 1
ATOM 2801 O O . ARG A 1 353 ? -17.922 -26.969 2.197 1 96.69 353 ARG A O 1
ATOM 2808 N N . HIS A 1 354 ? -18.484 -26.484 4.375 1 95.69 354 HIS A N 1
ATOM 2809 C CA . HIS A 1 354 ? -19.891 -26.219 4.051 1 95.69 354 HIS A CA 1
ATOM 2810 C C . HIS A 1 354 ? -20.016 -25 3.143 1 95.69 354 HIS A C 1
ATOM 2812 O O . HIS A 1 354 ? -21.031 -24.844 2.449 1 95.69 354 HIS A O 1
ATOM 2818 N N . VAL A 1 355 ? -19.047 -24.125 3.133 1 96.25 355 VAL A N 1
ATOM 2819 C CA . VAL A 1 355 ? -19.047 -22.984 2.215 1 96.25 355 VAL A CA 1
ATOM 2820 C C . VAL A 1 355 ? -18.438 -23.406 0.878 1 96.25 355 VAL A C 1
ATOM 2822 O O . VAL A 1 355 ? -18.984 -23.094 -0.184 1 96.25 355 VAL A O 1
ATOM 2825 N N . ALA A 1 356 ? -17.312 -24.156 0.922 1 97.12 356 ALA A N 1
ATOM 2826 C CA . ALA A 1 356 ? -16.609 -24.594 -0.277 1 97.12 356 ALA A CA 1
ATOM 2827 C C . ALA A 1 356 ? -17.531 -25.438 -1.167 1 97.12 356 ALA A C 1
ATOM 2829 O O . ALA A 1 356 ? -17.469 -25.344 -2.395 1 97.12 356 ALA A O 1
ATOM 2830 N N . GLU A 1 357 ? -18.375 -26.219 -0.616 1 96.5 357 GLU A N 1
ATOM 2831 C CA . GLU A 1 357 ? -19.203 -27.172 -1.348 1 96.5 357 GLU A CA 1
ATOM 2832 C C . GLU A 1 357 ? -20.359 -26.469 -2.053 1 96.5 357 GLU A C 1
ATOM 2834 O O . GLU A 1 357 ? -21.016 -27.047 -2.918 1 96.5 357 GLU A O 1
ATOM 2839 N N . ARG A 1 358 ? -20.516 -25.188 -1.737 1 94.38 358 ARG A N 1
ATOM 2840 C CA . ARG A 1 358 ? -21.562 -24.422 -2.416 1 94.38 358 ARG A CA 1
ATOM 2841 C C . ARG A 1 358 ? -21.219 -24.203 -3.885 1 94.38 358 ARG A C 1
ATOM 2843 O O . ARG A 1 358 ? -22.109 -24.047 -4.723 1 94.38 358 ARG A O 1
ATOM 2850 N N . SER A 1 359 ? -19.891 -24.203 -4.16 1 95.69 359 SER A N 1
ATOM 2851 C CA . SER A 1 359 ? -19.516 -23.859 -5.527 1 95.69 359 SER A CA 1
ATOM 2852 C C . SER A 1 359 ? -18.469 -24.812 -6.074 1 95.69 359 SER A C 1
ATOM 2854 O O . SER A 1 359 ? -17.859 -24.562 -7.113 1 95.69 359 SER A O 1
ATOM 2856 N N . ASN A 1 360 ? -18.172 -25.875 -5.395 1 96.81 360 ASN A N 1
ATOM 2857 C CA . ASN A 1 360 ? -17.203 -26.875 -5.832 1 96.81 360 ASN A CA 1
ATOM 2858 C C . ASN A 1 360 ? -17.734 -28.281 -5.625 1 96.81 360 ASN A C 1
ATOM 2860 O O . ASN A 1 360 ? -18.422 -28.562 -4.641 1 96.81 360 ASN A O 1
ATOM 2864 N N . ASN A 1 361 ? -17.453 -29.188 -6.531 1 97.69 361 ASN A N 1
ATOM 2865 C CA . ASN A 1 361 ? -17.688 -30.625 -6.359 1 97.69 361 ASN A CA 1
ATOM 2866 C C . ASN A 1 361 ? -16.531 -31.281 -5.613 1 97.69 361 ASN A C 1
ATOM 2868 O O . ASN A 1 361 ? -15.672 -31.922 -6.23 1 97.69 361 ASN A O 1
ATOM 2872 N N . ILE A 1 362 ? -16.594 -31.234 -4.293 1 98.19 362 ILE A N 1
ATOM 2873 C CA . ILE A 1 362 ? -15.492 -31.719 -3.475 1 98.19 362 ILE A CA 1
ATOM 2874 C C . ILE A 1 362 ? -15.586 -33.219 -3.312 1 98.19 362 ILE A C 1
ATOM 2876 O O . ILE A 1 362 ? -16.531 -33.75 -2.691 1 98.19 362 ILE A O 1
ATOM 2880 N N . VAL A 1 363 ? -14.594 -33.938 -3.824 1 98.25 363 VAL A N 1
ATOM 2881 C CA . VAL A 1 363 ? -14.625 -35.375 -3.762 1 98.25 363 VAL A CA 1
ATOM 2882 C C . VAL A 1 363 ? -13.508 -35.875 -2.848 1 98.25 363 VAL A C 1
ATOM 2884 O O . VAL A 1 363 ? -13.461 -37.062 -2.502 1 98.25 363 VAL A O 1
ATOM 2887 N N . ARG A 1 364 ? -12.594 -35 -2.439 1 98.19 364 ARG A N 1
ATOM 2888 C CA . ARG A 1 364 ? -11.516 -35.312 -1.503 1 98.19 364 ARG A CA 1
ATOM 2889 C C . ARG A 1 364 ? -11.195 -34.094 -0.637 1 98.19 364 ARG A C 1
ATOM 2891 O O . ARG A 1 364 ? -11.109 -32.969 -1.139 1 98.19 364 ARG A O 1
ATOM 2898 N N . TRP A 1 365 ? -11.117 -34.312 0.671 1 98.19 365 TRP A N 1
ATOM 2899 C CA . TRP A 1 365 ? -10.766 -33.281 1.66 1 98.19 365 TRP A CA 1
ATOM 2900 C C . TRP A 1 365 ? -9.703 -33.812 2.619 1 98.19 365 TRP A C 1
ATOM 2902 O O . TRP A 1 365 ? -9.953 -34.719 3.396 1 98.19 365 TRP A O 1
ATOM 2912 N N . THR A 1 366 ? -8.539 -33.25 2.523 1 98.56 366 THR A N 1
ATOM 2913 C CA . THR A 1 366 ? -7.43 -33.656 3.369 1 98.56 366 THR A CA 1
ATOM 2914 C C . THR A 1 366 ? -6.973 -32.531 4.285 1 98.56 366 THR A C 1
ATOM 2916 O O . THR A 1 366 ? -6.746 -31.422 3.83 1 98.56 366 THR A O 1
ATOM 2919 N N . GLU A 1 367 ? -6.852 -32.781 5.559 1 97.56 367 GLU A N 1
ATOM 2920 C CA . GLU A 1 367 ? -6.324 -31.828 6.523 1 97.56 367 GLU A CA 1
ATOM 2921 C C . GLU A 1 367 ? -4.961 -32.25 7.047 1 97.56 367 GLU A C 1
ATOM 2923 O O . GLU A 1 367 ? -4.793 -33.406 7.5 1 97.56 367 GLU A O 1
ATOM 2928 N N . PHE A 1 368 ? -4.035 -31.391 6.957 1 97.94 368 PHE A N 1
ATOM 2929 C CA . PHE A 1 368 ? -2.693 -31.672 7.457 1 97.94 368 PHE A CA 1
ATOM 2930 C C . PHE A 1 368 ? -2.449 -30.938 8.773 1 97.94 368 PHE A C 1
ATOM 2932 O O . PHE A 1 368 ? -3.23 -30.078 9.172 1 97.94 368 PHE A O 1
ATOM 2939 N N . ASP A 1 369 ? -1.342 -31.297 9.492 1 95.88 369 ASP A N 1
ATOM 2940 C CA . ASP A 1 369 ? -1.087 -30.719 10.805 1 95.88 369 ASP A CA 1
ATOM 2941 C C . ASP A 1 369 ? 0.068 -29.719 10.758 1 95.88 369 ASP A C 1
ATOM 2943 O O . ASP A 1 369 ? 0.425 -29.125 11.773 1 95.88 369 ASP A O 1
ATOM 2947 N N . ARG A 1 370 ? 0.626 -29.531 9.547 1 95.5 370 ARG A N 1
ATOM 2948 C CA . ARG A 1 370 ? 1.7 -28.562 9.375 1 95.5 370 ARG A CA 1
ATOM 2949 C C . ARG A 1 370 ? 1.696 -27.984 7.965 1 95.5 370 ARG A C 1
ATOM 2951 O O . ARG A 1 370 ? 1.129 -28.578 7.047 1 95.5 370 ARG A O 1
ATOM 2958 N N . GLY A 1 371 ? 2.361 -26.844 7.836 1 96.19 371 GLY A N 1
ATOM 2959 C CA . GLY A 1 371 ? 2.445 -26.172 6.547 1 96.19 371 GLY A CA 1
ATOM 2960 C C . GLY A 1 371 ? 1.557 -24.953 6.449 1 96.19 371 GLY A C 1
ATOM 2961 O O . GLY A 1 371 ? 0.586 -24.812 7.199 1 96.19 371 GLY A O 1
ATOM 2962 N N . GLY A 1 372 ? 1.905 -24.109 5.508 1 96.62 372 GLY A N 1
ATOM 2963 C CA . GLY A 1 372 ? 1.166 -22.875 5.293 1 96.62 372 GLY A CA 1
ATOM 2964 C C . GLY A 1 372 ? 0.855 -22.609 3.834 1 96.62 372 GLY A C 1
ATOM 2965 O O . GLY A 1 372 ? 0.502 -23.531 3.092 1 96.62 372 GLY A O 1
ATOM 2966 N N . HIS A 1 373 ? 0.89 -21.359 3.473 1 97.06 373 HIS A N 1
ATOM 2967 C CA . HIS A 1 373 ? 0.429 -20.844 2.188 1 97.06 373 HIS A CA 1
ATOM 2968 C C . HIS A 1 373 ? 1.291 -21.359 1.044 1 97.06 373 HIS A C 1
ATOM 2970 O O . HIS A 1 373 ? 0.805 -21.547 -0.075 1 97.06 373 HIS A O 1
ATOM 2976 N N . PHE A 1 374 ? 2.574 -21.562 1.34 1 97.12 374 PHE A N 1
ATOM 2977 C CA . PHE A 1 374 ? 3.514 -22.016 0.318 1 97.12 374 PHE A CA 1
ATOM 2978 C C . PHE A 1 374 ? 3.785 -23.5 0.448 1 97.12 374 PHE A C 1
ATOM 2980 O O . PHE A 1 374 ? 4.938 -23.922 0.595 1 97.12 374 PHE A O 1
ATOM 2987 N N . ALA A 1 375 ? 2.752 -24.266 0.182 1 97.31 375 ALA A N 1
ATOM 2988 C CA . ALA A 1 375 ? 2.729 -25.688 0.464 1 97.31 375 ALA A CA 1
ATOM 2989 C C . ALA A 1 375 ? 3.822 -26.422 -0.312 1 97.31 375 ALA A C 1
ATOM 2991 O O . ALA A 1 375 ? 4.492 -27.297 0.23 1 97.31 375 ALA A O 1
ATOM 2992 N N . ALA A 1 376 ? 4.02 -26.031 -1.567 1 97.81 376 ALA A N 1
ATOM 2993 C CA . ALA A 1 376 ? 5.004 -26.719 -2.41 1 97.81 376 ALA A CA 1
ATOM 2994 C C . ALA A 1 376 ? 6.418 -26.5 -1.874 1 97.81 376 ALA A C 1
ATOM 2996 O O . ALA A 1 376 ? 7.281 -27.375 -2.035 1 97.81 376 ALA A O 1
ATOM 2997 N N . MET A 1 377 ? 6.652 -25.375 -1.182 1 96.25 377 MET A N 1
ATOM 2998 C CA . MET A 1 377 ? 7.969 -25.047 -0.641 1 96.25 377 MET A CA 1
ATOM 2999 C C . MET A 1 377 ? 8.125 -25.594 0.775 1 96.25 377 MET A C 1
ATOM 3001 O O . MET A 1 377 ? 9.203 -26.062 1.154 1 96.25 377 MET A O 1
ATOM 3005 N N . GLU A 1 378 ? 7 -25.578 1.521 1 95.75 378 GLU A N 1
ATOM 3006 C CA . GLU A 1 378 ? 7.062 -25.875 2.949 1 95.75 378 GLU A CA 1
ATOM 3007 C C . GLU A 1 378 ? 6.938 -27.375 3.201 1 95.75 378 GLU A C 1
ATOM 3009 O O . GLU A 1 378 ? 7.641 -27.938 4.051 1 95.75 378 GLU A O 1
ATOM 3014 N N . GLU A 1 379 ? 6.02 -27.953 2.5 1 96.25 379 GLU A N 1
ATOM 3015 C CA . GLU A 1 379 ? 5.672 -29.344 2.742 1 96.25 379 GLU A CA 1
ATOM 3016 C C . GLU A 1 379 ? 5.48 -30.109 1.43 1 96.25 379 GLU A C 1
ATOM 3018 O O . GLU A 1 379 ? 4.406 -30.656 1.171 1 96.25 379 GLU A O 1
ATOM 3023 N N . PRO A 1 380 ? 6.578 -30.219 0.633 1 97.25 380 PRO A N 1
ATOM 3024 C CA . PRO A 1 380 ? 6.445 -30.812 -0.695 1 97.25 380 PRO A CA 1
ATOM 3025 C C . PRO A 1 380 ? 5.98 -32.281 -0.639 1 97.25 380 PRO A C 1
ATOM 3027 O O . PRO A 1 380 ? 5.191 -32.719 -1.482 1 97.25 380 PRO A O 1
ATOM 3030 N N . GLU A 1 381 ? 6.375 -33.031 0.346 1 97.38 381 GLU A N 1
ATOM 3031 C CA . GLU A 1 381 ? 5.992 -34.438 0.429 1 97.38 381 GLU A CA 1
ATOM 3032 C C . GLU A 1 381 ? 4.496 -34.594 0.687 1 97.38 381 GLU A C 1
ATOM 3034 O O . GLU A 1 381 ? 3.838 -35.438 0.071 1 97.38 381 GLU A O 1
ATOM 3039 N N . LEU A 1 382 ? 4.008 -33.781 1.581 1 98.25 382 LEU A N 1
ATOM 3040 C CA . LEU A 1 382 ? 2.58 -33.844 1.887 1 98.25 382 LEU A CA 1
ATOM 3041 C C . LEU A 1 382 ? 1.748 -33.438 0.674 1 98.25 382 LEU A C 1
ATOM 3043 O O . LEU A 1 382 ? 0.758 -34.094 0.348 1 98.25 382 LEU A O 1
ATOM 3047 N N . LEU A 1 383 ? 2.146 -32.344 0.047 1 98.75 383 LEU A N 1
ATOM 3048 C CA . LEU A 1 383 ? 1.417 -31.875 -1.121 1 98.75 383 LEU A CA 1
ATOM 3049 C C . LEU A 1 383 ? 1.458 -32.906 -2.246 1 98.75 383 LEU A C 1
ATOM 3051 O O . LEU A 1 383 ? 0.42 -33.25 -2.816 1 98.75 383 LEU A O 1
ATOM 3055 N N . VAL A 1 384 ? 2.641 -33.438 -2.566 1 98.75 384 VAL A N 1
ATOM 3056 C CA . VAL A 1 384 ? 2.824 -34.438 -3.627 1 98.75 384 VAL A CA 1
ATOM 3057 C C . VAL A 1 384 ? 1.985 -35.688 -3.33 1 98.75 384 VAL A C 1
ATOM 3059 O O . VAL A 1 384 ? 1.301 -36.188 -4.215 1 98.75 384 VAL A O 1
ATOM 3062 N N . GLY A 1 385 ? 2.08 -36.125 -2.078 1 98.56 385 GLY A N 1
ATOM 3063 C CA . GLY A 1 385 ? 1.303 -37.281 -1.69 1 98.56 385 GLY A CA 1
ATOM 3064 C C . GLY A 1 385 ? -0.186 -37.125 -1.924 1 98.56 385 GLY A C 1
ATOM 3065 O O . GLY A 1 385 ? -0.852 -38.031 -2.422 1 98.56 385 GLY A O 1
ATOM 3066 N N . ASP A 1 386 ? -0.688 -35.969 -1.611 1 98.75 386 ASP A N 1
ATOM 3067 C CA . ASP A 1 386 ? -2.121 -35.719 -1.745 1 98.75 386 ASP A CA 1
ATOM 3068 C C . ASP A 1 386 ? -2.523 -35.594 -3.215 1 98.75 386 ASP A C 1
ATOM 3070 O O . ASP A 1 386 ? -3.594 -36.062 -3.609 1 98.75 386 ASP A O 1
ATOM 3074 N N . ILE A 1 387 ? -1.689 -34.938 -4.031 1 98.81 387 ILE A N 1
ATOM 3075 C CA . ILE A 1 387 ? -1.937 -34.844 -5.465 1 98.81 387 ILE A CA 1
ATOM 3076 C C . ILE A 1 387 ? -2.012 -36.219 -6.082 1 98.81 387 ILE A C 1
ATOM 3078 O O . ILE A 1 387 ? -2.969 -36.562 -6.789 1 98.81 387 ILE A O 1
ATOM 3082 N N . ARG A 1 388 ? -1.067 -37.094 -5.793 1 98.25 388 ARG A N 1
ATOM 3083 C CA . ARG A 1 388 ? -1.02 -38.469 -6.344 1 98.25 388 ARG A CA 1
ATOM 3084 C C . ARG A 1 388 ? -2.238 -39.25 -5.914 1 98.25 388 ARG A C 1
ATOM 3086 O O . ARG A 1 388 ? -2.865 -39.938 -6.738 1 98.25 388 ARG A O 1
ATOM 3093 N N . ALA A 1 389 ? -2.559 -39.156 -4.656 1 97.75 389 ALA A N 1
ATOM 3094 C CA . ALA A 1 389 ? -3.693 -39.906 -4.137 1 97.75 389 ALA A CA 1
ATOM 3095 C C . ALA A 1 389 ? -4.988 -39.5 -4.832 1 97.75 389 ALA A C 1
ATOM 3097 O O . ALA A 1 389 ? -5.801 -40.375 -5.195 1 97.75 389 ALA A O 1
ATOM 3098 N N . PHE A 1 390 ? -5.191 -38.281 -5.031 1 98.56 390 PHE A N 1
ATOM 3099 C CA . PHE A 1 390 ? -6.395 -37.75 -5.66 1 98.56 390 PHE A CA 1
ATOM 3100 C C . PHE A 1 390 ? -6.535 -38.281 -7.086 1 98.56 390 PHE A C 1
ATOM 3102 O O . PHE A 1 390 ? -7.582 -38.812 -7.453 1 98.56 390 PHE A O 1
ATOM 3109 N N . PHE A 1 391 ? -5.5 -38.125 -7.883 1 97.69 391 PHE A N 1
ATOM 3110 C CA . PHE A 1 391 ? -5.605 -38.469 -9.289 1 97.69 391 PHE A CA 1
ATOM 3111 C C . PHE A 1 391 ? -5.625 -40 -9.469 1 97.69 391 PHE A C 1
ATOM 3113 O O . PHE A 1 391 ? -6.23 -40.5 -10.414 1 97.69 391 PHE A O 1
ATOM 3120 N N . ARG A 1 392 ? -5.008 -40.75 -8.531 1 95.62 392 ARG A N 1
ATOM 3121 C CA . ARG A 1 392 ? -5.148 -42.188 -8.523 1 95.62 392 ARG A CA 1
ATOM 3122 C C . ARG A 1 392 ? -6.602 -42.594 -8.312 1 95.62 392 ARG A C 1
ATOM 3124 O O . ARG A 1 392 ? -7.105 -43.5 -9 1 95.62 392 ARG A O 1
ATOM 3131 N N . ASP A 1 393 ? -7.215 -41.969 -7.391 1 95.19 393 ASP A N 1
ATOM 3132 C CA . ASP A 1 393 ? -8.609 -42.25 -7.078 1 95.19 393 ASP A CA 1
ATOM 3133 C C . ASP A 1 393 ? -9.508 -41.969 -8.281 1 95.19 393 ASP A C 1
ATOM 3135 O O . ASP A 1 393 ? -10.492 -42.656 -8.508 1 95.19 393 ASP A O 1
ATOM 3139 N N . LEU A 1 394 ? -9.266 -40.875 -9.039 1 94.81 394 LEU A N 1
ATOM 3140 C CA . LEU A 1 394 ? -10.078 -40.531 -10.195 1 94.81 394 LEU A CA 1
ATOM 3141 C C . LEU A 1 394 ? -9.953 -41.562 -11.297 1 94.81 394 LEU A C 1
ATOM 3143 O O . LEU A 1 394 ? -10.922 -41.844 -12.016 1 94.81 394 LEU A O 1
ATOM 3147 N N . GLU A 1 395 ? -8.836 -42.156 -11.555 1 86.56 395 GLU A N 1
ATOM 3148 C CA . GLU A 1 395 ? -8.633 -43.188 -12.555 1 86.56 395 GLU A CA 1
ATOM 3149 C C . GLU A 1 395 ? -9.375 -44.469 -12.188 1 86.56 395 GLU A C 1
ATOM 3151 O O . GLU A 1 395 ? -9.898 -45.156 -13.062 1 86.56 395 GLU A O 1
ATOM 3156 N N . SER A 1 396 ? -9.43 -44.688 -10.938 1 77.56 396 SER A N 1
ATOM 3157 C CA . SER A 1 396 ? -10.102 -45.875 -10.469 1 77.56 396 SER A CA 1
ATOM 3158 C C . SER A 1 396 ? -11.609 -45.781 -10.672 1 77.56 396 SER A C 1
ATOM 3160 O O . SER A 1 396 ? -12.273 -46.812 -10.922 1 77.56 396 SER A O 1
ATOM 3162 N N . VAL A 1 397 ? -12.141 -44.656 -10.633 1 71.56 397 VAL A N 1
ATOM 3163 C CA . VAL A 1 397 ? -13.578 -44.469 -10.797 1 71.56 397 VAL A CA 1
ATOM 3164 C C . VAL A 1 397 ? -13.938 -44.531 -12.281 1 71.56 397 VAL A C 1
ATOM 3166 O O . VAL A 1 397 ? -15 -45.031 -12.648 1 71.56 397 VAL A O 1
ATOM 3169 N N . THR A 1 398 ? -13.094 -43.906 -13.109 1 55.72 398 THR A N 1
ATOM 3170 C CA . THR A 1 398 ? -13.375 -43.906 -14.539 1 55.72 398 THR A CA 1
ATOM 3171 C C . THR A 1 398 ? -13.281 -45.344 -15.102 1 55.72 398 THR A C 1
ATOM 3173 O O . THR A 1 398 ? -13.922 -45.656 -16.109 1 55.72 398 THR A O 1
ATOM 3176 N N . LEU A 1 399 ? -12.453 -46.219 -14.422 1 43.75 399 LEU A N 1
ATOM 3177 C CA . LEU A 1 399 ? -12.266 -47.594 -14.891 1 43.75 399 LEU A CA 1
ATOM 3178 C C . LEU A 1 399 ? -13.312 -48.531 -14.289 1 43.75 399 LEU A C 1
ATOM 3180 O O . LEU A 1 399 ? -13.406 -49.688 -14.672 1 43.75 399 LEU A O 1
ATOM 3184 N N . SER A 1 400 ? -14.039 -48.188 -13.203 1 37.72 400 SER A N 1
ATOM 3185 C CA . SER A 1 400 ? -15.078 -49.094 -12.734 1 37.72 400 SER A CA 1
ATOM 3186 C C . SER A 1 400 ? -16.172 -49.281 -13.789 1 37.72 400 SER A C 1
ATOM 3188 O O . SER A 1 400 ? -16.734 -48.312 -14.273 1 37.72 400 SER A O 1
ATOM 3190 N N . PRO A 1 401 ? -16.469 -50.625 -14.242 1 42.91 401 PRO A N 1
ATOM 3191 C CA . PRO A 1 401 ? -17.484 -50.969 -15.25 1 42.91 401 PRO A CA 1
ATOM 3192 C C . PRO A 1 401 ? -18.875 -50.531 -14.852 1 42.91 401 PRO A C 1
ATOM 3194 O O . PRO A 1 401 ? -19.188 -50.438 -13.664 1 42.91 401 PRO A O 1
ATOM 3197 N N . MET B 1 1 ? 15.031 11.344 41.5 1 30.89 1 MET B N 1
ATOM 3198 C CA . MET B 1 1 ? 15.094 12.734 41.062 1 30.89 1 MET B CA 1
ATOM 3199 C C . MET B 1 1 ? 14.789 12.836 39.562 1 30.89 1 MET B C 1
ATOM 3201 O O . MET B 1 1 ? 15.578 12.367 38.75 1 30.89 1 MET B O 1
ATOM 3205 N N . THR B 1 2 ? 13.555 12.82 39.062 1 38.34 2 THR B N 1
ATOM 3206 C CA . THR B 1 2 ? 13.141 12.82 37.656 1 38.34 2 THR B CA 1
ATOM 3207 C C . THR B 1 2 ? 13.648 14.07 36.938 1 38.34 2 THR B C 1
ATOM 3209 O O . THR B 1 2 ? 13.477 15.188 37.438 1 38.34 2 THR B O 1
ATOM 3212 N N . THR B 1 3 ? 14.812 14.008 36.375 1 43.28 3 THR B N 1
ATOM 3213 C CA . THR B 1 3 ? 15.312 15.148 35.594 1 43.28 3 THR B CA 1
ATOM 3214 C C . THR B 1 3 ? 14.156 15.891 34.938 1 43.28 3 THR B C 1
ATOM 3216 O O . THR B 1 3 ? 13.32 15.281 34.281 1 43.28 3 THR B O 1
ATOM 3219 N N . PRO B 1 4 ? 13.891 17.016 35.5 1 53.47 4 PRO B N 1
ATOM 3220 C CA . PRO B 1 4 ? 12.812 17.766 34.875 1 53.47 4 PRO B CA 1
ATOM 3221 C C . PRO B 1 4 ? 12.867 17.688 33.344 1 53.47 4 PRO B C 1
ATOM 3223 O O . PRO B 1 4 ? 13.953 17.562 32.781 1 53.47 4 PRO B O 1
ATOM 3226 N N . PRO B 1 5 ? 11.703 17.438 32.75 1 65.5 5 PRO B N 1
ATOM 3227 C CA . PRO B 1 5 ? 11.719 17.312 31.297 1 65.5 5 PRO B CA 1
ATOM 3228 C C . PRO B 1 5 ? 12.391 18.484 30.609 1 65.5 5 PRO B C 1
ATOM 3230 O O . PRO B 1 5 ? 12.281 19.625 31.078 1 65.5 5 PRO B O 1
ATOM 3233 N N . ASP B 1 6 ? 13.5 18.422 29.938 1 74.5 6 ASP B N 1
ATOM 3234 C CA . ASP B 1 6 ? 14.18 19.406 29.109 1 74.5 6 ASP B CA 1
ATOM 3235 C C . ASP B 1 6 ? 13.18 20.188 28.25 1 74.5 6 ASP B C 1
ATOM 3237 O O . ASP B 1 6 ? 12.594 19.625 27.312 1 74.5 6 ASP B O 1
ATOM 3241 N N . GLU B 1 7 ? 12.875 21.422 28.672 1 89.5 7 GLU B N 1
ATOM 3242 C CA . GLU B 1 7 ? 11.93 22.25 27.938 1 89.5 7 GLU B CA 1
ATOM 3243 C C . GLU B 1 7 ? 12.656 23.266 27.062 1 89.5 7 GLU B C 1
ATOM 3245 O O . GLU B 1 7 ? 12.062 24.266 26.625 1 89.5 7 GLU B O 1
ATOM 3250 N N . THR B 1 8 ? 13.805 23.016 26.797 1 93.19 8 THR B N 1
ATOM 3251 C CA . THR B 1 8 ? 14.617 23.953 26.031 1 93.19 8 THR B CA 1
ATOM 3252 C C . THR B 1 8 ? 14.141 24.031 24.578 1 93.19 8 THR B C 1
ATOM 3254 O O . THR B 1 8 ? 13.766 23.016 24 1 93.19 8 THR B O 1
ATOM 3257 N N . ILE B 1 9 ? 14.062 25.234 24.031 1 97.44 9 ILE B N 1
ATOM 3258 C CA . ILE B 1 9 ? 13.836 25.516 22.625 1 97.44 9 ILE B CA 1
ATOM 3259 C C . ILE B 1 9 ? 15.133 25.984 21.969 1 97.44 9 ILE B C 1
ATOM 3261 O O . ILE B 1 9 ? 15.688 27.016 22.359 1 97.44 9 ILE B O 1
ATOM 3265 N N . ARG B 1 10 ? 15.648 25.25 21.031 1 97.81 10 ARG B N 1
ATOM 3266 C CA . ARG B 1 10 ? 16.938 25.562 20.406 1 97.81 10 ARG B CA 1
ATOM 3267 C C . ARG B 1 10 ? 16.75 25.969 18.953 1 97.81 10 ARG B C 1
ATOM 3269 O O . ARG B 1 10 ? 15.906 25.406 18.25 1 97.81 10 ARG B O 1
ATOM 3276 N N . PRO B 1 11 ? 17.547 26.984 18.531 1 98.12 11 PRO B N 1
ATOM 3277 C CA . PRO B 1 11 ? 17.469 27.328 17.109 1 98.12 11 PRO B CA 1
ATOM 3278 C C . PRO B 1 11 ? 17.781 26.156 16.188 1 98.12 11 PRO B C 1
ATOM 3280 O O . PRO B 1 11 ? 18.578 25.281 16.547 1 98.12 11 PRO B O 1
ATOM 3283 N N . PHE B 1 12 ? 17.141 26.141 15.094 1 98.56 12 PHE B N 1
ATOM 3284 C CA . PHE B 1 12 ? 17.344 25.109 14.078 1 98.56 12 PHE B CA 1
ATOM 3285 C C . PHE B 1 12 ? 17.516 25.734 12.703 1 98.56 12 PHE B C 1
ATOM 3287 O O . PHE B 1 12 ? 16.828 26.719 12.367 1 98.56 12 PHE B O 1
ATOM 3294 N N . ARG B 1 13 ? 18.453 25.281 11.953 1 98.62 13 ARG B N 1
ATOM 3295 C CA . ARG B 1 13 ? 18.656 25.688 10.562 1 98.62 13 ARG B CA 1
ATOM 3296 C C . ARG B 1 13 ? 18.812 24.469 9.656 1 98.62 13 ARG B C 1
ATOM 3298 O O . ARG B 1 13 ? 19.562 23.531 9.984 1 98.62 13 ARG B O 1
ATOM 3305 N N . ILE B 1 14 ? 18.062 24.406 8.555 1 98.81 14 ILE B N 1
ATOM 3306 C CA . ILE B 1 14 ? 18.234 23.344 7.57 1 98.81 14 ILE B CA 1
ATOM 3307 C C . ILE B 1 14 ? 19.625 23.453 6.94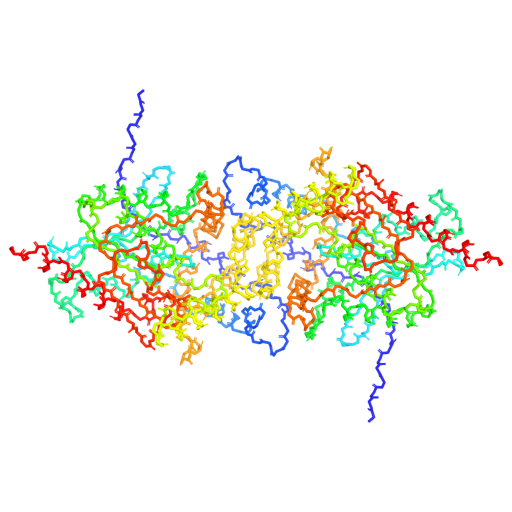1 1 98.81 14 ILE B C 1
ATOM 3309 O O . ILE B 1 14 ? 20.016 24.516 6.461 1 98.81 14 ILE B O 1
ATOM 3313 N N . ASP B 1 15 ? 20.375 22.453 7.02 1 98.5 15 ASP B N 1
ATOM 3314 C CA . ASP B 1 15 ? 21.734 22.391 6.488 1 98.5 15 ASP B CA 1
ATOM 3315 C C . ASP B 1 15 ? 22.047 21.016 5.922 1 98.5 15 ASP B C 1
ATOM 3317 O O . ASP B 1 15 ? 22.672 20.188 6.59 1 98.5 15 ASP B O 1
ATOM 3321 N N . VAL B 1 16 ? 21.719 20.766 4.652 1 98.56 16 VAL B N 1
ATOM 3322 C CA . VAL B 1 16 ? 21.859 19.469 3.994 1 98.56 16 VAL B CA 1
ATOM 3323 C C . VAL B 1 16 ? 23.266 19.328 3.416 1 98.56 16 VAL B C 1
ATOM 3325 O O . VAL B 1 16 ? 23.703 20.172 2.631 1 98.56 16 VAL B O 1
ATOM 3328 N N . PRO B 1 17 ? 24 18.312 3.727 1 98.38 17 PRO B N 1
ATOM 3329 C CA . PRO B 1 17 ? 25.328 18.125 3.139 1 98.38 17 PRO B CA 1
ATOM 3330 C C . PRO B 1 17 ? 25.281 17.875 1.632 1 98.38 17 PRO B C 1
ATOM 3332 O O . PRO B 1 17 ? 24.359 17.234 1.137 1 98.38 17 PRO B O 1
ATOM 3335 N N . ASP B 1 18 ? 26.297 18.344 0.971 1 98.5 18 ASP B N 1
ATOM 3336 C CA . ASP B 1 18 ? 26.391 18.156 -0.474 1 98.5 18 ASP B CA 1
ATOM 3337 C C . ASP B 1 18 ? 26.391 16.672 -0.835 1 98.5 18 ASP B C 1
ATOM 3339 O O . ASP B 1 18 ? 25.875 16.281 -1.881 1 98.5 18 ASP B O 1
ATOM 3343 N N . GLU B 1 19 ? 26.938 15.867 -0.007 1 98.38 19 GLU B N 1
ATOM 3344 C CA . GLU B 1 19 ? 27.031 14.438 -0.271 1 98.38 19 GLU B CA 1
ATOM 3345 C C . GLU B 1 19 ? 25.641 13.805 -0.399 1 98.38 19 GLU B C 1
ATOM 3347 O O . GLU B 1 19 ? 25.453 12.859 -1.167 1 98.38 19 GLU B O 1
ATOM 3352 N N . ASP B 1 20 ? 24.719 14.289 0.394 1 98.44 20 ASP B N 1
ATOM 3353 C CA . ASP B 1 20 ? 23.344 13.773 0.308 1 98.44 20 ASP B CA 1
ATOM 3354 C C . ASP B 1 20 ? 22.703 14.141 -1.029 1 98.44 20 ASP B C 1
ATOM 3356 O O . ASP B 1 20 ? 21.969 13.344 -1.605 1 98.44 20 ASP B O 1
ATOM 3360 N N . LEU B 1 21 ? 22.953 15.312 -1.498 1 98.81 21 LEU B N 1
ATOM 3361 C CA . LEU B 1 21 ? 22.438 15.742 -2.793 1 98.81 21 LEU B CA 1
ATOM 3362 C C . LEU B 1 21 ? 23.125 14.984 -3.928 1 98.81 21 LEU B C 1
ATOM 3364 O O . LEU B 1 21 ? 22.484 14.633 -4.922 1 98.81 21 LEU B O 1
ATOM 3368 N N . ASP B 1 22 ? 24.438 14.727 -3.787 1 98.62 22 ASP B N 1
ATOM 3369 C CA . ASP B 1 22 ? 25.156 13.938 -4.781 1 98.62 22 ASP B CA 1
ATOM 3370 C C . ASP B 1 22 ? 24.594 12.523 -4.875 1 98.62 22 ASP B C 1
ATOM 3372 O O . ASP B 1 22 ? 24.438 11.977 -5.969 1 98.62 22 ASP B O 1
ATOM 3376 N N . ASP B 1 23 ? 24.344 11.984 -3.742 1 98.5 23 ASP B N 1
ATOM 3377 C CA . ASP B 1 23 ? 23.766 10.641 -3.723 1 98.5 23 ASP B CA 1
ATOM 3378 C C . ASP B 1 23 ? 22.406 10.625 -4.406 1 98.5 23 ASP B C 1
ATOM 3380 O O . ASP B 1 23 ? 22.109 9.711 -5.18 1 98.5 23 ASP B O 1
ATOM 3384 N N . LEU B 1 24 ? 21.578 11.617 -4.047 1 98.81 24 LEU B N 1
ATOM 3385 C CA . LEU B 1 24 ? 20.281 11.742 -4.703 1 98.81 24 LEU B CA 1
ATOM 3386 C C . LEU B 1 24 ? 20.438 11.797 -6.219 1 98.81 24 LEU B C 1
ATOM 3388 O O . LEU B 1 24 ? 19.75 11.07 -6.949 1 98.81 24 LEU B O 1
ATOM 3392 N N . ASN B 1 25 ? 21.312 12.625 -6.676 1 98.81 25 ASN B N 1
ATOM 3393 C CA . ASN B 1 25 ? 21.531 12.789 -8.109 1 98.81 25 ASN B CA 1
ATOM 3394 C C . ASN B 1 25 ? 21.984 11.484 -8.758 1 98.81 25 ASN B C 1
ATOM 3396 O O . ASN B 1 25 ? 21.516 11.141 -9.844 1 98.81 25 ASN B O 1
ATOM 3400 N N . ARG B 1 26 ? 22.875 10.758 -8.102 1 98.38 26 ARG B N 1
ATOM 3401 C CA . ARG B 1 26 ? 23.328 9.477 -8.625 1 98.38 26 ARG B CA 1
ATOM 3402 C C . ARG B 1 26 ? 22.172 8.492 -8.727 1 98.38 26 ARG B C 1
ATOM 3404 O O . ARG B 1 26 ? 22.062 7.75 -9.703 1 98.38 26 ARG B O 1
ATOM 3411 N N . ARG B 1 27 ? 21.359 8.492 -7.754 1 98.75 27 ARG B N 1
ATOM 3412 C CA . ARG B 1 27 ? 20.203 7.586 -7.75 1 98.75 27 ARG B CA 1
ATOM 3413 C C . ARG B 1 27 ? 19.219 7.949 -8.852 1 98.75 27 ARG B C 1
ATOM 3415 O O . ARG B 1 27 ? 18.703 7.07 -9.547 1 98.75 27 ARG B O 1
ATOM 3422 N N . LEU B 1 28 ? 18.922 9.211 -8.961 1 98.88 28 LEU B N 1
ATOM 3423 C CA . LEU B 1 28 ? 18.016 9.648 -10.016 1 98.88 28 LEU B CA 1
ATOM 3424 C C . LEU B 1 28 ? 18.547 9.258 -11.391 1 98.88 28 LEU B C 1
ATOM 3426 O O . LEU B 1 28 ? 17.781 8.812 -12.25 1 98.88 28 LEU B O 1
ATOM 3430 N N . ASP B 1 29 ? 19.844 9.367 -11.594 1 98.56 29 ASP B N 1
ATOM 3431 C CA . ASP B 1 29 ? 20.484 9.078 -12.875 1 98.56 29 ASP B CA 1
ATOM 3432 C C . ASP B 1 29 ? 20.406 7.59 -13.203 1 98.56 29 ASP B C 1
ATOM 3434 O O . ASP B 1 29 ? 20.484 7.199 -14.367 1 98.56 29 ASP B O 1
ATOM 3438 N N . ARG B 1 30 ? 20.203 6.773 -12.195 1 97.75 30 ARG B N 1
ATOM 3439 C CA . ARG B 1 30 ? 20.281 5.332 -12.406 1 97.75 30 ARG B CA 1
ATOM 3440 C C . ARG B 1 30 ? 18.906 4.684 -12.203 1 97.75 30 ARG B C 1
ATOM 3442 O O . ARG B 1 30 ? 18.812 3.473 -12 1 97.75 30 ARG B O 1
ATOM 3449 N N . THR B 1 31 ? 17.938 5.473 -12.258 1 98.75 31 THR B N 1
ATOM 3450 C CA . THR B 1 31 ? 16.578 4.973 -12.016 1 98.75 31 THR B CA 1
ATOM 3451 C C . THR B 1 31 ? 16.266 3.789 -12.922 1 98.75 31 THR B C 1
ATOM 3453 O O . THR B 1 31 ? 16.516 3.844 -14.125 1 98.75 31 THR B O 1
ATOM 3456 N N . ARG B 1 32 ? 15.781 2.725 -12.328 1 98.62 32 ARG B N 1
ATOM 3457 C CA . ARG B 1 32 ? 15.188 1.62 -13.078 1 98.62 32 ARG B CA 1
ATOM 3458 C C . ARG B 1 32 ? 13.68 1.789 -13.203 1 98.62 32 ARG B C 1
ATOM 3460 O O . ARG B 1 32 ? 12.961 1.761 -12.203 1 98.62 32 ARG B O 1
ATOM 3467 N N . TRP B 1 33 ? 13.203 1.956 -14.398 1 98.69 33 TRP B N 1
ATOM 3468 C CA . TRP B 1 33 ? 11.805 2.301 -14.641 1 98.69 33 TRP B CA 1
ATOM 3469 C C . TRP B 1 33 ? 10.961 1.046 -14.844 1 98.69 33 TRP B C 1
ATOM 3471 O O . TRP B 1 33 ? 11.383 0.11 -15.531 1 98.69 33 TRP B O 1
ATOM 3481 N N . PRO B 1 34 ? 9.805 0.971 -14.242 1 98.38 34 PRO B N 1
ATOM 3482 C CA . PRO B 1 34 ? 8.891 -0.141 -14.523 1 98.38 34 PRO B CA 1
ATOM 3483 C C . PRO B 1 34 ? 8.211 -0.012 -15.883 1 98.38 34 PRO B C 1
ATOM 3485 O O . PRO B 1 34 ? 8.203 1.071 -16.469 1 98.38 34 PRO B O 1
ATOM 3488 N N . ASP B 1 35 ? 7.609 -1.188 -16.266 1 96.88 35 ASP B N 1
ATOM 3489 C CA . ASP B 1 35 ? 6.695 -1.206 -17.406 1 96.88 35 ASP B CA 1
ATOM 3490 C C . ASP B 1 35 ? 5.398 -0.471 -17.078 1 96.88 35 ASP B C 1
ATOM 3492 O O . ASP B 1 35 ? 5.102 -0.209 -15.914 1 96.88 35 ASP B O 1
ATOM 3496 N N . GLU B 1 36 ? 4.699 -0.018 -18.125 1 96.81 36 GLU B N 1
ATOM 3497 C CA . GLU B 1 36 ? 3.383 0.599 -17.984 1 96.81 36 GLU B CA 1
ATOM 3498 C C . GLU B 1 36 ? 2.432 0.123 -19.078 1 96.81 36 GLU B C 1
ATOM 3500 O O . GLU B 1 36 ? 2.838 -0.053 -20.234 1 96.81 36 GLU B O 1
ATOM 3505 N N . LEU B 1 37 ? 1.167 -0.081 -18.734 1 97.56 37 LEU B N 1
ATOM 3506 C CA . LEU B 1 37 ? 0.147 -0.364 -19.734 1 97.56 37 LEU B CA 1
ATOM 3507 C C . LEU B 1 37 ? -0.104 0.856 -20.609 1 97.56 37 LEU B C 1
ATOM 3509 O O . LEU B 1 37 ? -0.207 1.978 -20.109 1 97.56 37 LEU B O 1
ATOM 3513 N N . PRO B 1 38 ? -0.201 0.637 -21.922 1 95.88 38 PRO B N 1
ATOM 3514 C CA . PRO B 1 38 ? -0.445 1.776 -22.812 1 95.88 38 PRO B CA 1
ATOM 3515 C C . PRO B 1 38 ? -1.862 2.332 -22.672 1 95.88 38 PRO B C 1
ATOM 3517 O O . PRO B 1 38 ? -2.814 1.568 -22.5 1 95.88 38 PRO B O 1
ATOM 3520 N N . GLY B 1 39 ? -1.992 3.631 -22.688 1 95.38 39 GLY B N 1
ATOM 3521 C CA . GLY B 1 39 ? -3.268 4.305 -22.875 1 95.38 39 GLY B CA 1
ATOM 3522 C C . GLY B 1 39 ? -4.121 4.305 -21.609 1 95.38 39 GLY B C 1
ATOM 3523 O O . GLY B 1 39 ? -5.328 4.555 -21.688 1 95.38 39 GLY B O 1
ATOM 3524 N N . VAL B 1 40 ? -3.525 4.086 -20.453 1 96.06 40 VAL B N 1
ATOM 3525 C CA . VAL B 1 40 ? -4.383 3.93 -19.281 1 96.06 40 VAL B CA 1
ATOM 3526 C C . VAL B 1 40 ? -4.348 5.203 -18.438 1 96.06 40 VAL B C 1
ATOM 3528 O O . VAL B 1 40 ? -5.094 5.332 -17.469 1 96.06 40 VAL B O 1
ATOM 3531 N N . GLY B 1 41 ? -3.49 6.156 -18.797 1 95.19 41 GLY B N 1
ATOM 3532 C CA . GLY B 1 41 ? -3.389 7.395 -18.047 1 95.19 41 GLY B CA 1
ATOM 3533 C C . GLY B 1 41 ? -3.094 7.176 -16.578 1 95.19 41 GLY B C 1
ATOM 3534 O O . GLY B 1 41 ? -2.166 6.445 -16.219 1 95.19 41 GLY B O 1
ATOM 3535 N N . TRP B 1 42 ? -3.928 7.805 -15.719 1 94.88 42 TRP B N 1
ATOM 3536 C CA . TRP B 1 42 ? -3.686 7.789 -14.281 1 94.88 42 TRP B CA 1
ATOM 3537 C C . TRP B 1 42 ? -4.438 6.641 -13.617 1 94.88 42 TRP B C 1
ATOM 3539 O O . TRP B 1 42 ? -4.383 6.48 -12.391 1 94.88 42 TRP B O 1
ATOM 3549 N N . GLN B 1 43 ? -5.125 5.754 -14.328 1 96.06 43 GLN B N 1
ATOM 3550 C CA . GLN B 1 43 ? -6.02 4.738 -13.789 1 96.06 43 GLN B CA 1
ATOM 3551 C C . GLN B 1 43 ? -5.277 3.785 -12.859 1 96.06 43 GLN B C 1
ATOM 3553 O O . GLN B 1 43 ? -5.828 3.338 -11.852 1 96.06 43 GLN B O 1
ATOM 3558 N N . TYR B 1 44 ? -4.008 3.438 -13.18 1 97.5 44 TYR B N 1
ATOM 3559 C CA . TYR B 1 44 ? -3.248 2.455 -12.414 1 97.5 44 TYR B CA 1
ATOM 3560 C C . TYR B 1 44 ? -2.279 3.143 -11.461 1 97.5 44 TYR B C 1
ATOM 3562 O O . TYR B 1 44 ? -1.58 2.479 -10.688 1 97.5 44 TYR B O 1
ATOM 3570 N N . GLY B 1 45 ? -2.125 4.453 -11.484 1 97.44 45 GLY B N 1
ATOM 3571 C CA . GLY B 1 45 ? -1.166 5.262 -10.75 1 97.44 45 GLY B CA 1
ATOM 3572 C C . GLY B 1 45 ? -0.475 6.297 -11.617 1 97.44 45 GLY B C 1
ATOM 3573 O O . GLY B 1 45 ? -0.988 6.672 -12.672 1 97.44 45 GLY B O 1
ATOM 3574 N N . VAL B 1 46 ? 0.618 6.77 -11.258 1 97.56 46 VAL B N 1
ATOM 3575 C CA . VAL B 1 46 ? 1.341 7.836 -11.938 1 97.56 46 VAL B CA 1
ATOM 3576 C C . VAL B 1 46 ? 1.782 7.355 -13.32 1 97.56 46 VAL B C 1
ATOM 3578 O O . VAL B 1 46 ? 2.453 6.328 -13.445 1 97.56 46 VAL B O 1
ATOM 3581 N N . PRO B 1 47 ? 1.442 8.125 -14.367 1 97.75 47 PRO B N 1
ATOM 3582 C CA . PRO B 1 47 ? 1.973 7.754 -15.68 1 97.75 47 PRO B CA 1
ATOM 3583 C C . PRO B 1 47 ? 3.492 7.879 -15.766 1 97.75 47 PRO B C 1
ATOM 3585 O O . PRO B 1 47 ? 4.066 8.828 -15.227 1 97.75 47 PRO B O 1
ATOM 3588 N N . ARG B 1 48 ? 4.066 6.957 -16.438 1 97.88 48 ARG B N 1
ATOM 3589 C CA . ARG B 1 48 ? 5.523 6.891 -16.5 1 97.88 48 ARG B CA 1
ATOM 3590 C C . ARG B 1 48 ? 6.105 8.133 -17.156 1 97.88 48 ARG B C 1
ATOM 3592 O O . ARG B 1 48 ? 7.098 8.688 -16.688 1 97.88 48 ARG B O 1
ATOM 3599 N N . ASP B 1 49 ? 5.504 8.547 -18.281 1 97.12 49 ASP B N 1
ATOM 3600 C CA . ASP B 1 49 ? 6.023 9.719 -18.984 1 97.12 49 ASP B CA 1
ATOM 3601 C C . ASP B 1 49 ? 5.957 10.961 -18.094 1 97.12 49 ASP B C 1
ATOM 3603 O O . ASP B 1 49 ? 6.879 11.781 -18.094 1 97.12 49 ASP B O 1
ATOM 3607 N N . HIS B 1 50 ? 4.848 11.125 -17.406 1 95.5 50 HIS B N 1
ATOM 3608 C CA . HIS B 1 50 ? 4.715 12.242 -16.469 1 95.5 50 HIS B CA 1
ATOM 3609 C C . HIS B 1 50 ? 5.812 12.211 -15.414 1 95.5 50 HIS B C 1
ATOM 3611 O O . HIS B 1 50 ? 6.441 13.234 -15.141 1 95.5 50 HIS B O 1
ATOM 3617 N N . LEU B 1 51 ? 6.07 11.07 -14.852 1 98.06 51 LEU B N 1
ATOM 3618 C CA . LEU B 1 51 ? 7.066 10.961 -13.797 1 98.06 51 LEU B CA 1
ATOM 3619 C C . LEU B 1 51 ? 8.469 11.164 -14.352 1 98.06 51 LEU B C 1
ATOM 3621 O O . LEU B 1 51 ? 9.328 11.758 -13.68 1 98.06 51 LEU B O 1
ATOM 3625 N N . LYS B 1 52 ? 8.734 10.656 -15.508 1 98.5 52 LYS B N 1
ATOM 3626 C CA . LYS B 1 52 ? 10.039 10.867 -16.141 1 98.5 52 LYS B CA 1
ATOM 3627 C C . LYS B 1 52 ? 10.32 12.352 -16.328 1 98.5 52 LYS B C 1
ATOM 3629 O O . LYS B 1 52 ? 11.445 12.812 -16.109 1 98.5 52 LYS B O 1
ATOM 3634 N N . GLU B 1 53 ? 9.297 13.047 -16.766 1 97.5 53 GLU B N 1
ATOM 3635 C CA . GLU B 1 53 ? 9.453 14.492 -16.922 1 97.5 53 GLU B CA 1
ATOM 3636 C C . GLU B 1 53 ? 9.75 15.164 -15.578 1 97.5 53 GLU B C 1
ATOM 3638 O O . GLU B 1 53 ? 10.609 16.047 -15.5 1 97.5 53 GLU B O 1
ATOM 3643 N N . LEU B 1 54 ? 9.023 14.805 -14.586 1 97.75 54 LEU B N 1
ATOM 3644 C CA . LEU B 1 54 ? 9.219 15.367 -13.25 1 97.75 54 LEU B CA 1
ATOM 3645 C C . LEU B 1 54 ? 10.609 15.023 -12.719 1 97.75 54 LEU B C 1
ATOM 3647 O O . LEU B 1 54 ? 11.266 15.867 -12.102 1 97.75 54 LEU B O 1
ATOM 3651 N N . VAL B 1 55 ? 11.078 13.805 -12.953 1 98.75 55 VAL B N 1
ATOM 3652 C CA . VAL B 1 55 ? 12.398 13.359 -12.508 1 98.75 55 VAL B CA 1
ATOM 3653 C C . VAL B 1 55 ? 13.484 14.133 -13.258 1 98.75 55 VAL B C 1
ATOM 3655 O O . VAL B 1 55 ? 14.492 14.523 -12.672 1 98.75 55 VAL B O 1
ATOM 3658 N N . HIS B 1 56 ? 13.258 14.328 -14.539 1 98.69 56 HIS B N 1
ATOM 3659 C CA . HIS B 1 56 ? 14.211 15.117 -15.312 1 98.69 56 HIS B CA 1
ATOM 3660 C C . HIS B 1 56 ? 14.328 16.531 -14.758 1 98.69 56 HIS B C 1
ATOM 3662 O O . HIS B 1 56 ? 15.438 17.047 -14.609 1 98.69 56 HIS B O 1
ATOM 3668 N N . HIS B 1 57 ? 13.172 17.125 -14.508 1 98.5 57 HIS B N 1
ATOM 3669 C CA . HIS B 1 57 ? 13.18 18.469 -13.922 1 98.5 57 HIS B CA 1
ATOM 3670 C C . HIS B 1 57 ? 13.836 18.453 -12.547 1 98.5 57 HIS B C 1
ATOM 3672 O O . HIS B 1 57 ? 14.617 19.359 -12.227 1 98.5 57 HIS B O 1
ATOM 3678 N N . TRP B 1 58 ? 13.539 17.438 -11.766 1 98.75 58 TRP B N 1
ATOM 3679 C CA . TRP B 1 58 ? 14.133 17.281 -10.438 1 98.75 58 TRP B CA 1
ATOM 3680 C C . TRP B 1 58 ? 15.656 17.234 -10.531 1 98.75 58 TRP B C 1
ATOM 3682 O O . TRP B 1 58 ? 16.359 17.906 -9.766 1 98.75 58 TRP B O 1
ATOM 3692 N N . ARG B 1 59 ? 16.188 16.5 -11.477 1 98.81 59 ARG B N 1
ATOM 3693 C CA . ARG B 1 59 ? 17.609 16.234 -11.648 1 98.81 59 ARG B CA 1
ATOM 3694 C C . ARG B 1 59 ? 18.328 17.438 -12.25 1 98.81 59 ARG B C 1
ATOM 3696 O O . ARG B 1 59 ? 19.469 17.719 -11.914 1 98.81 59 ARG B O 1
ATOM 3703 N N . HIS B 1 60 ? 17.672 18.203 -13.125 1 98.56 60 HIS B N 1
ATOM 3704 C CA . HIS B 1 60 ? 18.438 19.125 -13.961 1 98.56 60 HIS B CA 1
ATOM 3705 C C . HIS B 1 60 ? 17.875 20.547 -13.867 1 98.56 60 HIS B C 1
ATOM 3707 O O . HIS B 1 60 ? 18.531 21.5 -14.289 1 98.56 60 HIS B O 1
ATOM 3713 N N . GLY B 1 61 ? 16.672 20.672 -13.375 1 98.5 61 GLY B N 1
ATOM 3714 C CA . GLY B 1 61 ? 16.047 21.969 -13.375 1 98.5 61 GLY B CA 1
ATOM 3715 C C . GLY B 1 61 ? 15.75 22.5 -11.984 1 98.5 61 GLY B C 1
ATOM 3716 O O . GLY B 1 61 ? 15.789 23.703 -11.75 1 98.5 61 GLY B O 1
ATOM 3717 N N . TYR B 1 62 ? 15.484 21.719 -11.07 1 98.56 62 TYR B N 1
ATOM 3718 C CA . TYR B 1 62 ? 15.148 22.062 -9.688 1 98.56 62 TYR B CA 1
ATOM 3719 C C . TYR B 1 62 ? 16.406 22.406 -8.891 1 98.56 62 TYR B C 1
ATOM 3721 O O . TYR B 1 62 ? 17.438 21.781 -9.055 1 98.56 62 TYR B O 1
ATOM 3729 N N . ASP B 1 63 ? 16.25 23.391 -7.996 1 98.62 63 ASP B N 1
ATOM 3730 C CA . ASP B 1 63 ? 17.375 23.875 -7.191 1 98.62 63 ASP B CA 1
ATOM 3731 C C . ASP B 1 63 ? 17.062 23.75 -5.699 1 98.62 63 ASP B C 1
ATOM 3733 O O . ASP B 1 63 ? 16.484 24.672 -5.105 1 98.62 63 ASP B O 1
ATOM 3737 N N . TRP B 1 64 ? 17.594 22.75 -4.996 1 98.81 64 TRP B N 1
ATOM 3738 C CA . TRP B 1 64 ? 17.375 22.562 -3.568 1 98.81 64 TRP B CA 1
ATOM 3739 C C . TRP B 1 64 ? 17.969 23.719 -2.768 1 98.81 64 TRP B C 1
ATOM 3741 O O . TRP B 1 64 ? 17.391 24.172 -1.784 1 98.81 64 TRP B O 1
ATOM 3751 N N . ARG B 1 65 ? 19.125 24.141 -3.176 1 98.81 65 ARG B N 1
ATOM 3752 C CA . ARG B 1 65 ? 19.812 25.172 -2.408 1 98.81 65 ARG B CA 1
ATOM 3753 C C . ARG B 1 65 ? 18.984 26.453 -2.357 1 98.81 65 ARG B C 1
ATOM 3755 O O . ARG B 1 65 ? 18.938 27.125 -1.328 1 98.81 65 ARG B O 1
ATOM 3762 N N . ALA B 1 66 ? 18.344 26.75 -3.436 1 98.81 66 ALA B N 1
ATOM 3763 C CA . ALA B 1 66 ? 17.422 27.891 -3.434 1 98.81 66 ALA B CA 1
ATOM 3764 C C . ALA B 1 66 ? 16.25 27.641 -2.492 1 98.81 66 ALA B C 1
ATOM 3766 O O . ALA B 1 66 ? 15.852 28.531 -1.75 1 98.81 66 ALA B O 1
ATOM 3767 N N . ALA B 1 67 ? 15.695 26.453 -2.527 1 98.75 67 ALA B N 1
ATOM 3768 C CA . ALA B 1 67 ? 14.586 26.109 -1.645 1 98.75 67 ALA B CA 1
ATOM 3769 C C . ALA B 1 67 ? 15.016 26.141 -0.182 1 98.75 67 ALA B C 1
ATOM 3771 O O . ALA B 1 67 ? 14.289 26.641 0.677 1 98.75 67 ALA B O 1
ATOM 3772 N N . GLU B 1 68 ? 16.156 25.578 0.058 1 98.81 68 GLU B N 1
ATOM 3773 C CA . GLU B 1 68 ? 16.75 25.562 1.395 1 98.81 68 GLU B CA 1
ATOM 3774 C C . GLU B 1 68 ? 16.891 26.984 1.942 1 98.81 68 GLU B C 1
ATOM 3776 O O . GLU B 1 68 ? 16.547 27.25 3.096 1 98.81 68 GLU B O 1
ATOM 3781 N N . ALA B 1 69 ? 17.422 27.844 1.153 1 98.75 69 ALA B N 1
ATOM 3782 C CA . ALA B 1 69 ? 17.594 29.234 1.542 1 98.75 69 ALA B CA 1
ATOM 3783 C C . ALA B 1 69 ? 16.25 29.891 1.85 1 98.75 69 ALA B C 1
ATOM 3785 O O . ALA B 1 69 ? 16.125 30.641 2.822 1 98.75 69 ALA B O 1
ATOM 3786 N N . ARG B 1 70 ? 15.266 29.625 1.044 1 98.38 70 ARG B N 1
ATOM 3787 C CA . ARG B 1 70 ? 13.945 30.203 1.241 1 98.38 70 ARG B CA 1
ATOM 3788 C C . ARG B 1 70 ? 13.328 29.734 2.553 1 98.38 70 ARG B C 1
ATOM 3790 O O . ARG B 1 70 ? 12.766 30.531 3.305 1 98.38 70 ARG B O 1
ATOM 3797 N N . LEU B 1 71 ? 13.406 28.453 2.836 1 98.75 71 LEU B N 1
ATOM 3798 C CA . LEU B 1 71 ? 12.867 27.922 4.086 1 98.75 71 LEU B CA 1
ATOM 3799 C C . LEU B 1 71 ? 13.609 28.5 5.285 1 98.75 71 LEU B C 1
ATOM 3801 O O . LEU B 1 71 ? 13 28.766 6.324 1 98.75 71 LEU B O 1
ATOM 3805 N N . ASN B 1 72 ? 14.867 28.734 5.102 1 98.75 72 ASN B N 1
ATOM 3806 C CA . ASN B 1 72 ? 15.711 29.234 6.184 1 98.75 72 ASN B CA 1
ATOM 3807 C C . ASN B 1 72 ? 15.484 30.719 6.418 1 98.75 72 ASN B C 1
ATOM 3809 O O . ASN B 1 72 ? 16.078 31.312 7.324 1 98.75 72 ASN B O 1
ATOM 3813 N N . GLU B 1 73 ? 14.695 31.344 5.594 1 98.31 73 GLU B N 1
ATOM 3814 C CA . GLU B 1 73 ? 14.273 32.688 5.91 1 98.31 73 GLU B CA 1
ATOM 3815 C C . GLU B 1 73 ? 13.398 32.719 7.16 1 98.31 73 GLU B C 1
ATOM 3817 O O . GLU B 1 73 ? 13.297 33.75 7.828 1 98.31 73 GLU B O 1
ATOM 3822 N N . TRP B 1 74 ? 12.664 31.672 7.457 1 98.62 74 TRP B N 1
ATOM 3823 C CA . TRP B 1 74 ? 11.867 31.562 8.672 1 98.62 74 TRP B CA 1
ATOM 3824 C C . TRP B 1 74 ? 12.75 31.25 9.875 1 98.62 74 TRP B C 1
ATOM 3826 O O . TRP B 1 74 ? 13.656 30.406 9.789 1 98.62 74 TRP B O 1
ATOM 3836 N N . PRO B 1 75 ? 12.508 31.984 11.047 1 98.75 75 PRO B N 1
ATOM 3837 C CA . PRO B 1 75 ? 13.109 31.438 12.266 1 98.75 75 PRO B CA 1
ATOM 3838 C C . PRO B 1 75 ? 12.586 30.047 12.594 1 98.75 75 PRO B C 1
ATOM 3840 O O . PRO B 1 75 ? 11.375 29.828 12.664 1 98.75 75 PRO B O 1
ATOM 3843 N N . GLN B 1 76 ? 13.461 29.078 12.711 1 98.88 76 GLN B N 1
ATOM 3844 C CA . GLN B 1 76 ? 13.102 27.688 13 1 98.88 76 GLN B CA 1
ATOM 3845 C C . GLN B 1 76 ? 13.742 27.219 14.297 1 98.88 76 GLN B C 1
ATOM 3847 O O . GLN B 1 76 ? 14.797 27.703 14.695 1 98.88 76 GLN B O 1
ATOM 3852 N N . PHE B 1 77 ? 13.078 26.219 14.906 1 98.88 77 PHE B N 1
ATOM 3853 C CA . PHE B 1 77 ? 13.5 25.766 16.219 1 98.88 77 PHE B CA 1
ATOM 3854 C C . PHE B 1 77 ? 13.219 24.266 16.391 1 98.88 77 PHE B C 1
ATOM 3856 O O . PHE B 1 77 ? 12.508 23.672 15.586 1 98.88 77 PHE B O 1
ATOM 3863 N N . MET B 1 78 ? 13.867 23.688 17.406 1 98.5 78 MET B N 1
ATOM 3864 C CA . MET B 1 78 ? 13.688 22.297 17.828 1 98.5 78 MET B CA 1
ATOM 3865 C C . MET B 1 78 ? 13.469 22.219 19.344 1 98.5 78 MET B C 1
ATOM 3867 O O . MET B 1 78 ? 14.102 22.938 20.109 1 98.5 78 MET B O 1
ATOM 3871 N N . THR B 1 79 ? 12.586 21.438 19.75 1 98.44 79 THR B N 1
ATOM 3872 C CA . THR B 1 79 ? 12.398 21.094 21.141 1 98.44 79 THR B CA 1
ATOM 3873 C C . THR B 1 79 ? 12 19.625 21.281 1 98.44 79 THR B C 1
ATOM 3875 O O . THR B 1 79 ? 11.734 18.953 20.281 1 98.44 79 THR B O 1
ATOM 3878 N N . THR B 1 80 ? 12.195 19.031 22.453 1 97.88 80 THR B N 1
ATOM 3879 C CA . THR B 1 80 ? 11.797 17.641 22.688 1 97.88 80 THR B CA 1
ATOM 3880 C C . THR B 1 80 ? 10.578 17.578 23.609 1 97.88 80 THR B C 1
ATOM 3882 O O . THR B 1 80 ? 10.617 18.078 24.734 1 97.88 80 THR B O 1
ATOM 3885 N N . ILE B 1 81 ? 9.539 17.062 23.078 1 97.88 81 ILE B N 1
ATOM 3886 C CA . ILE B 1 81 ? 8.297 16.922 23.828 1 97.88 81 ILE B CA 1
ATOM 3887 C C . ILE B 1 81 ? 7.867 15.453 23.844 1 97.88 81 ILE B C 1
ATOM 3889 O O . ILE B 1 81 ? 7.738 14.82 22.797 1 97.88 81 ILE B O 1
ATOM 3893 N N . ASP B 1 82 ? 7.652 14.898 25.016 1 96.69 82 ASP B N 1
ATOM 3894 C CA . ASP B 1 82 ? 7.191 13.523 25.188 1 96.69 82 ASP B CA 1
ATOM 3895 C C . ASP B 1 82 ? 8.094 12.547 24.438 1 96.69 82 ASP B C 1
ATOM 3897 O O . ASP B 1 82 ? 7.602 11.672 23.719 1 96.69 82 ASP B O 1
ATOM 3901 N N . GLY B 1 83 ? 9.344 12.82 24.391 1 94.88 83 GLY B N 1
ATOM 3902 C CA . GLY B 1 83 ? 10.344 11.914 23.844 1 94.88 83 GLY B CA 1
ATOM 3903 C C . GLY B 1 83 ? 10.562 12.094 22.344 1 94.88 83 GLY B C 1
ATOM 3904 O O . GLY B 1 83 ? 11.43 11.445 21.766 1 94.88 83 GLY B O 1
ATOM 3905 N N . ALA B 1 84 ? 9.844 12.992 21.719 1 96.69 84 ALA B N 1
ATOM 3906 C CA . ALA B 1 84 ? 9.992 13.219 20.297 1 96.69 84 ALA B CA 1
ATOM 3907 C C . ALA B 1 84 ? 10.531 14.625 20.016 1 96.69 84 ALA B C 1
ATOM 3909 O O . ALA B 1 84 ? 10.148 15.586 20.688 1 96.69 84 ALA B O 1
ATOM 3910 N N . ASP B 1 85 ? 11.398 14.648 19.047 1 96.44 85 ASP B N 1
ATOM 3911 C CA . ASP B 1 85 ? 11.812 15.961 18.562 1 96.44 85 ASP B CA 1
ATOM 3912 C C . ASP B 1 85 ? 10.703 16.625 17.766 1 96.44 85 ASP B C 1
ATOM 3914 O O . ASP B 1 85 ? 10.07 16 16.922 1 96.44 85 ASP B O 1
ATOM 3918 N N . VAL B 1 86 ? 10.477 17.875 18.141 1 98.62 86 VAL B N 1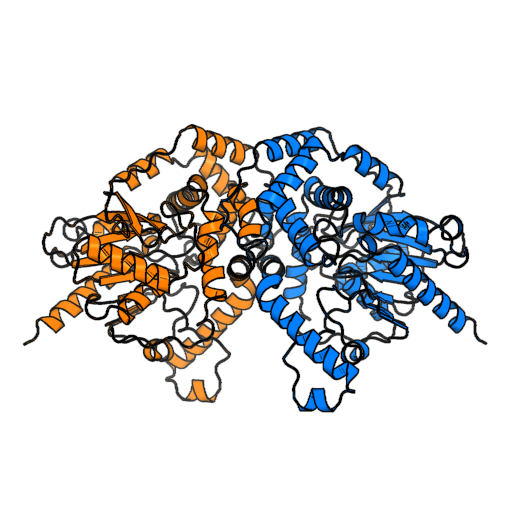
ATOM 3919 C CA . VAL B 1 86 ? 9.469 18.672 17.453 1 98.62 86 VAL B CA 1
ATOM 3920 C C . VAL B 1 86 ? 10.125 19.891 16.812 1 98.62 86 VAL B C 1
ATOM 3922 O O . VAL B 1 86 ? 10.508 20.828 17.516 1 98.62 86 VAL B O 1
ATOM 3925 N N . HIS B 1 87 ? 10.258 19.844 15.531 1 98.94 87 HIS B N 1
ATOM 3926 C CA . HIS B 1 87 ? 10.695 20.969 14.719 1 98.94 87 HIS B CA 1
ATOM 3927 C C . HIS B 1 87 ? 9.531 21.922 14.445 1 98.94 87 HIS B C 1
ATOM 3929 O O . HIS B 1 87 ? 8.406 21.484 14.211 1 98.94 87 HIS B O 1
ATOM 3935 N N . PHE B 1 88 ? 9.844 23.234 14.477 1 98.94 88 PHE B N 1
ATOM 3936 C CA . PHE B 1 88 ? 8.797 24.172 14.102 1 98.94 88 PHE B CA 1
ATOM 3937 C C . PHE B 1 88 ? 9.406 25.484 13.625 1 98.94 88 PHE B C 1
ATOM 3939 O O . PHE B 1 88 ? 10.523 25.844 14.023 1 98.94 88 PHE B O 1
ATOM 3946 N N . ALA B 1 89 ? 8.695 26.141 12.727 1 98.94 89 ALA B N 1
ATOM 3947 C CA . ALA B 1 89 ? 8.961 27.562 12.445 1 98.94 89 ALA B CA 1
ATOM 3948 C C . ALA B 1 89 ? 8.109 28.453 13.336 1 98.94 89 ALA B C 1
ATOM 3950 O O . ALA B 1 89 ? 6.945 28.156 13.609 1 98.94 89 ALA B O 1
ATOM 3951 N N . HIS B 1 90 ? 8.695 29.469 13.828 1 98.88 90 HIS B N 1
ATOM 3952 C CA . HIS B 1 90 ? 8.016 30.5 14.609 1 98.88 90 HIS B CA 1
ATOM 3953 C C . HIS B 1 90 ? 8.234 31.875 14.016 1 98.88 90 HIS B C 1
ATOM 3955 O O . HIS B 1 90 ? 9.266 32.531 14.273 1 98.88 90 HIS B O 1
ATOM 3961 N N . ILE B 1 91 ? 7.211 32.344 13.289 1 98.75 91 ILE B N 1
ATOM 3962 C CA . ILE B 1 91 ? 7.32 33.625 12.578 1 98.75 91 ILE B CA 1
ATOM 3963 C C . ILE B 1 91 ? 6.465 34.656 13.273 1 98.75 91 ILE B C 1
ATOM 3965 O O . ILE B 1 91 ? 5.234 34.656 13.164 1 98.75 91 ILE B O 1
ATOM 3969 N N . ARG B 1 92 ? 7.066 35.594 13.898 1 98.19 92 ARG B N 1
ATOM 3970 C CA . ARG B 1 92 ? 6.359 36.656 14.625 1 98.19 92 ARG B CA 1
ATOM 3971 C C . ARG B 1 92 ? 5.98 37.812 13.695 1 98.19 92 ARG B C 1
ATOM 3973 O O . ARG B 1 92 ? 6.746 38.156 12.805 1 98.19 92 ARG B O 1
ATOM 3980 N N . SER B 1 93 ? 4.84 38.219 13.898 1 98.5 93 SER B N 1
ATOM 3981 C CA . SER B 1 93 ? 4.363 39.375 13.156 1 98.5 93 SER B CA 1
ATOM 3982 C C . SER B 1 93 ? 5.066 40.656 13.617 1 98.5 93 SER B C 1
ATOM 3984 O O . SER B 1 93 ? 5.504 40.75 14.766 1 98.5 93 SER B O 1
ATOM 3986 N N . PRO B 1 94 ? 5.148 41.656 12.695 1 97.12 94 PRO B N 1
ATOM 3987 C CA . PRO B 1 94 ? 5.594 42.969 13.141 1 97.12 94 PRO B CA 1
ATOM 3988 C C . PRO B 1 94 ? 4.602 43.625 14.094 1 97.12 94 PRO B C 1
ATOM 3990 O O . PRO B 1 94 ? 4.953 44.594 14.781 1 97.12 94 PRO B O 1
ATOM 3993 N N . GLU B 1 95 ? 3.4 43.156 14.094 1 97.5 95 GLU B N 1
ATOM 3994 C CA . GLU B 1 95 ? 2.393 43.625 15.039 1 97.5 95 GLU B CA 1
ATOM 3995 C C . GLU B 1 95 ? 2.498 42.875 16.375 1 97.5 95 GLU B C 1
ATOM 3997 O O . GLU B 1 95 ? 2.189 41.688 16.453 1 97.5 95 GLU B O 1
ATOM 4002 N N . PRO B 1 96 ? 2.92 43.531 17.406 1 95.94 96 PRO B N 1
ATOM 4003 C CA . PRO B 1 96 ? 3.217 42.875 18.672 1 95.94 96 PRO B CA 1
ATOM 4004 C C . PRO B 1 96 ? 1.987 42.188 19.297 1 95.94 96 PRO B C 1
ATOM 4006 O O . PRO B 1 96 ? 2.113 41.219 20.016 1 95.94 96 PRO B O 1
ATOM 4009 N N . ASP B 1 97 ? 0.783 42.719 18.984 1 94.88 97 ASP B N 1
ATOM 4010 C CA . ASP B 1 97 ? -0.428 42.188 19.609 1 94.88 97 ASP B CA 1
ATOM 4011 C C . ASP B 1 97 ? -1.128 41.188 18.688 1 94.88 97 ASP B C 1
ATOM 4013 O O . ASP B 1 97 ? -2.309 40.906 18.875 1 94.88 97 ASP B O 1
ATOM 4017 N N . ALA B 1 98 ? -0.401 40.719 17.672 1 97.94 98 ALA B N 1
ATOM 4018 C CA . ALA B 1 98 ? -0.982 39.781 16.734 1 97.94 98 ALA B CA 1
ATOM 4019 C C . ALA B 1 98 ? -1.429 38.5 17.469 1 97.94 98 ALA B C 1
ATOM 4021 O O . ALA B 1 98 ? -0.852 38.125 18.484 1 97.94 98 ALA B O 1
ATOM 4022 N N . THR B 1 99 ? -2.479 37.844 16.984 1 97.75 99 THR B N 1
ATOM 4023 C CA . THR B 1 99 ? -3.012 36.625 17.547 1 97.75 99 THR B CA 1
ATOM 4024 C C . THR B 1 99 ? -2.109 35.438 17.219 1 97.75 99 THR B C 1
ATOM 4026 O O . THR B 1 99 ? -1.81 35.188 16.047 1 97.75 99 THR B O 1
ATOM 4029 N N . PRO B 1 100 ? -1.583 34.688 18.234 1 98.75 100 PRO B N 1
ATOM 4030 C CA . PRO B 1 100 ? -0.858 33.469 17.891 1 98.75 100 PRO B CA 1
ATOM 4031 C C . PRO B 1 100 ? -1.73 32.438 17.156 1 98.75 100 PRO B C 1
ATOM 4033 O O . PRO B 1 100 ? -2.895 32.25 17.531 1 98.75 100 PRO B O 1
ATOM 4036 N N . LEU B 1 101 ? -1.258 31.875 16.109 1 98.94 101 LEU B N 1
ATOM 4037 C CA . LEU B 1 101 ? -1.967 30.891 15.312 1 98.94 101 LEU B CA 1
ATOM 4038 C C . LEU B 1 101 ? -1.077 29.672 15.023 1 98.94 101 LEU B C 1
ATOM 4040 O O . LEU B 1 101 ? 0.029 29.828 14.5 1 98.94 101 LEU B O 1
ATOM 4044 N N . LEU B 1 102 ? -1.513 28.531 15.445 1 98.94 102 LEU B N 1
ATOM 4045 C CA . LEU B 1 102 ? -0.873 27.25 15.125 1 98.94 102 LEU B CA 1
ATOM 4046 C C . LEU B 1 102 ? -1.451 26.656 13.852 1 98.94 102 LEU B C 1
ATOM 4048 O O . LEU B 1 102 ? -2.66 26.438 13.758 1 98.94 102 LEU B O 1
ATOM 4052 N N . VAL B 1 103 ? -0.603 26.453 12.859 1 98.94 103 VAL B N 1
ATOM 4053 C CA . VAL B 1 103 ? -1.033 25.859 11.594 1 98.94 103 VAL B CA 1
ATOM 4054 C C . VAL B 1 103 ? -0.347 24.5 11.398 1 98.94 103 VAL B C 1
ATOM 4056 O O . VAL B 1 103 ? 0.883 24.422 11.422 1 98.94 103 VAL B O 1
ATOM 4059 N N . THR B 1 104 ? -1.121 23.453 11.227 1 98.94 104 THR B N 1
ATOM 4060 C CA . THR B 1 104 ? -0.593 22.094 11.172 1 98.94 104 THR B CA 1
ATOM 4061 C C . THR B 1 104 ? -0.869 21.469 9.805 1 98.94 104 THR B C 1
ATOM 4063 O O . THR B 1 104 ? -1.99 21.531 9.305 1 98.94 104 THR B O 1
ATOM 4066 N N . HIS B 1 105 ? 0.161 20.844 9.211 1 98.81 105 HIS B N 1
ATOM 4067 C CA . HIS B 1 105 ? 0.045 20.172 7.922 1 98.81 105 HIS B CA 1
ATOM 4068 C C . HIS B 1 105 ? -0.481 18.75 8.086 1 98.81 105 HIS B C 1
ATOM 4070 O O . HIS B 1 105 ? -0.71 18.297 9.211 1 98.81 105 HIS B O 1
ATOM 4076 N N . GLY B 1 106 ? -0.77 18.094 6.965 1 98.62 106 GLY B N 1
ATOM 4077 C CA . GLY B 1 106 ? -1.125 16.688 6.941 1 98.62 106 GLY B CA 1
ATOM 4078 C C . GLY B 1 106 ? -0.164 15.844 6.121 1 98.62 106 GLY B C 1
ATOM 4079 O O . GLY B 1 106 ? 1.006 16.203 5.969 1 98.62 106 GLY B O 1
ATOM 4080 N N . TRP B 1 107 ? -0.568 14.695 5.73 1 98.56 107 TRP B N 1
ATOM 4081 C CA . TRP B 1 107 ? 0.172 13.812 4.84 1 98.56 107 TRP B CA 1
ATOM 4082 C C . TRP B 1 107 ? -0.35 13.914 3.41 1 98.56 107 TRP B C 1
ATOM 4084 O O . TRP B 1 107 ? -1.559 14.016 3.191 1 98.56 107 TRP B O 1
ATOM 4094 N N . PRO B 1 108 ? 0.496 13.938 2.455 1 98.38 108 PRO B N 1
ATOM 4095 C CA . PRO B 1 108 ? 1.959 13.867 2.473 1 98.38 108 PRO B CA 1
ATOM 4096 C C . PRO B 1 108 ? 2.619 15.242 2.4 1 98.38 108 PRO B C 1
ATOM 4098 O O . PRO B 1 108 ? 3.59 15.422 1.661 1 98.38 108 PRO B O 1
ATOM 4101 N N . GLY B 1 109 ? 2.072 16.156 3.158 1 98.38 109 GLY B N 1
ATOM 4102 C CA . GLY B 1 109 ? 2.625 17.5 3.195 1 98.38 109 GLY B CA 1
ATOM 4103 C C . GLY B 1 109 ? 3.658 17.688 4.289 1 98.38 109 GLY B C 1
ATOM 4104 O O . GLY B 1 109 ? 4.113 16.719 4.895 1 98.38 109 GLY B O 1
ATOM 4105 N N . SER B 1 110 ? 4.141 18.859 4.461 1 98.75 110 SER B N 1
ATOM 4106 C CA . SER B 1 110 ? 5.059 19.422 5.449 1 98.75 110 SER B CA 1
ATOM 4107 C C . SER B 1 110 ? 4.863 20.922 5.598 1 98.75 110 SER B C 1
ATOM 4109 O O . SER B 1 110 ? 3.934 21.5 5.027 1 98.75 110 SER B O 1
ATOM 4111 N N . ILE B 1 111 ? 5.746 21.531 6.375 1 98.75 111 ILE B N 1
ATOM 4112 C CA . ILE B 1 111 ? 5.629 22.984 6.566 1 98.75 111 ILE B CA 1
ATOM 4113 C C . ILE B 1 111 ? 5.824 23.688 5.23 1 98.75 111 ILE B C 1
ATOM 4115 O O . ILE B 1 111 ? 5.488 24.875 5.098 1 98.75 111 ILE B O 1
ATOM 4119 N N . VAL B 1 112 ? 6.324 22.969 4.211 1 98.75 112 VAL B N 1
ATOM 4120 C CA . VAL B 1 112 ? 6.559 23.531 2.883 1 98.75 112 VAL B CA 1
ATOM 4121 C C . VAL B 1 112 ? 5.234 23.984 2.271 1 98.75 112 VAL B C 1
ATOM 4123 O O . VAL B 1 112 ? 5.195 24.953 1.518 1 98.75 112 VAL B O 1
ATOM 4126 N N . GLU B 1 113 ? 4.168 23.391 2.678 1 97.94 113 GLU B N 1
ATOM 4127 C CA . GLU B 1 113 ? 2.842 23.719 2.156 1 97.94 113 GLU B CA 1
ATOM 4128 C C . GLU B 1 113 ? 2.467 25.172 2.451 1 97.94 113 GLU B C 1
ATOM 4130 O O . GLU B 1 113 ? 1.633 25.75 1.755 1 97.94 113 GLU B O 1
ATOM 4135 N N . PHE B 1 114 ? 3.121 25.766 3.426 1 98.62 114 PHE B N 1
ATOM 4136 C CA . PHE B 1 114 ? 2.602 27 3.977 1 98.62 114 PHE B CA 1
ATOM 4137 C C . PHE B 1 114 ? 3.385 28.203 3.445 1 98.62 114 PHE B C 1
ATOM 4139 O O . PHE B 1 114 ? 3.193 29.328 3.904 1 98.62 114 PHE B O 1
ATOM 4146 N N . GLU B 1 115 ? 4.246 27.969 2.482 1 97.81 115 GLU B N 1
ATOM 4147 C CA . GLU B 1 115 ? 5.141 29.016 1.984 1 97.81 115 GLU B CA 1
ATOM 4148 C C . GLU B 1 115 ? 4.363 30.234 1.518 1 97.81 115 GLU B C 1
ATOM 4150 O O . GLU B 1 115 ? 4.809 31.375 1.702 1 97.81 115 GLU B O 1
ATOM 4155 N N . HIS B 1 116 ? 3.16 30.016 1.005 1 97.25 116 HIS B N 1
ATOM 4156 C CA . HIS B 1 116 ? 2.449 31.125 0.371 1 97.25 116 HIS B CA 1
ATOM 4157 C C . HIS B 1 116 ? 1.473 31.781 1.342 1 97.25 116 HIS B C 1
ATOM 4159 O O . HIS B 1 116 ? 0.912 32.844 1.045 1 97.25 116 HIS B O 1
ATOM 4165 N N . ILE B 1 117 ? 1.334 31.219 2.514 1 98.5 117 ILE B N 1
ATOM 4166 C CA . ILE B 1 117 ? 0.355 31.812 3.414 1 98.5 117 ILE B CA 1
ATOM 4167 C C . ILE B 1 117 ? 1.073 32.5 4.566 1 98.5 117 ILE B C 1
ATOM 4169 O O . ILE B 1 117 ? 0.473 33.312 5.281 1 98.5 117 ILE B O 1
ATOM 4173 N N . VAL B 1 118 ? 2.332 32.281 4.758 1 98.69 118 VAL B N 1
ATOM 4174 C CA . VAL B 1 118 ? 3.078 32.812 5.895 1 98.69 118 VAL B CA 1
ATOM 4175 C C . VAL B 1 118 ? 3.121 34.312 5.824 1 98.69 118 VAL B C 1
ATOM 4177 O O . VAL B 1 118 ? 2.752 35 6.781 1 98.69 118 VAL B O 1
ATOM 4180 N N . GLY B 1 119 ? 3.549 34.906 4.711 1 98.19 119 GLY B N 1
ATOM 4181 C CA . GLY B 1 119 ? 3.623 36.344 4.551 1 98.19 119 GLY B CA 1
ATOM 4182 C C . GLY B 1 119 ? 2.293 37.031 4.77 1 98.19 119 GLY B C 1
ATOM 4183 O O . GLY B 1 119 ? 2.156 37.844 5.684 1 98.19 119 GLY B O 1
ATOM 4184 N N . PRO B 1 120 ? 1.272 36.625 4.031 1 98.5 120 PRO B N 1
ATOM 4185 C CA . PRO B 1 120 ? -0.043 37.25 4.129 1 98.5 120 PRO B CA 1
ATOM 4186 C C . PRO B 1 120 ? -0.656 37.125 5.52 1 98.5 120 PRO B C 1
ATOM 4188 O O . PRO B 1 120 ? -1.405 38.031 5.949 1 98.5 120 PRO B O 1
ATOM 4191 N N . LEU B 1 121 ? -0.313 36.125 6.289 1 98.81 121 LEU B N 1
ATOM 4192 C CA . LEU B 1 121 ? -0.899 35.938 7.613 1 98.81 121 LEU B CA 1
ATOM 4193 C C . LEU B 1 121 ? -0.116 36.719 8.664 1 98.81 121 LEU B C 1
ATOM 4195 O O . LEU B 1 121 ? -0.697 37.219 9.625 1 98.81 121 LEU B O 1
ATOM 4199 N N . THR B 1 122 ? 1.211 36.844 8.516 1 98.69 122 THR B N 1
ATOM 4200 C CA . THR B 1 122 ? 2.027 37.469 9.547 1 98.69 122 THR B CA 1
ATOM 4201 C C . THR B 1 122 ? 2.117 38.969 9.32 1 98.69 122 THR B C 1
ATOM 4203 O O . THR B 1 122 ? 2.289 39.719 10.273 1 98.69 122 THR B O 1
ATOM 4206 N N . ASP B 1 123 ? 2.057 39.375 8.102 1 98.19 123 ASP B N 1
ATOM 4207 C CA . ASP B 1 123 ? 2.184 40.781 7.746 1 98.19 123 ASP B CA 1
ATOM 4208 C C . ASP B 1 123 ? 1.116 41.219 6.738 1 98.19 123 ASP B C 1
ATOM 4210 O O . ASP B 1 123 ? 1.437 41.594 5.613 1 98.19 123 ASP B O 1
ATOM 4214 N N . PRO B 1 124 ? -0.119 41.188 7.215 1 97.19 124 PRO B N 1
ATOM 4215 C CA . PRO B 1 124 ? -1.199 41.531 6.289 1 97.19 124 PRO B CA 1
ATOM 4216 C C . PRO B 1 124 ? -1.025 42.906 5.672 1 97.19 124 PRO B C 1
ATOM 4218 O O . PRO B 1 124 ? -1.367 43.125 4.508 1 97.19 124 PRO B O 1
ATOM 4221 N N . ALA B 1 125 ? -0.47 43.812 6.383 1 96.19 125 ALA B N 1
ATOM 4222 C CA . ALA B 1 125 ? -0.291 45.188 5.863 1 96.19 125 ALA B CA 1
ATOM 4223 C C . ALA B 1 125 ? 0.589 45.188 4.617 1 96.19 125 ALA B C 1
ATOM 4225 O O . ALA B 1 125 ? 0.345 45.938 3.678 1 96.19 125 ALA B O 1
ATOM 4226 N N . ALA B 1 126 ? 1.548 44.406 4.586 1 96.5 126 ALA B N 1
ATOM 4227 C CA . ALA B 1 126 ? 2.471 44.312 3.457 1 96.5 126 ALA B CA 1
ATOM 4228 C C . ALA B 1 126 ? 1.868 43.5 2.318 1 96.5 126 ALA B C 1
ATOM 4230 O O . ALA B 1 126 ? 2.398 43.5 1.205 1 96.5 126 ALA B O 1
ATOM 4231 N N . HIS B 1 127 ? 0.729 42.875 2.561 1 95.44 127 HIS B N 1
ATOM 4232 C CA . HIS B 1 127 ? 0.132 42 1.571 1 95.44 127 HIS B CA 1
ATOM 4233 C C . HIS B 1 127 ? -1.312 42.375 1.278 1 95.44 127 HIS B C 1
ATOM 4235 O O . HIS B 1 127 ? -2.152 41.531 1.016 1 95.44 127 HIS B O 1
ATOM 4241 N N . GLY B 1 128 ? -1.658 43.562 1.509 1 92.38 128 GLY B N 1
ATOM 4242 C CA . GLY B 1 128 ? -2.939 44.094 1.084 1 92.38 128 GLY B CA 1
ATOM 4243 C C . GLY B 1 128 ? -4.039 43.906 2.115 1 92.38 128 GLY B C 1
ATOM 4244 O O . GLY B 1 128 ? -5.223 44.062 1.8 1 92.38 128 GLY B O 1
ATOM 4245 N N . GLY B 1 129 ? -3.65 43.531 3.357 1 94 129 GLY B N 1
ATOM 4246 C CA . GLY B 1 129 ? -4.625 43.344 4.418 1 94 129 GLY B CA 1
ATOM 4247 C C . GLY B 1 129 ? -4.508 44.375 5.535 1 94 129 GLY B C 1
ATOM 4248 O O . GLY B 1 129 ? -3.814 45.375 5.391 1 94 129 GLY B O 1
ATOM 4249 N N . GLU B 1 130 ? -5.297 44.125 6.578 1 95.75 130 GLU B N 1
ATOM 4250 C CA . GLU B 1 130 ? -5.309 45 7.738 1 95.75 130 GLU B CA 1
ATOM 4251 C C . GLU B 1 130 ? -4.336 44.531 8.812 1 95.75 130 GLU B C 1
ATOM 4253 O O . GLU B 1 130 ? -4.242 43.344 9.078 1 95.75 130 GLU B O 1
ATOM 4258 N N . ARG B 1 131 ? -3.67 45.438 9.461 1 96.31 131 ARG B N 1
ATOM 4259 C CA . ARG B 1 131 ? -2.703 45.125 10.508 1 96.31 131 ARG B CA 1
ATOM 4260 C C . ARG B 1 131 ? -3.348 44.312 11.633 1 96.31 131 ARG B C 1
ATOM 4262 O O . ARG B 1 131 ? -2.703 43.469 12.234 1 96.31 131 ARG B O 1
ATOM 4269 N N . ALA B 1 132 ? -4.594 44.625 11.836 1 95.12 132 ALA B N 1
ATOM 4270 C CA . ALA B 1 132 ? -5.297 44 12.961 1 95.12 132 ALA B CA 1
ATOM 4271 C C . ALA B 1 132 ? -5.531 42.531 12.719 1 95.12 132 ALA B C 1
ATOM 4273 O O . ALA B 1 132 ? -5.832 41.781 13.648 1 95.12 132 ALA B O 1
ATOM 4274 N N . ASP B 1 133 ? -5.32 42.094 11.469 1 96.62 133 ASP B N 1
ATOM 4275 C CA . ASP B 1 133 ? -5.582 40.719 11.109 1 96.62 133 ASP B CA 1
ATOM 4276 C C . ASP B 1 133 ? -4.305 39.875 11.164 1 96.62 133 ASP B C 1
ATOM 4278 O O . ASP B 1 133 ? -4.266 38.75 10.656 1 96.62 133 ASP B O 1
ATOM 4282 N N . ALA B 1 134 ? -3.299 40.406 11.766 1 98.38 134 ALA B N 1
ATOM 4283 C CA . ALA B 1 134 ? -1.99 39.75 11.766 1 98.38 134 ALA B CA 1
ATOM 4284 C C . ALA B 1 134 ? -1.945 38.594 12.773 1 98.38 134 ALA B C 1
ATOM 4286 O O . ALA B 1 134 ? -2.627 38.656 13.797 1 98.38 134 ALA B O 1
ATOM 4287 N N . PHE B 1 135 ? -1.097 37.625 12.477 1 98.81 135 PHE B N 1
ATOM 4288 C CA . PHE B 1 135 ? -0.895 36.469 13.359 1 98.81 135 PHE B CA 1
ATOM 4289 C C . PHE B 1 135 ? 0.587 36.281 13.656 1 98.81 135 PHE B C 1
ATOM 4291 O O . PHE B 1 135 ? 1.434 36.5 12.789 1 98.81 135 PHE B O 1
ATOM 4298 N N . HIS B 1 136 ? 0.97 35.906 14.891 1 98.81 136 HIS B N 1
ATOM 4299 C CA . HIS B 1 136 ? 2.197 35.156 15.133 1 98.81 136 HIS B CA 1
ATOM 4300 C C . HIS B 1 136 ? 2.031 33.688 14.742 1 98.81 136 HIS B C 1
ATOM 4302 O O . HIS B 1 136 ? 1.244 32.969 15.352 1 98.81 136 HIS B O 1
ATOM 4308 N N . LEU B 1 137 ? 2.803 33.219 13.781 1 98.88 137 LEU B N 1
ATOM 4309 C CA . LEU B 1 137 ? 2.557 31.891 13.227 1 98.88 137 LEU B CA 1
ATOM 4310 C C . LEU B 1 137 ? 3.52 30.859 13.812 1 98.88 137 LEU B C 1
ATOM 4312 O O . LEU B 1 137 ? 4.719 31.125 13.93 1 98.88 137 LEU B O 1
ATOM 4316 N N . VAL B 1 138 ? 2.973 29.781 14.234 1 98.94 138 VAL B N 1
ATOM 4317 C CA . VAL B 1 138 ? 3.734 28.594 14.617 1 98.94 138 VAL B CA 1
ATOM 4318 C C . VAL B 1 138 ? 3.408 27.438 13.672 1 98.94 138 VAL B C 1
ATOM 4320 O O . VAL B 1 138 ? 2.248 27.031 13.547 1 98.94 138 VAL B O 1
ATOM 4323 N N . LEU B 1 139 ? 4.41 26.953 12.961 1 98.94 139 LEU B N 1
ATOM 4324 C CA . LEU B 1 139 ? 4.273 25.875 11.977 1 98.94 139 LEU B CA 1
ATOM 4325 C C . LEU B 1 139 ? 5.094 24.656 12.383 1 98.94 139 LEU B C 1
ATOM 4327 O O . LEU B 1 139 ? 6.238 24.5 11.953 1 98.94 139 LEU B O 1
ATOM 4331 N N . PRO B 1 140 ? 4.559 23.766 13.102 1 98.94 140 PRO B N 1
ATOM 4332 C CA . PRO B 1 140 ? 5.324 22.562 13.484 1 98.94 140 PRO B CA 1
ATOM 4333 C C . PRO B 1 140 ? 5.234 21.453 12.445 1 98.94 140 PRO B C 1
ATOM 4335 O O . PRO B 1 140 ? 4.211 21.312 11.773 1 98.94 140 PRO B O 1
ATOM 4338 N N . SER B 1 141 ? 6.34 20.734 12.344 1 98.94 141 SER B N 1
ATOM 4339 C CA . SER B 1 141 ? 6.266 19.438 11.688 1 98.94 141 SER B CA 1
ATOM 4340 C C . SER B 1 141 ? 5.688 18.375 12.617 1 98.94 141 SER B C 1
ATOM 4342 O O . SER B 1 141 ? 6.074 18.297 13.781 1 98.94 141 SER B O 1
ATOM 4344 N N . ILE B 1 142 ? 4.734 17.656 12.133 1 98.94 142 ILE B N 1
ATOM 4345 C CA . ILE B 1 142 ? 4.141 16.578 12.914 1 98.94 142 ILE B CA 1
ATOM 4346 C C . ILE B 1 142 ? 5.219 15.578 13.32 1 98.94 142 ILE B C 1
ATOM 4348 O O . ILE B 1 142 ? 6.078 15.219 12.508 1 98.94 142 ILE B O 1
ATOM 4352 N N . PRO B 1 143 ? 5.246 15.125 14.602 1 98.75 143 PRO B N 1
ATOM 4353 C CA . PRO B 1 143 ? 6.203 14.078 14.953 1 98.75 143 PRO B CA 1
ATOM 4354 C C . PRO B 1 143 ? 6.195 12.906 13.969 1 98.75 143 PRO B C 1
ATOM 4356 O O . PRO B 1 143 ? 5.125 12.391 13.641 1 98.75 143 PRO B O 1
ATOM 4359 N N . GLY B 1 144 ? 7.387 12.539 13.523 1 98.56 144 GLY B N 1
ATOM 4360 C CA . GLY B 1 144 ? 7.516 11.492 12.523 1 98.56 144 GLY B CA 1
ATOM 4361 C C . GLY B 1 144 ? 7.648 12.023 11.109 1 98.56 144 GLY B C 1
ATOM 4362 O O . GLY B 1 144 ? 8.047 11.297 10.195 1 98.56 144 GLY B O 1
ATOM 4363 N N . PHE B 1 145 ? 7.34 13.336 10.914 1 98.81 145 PHE B N 1
ATOM 4364 C CA . PHE B 1 145 ? 7.375 13.961 9.602 1 98.81 145 PHE B CA 1
ATOM 4365 C C . PHE B 1 145 ? 8.586 14.875 9.469 1 98.81 145 PHE B C 1
ATOM 4367 O O . PHE B 1 145 ? 8.883 15.648 10.375 1 98.81 145 PHE B O 1
ATOM 4374 N N . GLY B 1 146 ? 9.18 14.844 8.328 1 98.62 146 GLY B N 1
ATOM 4375 C CA . GLY B 1 146 ? 10.219 15.812 8 1 98.62 146 GLY B CA 1
ATOM 4376 C C . GLY B 1 146 ? 11.242 15.984 9.109 1 98.62 146 GLY B C 1
ATOM 4377 O O . GLY B 1 146 ? 11.797 15 9.602 1 98.62 146 GLY B O 1
ATOM 4378 N N . PHE B 1 147 ? 11.367 17.188 9.586 1 98.69 147 PH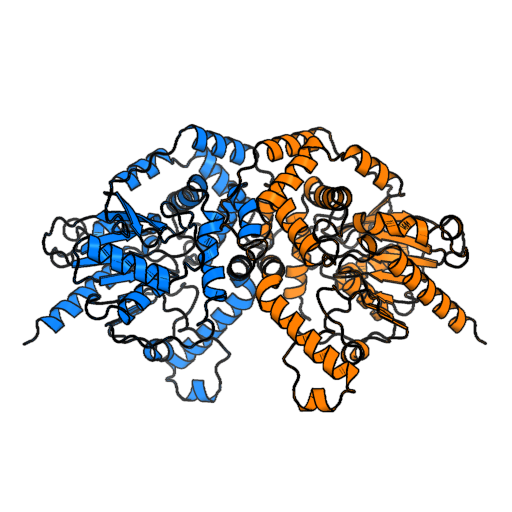E B N 1
ATOM 4379 C CA . PHE B 1 147 ? 12.445 17.531 10.508 1 98.69 147 PHE B CA 1
ATOM 4380 C C . PHE B 1 147 ? 12.078 17.141 11.938 1 98.69 147 PHE B C 1
ATOM 4382 O O . PHE B 1 147 ? 12.938 17.125 12.82 1 98.69 147 PHE B O 1
ATOM 4389 N N . SER B 1 148 ? 10.828 16.719 12.164 1 98.69 148 SER B N 1
ATOM 4390 C CA . SER B 1 148 ? 10.422 16.188 13.461 1 98.69 148 SER B CA 1
ATOM 4391 C C . SER B 1 148 ? 10.617 14.68 13.531 1 98.69 148 SER B C 1
ATOM 4393 O O . SER B 1 148 ? 10.281 14.047 14.531 1 98.69 148 SER B O 1
ATOM 4395 N N . GLY B 1 149 ? 11.086 14.07 12.484 1 95.25 149 GLY B N 1
ATOM 4396 C CA . GLY B 1 149 ? 11.164 12.625 12.445 1 95.25 149 GLY B CA 1
ATOM 4397 C C . GLY B 1 149 ? 12.594 12.109 12.445 1 95.25 149 GLY B C 1
ATOM 4398 O O . GLY B 1 149 ? 13.539 12.875 12.227 1 95.25 149 GLY B O 1
ATOM 4399 N N . PRO B 1 150 ? 12.703 10.867 12.648 1 97.88 150 PRO B N 1
ATOM 4400 C CA . PRO B 1 150 ? 11.664 9.875 12.945 1 97.88 150 PRO B CA 1
ATOM 4401 C C . PRO B 1 150 ? 11.297 9.828 14.43 1 97.88 150 PRO B C 1
ATOM 4403 O O . PRO B 1 150 ? 12.086 10.258 15.273 1 97.88 150 PRO B O 1
ATOM 4406 N N . THR B 1 151 ? 10.016 9.344 14.711 1 96.94 151 THR B N 1
ATOM 4407 C CA . THR B 1 151 ? 9.648 9.078 16.094 1 96.94 151 THR B CA 1
ATOM 4408 C C . THR B 1 151 ? 10.328 7.805 16.609 1 96.94 151 THR B C 1
ATOM 4410 O O . THR B 1 151 ? 10.672 6.926 15.812 1 96.94 151 THR B O 1
ATOM 4413 N N . ARG B 1 152 ? 10.43 7.672 17.922 1 94.62 152 ARG B N 1
ATOM 4414 C CA . ARG B 1 152 ? 11.117 6.535 18.531 1 94.62 152 ARG B CA 1
ATOM 4415 C C . ARG B 1 152 ? 10.172 5.715 19.406 1 94.62 152 ARG B C 1
ATOM 4417 O O . ARG B 1 152 ? 10.523 4.625 19.859 1 94.62 152 ARG B O 1
ATOM 4424 N N . ASP B 1 153 ? 8.977 6.27 19.609 1 96.5 153 ASP B N 1
ATOM 4425 C CA . ASP B 1 153 ? 7.977 5.574 20.406 1 96.5 153 ASP B CA 1
ATOM 4426 C C . ASP B 1 153 ? 6.68 5.379 19.641 1 96.5 153 ASP B C 1
ATOM 4428 O O . ASP B 1 153 ? 6.375 6.145 18.719 1 96.5 153 ASP B O 1
ATOM 4432 N N . GLN B 1 154 ? 5.957 4.34 20.094 1 97.44 154 GLN B N 1
ATOM 4433 C CA . GLN B 1 154 ? 4.652 4.07 19.5 1 97.44 154 GLN B CA 1
ATOM 4434 C C . GLN B 1 154 ? 3.621 5.105 19.953 1 97.44 154 GLN B C 1
ATOM 4436 O O . GLN B 1 154 ? 3.84 5.832 20.922 1 97.44 154 GLN B O 1
ATOM 4441 N N . GLY B 1 155 ? 2.586 5.234 19.234 1 97.88 155 GLY B N 1
ATOM 4442 C CA . GLY B 1 155 ? 1.402 5.918 19.734 1 97.88 155 GLY B CA 1
ATOM 4443 C C . GLY B 1 155 ? 1.232 7.312 19.156 1 97.88 155 GLY B C 1
ATOM 4444 O O . GLY B 1 155 ? 0.257 8 19.453 1 97.88 155 GLY B O 1
ATOM 4445 N N . TRP B 1 156 ? 2.152 7.758 18.297 1 98.19 156 TRP B N 1
ATOM 4446 C CA . TRP B 1 156 ? 2.064 9.109 17.75 1 98.19 156 TRP B CA 1
ATOM 4447 C C . TRP B 1 156 ? 0.965 9.203 16.703 1 98.19 156 TRP B C 1
ATOM 4449 O O . TRP B 1 156 ? 1.248 9.383 15.516 1 98.19 156 TRP B O 1
ATOM 4459 N N . GLU B 1 157 ? -0.248 9.109 17.141 1 97.69 157 GLU B N 1
ATOM 4460 C CA . GLU B 1 157 ? -1.437 9.469 16.375 1 97.69 157 GLU B CA 1
ATOM 4461 C C . GLU B 1 157 ? -1.919 10.875 16.75 1 97.69 157 GLU B C 1
ATOM 4463 O O . GLU B 1 157 ? -1.232 11.602 17.453 1 97.69 157 GLU B O 1
ATOM 4468 N N . TYR B 1 158 ? -3.039 11.414 16.188 1 97.56 158 TYR B N 1
ATOM 4469 C CA . TYR B 1 158 ? -3.367 12.828 16.188 1 97.56 158 TYR B CA 1
ATOM 4470 C C . TYR B 1 158 ? -3.629 13.32 17.609 1 97.56 158 TYR B C 1
ATOM 4472 O O . TYR B 1 158 ? -3.369 14.484 17.922 1 97.56 158 TYR B O 1
ATOM 4480 N N . ARG B 1 159 ? -4.137 12.516 18.578 1 98.06 159 ARG B N 1
ATOM 4481 C CA . ARG B 1 159 ? -4.387 12.969 19.938 1 98.06 159 ARG B CA 1
ATOM 4482 C C . ARG B 1 159 ? -3.076 13.242 20.672 1 98.06 159 ARG B C 1
ATOM 4484 O O . ARG B 1 159 ? -2.949 14.25 21.375 1 98.06 159 ARG B O 1
ATOM 4491 N N . ARG B 1 160 ? -2.127 12.32 20.531 1 98.5 160 ARG B N 1
ATOM 4492 C CA . ARG B 1 160 ? -0.815 12.516 21.141 1 98.5 160 ARG B CA 1
ATOM 4493 C C . ARG B 1 160 ? -0.099 13.711 20.516 1 98.5 160 ARG B C 1
ATOM 4495 O O . ARG B 1 160 ? 0.576 14.469 21.219 1 98.5 160 ARG B O 1
ATOM 4502 N N . VAL B 1 161 ? -0.222 13.906 19.219 1 98.81 161 VAL B N 1
ATOM 4503 C CA . VAL B 1 161 ? 0.351 15.055 18.531 1 98.81 161 VAL B CA 1
ATOM 4504 C C . VAL B 1 161 ? -0.265 16.344 19.062 1 98.81 161 VAL B C 1
ATOM 4506 O O . VAL B 1 161 ? 0.448 17.312 19.328 1 98.81 161 VAL B O 1
ATOM 4509 N N . ALA B 1 162 ? -1.596 16.344 19.219 1 98.81 162 ALA B N 1
ATOM 4510 C CA . ALA B 1 162 ? -2.281 17.516 19.75 1 98.81 162 ALA B CA 1
ATOM 4511 C C . ALA B 1 162 ? -1.759 17.875 21.141 1 98.81 162 ALA B C 1
ATOM 4513 O O . ALA B 1 162 ? -1.521 19.047 21.438 1 98.81 162 ALA B O 1
ATOM 4514 N N . ALA B 1 163 ? -1.59 16.844 21.938 1 98.75 163 ALA B N 1
ATOM 4515 C CA . ALA B 1 163 ? -1.054 17.078 23.266 1 98.75 163 ALA B CA 1
ATOM 4516 C C . ALA B 1 163 ? 0.343 17.688 23.203 1 98.75 163 ALA B C 1
ATOM 4518 O O . ALA B 1 163 ? 0.667 18.594 23.969 1 98.75 163 ALA B O 1
ATOM 4519 N N . ALA B 1 164 ? 1.144 17.203 22.328 1 98.69 164 ALA B N 1
ATOM 4520 C CA . ALA B 1 164 ? 2.494 17.734 22.141 1 98.69 164 ALA B CA 1
ATOM 4521 C C . ALA B 1 164 ? 2.459 19.188 21.688 1 98.69 164 ALA B C 1
ATOM 4523 O O . ALA B 1 164 ? 3.25 20.016 22.141 1 98.69 164 ALA B O 1
ATOM 4524 N N . PHE B 1 165 ? 1.554 19.516 20.797 1 98.88 165 PHE B N 1
ATOM 4525 C CA . PHE B 1 165 ? 1.487 20.875 20.25 1 98.88 165 PHE B CA 1
ATOM 4526 C C . PHE B 1 165 ? 0.908 21.828 21.281 1 98.88 165 PHE B C 1
ATOM 4528 O O . PHE B 1 165 ? 1.279 23.016 21.312 1 98.88 165 PHE B O 1
ATOM 4535 N N . ALA B 1 166 ? 0.01 21.328 22.172 1 98.81 166 ALA B N 1
ATOM 4536 C CA . ALA B 1 166 ? -0.423 22.141 23.297 1 98.81 166 ALA B CA 1
ATOM 4537 C C . ALA B 1 166 ? 0.76 22.531 24.188 1 98.81 166 ALA B C 1
ATOM 4539 O O . ALA B 1 166 ? 0.881 23.672 24.609 1 98.81 166 ALA B O 1
ATOM 4540 N N . GLU B 1 167 ? 1.581 21.531 24.438 1 98.62 167 GLU B N 1
ATOM 4541 C CA . GLU B 1 167 ? 2.785 21.781 25.219 1 98.62 167 GLU B CA 1
ATOM 4542 C C . GLU B 1 167 ? 3.719 22.766 24.516 1 98.62 167 GLU B C 1
ATOM 4544 O O . GLU B 1 167 ? 4.32 23.625 25.156 1 98.62 167 GLU B O 1
ATOM 4549 N N . LEU B 1 168 ? 3.859 22.641 23.188 1 98.81 168 LEU B N 1
ATOM 4550 C CA . LEU B 1 168 ? 4.684 23.547 22.406 1 98.81 168 LEU B CA 1
ATOM 4551 C C . LEU B 1 168 ? 4.203 24.984 22.578 1 98.81 168 LEU B C 1
ATOM 4553 O O . LEU B 1 168 ? 5.004 25.891 22.844 1 98.81 168 LEU B O 1
ATOM 4557 N N . MET B 1 169 ? 2.91 25.266 22.438 1 98.75 169 MET B N 1
ATOM 4558 C CA . MET B 1 169 ? 2.346 26.609 22.547 1 98.75 169 MET B CA 1
ATOM 4559 C C . MET B 1 169 ? 2.527 27.156 23.953 1 98.75 169 MET B C 1
ATOM 4561 O O . MET B 1 169 ? 2.795 28.344 24.141 1 98.75 169 MET B O 1
ATOM 4565 N N . ARG B 1 170 ? 2.393 26.266 24.953 1 98.12 170 ARG B N 1
ATOM 4566 C CA . ARG B 1 170 ? 2.656 26.672 26.328 1 98.12 170 ARG B CA 1
ATOM 4567 C C . ARG B 1 170 ? 4.094 27.156 26.5 1 98.12 170 ARG B C 1
ATOM 4569 O O . ARG B 1 170 ? 4.34 28.203 27.078 1 98.12 170 ARG B O 1
ATOM 4576 N N . ARG B 1 171 ? 5.012 26.375 25.953 1 97.88 171 ARG B N 1
ATOM 4577 C CA . ARG B 1 171 ? 6.43 26.719 26.062 1 97.88 171 ARG B CA 1
ATOM 4578 C C . ARG B 1 171 ? 6.73 28.047 25.375 1 97.88 171 ARG B C 1
ATOM 4580 O O . ARG B 1 171 ? 7.621 28.781 25.797 1 97.88 171 ARG B O 1
ATOM 4587 N N . LEU B 1 172 ? 6.023 28.328 24.328 1 98.25 172 LEU B N 1
ATOM 4588 C CA . LEU B 1 172 ? 6.25 29.547 23.547 1 98.25 172 LEU B CA 1
ATOM 4589 C C . LEU B 1 172 ? 5.598 30.75 24.219 1 98.25 172 LEU B C 1
ATOM 4591 O O . LEU B 1 172 ? 5.734 31.891 23.75 1 98.25 172 LEU B O 1
ATOM 4595 N N . GLY B 1 173 ? 4.836 30.484 25.281 1 97.5 173 GLY B N 1
ATOM 4596 C CA . GLY B 1 173 ? 4.23 31.562 26.062 1 97.5 173 GLY B CA 1
ATOM 4597 C C . GLY B 1 173 ? 2.9 32.031 25.5 1 97.5 173 GLY B C 1
ATOM 4598 O O . GLY B 1 173 ? 2.51 33.188 25.703 1 97.5 173 GLY B O 1
ATOM 4599 N N . TYR B 1 174 ? 2.234 31.172 24.781 1 98.31 174 TYR B N 1
ATOM 4600 C CA . TYR B 1 174 ? 0.93 31.547 24.234 1 98.31 174 TYR B CA 1
ATOM 4601 C C . TYR B 1 174 ? -0.195 30.906 25.047 1 98.31 174 TYR B C 1
ATOM 4603 O O . TYR B 1 174 ? -0.593 29.781 24.781 1 98.31 174 TYR B O 1
ATOM 4611 N N . PRO B 1 175 ? -0.797 31.594 25.969 1 96.81 175 PRO B N 1
ATOM 4612 C CA . PRO B 1 175 ? -1.899 31.031 26.75 1 96.81 175 PRO B CA 1
ATOM 4613 C C . PRO B 1 175 ? -3.199 30.922 25.953 1 96.81 175 PRO B C 1
ATOM 4615 O O . PRO B 1 175 ? -4.066 30.109 26.297 1 96.81 175 PRO B O 1
ATOM 4618 N N . ARG B 1 176 ? -3.359 31.828 25.016 1 97.69 176 ARG B N 1
ATOM 4619 C CA . ARG B 1 176 ? -4.504 31.812 24.109 1 97.69 176 ARG B CA 1
ATOM 4620 C C . ARG B 1 176 ? -4.047 31.875 22.656 1 97.69 176 ARG B C 1
ATOM 4622 O O . ARG B 1 176 ? -3.17 32.656 22.297 1 97.69 176 ARG B O 1
ATOM 4629 N N . TYR B 1 177 ? -4.582 31.016 21.828 1 98.69 177 TYR B N 1
ATOM 4630 C CA . TYR B 1 177 ? -4.133 30.938 20.438 1 98.69 177 TYR B CA 1
ATOM 4631 C C . TYR B 1 177 ? -5.203 30.297 19.562 1 98.69 177 TYR B C 1
ATOM 4633 O O . TYR B 1 177 ? -6.137 29.672 20.062 1 98.69 177 TYR B O 1
ATOM 4641 N N . GLY B 1 178 ? -5.168 30.578 18.25 1 98.88 178 GLY B N 1
ATOM 4642 C CA . GLY B 1 178 ? -5.973 29.891 17.266 1 98.88 178 GLY B CA 1
ATOM 4643 C C . GLY B 1 178 ? -5.281 28.656 16.688 1 98.88 178 GLY B C 1
ATOM 4644 O O . GLY B 1 178 ? -4.07 28.5 16.859 1 98.88 178 GLY B O 1
ATOM 4645 N N . VAL B 1 179 ? -6.051 27.797 16.062 1 98.94 179 VAL B N 1
ATOM 4646 C CA . VAL B 1 179 ? -5.492 26.625 15.391 1 98.94 179 VAL B CA 1
ATOM 4647 C C . VAL B 1 179 ? -6.125 26.469 14.008 1 98.94 179 VAL B C 1
ATOM 4649 O O . VAL B 1 179 ? -7.312 26.75 13.828 1 98.94 179 VAL B O 1
ATOM 4652 N N . GLN B 1 180 ? -5.34 26.078 13.07 1 98.94 180 GLN B N 1
ATOM 4653 C CA . GLN B 1 180 ? -5.754 25.875 11.688 1 98.94 180 GLN B CA 1
ATOM 4654 C C . GLN B 1 180 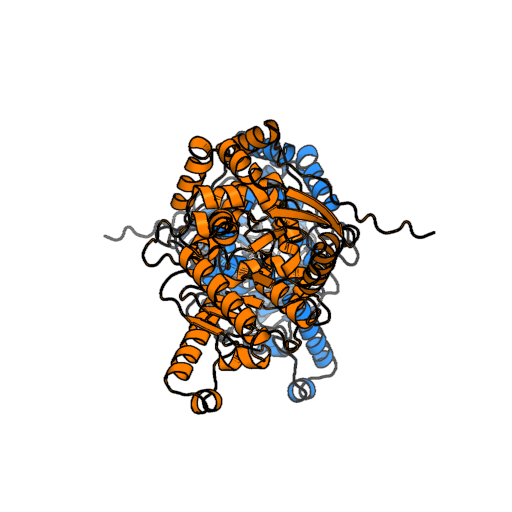? -5.133 24.594 11.117 1 98.94 180 GLN B C 1
ATOM 4656 O O . GLN B 1 180 ? -3.965 24.297 11.383 1 98.94 180 GLN B O 1
ATOM 4661 N N . GLY B 1 181 ? -5.91 23.797 10.328 1 98.62 181 GLY B N 1
ATOM 4662 C CA . GLY B 1 181 ? -5.281 22.688 9.648 1 98.62 181 GLY B CA 1
ATOM 4663 C C . GLY B 1 181 ? -6.219 21.953 8.703 1 98.62 181 GLY B C 1
ATOM 4664 O O . GLY B 1 181 ? -7.441 22.047 8.836 1 98.62 181 GLY B O 1
ATOM 4665 N N . GLY B 1 182 ? -5.695 21.312 7.723 1 98 182 GLY B N 1
ATOM 4666 C CA . GLY B 1 182 ? -6.328 20.328 6.871 1 98 182 GLY B CA 1
ATOM 4667 C C . GLY B 1 182 ? -5.801 18.922 7.094 1 98 182 GLY B C 1
ATOM 4668 O O . GLY B 1 182 ? -4.863 18.719 7.867 1 98 182 GLY B O 1
ATOM 4669 N N . ASP B 1 183 ? -6.477 17.922 6.508 1 97.88 183 ASP B N 1
ATOM 4670 C CA . ASP B 1 183 ? -5.996 16.547 6.59 1 97.88 183 ASP B CA 1
ATOM 4671 C C . ASP B 1 183 ? -5.723 16.156 8.039 1 97.88 183 ASP B C 1
ATOM 4673 O O . ASP B 1 183 ? -6.582 16.312 8.906 1 97.88 183 ASP B O 1
ATOM 4677 N N . TRP B 1 184 ? -4.508 15.641 8.391 1 98.62 184 TRP B N 1
ATOM 4678 C CA . TRP B 1 184 ? -4.152 15.336 9.773 1 98.62 184 TRP B CA 1
ATOM 4679 C C . TRP B 1 184 ? -4.121 16.609 10.617 1 98.62 184 TRP B C 1
ATOM 4681 O O . TRP B 1 184 ? -4.434 16.562 11.812 1 98.62 184 TRP B O 1
ATOM 4691 N N . GLY B 1 185 ? -3.74 17.688 10 1 98.75 185 GLY B N 1
ATOM 4692 C CA . GLY B 1 185 ? -3.793 18.953 10.711 1 98.75 185 GLY B CA 1
ATOM 4693 C C . GLY B 1 185 ? -5.184 19.312 11.203 1 98.75 185 GLY B C 1
ATOM 4694 O O . GLY B 1 185 ? -5.336 19.953 12.242 1 98.75 185 GLY B O 1
ATOM 4695 N N . SER B 1 186 ? -6.168 18.922 10.453 1 98.25 186 SER B N 1
ATOM 4696 C CA . SER B 1 186 ? -7.539 19.141 10.898 1 98.25 186 SER B CA 1
ATOM 4697 C C . SER B 1 186 ? -7.871 18.312 12.125 1 98.25 186 SER B C 1
ATOM 4699 O O . SER B 1 186 ? -8.531 18.781 13.047 1 98.25 186 SER B O 1
ATOM 4701 N N . ALA B 1 187 ? -7.402 17.031 12.117 1 97.38 187 ALA B N 1
ATOM 4702 C CA . ALA B 1 187 ? -7.629 16.172 13.273 1 97.38 187 ALA B CA 1
ATOM 4703 C C . ALA B 1 187 ? -6.93 16.719 14.508 1 97.38 187 ALA B C 1
ATOM 4705 O O . ALA B 1 187 ? -7.52 16.766 15.594 1 97.38 187 ALA B O 1
ATOM 4706 N N . VAL B 1 188 ? -5.738 17.172 14.32 1 98.62 188 VAL B N 1
ATOM 4707 C CA . VAL B 1 188 ? -4.938 17.703 15.414 1 98.62 188 VAL B CA 1
ATOM 4708 C C . VAL B 1 188 ? -5.574 18.984 15.945 1 98.62 188 VAL B C 1
ATOM 4710 O O . VAL B 1 188 ? -5.727 19.156 17.156 1 98.62 188 VAL B O 1
ATOM 4713 N N . SER B 1 189 ? -5.969 19.875 15.055 1 98.69 189 SER B N 1
ATOM 4714 C CA . SER B 1 189 ? -6.547 21.156 15.43 1 98.69 189 SER B CA 1
ATOM 4715 C C . SER B 1 189 ? -7.871 20.969 16.172 1 98.69 189 SER B C 1
ATOM 4717 O O . SER B 1 189 ? -8.117 21.625 17.188 1 98.69 189 SER B O 1
ATOM 4719 N N . ARG B 1 190 ? -8.672 20.109 15.641 1 97.5 190 ARG B N 1
ATOM 4720 C CA . ARG B 1 190 ? -9.945 19.812 16.297 1 97.5 190 ARG B CA 1
ATOM 4721 C C . ARG B 1 190 ? -9.719 19.25 17.688 1 97.5 190 ARG B C 1
ATOM 4723 O O . ARG B 1 190 ? -10.438 19.594 18.641 1 97.5 190 ARG B O 1
ATOM 4730 N N . GLU B 1 191 ? -8.781 18.359 17.781 1 97.94 191 GLU B N 1
ATOM 4731 C CA . GLU B 1 191 ? -8.469 17.75 19.078 1 97.94 191 GLU B CA 1
ATOM 4732 C C . GLU B 1 191 ? -8 18.797 20.078 1 97.94 191 GLU B C 1
ATOM 4734 O O . GLU B 1 191 ? -8.367 18.75 21.25 1 97.94 191 GLU B O 1
ATOM 4739 N N . LEU B 1 192 ? -7.203 19.734 19.625 1 98.56 192 LEU B N 1
ATOM 4740 C CA . LEU B 1 192 ? -6.762 20.828 20.484 1 98.56 192 LEU B CA 1
ATOM 4741 C C . LEU B 1 192 ? -7.949 21.656 20.969 1 98.56 192 LEU B C 1
ATOM 4743 O O . LEU B 1 192 ? -8.039 21.984 22.156 1 98.56 192 LEU B O 1
ATOM 4747 N N . GLY B 1 193 ? -8.852 22 20.062 1 98.12 193 GLY B N 1
ATOM 4748 C CA . GLY B 1 193 ? -10.055 22.719 20.453 1 98.12 193 GLY B CA 1
ATOM 4749 C C . GLY B 1 193 ? -10.867 22 21.5 1 98.12 193 GLY B C 1
ATOM 4750 O O . GLY B 1 193 ? -11.398 22.625 22.422 1 98.12 193 GLY B O 1
ATOM 4751 N N . ARG B 1 194 ? -10.938 20.719 21.391 1 97.44 194 ARG B N 1
ATOM 4752 C CA . ARG B 1 194 ? -11.734 19.906 22.297 1 97.44 194 ARG B CA 1
ATOM 4753 C C . ARG B 1 194 ? -11.078 19.797 23.656 1 97.44 194 ARG B C 1
ATOM 4755 O O . ARG B 1 194 ? -11.75 19.922 24.688 1 97.44 194 ARG B O 1
ATOM 4762 N N . THR B 1 195 ? -9.766 19.609 23.703 1 97.81 195 THR B N 1
ATOM 4763 C CA . THR B 1 195 ? -9.078 19.234 24.938 1 97.81 195 THR B CA 1
ATOM 4764 C C . THR B 1 195 ? -8.531 20.484 25.641 1 97.81 195 THR B C 1
ATOM 4766 O O . THR B 1 195 ? -8.195 20.422 26.828 1 97.81 195 THR B O 1
ATOM 4769 N N . ARG B 1 196 ? -8.406 21.578 24.906 1 97.75 196 ARG B N 1
ATOM 4770 C CA . ARG B 1 196 ? -7.875 22.812 25.484 1 97.75 196 ARG B CA 1
ATOM 4771 C C . ARG B 1 196 ? -8.805 24 25.219 1 97.75 196 ARG B C 1
ATOM 4773 O O . ARG B 1 196 ? -8.367 25.031 24.703 1 97.75 196 ARG B O 1
ATOM 4780 N N . PRO B 1 197 ? -10.039 23.922 25.609 1 95.25 197 PRO B N 1
ATOM 4781 C CA . PRO B 1 197 ? -11 24.984 25.297 1 95.25 197 PRO B CA 1
ATOM 4782 C C . PRO B 1 197 ? -10.641 26.328 25.953 1 95.25 197 PRO B C 1
ATOM 4784 O O . PRO B 1 197 ? -11.055 27.375 25.453 1 95.25 197 PRO B O 1
ATOM 4787 N N . GLU B 1 198 ? -9.891 26.281 27 1 96.25 198 GLU B N 1
ATOM 4788 C CA . GLU B 1 198 ? -9.5 27.516 27.688 1 96.25 198 GLU B CA 1
ATOM 4789 C C . GLU B 1 198 ? -8.398 28.25 26.922 1 96.25 198 GLU B C 1
ATOM 4791 O O . GLU B 1 198 ? -8.266 29.469 27.047 1 96.25 198 GLU B O 1
ATOM 4796 N N . SER B 1 199 ? -7.645 27.5 26.141 1 98 199 SER B N 1
ATOM 4797 C CA . SER B 1 199 ? -6.5 28.078 25.438 1 98 199 SER B CA 1
ATOM 4798 C C . SER B 1 199 ? -6.816 28.328 23.969 1 98 199 SER B C 1
ATOM 4800 O O . SER B 1 199 ? -6.301 29.281 23.375 1 98 199 SER B O 1
ATOM 4802 N N . VAL B 1 200 ? -7.672 27.516 23.375 1 98.56 200 VAL B N 1
ATOM 4803 C CA . VAL B 1 200 ? -7.949 27.609 21.938 1 98.56 200 VAL B CA 1
ATOM 4804 C C . VAL B 1 200 ? -9.133 28.547 21.703 1 98.56 200 VAL B C 1
ATOM 4806 O O . VAL B 1 200 ? -10.266 28.234 22.078 1 98.56 200 VAL B O 1
ATOM 4809 N N . ILE B 1 201 ? -8.852 29.656 21.047 1 97.62 201 ILE B N 1
ATOM 4810 C CA . ILE B 1 201 ? -9.875 30.688 20.891 1 97.62 201 ILE B CA 1
ATOM 4811 C C . ILE B 1 201 ? -10.766 30.359 19.703 1 97.62 201 ILE B C 1
ATOM 4813 O O . ILE B 1 201 ? -11.922 30.797 19.641 1 97.62 201 ILE B O 1
ATOM 4817 N N . GLY B 1 202 ? -10.258 29.594 18.734 1 98.62 202 GLY B N 1
ATOM 4818 C CA . GLY B 1 202 ? -10.977 29.203 17.531 1 98.62 202 GLY B CA 1
ATOM 4819 C C . GLY B 1 202 ? -10.266 28.156 16.719 1 98.62 202 GLY B C 1
ATOM 4820 O O . GLY B 1 202 ? -9.031 28.078 16.719 1 98.62 202 GLY B O 1
ATOM 4821 N N . VAL B 1 203 ? -11.039 27.328 16.031 1 98.81 203 VAL B N 1
ATOM 4822 C CA . VAL B 1 203 ? -10.547 26.234 15.195 1 98.81 203 VAL B CA 1
ATOM 4823 C C . VAL B 1 203 ? -10.953 26.484 13.742 1 98.81 203 VAL B C 1
ATOM 4825 O O . VAL B 1 203 ? -12.141 26.578 13.43 1 98.81 203 VAL B O 1
ATOM 4828 N N . HIS B 1 204 ? -10 26.641 12.867 1 98.94 204 HIS B N 1
ATOM 4829 C CA . HIS B 1 204 ? -10.266 26.781 11.445 1 98.94 204 HIS B CA 1
ATOM 4830 C C . HIS B 1 204 ? -9.836 25.531 10.68 1 98.94 204 HIS B C 1
ATOM 4832 O O . HIS B 1 204 ? -8.688 25.094 10.789 1 98.94 204 HIS B O 1
ATOM 4838 N N . LEU B 1 205 ? -10.75 24.953 9.906 1 98.81 205 LEU B N 1
ATOM 4839 C CA . LEU B 1 205 ? -10.477 23.688 9.242 1 98.81 205 LEU B CA 1
ATOM 4840 C C . LEU B 1 205 ? -10.789 23.766 7.754 1 98.81 205 LEU B C 1
ATOM 4842 O O . LEU B 1 205 ? -11.742 24.438 7.352 1 98.81 205 LEU B O 1
ATOM 4846 N N . ASN B 1 206 ? -10 23.109 6.953 1 98.69 206 ASN B N 1
ATOM 4847 C CA . ASN B 1 206 ? -10.367 22.938 5.551 1 98.69 206 ASN B CA 1
ATOM 4848 C C . ASN B 1 206 ? -10.602 21.469 5.203 1 98.69 206 ASN B C 1
ATOM 4850 O O . ASN B 1 206 ? -10.539 21.094 4.035 1 98.69 206 ASN B O 1
ATOM 4854 N N . LEU B 1 207 ? -10.773 20.641 6.191 1 97.88 207 LEU B N 1
ATOM 4855 C CA . LEU B 1 207 ? -11.305 19.281 6.188 1 97.88 207 LEU B CA 1
ATOM 4856 C C . LEU B 1 207 ? -11.859 18.922 7.559 1 97.88 207 LEU B C 1
ATOM 4858 O O . LEU B 1 207 ? -11.297 19.297 8.586 1 97.88 207 LEU B O 1
ATOM 4862 N N . ILE B 1 208 ? -12.992 18.266 7.633 1 97.06 208 ILE B N 1
ATOM 4863 C CA . ILE B 1 208 ? -13.508 17.719 8.883 1 97.06 208 ILE B CA 1
ATOM 4864 C C . ILE B 1 208 ? -13.602 16.203 8.781 1 97.06 208 ILE B C 1
ATOM 4866 O O . ILE B 1 208 ? -14.578 15.664 8.25 1 97.06 208 ILE B O 1
ATOM 4870 N N . PRO B 1 209 ? -12.625 15.516 9.32 1 93.19 209 PRO B N 1
ATOM 4871 C CA . PRO B 1 209 ? -12.664 14.055 9.242 1 93.19 209 PRO B CA 1
ATOM 4872 C C . PRO B 1 209 ? -13.953 13.469 9.805 1 93.19 209 PRO B C 1
ATOM 4874 O O . PRO B 1 209 ? -14.438 13.914 10.844 1 93.19 209 PRO B O 1
ATOM 4877 N N . GLY B 1 210 ? -14.539 12.5 9.086 1 92.69 210 GLY B N 1
ATOM 4878 C CA . GLY B 1 210 ? -15.703 11.781 9.578 1 92.69 210 GLY B CA 1
ATOM 4879 C C . GLY B 1 210 ? -17.016 12.484 9.266 1 92.69 210 GLY B C 1
ATOM 4880 O O . GLY B 1 210 ? -18.078 12.062 9.711 1 92.69 210 GLY B O 1
ATOM 4881 N N . ALA B 1 211 ? -16.953 13.555 8.469 1 96.56 211 ALA B N 1
ATOM 4882 C CA . ALA B 1 211 ? -18.172 14.336 8.25 1 96.56 211 ALA B CA 1
ATOM 4883 C C . ALA B 1 211 ? -18.688 14.148 6.824 1 96.56 211 ALA B C 1
ATOM 4885 O O . ALA B 1 211 ? -19.547 14.898 6.367 1 96.56 211 ALA B O 1
ATOM 4886 N N . ALA B 1 212 ? -18.141 13.234 6.035 1 97.12 212 ALA B N 1
ATOM 4887 C CA . ALA B 1 212 ? -18.672 12.828 4.738 1 97.12 212 ALA B CA 1
ATOM 4888 C C . ALA B 1 212 ? -19.594 11.617 4.879 1 97.12 212 ALA B C 1
ATOM 4890 O O . ALA B 1 212 ? -19.672 11 5.945 1 97.12 212 ALA B O 1
ATOM 4891 N N . ALA B 1 213 ? -20.344 11.352 3.834 1 96.81 213 ALA B N 1
ATOM 4892 C CA . ALA B 1 213 ? -21.188 10.156 3.852 1 96.81 213 ALA B CA 1
ATOM 4893 C C . ALA B 1 213 ? -20.344 8.891 3.943 1 96.81 213 ALA B C 1
ATOM 4895 O O . ALA B 1 213 ? -19.469 8.648 3.102 1 96.81 213 ALA B O 1
ATOM 4896 N N . ALA B 1 214 ? -20.594 8.109 4.961 1 93 214 ALA B N 1
ATOM 4897 C CA . ALA B 1 214 ? -19.797 6.91 5.195 1 93 214 ALA B CA 1
ATOM 4898 C C . ALA B 1 214 ? -20.516 5.668 4.668 1 93 214 ALA B C 1
ATOM 4900 O O . ALA B 1 214 ? -19.906 4.598 4.547 1 93 214 ALA B O 1
ATOM 4901 N N . ALA B 1 215 ? -21.703 5.746 4.41 1 95.5 215 ALA B N 1
ATOM 4902 C CA . ALA B 1 215 ? -22.547 4.688 3.854 1 95.5 215 ALA B CA 1
ATOM 4903 C C . ALA B 1 215 ? -23.594 5.262 2.9 1 95.5 215 ALA B C 1
ATOM 4905 O O . ALA B 1 215 ? -23.781 6.477 2.838 1 95.5 215 ALA B O 1
ATOM 4906 N N . GLU B 1 216 ? -24.172 4.445 2.148 1 96.88 216 GLU B N 1
ATOM 4907 C CA . GLU B 1 216 ? -25.266 4.883 1.284 1 96.88 216 GLU B CA 1
ATOM 4908 C C . GLU B 1 216 ? -26.406 5.484 2.1 1 96.88 216 GLU B C 1
ATOM 4910 O O . GLU B 1 216 ? -26.938 4.84 3.008 1 96.88 216 GLU B O 1
ATOM 4915 N N . PRO B 1 217 ? -26.719 6.746 1.787 1 97.62 217 PRO B N 1
ATOM 4916 C CA . PRO B 1 217 ? -27.812 7.355 2.555 1 97.62 217 PRO B CA 1
ATOM 4917 C C . PRO B 1 217 ? -29.141 6.625 2.373 1 97.62 217 PRO B C 1
ATOM 4919 O O . PRO B 1 217 ? -29.484 6.215 1.261 1 97.62 217 PRO B O 1
ATOM 4922 N N . THR B 1 218 ? -29.844 6.473 3.445 1 97.38 218 THR B N 1
ATOM 4923 C CA . THR B 1 218 ? -31.172 5.84 3.389 1 97.38 218 THR B CA 1
ATOM 4924 C C . THR B 1 218 ? -32.219 6.832 2.906 1 97.38 218 THR B C 1
ATOM 4926 O O . THR B 1 218 ? -32 8.047 2.928 1 97.38 218 THR B O 1
ATOM 4929 N N . GLU B 1 219 ? -33.375 6.227 2.547 1 96.88 219 GLU B N 1
ATOM 4930 C CA . GLU B 1 219 ? -34.469 7.078 2.137 1 96.88 219 GLU B CA 1
ATOM 4931 C C . GLU B 1 219 ? -34.938 7.984 3.277 1 96.88 219 GLU B C 1
ATOM 4933 O O . GLU B 1 219 ? -35.25 9.148 3.055 1 96.88 219 GLU B O 1
ATOM 4938 N N . ASP B 1 220 ? -34.938 7.465 4.418 1 97.06 220 ASP B N 1
ATOM 4939 C CA . ASP B 1 220 ? -35.344 8.234 5.59 1 97.06 220 ASP B CA 1
ATOM 4940 C C . ASP B 1 220 ? -34.375 9.375 5.867 1 97.06 220 ASP B C 1
ATOM 4942 O O . ASP B 1 220 ? -34.781 10.484 6.207 1 97.06 220 ASP B O 1
ATOM 4946 N N . GLU B 1 221 ? -33.094 9.164 5.754 1 95.75 221 GLU B N 1
ATOM 4947 C CA . GLU B 1 221 ? -32.094 10.195 5.945 1 95.75 221 GLU B CA 1
ATOM 4948 C C . GLU B 1 221 ? -32.25 11.312 4.922 1 95.75 221 GLU B C 1
ATOM 4950 O O . GLU B 1 221 ? -32.156 12.492 5.266 1 95.75 221 GLU B O 1
ATOM 4955 N N . LEU B 1 222 ? -32.469 10.906 3.699 1 97.25 222 LEU B N 1
ATOM 4956 C CA . LEU B 1 222 ? -32.594 11.875 2.617 1 97.25 222 LEU B CA 1
ATOM 4957 C C . LEU B 1 222 ? -33.875 12.703 2.768 1 97.25 222 LEU B C 1
ATOM 4959 O O . LEU B 1 222 ? -33.875 13.898 2.477 1 97.25 222 LEU B O 1
ATOM 4963 N N . ALA B 1 223 ? -34.938 12.062 3.244 1 96.88 223 ALA B N 1
ATOM 4964 C CA . ALA B 1 223 ? -36.219 12.734 3.393 1 96.88 223 ALA B CA 1
ATOM 4965 C C . ALA B 1 223 ? -36.156 13.82 4.465 1 96.88 223 ALA B C 1
ATOM 4967 O O . ALA B 1 223 ? -36.906 14.797 4.41 1 96.88 223 ALA B O 1
ATOM 4968 N N . ALA B 1 224 ? -35.281 13.672 5.352 1 96.94 224 ALA B N 1
ATOM 4969 C CA . ALA B 1 224 ? -35.125 14.602 6.469 1 96.94 224 ALA B CA 1
ATOM 4970 C C . ALA B 1 224 ? -34.344 15.828 6.07 1 96.94 224 ALA B C 1
ATOM 4972 O O . ALA B 1 224 ? -34.281 16.812 6.816 1 96.94 224 ALA B O 1
ATOM 4973 N N . LEU B 1 225 ? -33.781 15.867 4.895 1 97.12 225 LEU B N 1
ATOM 4974 C CA . LEU B 1 225 ? -32.875 16.938 4.461 1 97.12 225 LEU B CA 1
ATOM 4975 C C . LEU B 1 225 ? -33.562 17.844 3.445 1 97.12 225 LEU B C 1
ATOM 4977 O O . LEU B 1 225 ? -34.438 17.406 2.711 1 97.12 225 LEU B O 1
ATOM 4981 N N . GLY B 1 226 ? -33.188 19.094 3.455 1 96.56 226 GLY B N 1
ATOM 4982 C CA . GLY B 1 226 ? -33.594 19.984 2.375 1 96.56 226 GLY B CA 1
ATOM 4983 C C . GLY B 1 226 ? -33.031 19.594 1.028 1 96.56 226 GLY B C 1
ATOM 4984 O O . GLY B 1 226 ? -32.094 18.781 0.957 1 96.56 226 GLY B O 1
ATOM 4985 N N . PRO B 1 227 ? -33.562 20.078 -0.048 1 95.94 227 PRO B N 1
ATOM 4986 C CA . PRO B 1 227 ? -33.188 19.656 -1.396 1 95.94 227 PRO B CA 1
ATOM 4987 C C . PRO B 1 227 ? -31.672 19.828 -1.655 1 95.94 227 PRO B C 1
ATOM 4989 O O . PRO B 1 227 ? -31.031 18.922 -2.188 1 95.94 227 PRO B O 1
ATOM 4992 N N . ALA B 1 228 ? -31.109 20.938 -1.274 1 94.81 228 ALA B N 1
ATOM 4993 C CA . ALA B 1 228 ? -29.688 21.203 -1.522 1 94.81 228 ALA B CA 1
ATOM 4994 C C . ALA B 1 228 ? -28.812 20.234 -0.734 1 94.81 228 ALA B C 1
ATOM 4996 O O . ALA B 1 228 ? -27.812 19.719 -1.259 1 94.81 228 ALA B O 1
ATOM 4997 N N . GLU B 1 229 ? -29.156 19.984 0.493 1 95.38 229 GLU B N 1
ATOM 4998 C CA . GLU B 1 229 ? -28.375 19.094 1.346 1 95.38 229 GLU B CA 1
ATOM 4999 C C . GLU B 1 229 ? -28.516 17.641 0.904 1 95.38 229 GLU B C 1
ATOM 5001 O O . GLU B 1 229 ? -27.578 16.844 1.026 1 95.38 229 GLU B O 1
ATOM 5006 N N . ARG B 1 230 ? -29.688 17.312 0.408 1 96.75 230 ARG B N 1
ATOM 5007 C CA . ARG B 1 230 ? -29.906 15.984 -0.154 1 96.75 230 ARG B CA 1
ATOM 5008 C C . ARG B 1 230 ? -28.969 15.727 -1.328 1 96.75 230 ARG B C 1
ATOM 5010 O O . ARG B 1 230 ? -28.328 14.68 -1.391 1 96.75 230 ARG B O 1
ATOM 5017 N N . GLU B 1 231 ? -28.969 16.688 -2.193 1 97 231 GLU B N 1
ATOM 5018 C CA . GLU B 1 231 ? -28.078 16.578 -3.352 1 97 231 GLU B CA 1
ATOM 5019 C C . GLU B 1 231 ? -26.625 16.453 -2.928 1 97 231 GLU B C 1
ATOM 5021 O O . GLU B 1 231 ? -25.875 15.633 -3.463 1 97 231 GLU B O 1
ATOM 5026 N N . ARG B 1 232 ? -26.234 17.25 -1.987 1 97.12 232 ARG B N 1
ATOM 5027 C CA . ARG B 1 232 ? -24.859 17.219 -1.484 1 97.12 232 ARG B CA 1
ATOM 5028 C C . ARG B 1 232 ? -24.531 15.883 -0.829 1 97.12 232 ARG B C 1
ATOM 5030 O O . ARG B 1 232 ? -23.422 15.359 -0.967 1 97.12 232 ARG B O 1
ATOM 5037 N N . THR B 1 233 ? -25.484 15.367 -0.121 1 98.44 233 THR B N 1
ATOM 5038 C CA . THR B 1 233 ? -25.312 14.094 0.559 1 98.44 233 THR B CA 1
ATOM 5039 C C . THR B 1 233 ? -25.078 12.969 -0.45 1 98.44 233 THR B C 1
ATOM 5041 O O . THR B 1 233 ? -24.203 12.125 -0.262 1 98.44 233 THR B O 1
ATOM 5044 N N . LEU B 1 234 ? -25.859 12.961 -1.486 1 98.31 234 LEU B N 1
ATOM 5045 C CA . LEU B 1 234 ? -25.688 11.961 -2.537 1 98.31 234 LEU B CA 1
ATOM 5046 C C . LEU B 1 234 ? -24.344 12.117 -3.232 1 98.31 234 LEU B C 1
ATOM 5048 O O . LEU B 1 234 ? -23.672 11.125 -3.516 1 98.31 234 LEU B O 1
ATOM 5052 N N . ALA B 1 235 ? -23.953 13.336 -3.482 1 98.12 235 ALA B N 1
ATOM 5053 C CA . ALA B 1 235 ? -22.656 13.602 -4.086 1 98.12 235 ALA B CA 1
ATOM 5054 C C . ALA B 1 235 ? -21.516 13.148 -3.164 1 98.12 235 ALA B C 1
ATOM 5056 O O . ALA B 1 235 ? -20.516 12.625 -3.629 1 98.12 235 ALA B O 1
ATOM 5057 N N . SER B 1 236 ? -21.703 13.422 -1.901 1 98.62 236 SER B N 1
ATOM 5058 C CA . SER B 1 236 ? -20.734 13 -0.897 1 98.62 236 SER B CA 1
ATOM 5059 C C . SER B 1 236 ? -20.547 11.492 -0.9 1 98.62 236 SER B C 1
ATOM 5061 O O . SER B 1 236 ? -19.422 10.992 -0.846 1 98.62 236 SER B O 1
ATOM 5063 N N . TRP B 1 237 ? -21.609 10.773 -1.005 1 98.5 237 TRP B N 1
ATOM 5064 C CA . TRP B 1 237 ? -21.547 9.32 -1.026 1 98.5 237 TRP B CA 1
ATOM 5065 C C . TRP B 1 237 ? -20.844 8.82 -2.285 1 98.5 237 TRP B C 1
ATOM 5067 O O . TRP B 1 237 ? -20.031 7.898 -2.225 1 98.5 237 TRP B O 1
ATOM 5077 N N . GLU B 1 238 ? -21.172 9.406 -3.422 1 97.94 238 GLU B N 1
ATOM 5078 C CA . GLU B 1 238 ? -20.531 9.023 -4.668 1 97.94 238 GLU B CA 1
ATOM 5079 C C . GLU B 1 238 ? -19.016 9.211 -4.582 1 97.94 238 GLU B C 1
ATOM 5081 O O . GLU B 1 238 ? -18.25 8.375 -5.062 1 97.94 238 GLU B O 1
ATOM 5086 N N . ARG B 1 239 ? -18.594 10.289 -3.977 1 97.56 239 ARG B N 1
ATOM 5087 C CA . ARG B 1 239 ? -17.172 10.57 -3.814 1 97.56 239 ARG B CA 1
ATOM 5088 C C . ARG B 1 239 ? -16.516 9.57 -2.867 1 97.56 239 ARG B C 1
ATOM 5090 O O . ARG B 1 239 ? -15.391 9.125 -3.104 1 97.56 239 ARG B O 1
ATOM 5097 N N . THR B 1 240 ? -17.234 9.258 -1.829 1 97.88 240 THR B N 1
ATOM 5098 C CA . THR B 1 240 ? -16.734 8.273 -0.88 1 97.88 240 THR B CA 1
ATOM 5099 C C . THR B 1 240 ? -16.609 6.906 -1.54 1 97.88 240 THR B C 1
ATOM 5101 O O . THR B 1 240 ? -15.609 6.199 -1.335 1 97.88 240 THR B O 1
ATOM 5104 N N . LYS B 1 241 ? -17.562 6.508 -2.316 1 96.44 241 LYS B N 1
ATOM 5105 C CA . LYS B 1 241 ? -17.516 5.242 -3.041 1 96.44 241 LYS B CA 1
ATOM 5106 C C . LYS B 1 241 ? -16.312 5.172 -3.963 1 96.44 241 LYS B C 1
ATOM 5108 O O . LYS B 1 241 ? -15.617 4.148 -4.012 1 96.44 241 LYS B O 1
ATOM 5113 N N . ALA B 1 242 ? -16.094 6.242 -4.648 1 95.75 242 ALA B N 1
ATOM 5114 C CA . ALA B 1 242 ? -14.953 6.305 -5.559 1 95.75 242 ALA B CA 1
ATOM 5115 C C . ALA B 1 242 ? -13.633 6.223 -4.797 1 95.75 242 ALA B C 1
ATOM 5117 O O . ALA B 1 242 ? -12.688 5.57 -5.246 1 95.75 242 ALA B O 1
ATOM 5118 N N . TRP B 1 243 ? -13.555 6.914 -3.66 1 96.38 243 TRP B N 1
ATOM 5119 C CA . TRP B 1 243 ? -12.375 6.887 -2.805 1 96.38 243 TRP B CA 1
ATOM 5120 C C . TRP B 1 243 ? -12.07 5.465 -2.342 1 96.38 243 TRP B C 1
ATOM 5122 O O . TRP B 1 243 ? -10.938 4.992 -2.465 1 96.38 243 TRP B O 1
ATOM 5132 N N . ASN B 1 244 ? -13.109 4.797 -1.841 1 94.5 244 ASN B N 1
ATOM 5133 C CA . ASN B 1 244 ? -12.953 3.443 -1.321 1 94.5 244 ASN B CA 1
ATOM 5134 C C . ASN B 1 244 ? -12.531 2.469 -2.416 1 94.5 244 ASN B C 1
ATOM 5136 O O . ASN B 1 244 ? -11.766 1.536 -2.16 1 94.5 244 ASN B O 1
ATOM 5140 N N . ARG B 1 245 ? -12.938 2.676 -3.541 1 93.38 245 ARG B N 1
ATOM 5141 C CA . ARG B 1 245 ? -12.703 1.759 -4.652 1 93.38 245 ARG B CA 1
ATOM 5142 C C . ARG B 1 245 ? -11.289 1.927 -5.207 1 93.38 245 ARG B C 1
ATOM 5144 O O . ARG B 1 245 ? -10.625 0.941 -5.527 1 93.38 245 ARG B O 1
ATOM 5151 N N . ASP B 1 246 ? -10.812 3.189 -5.223 1 95.5 246 ASP B N 1
ATOM 5152 C CA . ASP B 1 246 ? -9.664 3.377 -6.098 1 95.5 246 ASP B CA 1
ATOM 5153 C C . ASP B 1 246 ? -8.562 4.176 -5.402 1 95.5 246 ASP B C 1
ATOM 5155 O O . ASP B 1 246 ? -7.43 4.242 -5.891 1 95.5 246 ASP B O 1
ATOM 5159 N N . LYS B 1 247 ? -8.812 4.762 -4.27 1 96.5 247 LYS B N 1
ATOM 5160 C CA . LYS B 1 247 ? -7.863 5.777 -3.826 1 96.5 247 LYS B CA 1
ATOM 5161 C C . LYS B 1 247 ? -7.355 5.48 -2.42 1 96.5 247 LYS B C 1
ATOM 5163 O O . LYS B 1 247 ? -6.383 6.086 -1.963 1 96.5 247 LYS B O 1
ATOM 5168 N N . GLN B 1 248 ? -7.914 4.531 -1.747 1 96.94 248 GLN B N 1
ATOM 5169 C CA . GLN B 1 248 ? -7.656 4.352 -0.322 1 96.94 248 GLN B CA 1
ATOM 5170 C C . GLN B 1 248 ? -6.484 3.402 -0.091 1 96.94 248 GLN B C 1
ATOM 5172 O O . GLN B 1 248 ? -6 3.27 1.034 1 96.94 248 GLN B O 1
ATOM 5177 N N . GLY B 1 249 ? -5.938 2.773 -1.118 1 98.38 249 GLY B N 1
ATOM 5178 C CA . GLY B 1 249 ? -4.922 1.739 -0.978 1 98.38 249 GLY B CA 1
ATOM 5179 C C . GLY B 1 249 ? -3.686 2.213 -0.24 1 98.38 249 GLY B C 1
ATOM 5180 O O . GLY B 1 249 ? -3.102 1.465 0.547 1 98.38 249 GLY B O 1
ATOM 5181 N N . TYR B 1 250 ? -3.217 3.471 -0.47 1 98.56 250 TYR B N 1
ATOM 5182 C CA . TYR B 1 250 ? -2.037 4 0.204 1 98.56 250 TYR B CA 1
ATOM 5183 C C . TYR B 1 250 ? -2.234 4.02 1.715 1 98.56 250 TYR B C 1
ATOM 5185 O O . TYR B 1 250 ? -1.327 3.666 2.471 1 98.56 250 TYR B O 1
ATOM 5193 N N . ALA B 1 251 ? -3.43 4.465 2.152 1 98.44 251 ALA B N 1
ATOM 5194 C CA . ALA B 1 251 ? -3.732 4.551 3.578 1 98.44 251 ALA B CA 1
ATOM 5195 C C . ALA B 1 251 ? -3.803 3.166 4.211 1 98.44 251 ALA B C 1
ATOM 5197 O O . ALA B 1 251 ? -3.371 2.977 5.352 1 98.44 251 ALA B O 1
ATOM 5198 N N . ASP B 1 252 ? -4.309 2.186 3.453 1 98.5 252 ASP B N 1
ATOM 5199 C CA . ASP B 1 252 ? -4.438 0.826 3.969 1 98.5 252 ASP B CA 1
ATOM 5200 C C . ASP B 1 252 ? -3.064 0.209 4.234 1 98.5 252 ASP B C 1
ATOM 5202 O O . ASP B 1 252 ? -2.844 -0.399 5.285 1 98.5 252 ASP B O 1
ATOM 5206 N N . ILE B 1 253 ? -2.182 0.342 3.281 1 98.81 253 ILE B N 1
ATOM 5207 C CA . ILE B 1 253 ? -0.862 -0.251 3.475 1 98.81 253 ILE B CA 1
ATOM 5208 C C . ILE B 1 253 ? -0.12 0.492 4.582 1 98.81 253 ILE B C 1
ATOM 5210 O O . ILE B 1 253 ? 0.585 -0.122 5.387 1 98.81 253 ILE B O 1
ATOM 5214 N N . GLN B 1 254 ? -0.261 1.802 4.711 1 98.81 254 GLN B N 1
ATOM 5215 C CA . GLN B 1 254 ? 0.374 2.555 5.789 1 98.81 254 GLN B CA 1
ATOM 5216 C C . GLN B 1 254 ? -0.231 2.195 7.141 1 98.81 254 GLN B C 1
ATOM 5218 O O . GLN B 1 254 ? 0.458 2.23 8.164 1 98.81 254 GLN B O 1
ATOM 5223 N N . SER B 1 255 ? -1.508 1.771 7.176 1 98.44 255 SER B N 1
ATOM 5224 C CA . SER B 1 255 ? -2.207 1.437 8.414 1 98.44 255 SER B CA 1
ATOM 5225 C C . SER B 1 255 ? -1.905 0.007 8.852 1 98.44 255 SER B C 1
ATOM 5227 O O . SER B 1 255 ? -2.264 -0.397 9.953 1 98.44 255 SER B O 1
ATOM 5229 N N . THR B 1 256 ? -1.27 -0.804 7.973 1 98.44 256 THR B N 1
ATOM 5230 C CA . THR B 1 256 ? -1.08 -2.213 8.305 1 98.44 256 THR B CA 1
ATOM 5231 C C . THR B 1 256 ? 0.405 -2.553 8.391 1 98.44 256 THR B C 1
ATOM 5233 O O . THR B 1 256 ? 0.852 -3.164 9.367 1 98.44 256 THR B O 1
ATOM 5236 N N . ARG B 1 257 ? 1.172 -2.111 7.332 1 98.38 257 ARG B N 1
ATOM 5237 C CA . ARG B 1 257 ? 2.582 -2.48 7.277 1 98.38 257 ARG B CA 1
ATOM 5238 C C . ARG B 1 257 ? 3.439 -1.305 6.82 1 98.38 257 ARG B C 1
ATOM 5240 O O . ARG B 1 257 ? 4.145 -1.399 5.812 1 98.38 257 ARG B O 1
ATOM 5247 N N . PRO B 1 258 ? 3.518 -0.24 7.566 1 98.56 258 PRO B N 1
ATOM 5248 C CA . PRO B 1 258 ? 4.285 0.934 7.145 1 98.56 258 PRO B CA 1
ATOM 5249 C C . PRO B 1 258 ? 5.781 0.653 7.035 1 98.56 258 PRO B C 1
ATOM 5251 O O . PRO B 1 258 ? 6.461 1.232 6.188 1 98.56 258 PRO B O 1
ATOM 5254 N N . GLN B 1 259 ? 6.312 -0.235 7.867 1 98.69 259 GLN B N 1
ATOM 5255 C CA . GLN B 1 259 ? 7.742 -0.525 7.848 1 98.69 259 GLN B CA 1
ATOM 5256 C C . GLN B 1 259 ? 8.141 -1.241 6.562 1 98.69 259 GLN B C 1
ATOM 5258 O O . GLN B 1 259 ? 9.195 -0.96 5.992 1 98.69 259 GLN B O 1
ATOM 5263 N N . THR B 1 260 ? 7.336 -2.18 6.121 1 98.81 260 THR B N 1
ATOM 5264 C CA . THR B 1 260 ? 7.617 -2.883 4.875 1 98.81 260 THR B CA 1
ATOM 5265 C C . THR B 1 260 ? 7.668 -1.907 3.703 1 98.81 260 THR B C 1
ATOM 5267 O O . THR B 1 260 ? 8.586 -1.956 2.885 1 98.81 260 THR B O 1
ATOM 5270 N N . LEU B 1 261 ? 6.691 -1.038 3.629 1 98.81 261 LEU B N 1
ATOM 5271 C CA . LEU B 1 261 ? 6.625 -0.02 2.584 1 98.81 261 LEU B CA 1
ATOM 5272 C C . LEU B 1 261 ? 7.828 0.915 2.658 1 98.81 261 LEU B C 1
ATOM 5274 O O . LEU B 1 261 ? 8.367 1.326 1.628 1 98.81 261 LEU B O 1
ATOM 5278 N N . ALA B 1 262 ? 8.297 1.204 3.842 1 98.88 262 ALA B N 1
ATOM 5279 C CA . ALA B 1 262 ? 9.328 2.203 4.102 1 98.88 262 ALA B CA 1
ATOM 5280 C C . ALA B 1 262 ? 10.648 1.82 3.428 1 98.88 262 ALA B C 1
ATOM 5282 O O . ALA B 1 262 ? 11.406 2.689 3.002 1 98.88 262 ALA B O 1
ATOM 5283 N N . TYR B 1 263 ? 10.945 0.534 3.334 1 98.94 263 TYR B N 1
ATOM 5284 C CA . TYR B 1 263 ? 12.211 0.111 2.74 1 98.94 263 TYR B CA 1
ATOM 5285 C C . TYR B 1 263 ? 12.328 0.6 1.301 1 98.94 263 TYR B C 1
ATOM 5287 O O . TYR B 1 263 ? 13.367 1.134 0.903 1 98.94 263 TYR B O 1
ATOM 5295 N N . ALA B 1 264 ? 11.266 0.459 0.548 1 98.94 264 ALA B N 1
ATOM 5296 C CA . ALA B 1 264 ? 11.289 0.869 -0.854 1 98.94 264 ALA B CA 1
ATOM 5297 C C . ALA B 1 264 ? 11.336 2.389 -0.98 1 98.94 264 ALA B C 1
ATOM 5299 O O . ALA B 1 264 ? 12.133 2.93 -1.747 1 98.94 264 ALA B O 1
ATOM 5300 N N . LEU B 1 265 ? 10.555 3.09 -0.198 1 98.94 265 LEU B N 1
ATOM 5301 C CA . LEU B 1 265 ? 10.406 4.535 -0.343 1 98.94 265 LEU B CA 1
ATOM 5302 C C . LEU B 1 265 ? 11.633 5.266 0.182 1 98.94 265 LEU B C 1
ATOM 5304 O O . LEU B 1 265 ? 11.945 6.371 -0.271 1 98.94 265 LEU B O 1
ATOM 5308 N N . THR B 1 266 ? 12.336 4.668 1.124 1 98.81 266 THR B N 1
ATOM 5309 C CA . THR B 1 266 ? 13.555 5.273 1.652 1 98.81 266 THR B CA 1
ATOM 5310 C C . THR B 1 266 ? 14.727 5.047 0.703 1 98.81 266 THR B C 1
ATOM 5312 O O . THR B 1 266 ? 15.633 5.879 0.614 1 98.81 266 THR B O 1
ATOM 5315 N N . ASP B 1 267 ? 14.656 3.982 -0.031 1 98.88 267 ASP B N 1
ATOM 5316 C CA . ASP B 1 267 ? 15.797 3.562 -0.839 1 98.88 267 ASP B CA 1
ATOM 5317 C C . ASP B 1 267 ? 15.664 4.059 -2.277 1 98.88 267 ASP B C 1
ATOM 5319 O O . ASP B 1 267 ? 16.656 4.141 -3.004 1 98.88 267 ASP B O 1
ATOM 5323 N N . SER B 1 268 ? 14.469 4.375 -2.764 1 98.94 268 SER B N 1
ATOM 5324 C CA . SER B 1 268 ? 14.219 4.832 -4.129 1 98.94 268 SER B CA 1
ATOM 5325 C C . SER B 1 268 ? 13.625 6.234 -4.141 1 98.94 268 SER B C 1
ATOM 5327 O O . SER B 1 268 ? 12.445 6.422 -3.832 1 98.94 268 SER B O 1
ATOM 5329 N N . PRO B 1 269 ? 14.414 7.23 -4.586 1 98.88 269 PRO B N 1
ATOM 5330 C CA . PRO B 1 269 ? 13.844 8.578 -4.641 1 98.88 269 PRO B CA 1
ATOM 5331 C C . PRO B 1 269 ? 12.703 8.695 -5.652 1 98.88 269 PRO B C 1
ATOM 5333 O O . PRO B 1 269 ? 11.734 9.422 -5.418 1 98.88 269 PRO B O 1
ATOM 5336 N N . VAL B 1 270 ? 12.789 7.969 -6.742 1 98.94 270 VAL B N 1
ATOM 5337 C CA . VAL B 1 270 ? 11.719 8.016 -7.73 1 98.94 270 VAL B CA 1
ATOM 5338 C C . VAL B 1 270 ? 10.461 7.352 -7.172 1 98.94 270 VAL B C 1
ATOM 5340 O O . VAL B 1 270 ? 9.344 7.793 -7.445 1 98.94 270 VAL B O 1
ATOM 5343 N N . GLY B 1 271 ? 10.68 6.258 -6.418 1 98.94 271 GLY B N 1
ATOM 5344 C CA . GLY B 1 271 ? 9.555 5.672 -5.707 1 98.94 271 GLY B CA 1
ATOM 5345 C C . GLY B 1 271 ? 8.883 6.633 -4.746 1 98.94 271 GLY B C 1
ATOM 5346 O O . GLY B 1 271 ? 7.652 6.723 -4.703 1 98.94 271 GLY B O 1
ATOM 5347 N N . GLN B 1 272 ? 9.672 7.352 -3.992 1 98.81 272 GLN B N 1
ATOM 5348 C CA . GLN B 1 272 ? 9.133 8.336 -3.061 1 98.81 272 GLN B CA 1
ATOM 5349 C C . GLN B 1 272 ? 8.398 9.445 -3.801 1 98.81 272 GLN B C 1
ATOM 5351 O O . GLN B 1 272 ? 7.312 9.867 -3.389 1 98.81 272 GLN B O 1
ATOM 5356 N N . LEU B 1 273 ? 9.008 9.898 -4.879 1 98.88 273 LEU B N 1
ATOM 5357 C CA . LEU B 1 273 ? 8.367 10.93 -5.691 1 98.88 273 LEU B CA 1
ATOM 5358 C C . LEU B 1 273 ? 7.012 10.453 -6.203 1 98.88 273 LEU B C 1
ATOM 5360 O O . LEU B 1 273 ? 6.016 11.172 -6.09 1 98.88 273 LEU B O 1
ATOM 5364 N N . ALA B 1 274 ? 6.938 9.266 -6.746 1 98.88 274 ALA B N 1
ATOM 5365 C CA . ALA B 1 274 ? 5.684 8.734 -7.277 1 98.88 274 ALA B CA 1
ATOM 5366 C C . ALA B 1 274 ? 4.617 8.648 -6.188 1 98.88 274 ALA B C 1
ATOM 5368 O O . ALA B 1 274 ? 3.459 9.008 -6.414 1 98.88 274 ALA B O 1
ATOM 5369 N N . TRP B 1 275 ? 5.027 8.188 -5 1 98.81 275 TRP B N 1
ATOM 5370 C CA . TRP B 1 275 ? 4.133 7.977 -3.865 1 98.81 275 TRP B CA 1
ATOM 5371 C C . TRP B 1 275 ? 3.475 9.289 -3.441 1 98.81 275 TRP B C 1
ATOM 5373 O O . TRP B 1 275 ? 2.275 9.32 -3.152 1 98.81 275 TRP B O 1
ATOM 5383 N N . ILE B 1 276 ? 4.227 10.359 -3.463 1 98.56 276 ILE B N 1
ATOM 5384 C CA . ILE B 1 276 ? 3.748 11.664 -3.016 1 98.56 276 ILE B CA 1
ATOM 5385 C C . ILE B 1 276 ? 3.078 12.398 -4.176 1 98.56 276 ILE B C 1
ATOM 5387 O O . ILE B 1 276 ? 1.974 12.922 -4.031 1 98.56 276 ILE B O 1
ATOM 5391 N N . ALA B 1 277 ? 3.645 12.375 -5.355 1 97.12 277 ALA B N 1
ATOM 5392 C CA . ALA B 1 277 ? 3.166 13.133 -6.508 1 97.12 277 ALA B CA 1
ATOM 5393 C C . ALA B 1 277 ? 1.78 12.656 -6.941 1 97.12 277 ALA B C 1
ATOM 5395 O O . ALA B 1 277 ? 0.96 13.453 -7.402 1 97.12 277 ALA B O 1
ATOM 5396 N N . GLU B 1 278 ? 1.578 11.383 -6.789 1 97 278 GLU B N 1
ATOM 5397 C CA . GLU B 1 278 ? 0.249 10.891 -7.133 1 97 278 GLU B CA 1
ATOM 5398 C C . GLU B 1 278 ? -0.833 11.602 -6.328 1 97 278 GLU B C 1
ATOM 5400 O O . GLU B 1 278 ? -1.879 11.969 -6.867 1 97 278 GLU B O 1
ATOM 5405 N N . LYS B 1 279 ? -0.616 11.766 -5.035 1 97.25 279 LYS B N 1
ATOM 5406 C CA . LYS B 1 279 ? -1.617 12.383 -4.172 1 97.25 279 LYS B CA 1
ATOM 5407 C C . LYS B 1 279 ? -1.773 13.867 -4.488 1 97.25 279 LYS B C 1
ATOM 5409 O O . LYS B 1 279 ? -2.889 14.398 -4.48 1 97.25 279 LYS B O 1
ATOM 5414 N N . PHE B 1 280 ? -0.655 14.531 -4.754 1 96.06 280 PHE B N 1
ATOM 5415 C CA . PHE B 1 280 ? -0.731 15.938 -5.117 1 96.06 280 PHE B CA 1
ATOM 5416 C C . PHE B 1 280 ? -1.513 16.125 -6.414 1 96.06 280 PHE B C 1
ATOM 5418 O O . PHE B 1 280 ? -2.205 17.125 -6.59 1 96.06 280 PHE B O 1
ATOM 5425 N N . HIS B 1 281 ? -1.395 15.172 -7.273 1 94.31 281 HIS B N 1
ATOM 5426 C CA . HIS B 1 281 ? -2.178 15.219 -8.5 1 94.31 281 HIS B CA 1
ATOM 5427 C C . HIS B 1 281 ? -3.645 14.891 -8.234 1 94.31 281 HIS B C 1
ATOM 5429 O O . HIS B 1 281 ? -4.535 15.641 -8.648 1 94.31 281 HIS B O 1
ATOM 5435 N N . GLU B 1 282 ? -3.906 13.859 -7.516 1 94.62 282 GLU B N 1
ATOM 5436 C CA . GLU B 1 282 ? -5.258 13.336 -7.336 1 94.62 282 GLU B CA 1
ATOM 5437 C C . GLU B 1 282 ? -6.082 14.242 -6.426 1 94.62 282 GLU B C 1
ATOM 5439 O O . GLU B 1 282 ? -7.301 14.352 -6.586 1 94.62 282 GLU B O 1
ATOM 5444 N N . TRP B 1 283 ? -5.418 14.914 -5.527 1 96.25 283 TRP B N 1
ATOM 5445 C CA . TRP B 1 283 ? -6.148 15.594 -4.469 1 96.25 283 TRP B CA 1
ATOM 5446 C C . TRP B 1 283 ? -6.223 17.094 -4.738 1 96.25 283 TRP B C 1
ATOM 5448 O O . TRP B 1 283 ? -6.953 17.828 -4.059 1 96.25 283 TRP B O 1
ATOM 5458 N N . ALA B 1 284 ? -5.496 17.547 -5.703 1 95.62 284 ALA B N 1
ATOM 5459 C CA . ALA B 1 284 ? -5.539 18.953 -6.086 1 95.62 284 ALA B CA 1
ATOM 5460 C C . ALA B 1 284 ? -6.629 19.203 -7.121 1 95.62 284 ALA B C 1
ATOM 5462 O O . ALA B 1 284 ? -7.141 18.266 -7.738 1 95.62 284 ALA B O 1
ATOM 5463 N N . ASP B 1 285 ? -7.059 20.375 -7.227 1 94.75 285 ASP B N 1
ATOM 5464 C CA . ASP B 1 285 ? -8 20.781 -8.266 1 94.75 285 ASP B CA 1
ATOM 5465 C C . ASP B 1 285 ? -7.309 20.875 -9.625 1 94.75 285 ASP B C 1
ATOM 5467 O O . ASP B 1 285 ? -6.754 21.922 -9.977 1 94.75 285 ASP B O 1
ATOM 5471 N N . THR B 1 286 ? -7.395 19.781 -10.398 1 86 286 THR B N 1
ATOM 5472 C CA . THR B 1 286 ? -6.715 19.734 -11.688 1 86 286 THR B CA 1
ATOM 5473 C C . THR B 1 286 ? -7.707 19.938 -12.828 1 86 286 THR B C 1
ATOM 5475 O O . THR B 1 286 ? -7.395 19.656 -13.984 1 86 286 THR B O 1
ATOM 5478 N N . ARG B 1 287 ? -8.906 20.375 -12.562 1 75.69 287 ARG B N 1
ATOM 5479 C CA . ARG B 1 287 ? -9.945 20.516 -13.578 1 75.69 287 ARG B CA 1
ATOM 5480 C C . ARG B 1 287 ? -9.492 21.453 -14.695 1 75.69 287 ARG B C 1
ATOM 5482 O O . ARG B 1 287 ? -9.562 21.094 -15.875 1 75.69 287 ARG B O 1
ATOM 5489 N N . ASP B 1 288 ? -8.977 22.531 -14.156 1 61.41 288 ASP B N 1
ATOM 5490 C CA . ASP B 1 288 ? -8.594 23.5 -15.188 1 61.41 288 ASP B CA 1
ATOM 5491 C C . ASP B 1 288 ? -7.078 23.531 -15.359 1 61.41 288 ASP B C 1
ATOM 5493 O O . ASP B 1 288 ? -6.566 24.281 -16.188 1 61.41 288 ASP B O 1
ATOM 5497 N N . ARG B 1 289 ? -6.355 22.891 -14.547 1 63.34 289 ARG B N 1
ATOM 5498 C CA . ARG B 1 289 ? -4.898 22.875 -14.625 1 63.34 289 ARG B CA 1
ATOM 5499 C C . ARG B 1 289 ? -4.344 21.469 -14.477 1 63.34 289 ARG B C 1
ATOM 5501 O O . ARG B 1 289 ? -3.621 21.172 -13.523 1 63.34 289 ARG B O 1
ATOM 5508 N N . PRO B 1 290 ? -4.82 20.688 -15.477 1 53.62 290 PRO B N 1
ATOM 5509 C CA . PRO B 1 290 ? -4.445 19.281 -15.266 1 53.62 290 PRO B CA 1
ATOM 5510 C C . PRO B 1 290 ? -2.959 19.109 -14.969 1 53.62 290 PRO B C 1
ATOM 5512 O O . PRO B 1 290 ? -2.59 18.297 -14.125 1 53.62 290 PRO B O 1
ATOM 5515 N N . ALA B 1 291 ? -2.182 19.984 -15.703 1 55.66 291 ALA B N 1
ATOM 5516 C CA . ALA B 1 291 ? -0.74 19.812 -15.562 1 55.66 291 ALA B CA 1
ATOM 5517 C C . ALA B 1 291 ? -0.221 20.531 -14.32 1 55.66 291 ALA B C 1
ATOM 5519 O O . ALA B 1 291 ? 0.899 20.266 -13.867 1 55.66 291 ALA B O 1
ATOM 5520 N N . GLY B 1 292 ? -1.201 21.219 -13.5 1 63.16 292 GLY B N 1
ATOM 5521 C CA . GLY B 1 292 ? -0.386 21.875 -12.492 1 63.16 292 GLY B CA 1
ATOM 5522 C C . GLY B 1 292 ? -1.199 22.688 -11.5 1 63.16 292 GLY B C 1
ATOM 5523 O O . GLY B 1 292 ? -1.199 23.922 -11.562 1 63.16 292 GLY B O 1
ATOM 5524 N N . ALA B 1 293 ? -1.925 22.094 -10.711 1 73.81 293 ALA B N 1
ATOM 5525 C CA . ALA B 1 293 ? -2.553 22.844 -9.617 1 73.81 293 ALA B CA 1
ATOM 5526 C C . ALA B 1 293 ? -1.538 23.188 -8.539 1 73.81 293 ALA B C 1
ATOM 5528 O O . ALA B 1 293 ? -1.682 24.203 -7.852 1 73.81 293 ALA B O 1
ATOM 5529 N N . VAL B 1 294 ? -0.524 22.422 -8.516 1 87.31 294 VAL B N 1
ATOM 5530 C CA . VAL B 1 294 ? 0.572 22.656 -7.582 1 87.31 294 VAL B CA 1
ATOM 5531 C C . VAL B 1 294 ? 1.876 22.859 -8.352 1 87.31 294 VAL B C 1
ATOM 5533 O O . VAL B 1 294 ? 2.174 22.109 -9.289 1 87.31 294 VAL B O 1
ATOM 5536 N N . ASP B 1 295 ? 2.562 23.922 -7.977 1 92.19 295 ASP B N 1
ATOM 5537 C CA . ASP B 1 295 ? 3.85 24.203 -8.602 1 92.19 295 ASP B CA 1
ATOM 5538 C C . ASP B 1 295 ? 4.816 23.031 -8.438 1 92.19 295 ASP B C 1
ATOM 5540 O O . ASP B 1 295 ? 4.945 22.484 -7.352 1 92.19 295 ASP B O 1
ATOM 5544 N N . ARG B 1 296 ? 5.543 22.703 -9.562 1 94.25 296 ARG B N 1
ATOM 5545 C CA . ARG B 1 296 ? 6.41 21.531 -9.57 1 94.25 296 ARG B CA 1
ATOM 5546 C C . ARG B 1 296 ? 7.551 21.688 -8.57 1 94.25 296 ARG B C 1
ATOM 5548 O O . ARG B 1 296 ? 7.91 20.734 -7.883 1 94.25 296 ARG B O 1
ATOM 5555 N N . ASP B 1 297 ? 8.117 22.875 -8.508 1 97.25 297 ASP B N 1
ATOM 5556 C CA . ASP B 1 297 ? 9.219 23.078 -7.578 1 97.25 297 ASP B CA 1
ATOM 5557 C C . ASP B 1 297 ? 8.742 23.031 -6.133 1 97.25 297 ASP B C 1
ATOM 5559 O O . ASP B 1 297 ? 9.453 22.547 -5.25 1 97.25 297 ASP B O 1
ATOM 5563 N N . HIS B 1 298 ? 7.551 23.609 -5.906 1 97.19 298 HIS B N 1
ATOM 5564 C CA . HIS B 1 298 ? 6.945 23.562 -4.578 1 97.19 298 HIS B CA 1
ATOM 5565 C C . HIS B 1 298 ? 6.695 22.125 -4.148 1 97.19 298 HIS B C 1
ATOM 5567 O O . HIS B 1 298 ? 6.984 21.75 -3.01 1 97.19 298 HIS B O 1
ATOM 5573 N N . LEU B 1 299 ? 6.203 21.297 -5.059 1 97.19 299 LEU B N 1
ATOM 5574 C CA . LEU B 1 299 ? 6.012 19.875 -4.816 1 97.19 299 LEU B CA 1
ATOM 5575 C C . LEU B 1 299 ? 7.344 19.188 -4.539 1 97.19 299 LEU B C 1
ATOM 5577 O O . LEU B 1 299 ? 7.465 18.422 -3.576 1 97.19 299 LEU B O 1
ATOM 5581 N N . LEU B 1 300 ? 8.344 19.438 -5.359 1 98.62 300 LEU B N 1
ATOM 5582 C CA . LEU B 1 300 ? 9.641 18.781 -5.23 1 98.62 300 LEU B CA 1
ATOM 5583 C C . LEU B 1 300 ? 10.32 19.172 -3.922 1 98.62 300 LEU B C 1
ATOM 5585 O O . LEU B 1 300 ? 11 18.359 -3.303 1 98.62 300 LEU B O 1
ATOM 5589 N N . THR B 1 301 ? 10.156 20.438 -3.484 1 98.81 301 THR B N 1
ATOM 5590 C CA . THR B 1 301 ? 10.688 20.828 -2.189 1 98.81 301 THR B CA 1
ATOM 5591 C C . THR B 1 301 ? 10.086 20 -1.067 1 98.81 301 THR B C 1
ATOM 5593 O O . THR B 1 301 ? 10.789 19.578 -0.15 1 98.81 301 THR B O 1
ATOM 5596 N N . ASN B 1 302 ? 8.797 19.797 -1.173 1 98.75 302 ASN B N 1
ATOM 5597 C CA . ASN B 1 302 ? 8.133 18.938 -0.206 1 98.75 302 ASN B CA 1
ATOM 5598 C C . ASN B 1 302 ? 8.688 17.516 -0.248 1 98.75 302 ASN B C 1
ATOM 5600 O O . ASN B 1 302 ? 8.984 16.922 0.795 1 98.75 302 ASN B O 1
ATOM 5604 N N . VAL B 1 303 ? 8.875 16.938 -1.419 1 98.88 303 VAL B N 1
ATOM 5605 C CA . VAL B 1 303 ? 9.43 15.602 -1.591 1 98.88 303 VAL B CA 1
ATOM 5606 C C . VAL B 1 303 ? 10.844 15.555 -1.021 1 98.88 303 VAL B C 1
ATOM 5608 O O . VAL B 1 303 ? 11.227 14.57 -0.38 1 98.88 303 VAL B O 1
ATOM 5611 N N . MET B 1 304 ? 11.609 16.625 -1.21 1 98.94 304 MET B N 1
ATOM 5612 C CA . MET B 1 304 ? 12.977 16.719 -0.711 1 98.94 304 MET B CA 1
ATOM 5613 C C . MET B 1 304 ? 13.008 16.609 0.81 1 98.94 304 MET B C 1
ATOM 5615 O O . MET B 1 304 ? 13.906 15.969 1.371 1 98.94 304 MET B O 1
ATOM 5619 N N . VAL B 1 305 ? 12.023 17.219 1.476 1 98.88 305 VAL B N 1
ATOM 5620 C CA . VAL B 1 305 ? 11.984 17.156 2.934 1 98.88 305 VAL B CA 1
ATOM 5621 C C . VAL B 1 305 ? 11.852 15.695 3.385 1 98.88 305 VAL B C 1
ATOM 5623 O O . VAL B 1 305 ? 12.578 15.25 4.277 1 98.88 305 VAL B O 1
ATOM 5626 N N . TYR B 1 306 ? 11.023 14.938 2.768 1 98.81 306 TYR B N 1
ATOM 5627 C CA . TYR B 1 306 ? 10.852 13.531 3.111 1 98.81 306 TYR B CA 1
ATOM 5628 C C . TYR B 1 306 ? 12.109 12.734 2.783 1 98.81 306 TYR B C 1
ATOM 5630 O O . TYR B 1 306 ? 12.547 11.898 3.576 1 98.81 306 TYR B O 1
ATOM 5638 N N . TRP B 1 307 ? 12.688 12.984 1.597 1 98.81 307 TRP B N 1
ATOM 5639 C CA . TRP B 1 307 ? 13.844 12.227 1.131 1 98.81 307 TRP B CA 1
ATOM 5640 C C . TRP B 1 307 ? 15.055 12.469 2.027 1 98.81 307 TRP B C 1
ATOM 5642 O O . TRP B 1 307 ? 15.695 11.523 2.494 1 98.81 307 TRP B O 1
ATOM 5652 N N . LEU B 1 308 ? 15.32 13.734 2.299 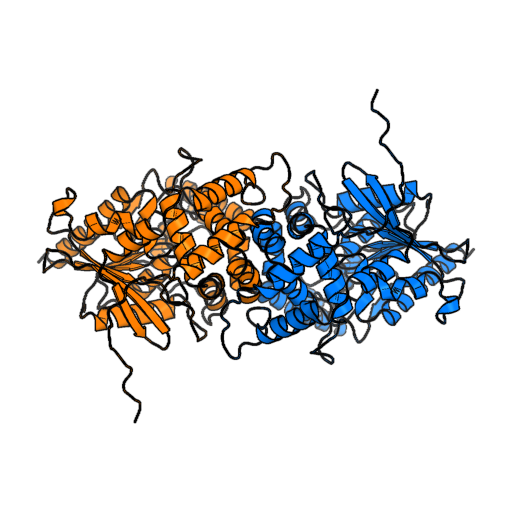1 98.81 308 LEU B N 1
ATOM 5653 C CA . LEU B 1 308 ? 16.547 14.117 2.988 1 98.81 308 LEU B CA 1
ATOM 5654 C C . LEU B 1 308 ? 16.484 13.727 4.461 1 98.81 308 LEU B C 1
ATOM 5656 O O . LEU B 1 308 ? 17.516 13.406 5.066 1 98.81 308 LEU B O 1
ATOM 5660 N N . THR B 1 309 ? 15.258 13.68 5.031 1 98.62 309 THR B N 1
ATOM 5661 C CA . THR B 1 309 ? 15.117 13.328 6.438 1 98.62 309 THR B CA 1
ATOM 5662 C C . THR B 1 309 ? 14.859 11.828 6.594 1 98.62 309 THR B C 1
ATOM 5664 O O . THR B 1 309 ? 14.867 11.305 7.711 1 98.62 309 THR B O 1
ATOM 5667 N N . GLY B 1 310 ? 14.602 11.07 5.504 1 98.38 310 GLY B N 1
ATOM 5668 C CA . GLY B 1 310 ? 14.32 9.648 5.562 1 98.38 310 GLY B CA 1
ATOM 5669 C C . GLY B 1 310 ? 13.07 9.32 6.352 1 98.38 310 GLY B C 1
ATOM 5670 O O . GLY B 1 310 ? 13.062 8.398 7.172 1 98.38 310 GLY B O 1
ATOM 5671 N N . THR B 1 311 ? 11.984 10.133 6.121 1 98.75 311 THR B N 1
ATOM 5672 C CA . THR B 1 311 ? 10.844 10.008 7.023 1 98.75 311 THR B CA 1
ATOM 5673 C C . THR B 1 311 ? 9.641 9.414 6.293 1 98.75 311 THR B C 1
ATOM 5675 O O . THR B 1 311 ? 8.5 9.594 6.727 1 98.75 311 THR B O 1
ATOM 5678 N N . ALA B 1 312 ? 9.883 8.672 5.168 1 98.44 312 ALA B N 1
ATOM 5679 C CA . ALA B 1 312 ? 8.766 7.988 4.52 1 98.44 312 ALA B CA 1
ATOM 5680 C C . ALA B 1 312 ? 8.078 7.027 5.48 1 98.44 312 ALA B C 1
ATOM 5682 O O . ALA B 1 312 ? 6.848 7.039 5.609 1 98.44 312 ALA B O 1
ATOM 5683 N N . GLY B 1 313 ? 8.836 6.234 6.203 1 98.25 313 GLY B N 1
ATOM 5684 C CA . GLY B 1 313 ? 8.305 5.238 7.117 1 98.25 313 GLY B CA 1
ATOM 5685 C C . GLY B 1 313 ? 7.688 5.84 8.367 1 98.25 313 GLY B C 1
ATOM 5686 O O . GLY B 1 313 ? 6.547 5.527 8.711 1 98.25 313 GLY B O 1
ATOM 5687 N N . SER B 1 314 ? 8.367 6.762 8.992 1 98.56 314 SER B N 1
ATOM 5688 C CA . SER B 1 314 ? 7.906 7.297 10.273 1 98.56 314 SER B CA 1
ATOM 5689 C C . SER B 1 314 ? 6.668 8.172 10.086 1 98.56 314 SER B C 1
ATOM 5691 O O . SER B 1 314 ? 5.789 8.203 10.953 1 98.56 314 SER B O 1
ATOM 5693 N N . SER B 1 315 ? 6.582 8.898 8.984 1 98.75 315 SER B N 1
ATOM 5694 C CA . SER B 1 315 ? 5.383 9.688 8.727 1 98.75 315 SER B CA 1
ATOM 5695 C C . SER B 1 315 ? 4.176 8.789 8.461 1 98.75 315 SER B C 1
ATOM 5697 O O . SER B 1 315 ? 3.051 9.133 8.828 1 98.75 315 SER B O 1
ATOM 5699 N N . ALA B 1 316 ? 4.426 7.633 7.863 1 98.62 316 ALA B N 1
ATOM 5700 C CA . ALA B 1 316 ? 3.352 6.691 7.562 1 98.62 316 ALA B CA 1
ATOM 5701 C C . ALA B 1 316 ? 2.783 6.078 8.844 1 98.62 316 ALA B C 1
ATOM 5703 O O . ALA B 1 316 ? 1.628 5.648 8.867 1 98.62 316 ALA B O 1
ATOM 5704 N N . ARG B 1 317 ? 3.531 6.078 9.945 1 98.62 317 ARG B N 1
ATOM 5705 C CA . ARG B 1 317 ? 3.15 5.398 11.18 1 98.62 317 ARG B CA 1
ATOM 5706 C C . ARG B 1 317 ? 1.911 6.039 11.797 1 98.62 317 ARG B C 1
ATOM 5708 O O . ARG B 1 317 ? 1.196 5.402 12.57 1 98.62 317 ARG B O 1
ATOM 5715 N N . ILE B 1 318 ? 1.648 7.285 11.445 1 98.69 318 ILE B N 1
ATOM 5716 C CA . ILE B 1 318 ? 0.483 7.941 12.023 1 98.69 318 ILE B CA 1
ATOM 5717 C C . ILE B 1 318 ? -0.786 7.191 11.617 1 98.69 318 ILE B C 1
ATOM 5719 O O . ILE B 1 318 ? -1.74 7.113 12.398 1 98.69 318 ILE B O 1
ATOM 5723 N N . TYR B 1 319 ? -0.811 6.625 10.453 1 98.44 319 TYR B N 1
ATOM 5724 C CA . TYR B 1 319 ? -1.941 5.828 9.992 1 98.44 319 TYR B CA 1
ATOM 5725 C C . TYR B 1 319 ? -2.08 4.551 10.812 1 98.44 319 TYR B C 1
ATOM 5727 O O . TYR B 1 319 ? -3.184 4.188 11.227 1 98.44 319 TYR B O 1
ATOM 5735 N N . TYR B 1 320 ? -0.964 3.855 11.008 1 98.56 320 TYR B N 1
ATOM 5736 C CA . TYR B 1 320 ? -0.97 2.623 11.789 1 98.56 320 TYR B CA 1
ATOM 5737 C C . TYR B 1 320 ? -1.405 2.891 13.227 1 98.56 320 TYR B C 1
ATOM 5739 O O . TYR B 1 320 ? -2.26 2.182 13.766 1 98.56 320 TYR B O 1
ATOM 5747 N N . GLU B 1 321 ? -0.765 3.949 13.82 1 98.44 321 GLU B N 1
ATOM 5748 C CA . GLU B 1 321 ? -1.058 4.281 15.211 1 98.44 321 GLU B CA 1
ATOM 5749 C C . GLU B 1 321 ? -2.531 4.629 15.398 1 98.44 321 GLU B C 1
ATOM 5751 O O . GLU B 1 321 ? -3.154 4.211 16.375 1 98.44 321 GLU B O 1
ATOM 5756 N N . ARG B 1 322 ? -3.064 5.336 14.469 1 97.56 322 ARG B N 1
ATOM 5757 C CA . ARG B 1 322 ? -4.48 5.676 14.539 1 97.56 322 ARG B CA 1
ATOM 5758 C C . ARG B 1 322 ? -5.352 4.43 14.422 1 97.56 322 ARG B C 1
ATOM 5760 O O . ARG B 1 322 ? -6.305 4.258 15.188 1 97.56 322 ARG B O 1
ATOM 5767 N N . ALA B 1 323 ? -5.055 3.568 13.492 1 96.81 323 ALA B N 1
ATOM 5768 C CA . ALA B 1 323 ? -5.855 2.381 13.219 1 96.81 323 ALA B CA 1
ATOM 5769 C C . ALA B 1 323 ? -5.816 1.407 14.398 1 96.81 323 ALA B C 1
ATOM 5771 O O . ALA B 1 323 ? -6.699 0.56 14.539 1 96.81 323 ALA B O 1
ATOM 5772 N N . HIS B 1 324 ? -4.797 1.532 15.266 1 96.75 324 HIS B N 1
ATOM 5773 C CA . HIS B 1 324 ? -4.629 0.578 16.359 1 96.75 324 HIS B CA 1
ATOM 5774 C C . HIS B 1 324 ? -4.828 1.25 17.703 1 96.75 324 HIS B C 1
ATOM 5776 O O . HIS B 1 324 ? -4.508 0.67 18.75 1 96.75 324 HIS B O 1
ATOM 5782 N N . ALA B 1 325 ? -5.277 2.498 17.609 1 96.38 325 ALA B N 1
ATOM 5783 C CA . ALA B 1 325 ? -5.578 3.191 18.859 1 96.38 325 ALA B CA 1
ATOM 5784 C C . ALA B 1 325 ? -6.773 2.557 19.562 1 96.38 325 ALA B C 1
ATOM 5786 O O . ALA B 1 325 ? -7.695 2.057 18.906 1 96.38 325 ALA B O 1
ATOM 5787 N N . ASP B 1 326 ? -6.879 2.648 20.859 1 93.12 326 ASP B N 1
ATOM 5788 C CA . ASP B 1 326 ? -7.918 2.021 21.672 1 93.12 326 ASP B CA 1
ATOM 5789 C C . ASP B 1 326 ? -9.297 2.588 21.328 1 93.12 326 ASP B C 1
ATOM 5791 O O . ASP B 1 326 ? -10.305 1.892 21.453 1 93.12 326 ASP B O 1
ATOM 5795 N N . TYR B 1 327 ? -9.297 3.812 20.859 1 90.12 327 TYR B N 1
ATOM 5796 C CA . TYR B 1 327 ? -10.578 4.477 20.625 1 90.12 327 TYR B CA 1
ATOM 5797 C C . TYR B 1 327 ? -11.008 4.312 19.172 1 90.12 327 TYR B C 1
ATOM 5799 O O . TYR B 1 327 ? -12.008 4.895 18.75 1 90.12 327 TYR B O 1
ATOM 5807 N N . TRP B 1 328 ? -10.227 3.58 18.5 1 87.81 328 TRP B N 1
ATOM 5808 C CA . TRP B 1 328 ? -10.555 3.383 17.094 1 87.81 328 TRP B CA 1
ATOM 5809 C C . TRP B 1 328 ? -11.984 2.859 16.953 1 87.81 328 TRP B C 1
ATOM 5811 O O . TRP B 1 328 ? -12.398 1.954 17.672 1 87.81 328 TRP B O 1
ATOM 5821 N N . GLY B 1 329 ? -12.734 3.445 15.984 1 82.81 329 GLY B N 1
ATOM 5822 C CA . GLY B 1 329 ? -14.102 3.01 15.742 1 82.81 329 GLY B CA 1
ATOM 5823 C C . GLY B 1 329 ? -15.125 3.732 16.594 1 82.81 329 GLY B C 1
ATOM 5824 O O . GLY B 1 329 ? -16.328 3.67 16.328 1 82.81 329 GLY B O 1
ATOM 5825 N N . ALA B 1 330 ? -14.633 4.48 17.594 1 86.31 330 ALA B N 1
ATOM 5826 C CA . ALA B 1 330 ? -15.547 5.246 18.438 1 86.31 330 ALA B CA 1
ATOM 5827 C C . ALA B 1 330 ? -15.961 6.551 17.766 1 86.31 330 ALA B C 1
ATOM 5829 O O . ALA B 1 330 ? -15.18 7.137 17 1 86.31 330 ALA B O 1
ATOM 5830 N N . PRO B 1 331 ? -17.172 6.938 17.984 1 85.19 331 PRO B N 1
ATOM 5831 C CA . PRO B 1 331 ? -17.578 8.234 17.453 1 85.19 331 PRO B CA 1
ATOM 5832 C C . PRO B 1 331 ? -16.75 9.391 18 1 85.19 331 PRO B C 1
ATOM 5834 O O . PRO B 1 331 ? -16.234 9.305 19.125 1 85.19 331 PRO B O 1
ATOM 5837 N N . PRO B 1 332 ? -16.656 10.398 17.203 1 85.12 332 PRO B N 1
ATOM 5838 C CA . PRO B 1 332 ? -15.906 11.555 17.688 1 85.12 332 PRO B CA 1
ATOM 5839 C C . PRO B 1 332 ? -16.578 12.234 18.891 1 85.12 332 PRO B C 1
ATOM 5841 O O . PRO B 1 332 ? -17.797 12.305 18.953 1 85.12 332 PRO B O 1
ATOM 5844 N N . GLU B 1 333 ? -15.766 12.625 19.797 1 89.19 333 GLU B N 1
ATOM 5845 C CA . GLU B 1 333 ? -16.266 13.406 20.922 1 89.19 333 GLU B CA 1
ATOM 5846 C C . GLU B 1 333 ? -16.547 14.852 20.516 1 89.19 333 GLU B C 1
ATOM 5848 O O . GLU B 1 333 ? -15.75 15.453 19.797 1 89.19 333 GLU B O 1
ATOM 5853 N N . PRO B 1 334 ? -17.641 15.352 20.969 1 92.62 334 PRO B N 1
ATOM 5854 C CA . PRO B 1 334 ? -17.969 16.719 20.578 1 92.62 334 PRO B CA 1
ATOM 5855 C C . PRO B 1 334 ? -16.953 17.75 21.094 1 92.62 334 PRO B C 1
ATOM 5857 O O . PRO B 1 334 ? -16.344 17.531 22.141 1 92.62 334 PRO B O 1
ATOM 5860 N N . SER B 1 335 ? -16.797 18.766 20.328 1 93.75 335 SER B N 1
ATOM 5861 C CA . SER B 1 335 ? -15.992 19.922 20.719 1 93.75 335 SER B CA 1
ATOM 5862 C C . SER B 1 335 ? -16.828 21.188 20.781 1 93.75 335 SER B C 1
ATOM 5864 O O . SER B 1 335 ? -17.625 21.469 19.891 1 93.75 335 SER B O 1
ATOM 5866 N N . GLY B 1 336 ? -16.641 21.969 21.859 1 94.06 336 GLY B N 1
ATOM 5867 C CA . GLY B 1 336 ? -17.375 23.219 22.016 1 94.06 336 GLY B CA 1
ATOM 5868 C C . GLY B 1 336 ? -16.641 24.406 21.438 1 94.06 336 GLY B C 1
ATOM 5869 O O . GLY B 1 336 ? -17.172 25.516 21.406 1 94.06 336 GLY B O 1
ATOM 5870 N N . ALA B 1 337 ? -15.438 24.219 20.969 1 96.56 337 ALA B N 1
ATOM 5871 C CA . ALA B 1 337 ? -14.633 25.312 20.438 1 96.56 337 ALA B CA 1
ATOM 5872 C C . ALA B 1 337 ? -15.266 25.906 19.172 1 96.56 337 ALA B C 1
ATOM 5874 O O . ALA B 1 337 ? -15.719 25.172 18.297 1 96.56 337 ALA B O 1
ATOM 5875 N N . PRO B 1 338 ? -15.391 27.328 19.125 1 98.25 338 PRO B N 1
ATOM 5876 C CA . PRO B 1 338 ? -15.836 27.891 17.859 1 98.25 338 PRO B CA 1
ATOM 5877 C C . PRO B 1 338 ? -15.023 27.375 16.672 1 98.25 338 PRO B C 1
ATOM 5879 O O . PRO B 1 338 ? -13.789 27.438 16.688 1 98.25 338 PRO B O 1
ATOM 5882 N N . THR B 1 339 ? -15.727 26.828 15.641 1 98.56 339 THR B N 1
ATOM 5883 C CA . THR B 1 339 ? -15.062 26.156 14.523 1 98.56 339 THR B CA 1
ATOM 5884 C C . THR B 1 339 ? -15.531 26.734 13.195 1 98.56 339 THR B C 1
ATOM 5886 O O . THR B 1 339 ? -16.734 26.922 12.977 1 98.56 339 THR B O 1
ATOM 5889 N N . ALA B 1 340 ? -14.594 27.141 12.398 1 98.88 340 ALA B N 1
ATOM 5890 C CA . ALA B 1 340 ? -14.852 27.531 11.016 1 98.88 340 ALA B CA 1
ATOM 5891 C C . ALA B 1 340 ? -14.445 26.422 10.047 1 98.88 340 ALA B C 1
ATOM 5893 O O . ALA B 1 340 ? -13.445 25.734 10.258 1 98.88 340 ALA B O 1
ATOM 5894 N N . PHE B 1 341 ? -15.266 26.297 9.016 1 98.75 341 PHE B N 1
ATOM 5895 C CA . PHE B 1 341 ? -14.961 25.328 7.965 1 98.75 341 PHE B CA 1
ATOM 5896 C C . PHE B 1 341 ? -14.914 26.016 6.602 1 98.75 341 PHE B C 1
ATOM 5898 O O . PHE B 1 341 ? -15.867 26.672 6.195 1 98.75 341 PHE B O 1
ATOM 5905 N N . ALA B 1 342 ? -13.758 25.875 5.969 1 98.81 342 ALA B N 1
ATOM 5906 C CA . ALA B 1 342 ? -13.57 26.297 4.586 1 98.81 342 ALA B CA 1
ATOM 5907 C C . ALA B 1 342 ? -13.672 25.109 3.631 1 98.81 342 ALA B C 1
ATOM 5909 O O . ALA B 1 342 ? -12.805 24.234 3.625 1 98.81 342 ALA B O 1
ATOM 5910 N N . ALA B 1 343 ? -14.695 25.094 2.795 1 98.19 343 ALA B N 1
ATOM 5911 C CA . ALA B 1 343 ? -14.953 23.984 1.892 1 98.19 343 ALA B CA 1
ATOM 5912 C C . ALA B 1 343 ? -14.398 24.266 0.498 1 98.19 343 ALA B C 1
ATOM 5914 O O . ALA B 1 343 ? -14.875 25.156 -0.2 1 98.19 343 ALA B O 1
ATOM 5915 N N . PHE B 1 344 ? -13.438 23.516 0.144 1 97.75 344 PHE B N 1
ATOM 5916 C CA . PHE B 1 344 ? -12.922 23.578 -1.22 1 97.75 344 PHE B CA 1
ATOM 5917 C C . PHE B 1 344 ? -13.523 22.453 -2.066 1 97.75 344 PHE B C 1
ATOM 5919 O O . PHE B 1 344 ? -13.641 21.312 -1.608 1 97.75 344 PHE B O 1
ATOM 5926 N N . PRO B 1 345 ? -13.93 22.703 -3.289 1 95.44 345 PRO B N 1
ATOM 5927 C CA . PRO B 1 345 ? -14.789 21.797 -4.047 1 95.44 345 PRO B CA 1
ATOM 5928 C C . PRO B 1 345 ? -14.078 20.5 -4.438 1 95.44 345 PRO B C 1
ATOM 5930 O O . PRO B 1 345 ? -14.727 19.469 -4.602 1 95.44 345 PRO B O 1
ATOM 5933 N N . GLN B 1 346 ? -12.75 20.5 -4.59 1 95 346 GLN B N 1
ATOM 5934 C CA . GLN B 1 346 ? -12.055 19.297 -5.055 1 95 346 GLN B CA 1
ATOM 5935 C C . GLN B 1 346 ? -11.32 18.609 -3.906 1 95 346 GLN B C 1
ATOM 5937 O O . GLN B 1 346 ? -10.375 17.844 -4.133 1 95 346 GLN B O 1
ATOM 5942 N N . GLU B 1 347 ? -11.773 19.016 -2.682 1 96.25 347 GLU B N 1
ATOM 5943 C CA . GLU B 1 347 ? -11.336 18.234 -1.529 1 96.25 347 GLU B CA 1
ATOM 5944 C C . GLU B 1 347 ? -11.734 16.766 -1.671 1 96.25 347 GLU B C 1
ATOM 5946 O O . GLU B 1 347 ? -12.711 16.438 -2.348 1 96.25 347 GLU B O 1
ATOM 5951 N N . ASN B 1 348 ? -10.984 15.82 -1.114 1 95.75 348 ASN B N 1
ATOM 5952 C CA . ASN B 1 348 ? -11.172 14.383 -1.251 1 95.75 348 ASN B CA 1
ATOM 5953 C C . ASN B 1 348 ? -12.562 13.953 -0.796 1 95.75 348 ASN B C 1
ATOM 5955 O O . ASN B 1 348 ? -13.164 13.047 -1.377 1 95.75 348 ASN B O 1
ATOM 5959 N N . PHE B 1 349 ? -13.008 14.594 0.281 1 97.31 349 PHE B N 1
ATOM 5960 C CA . PHE B 1 349 ? -14.305 14.266 0.861 1 97.31 349 PHE B CA 1
ATOM 5961 C C . PHE B 1 349 ? -15.211 15.492 0.881 1 97.31 349 PHE B C 1
ATOM 5963 O O . PHE B 1 349 ? -14.758 16.609 1.139 1 97.31 349 PHE B O 1
ATOM 5970 N N . LEU B 1 350 ? -16.438 15.219 0.524 1 97.69 350 LEU B N 1
ATOM 5971 C CA . LEU B 1 350 ? -17.438 16.281 0.598 1 97.69 350 LEU B CA 1
ATOM 5972 C C . LEU B 1 350 ? -18.109 16.297 1.97 1 97.69 350 LEU B C 1
ATOM 5974 O O . LEU B 1 350 ? -18.969 15.477 2.258 1 97.69 350 LEU B O 1
ATOM 5978 N N . VAL B 1 351 ? -17.766 17.328 2.719 1 97.81 351 VAL B N 1
ATOM 5979 C CA . VAL B 1 351 ? -18.219 17.438 4.098 1 97.81 351 VAL B CA 1
ATOM 5980 C C . VAL B 1 351 ? -19.688 17.844 4.121 1 97.81 351 VAL B C 1
ATOM 5982 O O . VAL B 1 351 ? -20.109 18.703 3.354 1 97.81 351 VAL B O 1
ATOM 5985 N N . LEU B 1 352 ? -20.406 17.203 4.953 1 97.88 352 LEU B N 1
ATOM 5986 C CA . LEU B 1 352 ? -21.828 17.484 5.148 1 97.88 352 LEU B CA 1
ATOM 5987 C C . LEU B 1 352 ? -22.047 18.281 6.438 1 97.88 352 LEU B C 1
ATOM 5989 O O . LEU B 1 352 ? -21.672 17.812 7.52 1 97.88 352 LEU B O 1
ATOM 5993 N N . ARG B 1 353 ? -22.656 19.422 6.344 1 96.69 353 ARG B N 1
ATOM 5994 C CA . ARG B 1 353 ? -22.812 20.312 7.496 1 96.69 353 ARG B CA 1
ATOM 5995 C C . ARG B 1 353 ? -23.609 19.625 8.609 1 96.69 353 ARG B C 1
ATOM 5997 O O . ARG B 1 353 ? -23.234 19.719 9.781 1 96.69 353 ARG B O 1
ATOM 6004 N N . HIS B 1 354 ? -24.719 18.906 8.211 1 95.81 354 HIS B N 1
ATOM 6005 C CA . HIS B 1 354 ? -25.578 18.266 9.211 1 95.81 354 HIS B CA 1
ATOM 6006 C C . HIS B 1 354 ? -24.844 17.156 9.938 1 95.81 354 HIS B C 1
ATOM 6008 O O . HIS B 1 354 ? -25.219 16.766 11.055 1 95.81 354 HIS B O 1
ATOM 6014 N N . VAL B 1 355 ? -23.812 16.578 9.352 1 96.31 355 VAL B N 1
ATOM 6015 C CA . VAL B 1 355 ? -22.969 15.586 10.023 1 96.31 355 VAL B CA 1
ATOM 6016 C C . VAL B 1 355 ? -21.906 16.281 10.852 1 96.31 355 VAL B C 1
ATOM 6018 O O . VAL B 1 355 ? -21.672 15.922 12.008 1 96.31 355 VAL B O 1
ATOM 6021 N N . ALA B 1 356 ? -21.25 17.312 10.281 1 97.12 356 ALA B N 1
ATOM 6022 C CA . ALA B 1 356 ? -20.188 18.047 10.945 1 97.12 356 ALA B CA 1
ATOM 6023 C C . ALA B 1 356 ? -20.672 18.672 12.25 1 97.12 356 ALA B C 1
ATOM 6025 O O . ALA B 1 356 ? -19.938 18.703 13.242 1 97.12 356 ALA B O 1
ATOM 6026 N N . GLU B 1 357 ? -21.859 19.109 12.312 1 96.5 357 GLU B N 1
ATOM 6027 C CA . GLU B 1 357 ? -22.406 19.844 13.453 1 96.5 357 GLU B CA 1
ATOM 6028 C C . GLU B 1 357 ? -22.734 18.906 14.609 1 96.5 357 GLU B C 1
ATOM 6030 O O . GLU B 1 357 ? -22.953 19.344 15.734 1 96.5 357 GLU B O 1
ATOM 6035 N N . ARG B 1 358 ? -22.656 17.609 14.336 1 94.44 358 ARG B N 1
ATOM 6036 C CA . ARG B 1 358 ? -22.891 16.641 15.398 1 94.44 358 ARG B CA 1
ATOM 6037 C C . ARG B 1 358 ? -21.75 16.672 16.422 1 94.44 358 ARG B C 1
ATOM 6039 O O . ARG B 1 358 ? -21.969 16.328 17.594 1 94.44 358 ARG B O 1
ATOM 6046 N N . SER B 1 359 ? -20.562 17.078 15.93 1 95.75 359 SER B N 1
ATOM 6047 C CA . SER B 1 359 ? -19.438 16.969 16.844 1 95.75 359 SER B CA 1
ATOM 6048 C C . SER B 1 359 ? -18.578 18.25 16.812 1 95.75 359 SER B C 1
ATOM 6050 O O . SER B 1 359 ? -17.469 18.266 17.328 1 95.75 359 SER B O 1
ATOM 6052 N N . ASN B 1 360 ? -19.031 19.266 16.172 1 96.88 360 ASN B N 1
ATOM 6053 C CA . ASN B 1 360 ? -18.312 20.547 16.109 1 96.88 360 ASN B CA 1
ATOM 6054 C C . ASN B 1 360 ? -19.266 21.719 16.328 1 96.88 360 ASN B C 1
ATOM 6056 O O . ASN B 1 360 ? -20.422 21.688 15.898 1 96.88 360 ASN B O 1
ATOM 6060 N N . ASN B 1 361 ? -18.828 22.75 17.031 1 97.69 361 ASN B N 1
ATOM 6061 C CA . ASN B 1 361 ? -19.516 24.031 17.125 1 97.69 361 ASN B CA 1
ATOM 6062 C C . ASN B 1 361 ? -19.188 24.938 15.938 1 97.69 361 ASN B C 1
ATOM 6064 O O . ASN B 1 361 ? -18.375 25.844 16.047 1 97.69 361 ASN B O 1
ATOM 6068 N N . ILE B 1 362 ? -19.953 24.75 14.859 1 98.19 362 ILE B N 1
ATOM 6069 C CA . ILE B 1 362 ? -19.656 25.453 13.617 1 98.19 362 ILE B CA 1
ATOM 6070 C C . ILE B 1 362 ? -20.266 26.859 13.664 1 98.19 362 ILE B C 1
ATOM 6072 O O . ILE B 1 362 ? -21.484 27 13.688 1 98.19 362 ILE B O 1
ATOM 6076 N N . VAL B 1 363 ? -19.391 27.844 13.617 1 98.25 363 VAL B N 1
ATOM 6077 C CA . VAL B 1 363 ? -19.875 29.219 13.711 1 98.25 363 VAL B CA 1
ATOM 6078 C C . VAL B 1 363 ? -19.641 29.938 12.383 1 98.25 363 VAL B C 1
ATOM 6080 O O . VAL B 1 363 ? -20.141 31.047 12.172 1 98.25 363 VAL B O 1
ATOM 6083 N N . ARG B 1 364 ? -18.875 29.328 11.477 1 98.12 364 ARG B N 1
ATOM 6084 C CA . ARG B 1 364 ? -18.625 29.844 10.133 1 98.12 364 ARG B CA 1
ATOM 6085 C C . ARG B 1 364 ? -18.484 28.703 9.133 1 98.12 364 ARG B C 1
ATOM 6087 O O . ARG B 1 364 ? -17.812 27.703 9.414 1 98.12 364 ARG B O 1
ATOM 6094 N N . TRP B 1 365 ? -19.172 28.812 8.008 1 98.19 365 TRP B N 1
ATOM 6095 C CA . TRP B 1 365 ? -19.141 27.859 6.902 1 98.19 365 TRP B CA 1
ATOM 6096 C C . TRP B 1 365 ? -18.953 28.578 5.57 1 98.19 365 TRP B C 1
ATOM 6098 O O . TRP B 1 365 ? -19.844 29.312 5.133 1 98.19 365 TRP B O 1
ATOM 6108 N N . THR B 1 366 ? -17.812 28.375 4.98 1 98.56 366 THR B N 1
ATOM 6109 C CA . THR B 1 366 ? -17.531 29.031 3.715 1 98.56 366 THR B CA 1
ATOM 6110 C C . THR B 1 366 ? -17.328 28.016 2.6 1 98.56 366 THR B C 1
ATOM 6112 O O . THR B 1 366 ? -16.562 27.047 2.758 1 98.56 366 THR B O 1
ATOM 6115 N N . GLU B 1 367 ? -17.984 28.156 1.498 1 97.5 367 GLU B N 1
ATOM 6116 C CA . GLU B 1 367 ? -17.812 27.312 0.323 1 97.5 367 GLU B CA 1
ATOM 6117 C C . GLU B 1 367 ? -17.141 28.078 -0.813 1 97.5 367 GLU B C 1
ATOM 6119 O O . GLU B 1 367 ? -17.578 29.172 -1.177 1 97.5 367 GLU B O 1
ATOM 6124 N N . PHE B 1 368 ? -16.109 27.516 -1.32 1 97.88 368 PHE B N 1
ATOM 6125 C CA . PHE B 1 368 ? -15.398 28.125 -2.436 1 97.88 368 PHE B CA 1
ATOM 6126 C C . PHE B 1 368 ? -15.703 27.406 -3.738 1 97.88 368 PHE B C 1
ATOM 6128 O O . PHE B 1 368 ? -16.281 26.312 -3.725 1 97.88 368 PHE B O 1
ATOM 6135 N N . ASP B 1 369 ? -15.305 28 -4.898 1 95.75 369 ASP B N 1
ATOM 6136 C CA . ASP B 1 369 ? -15.648 27.406 -6.191 1 95.75 369 ASP B CA 1
ATOM 6137 C C . ASP B 1 369 ? -14.414 26.797 -6.855 1 95.75 369 ASP B C 1
ATOM 6139 O O . ASP B 1 369 ? -14.516 26.234 -7.949 1 95.75 369 ASP B O 1
ATOM 6143 N N . ARG B 1 370 ? -13.266 26.891 -6.164 1 95.44 370 ARG B N 1
ATOM 6144 C CA . ARG B 1 370 ? -12.039 26.281 -6.68 1 95.44 370 ARG B CA 1
ATOM 6145 C C . ARG B 1 370 ? -11.117 25.859 -5.543 1 95.44 370 ARG B C 1
ATOM 6147 O O . ARG B 1 370 ? -11.25 26.344 -4.414 1 95.44 370 ARG B O 1
ATOM 6154 N N . GLY B 1 371 ? -10.195 24.969 -5.898 1 96 371 GLY B N 1
ATOM 6155 C CA . GLY B 1 371 ? -9.242 24.484 -4.914 1 96 371 GLY B CA 1
ATOM 6156 C C . GLY B 1 371 ? -9.531 23.062 -4.461 1 96 371 GLY B C 1
ATOM 6157 O O . GLY B 1 371 ? -10.664 22.594 -4.578 1 96 371 GLY B O 1
ATOM 6158 N N . GLY B 1 372 ? -8.508 22.453 -3.924 1 96.5 372 GLY B N 1
ATOM 6159 C CA . GLY B 1 372 ? -8.617 21.094 -3.457 1 96.5 372 GLY B CA 1
ATOM 6160 C C . GLY B 1 372 ? -8 20.875 -2.086 1 96.5 372 GLY B C 1
ATOM 6161 O O . GLY B 1 372 ? -8.156 21.719 -1.195 1 96.5 372 GLY B O 1
ATOM 6162 N N . HIS B 1 373 ? -7.406 19.703 -1.912 1 96.88 373 HIS B N 1
ATOM 6163 C CA . HIS B 1 373 ? -6.93 19.203 -0.631 1 96.88 373 HIS B CA 1
ATOM 6164 C C . HIS B 1 373 ? -5.785 20.047 -0.091 1 96.88 373 HIS B C 1
ATOM 6166 O O . HIS B 1 373 ? -5.621 20.188 1.124 1 96.88 373 HIS B O 1
ATOM 6172 N N . PHE B 1 374 ? -4.988 20.594 -1.01 1 97.06 374 PHE B N 1
ATOM 6173 C CA . PHE B 1 374 ? -3.828 21.375 -0.619 1 97.06 374 PHE B CA 1
ATOM 6174 C C . PHE B 1 374 ? -4.117 22.875 -0.742 1 97.06 374 PHE B C 1
ATOM 6176 O O . PHE B 1 374 ? -3.41 23.594 -1.45 1 97.06 374 PHE B O 1
ATOM 6183 N N . ALA B 1 375 ? -5.008 23.312 0.11 1 97.19 375 ALA B N 1
ATOM 6184 C CA . ALA B 1 375 ? -5.598 24.641 0.015 1 97.19 375 ALA B CA 1
ATOM 6185 C C . ALA B 1 375 ? -4.531 25.719 0.139 1 97.19 375 ALA B C 1
ATOM 6187 O O . ALA B 1 375 ? -4.547 26.703 -0.603 1 97.19 375 ALA B O 1
ATOM 6188 N N . ALA B 1 376 ? -3.584 25.531 1.042 1 97.75 376 ALA B N 1
ATOM 6189 C CA . ALA B 1 376 ? -2.551 26.531 1.279 1 97.75 376 ALA B CA 1
ATOM 6190 C C . ALA B 1 376 ? -1.659 26.703 0.053 1 97.75 376 ALA B C 1
ATOM 6192 O O . ALA B 1 376 ? -1.139 27.797 -0.198 1 97.75 376 ALA B O 1
ATOM 6193 N N . MET B 1 377 ? -1.526 25.641 -0.757 1 96.12 377 MET B N 1
ATOM 6194 C CA . MET B 1 377 ? -0.683 25.672 -1.948 1 96.12 377 MET B CA 1
ATOM 6195 C C . MET B 1 377 ? -1.482 26.109 -3.17 1 96.12 377 MET B C 1
ATOM 6197 O O . MET B 1 377 ? -0.97 26.828 -4.027 1 96.12 377 MET B O 1
ATOM 6201 N N . GLU B 1 378 ? -2.76 25.703 -3.197 1 95.62 378 GLU B N 1
ATOM 6202 C CA . GLU B 1 378 ? -3.568 25.875 -4.398 1 95.62 378 GLU B CA 1
ATOM 6203 C C . GLU B 1 378 ? -4.242 27.25 -4.41 1 95.62 378 GLU B C 1
ATOM 6205 O O . GLU B 1 378 ? -4.305 27.906 -5.453 1 95.62 378 GLU B O 1
ATOM 6210 N N . GLU B 1 379 ? -4.762 27.578 -3.279 1 96.19 379 GLU B N 1
ATOM 6211 C CA . GLU B 1 379 ? -5.578 28.781 -3.172 1 96.19 379 GLU B CA 1
ATOM 6212 C C . GLU B 1 379 ? -5.238 29.562 -1.905 1 96.19 379 GLU B C 1
ATOM 6214 O O . GLU B 1 379 ? -6.105 29.797 -1.06 1 96.19 379 GLU B O 1
ATOM 6219 N N . PRO B 1 380 ? -3.967 30.062 -1.823 1 97.19 380 PRO B N 1
ATOM 6220 C CA . PRO B 1 380 ? -3.531 30.719 -0.589 1 97.19 380 PRO B CA 1
ATOM 6221 C C . PRO B 1 380 ? -4.352 31.969 -0.262 1 97.19 380 PRO B C 1
ATOM 6223 O O . PRO B 1 380 ? -4.648 32.219 0.908 1 97.19 380 PRO B O 1
ATOM 6226 N N . GLU B 1 381 ? -4.789 32.719 -1.232 1 97.38 381 GLU B N 1
ATOM 6227 C CA . GLU B 1 381 ? -5.543 33.938 -0.977 1 97.38 381 GLU B CA 1
ATOM 6228 C C . GLU B 1 381 ? -6.91 33.625 -0.373 1 97.38 381 GLU B C 1
ATOM 6230 O O . GLU B 1 381 ? -7.34 34.281 0.571 1 97.38 381 GLU B O 1
ATOM 6235 N N . LEU B 1 382 ? -7.547 32.625 -0.925 1 98.25 382 LEU B N 1
ATOM 6236 C CA . LEU B 1 382 ? -8.859 32.25 -0.409 1 98.25 382 LEU B CA 1
ATOM 6237 C C . LEU B 1 382 ? -8.742 31.719 1.021 1 98.25 382 LEU B C 1
ATOM 6239 O O . LEU B 1 382 ? -9.547 32.094 1.884 1 98.25 382 LEU B O 1
ATOM 6243 N N . LEU B 1 383 ? -7.781 30.875 1.236 1 98.69 383 LEU B N 1
ATOM 6244 C CA . LEU B 1 383 ? -7.59 30.297 2.568 1 98.69 383 LEU B CA 1
ATOM 6245 C C . LEU B 1 383 ? -7.25 31.391 3.578 1 98.69 383 LEU B C 1
ATOM 6247 O O . LEU B 1 383 ? -7.859 31.469 4.648 1 98.69 383 LEU B O 1
ATOM 6251 N N . VAL B 1 384 ? -6.301 32.281 3.254 1 98.75 384 VAL B N 1
ATOM 6252 C CA . VAL B 1 384 ? -5.871 33.375 4.129 1 98.75 384 VAL B CA 1
ATOM 6253 C C . VAL B 1 384 ? -7.055 34.281 4.438 1 98.75 384 VAL B C 1
ATOM 6255 O O . VAL B 1 384 ? -7.273 34.656 5.594 1 98.75 384 VAL B O 1
ATOM 6258 N N . GLY B 1 385 ? -7.777 34.625 3.379 1 98.5 385 GLY B N 1
ATOM 6259 C CA . GLY B 1 385 ? -8.945 35.469 3.572 1 98.5 385 GLY B CA 1
ATOM 6260 C C . GLY B 1 385 ? -9.945 34.906 4.555 1 98.5 385 GLY B C 1
ATOM 6261 O O . GLY B 1 385 ? -10.469 35.625 5.406 1 98.5 385 GLY B O 1
ATOM 6262 N N . ASP B 1 386 ? -10.18 33.625 4.465 1 98.75 386 ASP B N 1
ATOM 6263 C CA . ASP B 1 386 ? -11.172 33 5.328 1 98.75 386 ASP B CA 1
ATOM 6264 C C . ASP B 1 386 ? -10.664 32.906 6.766 1 98.75 386 ASP B C 1
ATOM 6266 O O . ASP B 1 386 ? -11.438 33.062 7.715 1 98.75 386 ASP B O 1
ATOM 6270 N N . ILE B 1 387 ? -9.375 32.594 6.938 1 98.81 387 ILE B N 1
ATOM 6271 C CA . ILE B 1 387 ? -8.766 32.531 8.266 1 98.81 387 ILE B CA 1
ATOM 6272 C C . ILE B 1 387 ? -8.898 33.906 8.945 1 98.81 387 ILE B C 1
ATOM 6274 O O . ILE B 1 387 ? -9.367 33.969 10.078 1 98.81 387 ILE B O 1
ATOM 6278 N N . ARG B 1 388 ? -8.57 34.969 8.273 1 98.25 388 ARG B N 1
ATOM 6279 C CA . ARG B 1 388 ? -8.633 36.312 8.82 1 98.25 388 ARG B CA 1
ATOM 6280 C C . ARG B 1 388 ? -10.062 36.719 9.188 1 98.25 388 ARG B C 1
ATOM 6282 O O . ARG B 1 388 ? -10.312 37.219 10.273 1 98.25 388 ARG B O 1
ATOM 6289 N N . ALA B 1 389 ? -10.961 36.406 8.297 1 97.75 389 ALA B N 1
ATOM 6290 C CA . ALA B 1 389 ? -12.359 36.75 8.539 1 97.75 389 ALA B CA 1
ATOM 6291 C C . ALA B 1 389 ? -12.891 36.031 9.781 1 97.75 389 ALA B C 1
ATOM 6293 O O . ALA B 1 389 ? -13.594 36.656 10.594 1 97.75 389 ALA B O 1
ATOM 6294 N N . PHE B 1 390 ? -12.586 34.844 9.945 1 98.56 390 PHE B N 1
ATOM 6295 C CA . PHE B 1 390 ? -13.047 34.031 11.078 1 98.56 390 PHE B CA 1
ATOM 6296 C C . PHE B 1 390 ? -12.547 34.625 12.391 1 98.56 390 PHE B C 1
ATOM 6298 O O . PHE B 1 390 ? -13.328 34.875 13.312 1 98.56 390 PHE B O 1
ATOM 6305 N N . PHE B 1 391 ? -11.242 34.844 12.484 1 97.75 391 PHE B N 1
ATOM 6306 C CA . PHE B 1 391 ? -10.672 35.281 13.75 1 97.75 391 PHE B CA 1
ATOM 6307 C C . PHE B 1 391 ? -11.039 36.719 14.047 1 97.75 391 PHE B C 1
ATOM 6309 O O . PHE B 1 391 ? -11.156 37.125 15.203 1 97.75 391 PHE B O 1
ATOM 6316 N N . ARG B 1 392 ? -11.266 37.531 12.992 1 95.62 392 ARG B N 1
ATOM 6317 C CA . ARG B 1 392 ? -11.812 38.875 13.188 1 95.62 392 ARG B CA 1
ATOM 6318 C C . ARG B 1 392 ? -13.195 38.812 13.828 1 95.62 392 ARG B C 1
ATOM 6320 O O . ARG B 1 392 ? -13.492 39.594 14.75 1 95.62 392 ARG B O 1
ATOM 6327 N N . ASP B 1 393 ? -13.984 37.938 13.328 1 95.19 393 ASP B N 1
ATOM 6328 C CA . ASP B 1 393 ? -15.336 37.781 13.844 1 95.19 393 ASP B CA 1
ATOM 6329 C C . ASP B 1 393 ? -15.312 37.344 15.312 1 95.19 393 ASP B C 1
ATOM 6331 O O . ASP B 1 393 ? -16.172 37.75 16.094 1 95.19 393 ASP B O 1
ATOM 6335 N N . LEU B 1 394 ? -14.406 36.469 15.727 1 94.88 394 LEU B N 1
ATOM 6336 C CA . LEU B 1 394 ? -14.312 36 17.094 1 94.88 394 LEU B CA 1
ATOM 6337 C C . LEU B 1 394 ? -13.938 37.125 18.047 1 94.88 394 LEU B C 1
ATOM 6339 O O . LEU B 1 394 ? -14.391 37.156 19.188 1 94.88 394 LEU B O 1
ATOM 6343 N N . GLU B 1 395 ? -13.094 38.031 17.703 1 86.81 395 GLU B N 1
ATOM 6344 C CA . GLU B 1 395 ? -12.695 39.188 18.516 1 86.81 395 GLU B CA 1
ATOM 6345 C C . GLU B 1 395 ? -13.859 40.156 18.734 1 86.81 395 GLU B C 1
ATOM 6347 O O . GLU B 1 395 ? -14.008 40.719 19.797 1 86.81 395 GLU B O 1
ATOM 6352 N N . SER B 1 396 ? -14.633 40.219 17.734 1 77.62 396 SER B N 1
ATOM 6353 C CA . SER B 1 396 ? -15.773 41.125 17.812 1 77.62 396 SER B CA 1
ATOM 6354 C C . SER B 1 396 ? -16.828 40.594 18.781 1 77.62 396 SER B C 1
ATOM 6356 O O . SER B 1 396 ? -17.516 41.406 19.438 1 77.62 396 SER B O 1
ATOM 6358 N N . VAL B 1 397 ? -16.922 39.344 18.922 1 72.31 397 VAL B N 1
ATOM 6359 C CA . VAL B 1 397 ? -17.922 38.781 19.812 1 72.31 397 VAL B CA 1
ATOM 6360 C C . VAL B 1 397 ? -17.422 38.844 21.266 1 72.31 397 VAL B C 1
ATOM 6362 O O . VAL B 1 397 ? -18.219 39.062 22.188 1 72.31 397 VAL B O 1
ATOM 6365 N N . THR B 1 398 ? -16.141 38.594 21.438 1 56.09 398 THR B N 1
ATOM 6366 C CA . THR B 1 398 ? -15.602 38.656 22.797 1 56.09 398 THR B CA 1
ATOM 6367 C C . THR B 1 398 ? -15.641 40.062 23.344 1 56.09 398 THR B C 1
ATOM 6369 O O . THR B 1 398 ? -15.711 40.281 24.547 1 56.09 398 THR B O 1
ATOM 6372 N N . LEU B 1 399 ? -15.617 41.094 22.391 1 43.03 399 LEU B N 1
ATOM 6373 C CA . LEU B 1 399 ? -15.609 42.5 22.812 1 43.03 399 LEU B CA 1
ATOM 6374 C C . LEU B 1 399 ? -17.031 43.031 22.953 1 43.03 399 LEU B C 1
ATOM 6376 O O . LEU B 1 399 ? -17.25 44.125 23.422 1 43.03 399 LEU B O 1
ATOM 6380 N N . SER B 1 400 ? -18.094 42.406 22.375 1 37.41 400 SER B N 1
ATOM 6381 C CA . SER B 1 400 ? -19.438 42.938 22.625 1 37.41 400 SER B CA 1
ATOM 6382 C C . SER B 1 400 ? -19.797 42.844 24.109 1 37.41 400 SER B C 1
ATOM 6384 O O . SER B 1 400 ? -19.703 41.781 24.719 1 37.41 400 SER B O 1
ATOM 6386 N N . PRO B 1 401 ? -20.172 44.094 24.766 1 43.34 401 PRO B N 1
ATOM 6387 C CA . PRO B 1 401 ? -20.547 44.188 26.188 1 43.34 401 PRO B CA 1
ATOM 6388 C C . PRO B 1 401 ? -21.75 43.344 26.547 1 43.34 401 PRO B C 1
ATOM 6390 O O . PRO B 1 401 ? -22.594 43.062 25.688 1 43.34 401 PRO B O 1
#

InterPro domains:
  IPR000639 Epoxide hydrolase-like [PR00412] (105-123)
  IPR000639 Epoxide hydrolase-like [PR00412] (134-149)
  IPR000639 Epoxide hydrolase-like [PR00412] (179-192)
  IPR000639 Epoxide hydrolase-like [PR00412] (368-390)
  IPR010497 Epoxide hydrolase, N-terminal [PF06441] (9-114)
  IPR016292 Epoxide hydrolase [PIRSF001112] (6-394)
  IPR029058 Alpha/Beta hydrolase fold [G3DSA:3.40.50.1820] (7-397)
  IPR029058 Alpha/Beta hydrolase fold [SSF53474] (3-393)

Radius of gyration: 29.15 Å; Cα contacts (8 Å, |Δi|>4): 1570; chains: 2; bounding box: 64×96×85 Å

pLDDT: mean 95.44, std 9.34, range [30.89, 98.94]

Nearest PDB structures (foldseek):
  4qa9-assembly1_A  TM=9.365E-01  e=1.010E-48  Streptomyces carzinostaticus subsp. neocarzinostaticus
  4qla-assembly1_A  TM=8.965E-01  e=2.467E-35  Bombyx mori
  3g02-assembly1_B  TM=8.996E-01  e=4.176E-35  Aspergillus niger
  4qla-assembly1_B  TM=9.086E-01  e=1.171E-33  Bombyx mori
  6ix2-assembly1_A  TM=8.714E-01  e=4.334E-34  Aspergillus usamii